Protein AF-0000000067870053 (afdb_homodimer)

Organism: Synechococcus elongatus (strain ATCC 33912 / PCC 7942 / FACHB-805) (NCBI:txid1140)

Solvent-accessible surface area (backbone atoms only — not comparable to full-atom values): 46482 Å² total; per-residue (Å²): 122,84,79,76,76,78,66,57,71,58,46,51,50,34,51,51,50,33,51,46,45,42,68,73,63,30,51,39,69,51,89,97,38,39,56,44,36,28,41,29,52,77,59,75,92,83,72,60,61,79,68,35,64,22,30,30,48,62,57,32,48,51,47,39,52,36,33,42,76,70,66,42,47,67,52,41,49,32,24,53,52,54,50,55,73,54,38,34,79,48,69,44,30,37,34,40,33,35,37,26,31,39,76,54,97,86,51,69,51,72,31,57,17,69,34,36,52,26,46,31,29,46,56,46,31,48,26,44,48,42,38,51,50,47,24,48,35,69,70,60,65,44,54,71,62,54,65,28,67,68,47,44,50,50,51,50,38,31,49,53,50,74,60,48,54,43,79,47,79,66,70,72,62,72,46,60,49,12,24,42,98,49,56,50,50,64,74,46,42,43,40,26,33,46,58,44,42,37,43,37,41,19,24,39,24,41,30,69,59,42,79,55,61,67,61,15,49,50,26,43,52,48,28,52,51,32,38,54,47,44,62,65,70,32,51,42,35,55,68,54,52,54,46,49,57,65,43,67,63,83,44,67,39,79,80,39,90,33,52,33,32,47,38,50,87,49,56,63,79,64,54,60,72,62,33,44,91,70,19,30,47,52,32,31,25,70,45,48,19,48,56,35,79,38,43,36,43,64,30,51,31,45,25,43,44,57,55,58,51,56,69,72,55,40,50,20,33,55,49,31,47,61,74,39,31,68,78,42,31,41,73,38,39,25,27,42,27,38,75,44,46,52,71,67,55,25,39,69,46,22,14,56,39,77,64,46,37,62,17,16,55,68,24,21,4,13,25,55,42,44,42,32,49,52,50,42,23,48,47,40,40,46,75,72,66,42,63,64,67,61,42,51,54,48,53,53,50,49,53,49,51,50,52,50,46,33,64,43,34,65,79,61,41,22,41,49,30,18,19,44,82,54,19,73,41,75,33,92,82,43,52,47,40,18,38,44,30,40,33,19,51,49,32,33,50,50,37,74,75,35,55,74,56,50,58,42,63,50,69,63,81,80,134,124,82,78,75,76,78,66,58,70,57,46,50,50,33,52,52,48,33,50,46,46,43,70,73,63,30,51,39,70,50,87,96,36,38,57,43,36,29,41,28,53,79,58,74,89,82,71,61,60,77,68,36,64,24,30,31,48,62,57,32,47,50,47,40,53,36,33,42,77,71,65,41,47,68,52,40,52,32,25,53,52,53,51,55,73,52,37,35,80,47,70,44,30,38,33,39,34,34,37,27,33,40,77,55,96,86,51,69,49,72,32,57,17,68,34,38,53,26,46,29,31,45,56,46,30,48,25,45,49,42,39,50,50,47,23,46,35,68,70,60,65,46,55,69,62,53,66,28,67,69,47,43,50,50,51,50,38,30,49,53,52,74,60,48,54,43,79,48,81,65,71,71,63,73,46,61,48,13,24,42,97,49,56,49,50,64,73,47,43,42,41,25,33,47,60,45,41,36,44,38,40,20,24,39,25,41,30,71,60,42,81,55,61,68,60,14,48,52,26,44,52,48,28,53,50,32,38,53,47,44,62,66,71,32,51,41,33,55,67,54,52,55,47,48,58,66,43,66,62,83,45,66,38,78,79,39,88,33,51,33,31,46,38,50,87,48,58,64,79,66,53,60,71,62,31,45,90,68,19,30,47,52,32,30,26,68,45,48,19,47,54,37,79,37,43,35,44,64,28,49,32,48,25,42,44,57,55,59,50,58,68,71,56,40,49,19,34,55,49,28,48,60,75,38,32,67,76,41,31,41,72,38,39,26,26,41,27,37,75,45,46,51,74,68,54,26,41,68,46,21,14,55,38,78,65,46,36,62,16,16,55,68,24,21,3,13,26,54,42,46,44,32,47,51,50,40,23,50,47,40,40,44,73,73,66,43,64,64,67,61,42,51,55,47,54,53,50,49,52,50,52,49,52,49,46,33,65,43,33,64,80,60,42,22,41,48,31,19,17,44,81,53,19,73,42,74,34,93,84,41,52,47,40,19,38,44,30,39,34,18,52,49,31,33,51,49,37,74,74,35,57,75,55,48,57,43,63,51,67,61,83,80,133

Structure (mmCIF, N/CA/C/O backbone):
data_AF-0000000067870053-model_v1
#
loop_
_entity.id
_entity.type
_entity.pdbx_description
1 polymer beta-fructofuranosidase
#
loop_
_atom_site.group_PDB
_atom_site.id
_atom_site.type_symbol
_atom_site.label_atom_id
_atom_site.label_alt_id
_atom_site.label_comp_id
_atom_site.label_asym_id
_atom_site.label_entity_id
_atom_site.label_seq_id
_atom_site.pdbx_PDB_ins_code
_atom_site.Cartn_x
_atom_site.Cartn_y
_atom_site.Cartn_z
_atom_site.occupancy
_atom_site.B_iso_or_equiv
_atom_site.auth_seq_id
_atom_site.auth_comp_id
_atom_site.auth_asym_id
_atom_site.auth_atom_id
_atom_site.pdbx_PDB_model_num
ATOM 1 N N . MET A 1 1 ? -2.002 -51.594 -27.984 1 29.19 1 MET A N 1
ATOM 2 C CA . MET A 1 1 ? -1.61 -51.25 -26.609 1 29.19 1 MET A CA 1
ATOM 3 C C . MET A 1 1 ? -0.659 -50.062 -26.609 1 29.19 1 MET A C 1
ATOM 5 O O . MET A 1 1 ? 0.393 -50.094 -27.25 1 29.19 1 MET A O 1
ATOM 9 N N . PRO A 1 2 ? -1.137 -48.812 -26.656 1 34.31 2 PRO A N 1
ATOM 10 C CA . PRO A 1 2 ? -0.222 -47.719 -27.016 1 34.31 2 PRO A CA 1
ATOM 11 C C . PRO A 1 2 ? 1.127 -47.844 -26.312 1 34.31 2 PRO A C 1
ATOM 13 O O . PRO A 1 2 ? 1.222 -48.438 -25.25 1 34.31 2 PRO A O 1
ATOM 16 N N . ASP A 1 3 ? 2.227 -47.906 -27.031 1 34.56 3 ASP A N 1
ATOM 17 C CA . ASP A 1 3 ? 3.615 -48.125 -26.641 1 34.56 3 ASP A CA 1
ATOM 18 C C . ASP A 1 3 ? 3.986 -47.312 -25.422 1 34.56 3 ASP A C 1
ATOM 20 O O . ASP A 1 3 ? 3.811 -46.094 -25.422 1 34.56 3 ASP A O 1
ATOM 24 N N . SER A 1 4 ? 3.855 -47.812 -24.219 1 38.84 4 SER A N 1
ATOM 25 C CA . SER A 1 4 ? 4.367 -47.312 -22.953 1 38.84 4 SER A CA 1
ATOM 26 C C . SER A 1 4 ? 5.727 -46.656 -23.125 1 38.84 4 SER A C 1
ATOM 28 O O . SER A 1 4 ? 6.723 -47.344 -23.406 1 38.84 4 SER A O 1
ATOM 30 N N . VAL A 1 5 ? 5.844 -45.5 -23.625 1 45.47 5 VAL A N 1
ATOM 31 C CA . VAL A 1 5 ? 7.109 -44.781 -23.734 1 45.47 5 VAL A CA 1
ATOM 32 C C . VAL A 1 5 ? 7.922 -44.969 -22.453 1 45.47 5 VAL A C 1
ATOM 34 O O . VAL A 1 5 ? 7.5 -44.562 -21.375 1 45.47 5 VAL A O 1
ATOM 37 N N . VAL A 1 6 ? 8.805 -45.906 -22.328 1 49.25 6 VAL A N 1
ATOM 38 C CA . VAL A 1 6 ? 9.797 -46.188 -21.297 1 49.25 6 VAL A CA 1
ATOM 39 C C . VAL A 1 6 ? 10.625 -44.938 -21.016 1 49.25 6 VAL A C 1
ATOM 41 O O . VAL A 1 6 ? 11.375 -44.469 -21.875 1 49.25 6 VAL A O 1
ATOM 44 N N . LEU A 1 7 ? 10.141 -44.094 -19.953 1 61.22 7 LEU A N 1
ATOM 45 C CA . LEU A 1 7 ? 10.945 -42.969 -19.531 1 61.22 7 LEU A CA 1
ATOM 46 C C . LEU A 1 7 ? 12.383 -43.406 -19.25 1 61.22 7 LEU A C 1
ATOM 48 O O . LEU A 1 7 ? 12.625 -44.531 -18.797 1 61.22 7 LEU A O 1
ATOM 52 N N . PRO A 1 8 ? 13.422 -42.625 -19.719 1 70.12 8 PRO A N 1
ATOM 53 C CA . PRO A 1 8 ? 14.805 -42.906 -19.328 1 70.12 8 PRO A CA 1
ATOM 54 C C . PRO A 1 8 ? 14.938 -43.156 -17.828 1 70.12 8 PRO A C 1
ATOM 56 O O . PRO A 1 8 ? 14.188 -42.594 -17.031 1 70.12 8 PRO A O 1
ATOM 59 N N . ALA A 1 9 ? 15.672 -44.188 -17.438 1 74.62 9 ALA A N 1
ATOM 60 C CA . ALA A 1 9 ? 15.859 -44.719 -16.078 1 74.62 9 ALA A CA 1
ATOM 61 C C . ALA A 1 9 ? 16.078 -43.562 -15.094 1 74.62 9 ALA A C 1
ATOM 63 O O . ALA A 1 9 ? 15.547 -43.594 -13.984 1 74.62 9 ALA A O 1
ATOM 64 N N . THR A 1 10 ? 16.688 -42.562 -15.469 1 81 10 THR A N 1
ATOM 65 C CA . THR A 1 10 ? 16.984 -41.438 -14.586 1 81 10 THR A CA 1
ATOM 66 C C . THR A 1 10 ? 15.719 -40.625 -14.281 1 81 10 THR A C 1
ATOM 68 O O . THR A 1 10 ? 15.531 -40.156 -13.156 1 81 10 THR A O 1
ATOM 71 N N . LEU A 1 11 ? 14.977 -40.5 -15.258 1 86 11 LEU A N 1
ATOM 72 C CA . LEU A 1 11 ? 13.719 -39.781 -15.102 1 86 11 LEU A CA 1
ATOM 73 C C . LEU A 1 11 ? 12.789 -40.5 -14.141 1 86 11 LEU A C 1
ATOM 75 O O . LEU A 1 11 ? 12.203 -39.906 -13.242 1 86 11 LEU A O 1
ATOM 79 N N . GLN A 1 12 ? 12.68 -41.781 -14.344 1 89.44 12 GLN A N 1
ATOM 80 C CA . GLN A 1 12 ? 11.805 -42.562 -13.5 1 89.44 12 GLN A CA 1
ATOM 81 C C . GLN A 1 12 ? 12.273 -42.562 -12.047 1 89.44 12 GLN A C 1
ATOM 83 O O . GLN A 1 12 ? 11.461 -42.5 -11.125 1 89.44 12 GLN A O 1
ATOM 88 N N . THR A 1 13 ? 13.516 -42.562 -11.906 1 92.94 13 THR A N 1
ATOM 89 C CA . THR A 1 13 ? 14.078 -42.562 -10.562 1 92.94 13 THR A CA 1
ATOM 90 C C . THR A 1 13 ? 13.797 -41.25 -9.867 1 92.94 13 THR A C 1
ATOM 92 O O . THR A 1 13 ? 13.461 -41.219 -8.68 1 92.94 13 THR A O 1
ATOM 95 N N . ALA A 1 14 ? 13.953 -40.156 -10.602 1 95.81 14 ALA A N 1
ATOM 96 C CA . ALA A 1 14 ? 13.695 -38.844 -10.039 1 95.81 14 ALA A CA 1
ATOM 97 C C . ALA A 1 14 ? 12.242 -38.719 -9.609 1 95.81 14 ALA A C 1
ATOM 99 O O . ALA A 1 14 ? 11.953 -38.188 -8.531 1 95.81 14 ALA A O 1
ATOM 100 N N . LEU A 1 15 ? 11.328 -39.125 -10.453 1 97.31 15 LEU A N 1
ATOM 101 C CA . LEU A 1 15 ? 9.898 -39.062 -10.164 1 97.31 15 LEU A CA 1
ATOM 102 C C . LEU A 1 15 ? 9.523 -39.938 -8.977 1 97.31 15 LEU A C 1
ATOM 104 O O . LEU A 1 15 ? 8.75 -39.531 -8.117 1 97.31 15 LEU A O 1
ATOM 108 N N . GLN A 1 16 ? 10.078 -41.125 -8.945 1 97.19 16 GLN A N 1
ATOM 109 C CA . GLN A 1 16 ? 9.812 -42.031 -7.836 1 97.19 16 GLN A CA 1
ATOM 110 C C . GLN A 1 16 ? 10.32 -41.438 -6.516 1 97.19 16 GLN A C 1
ATOM 112 O O . GLN A 1 16 ? 9.641 -41.531 -5.488 1 97.19 16 GLN A O 1
ATOM 117 N N . THR A 1 17 ? 11.477 -40.906 -6.586 1 97.44 17 THR A N 1
ATOM 118 C CA . THR A 1 17 ? 12.047 -40.281 -5.391 1 97.44 17 THR A CA 1
ATOM 119 C C . THR A 1 17 ? 11.18 -39.125 -4.914 1 97.44 17 THR A C 1
ATOM 121 O O . THR A 1 17 ? 10.914 -39 -3.715 1 97.44 17 THR A O 1
ATOM 124 N N . ALA A 1 18 ? 10.82 -38.312 -5.824 1 98.12 18 ALA A N 1
ATOM 125 C CA . ALA A 1 18 ? 9.969 -37.188 -5.496 1 98.12 18 ALA A CA 1
ATOM 126 C C . ALA A 1 18 ? 8.648 -37.625 -4.879 1 98.12 18 ALA A C 1
ATOM 128 O O . ALA A 1 18 ? 8.172 -37.031 -3.908 1 98.12 18 ALA A O 1
ATOM 129 N N . GLU A 1 19 ? 8.055 -38.656 -5.426 1 98.12 19 GLU A N 1
ATOM 130 C CA . GLU A 1 19 ? 6.797 -39.188 -4.906 1 98.12 19 GLU A CA 1
ATOM 131 C C . GLU A 1 19 ? 6.973 -39.75 -3.496 1 98.12 19 GLU A C 1
ATOM 133 O O . GLU A 1 19 ? 6.109 -39.531 -2.637 1 98.12 19 GLU A O 1
ATOM 138 N N . GLN A 1 20 ? 8.031 -40.406 -3.328 1 97.75 20 GLN A N 1
ATOM 139 C CA . GLN A 1 20 ? 8.32 -40.938 -2.008 1 97.75 20 GLN A CA 1
ATOM 140 C C . GLN A 1 20 ? 8.508 -39.844 -0.979 1 97.75 20 GLN A C 1
ATOM 142 O O . GLN A 1 20 ? 8.016 -39.938 0.147 1 97.75 20 GLN A O 1
ATOM 147 N N . LEU A 1 21 ? 9.266 -38.875 -1.375 1 97.56 21 LEU A N 1
ATOM 148 C CA . LEU A 1 21 ? 9.461 -37.719 -0.478 1 97.56 21 LEU A CA 1
ATOM 149 C C . LEU A 1 21 ? 8.133 -37.094 -0.099 1 97.56 21 LEU A C 1
ATOM 151 O O . LEU A 1 21 ? 7.922 -36.719 1.061 1 97.56 21 LEU A O 1
ATOM 155 N N . LEU A 1 22 ? 7.223 -36.906 -1.06 1 98.06 22 LEU A N 1
ATOM 156 C CA . LEU A 1 22 ? 5.93 -36.281 -0.83 1 98.06 22 LEU A CA 1
ATOM 157 C C . LEU A 1 22 ? 5.09 -37.094 0.141 1 98.06 22 LEU A C 1
ATOM 159 O O . LEU A 1 22 ? 4.668 -36.594 1.186 1 98.06 22 LEU A O 1
ATOM 163 N N . TRP A 1 23 ? 4.93 -38.438 -0.1 1 97.5 23 TRP A N 1
ATOM 164 C CA . TRP A 1 23 ? 3.998 -39.281 0.64 1 97.5 23 TRP A CA 1
ATOM 165 C C . TRP A 1 23 ? 4.59 -39.688 1.981 1 97.5 23 TRP A C 1
ATOM 167 O O . TRP A 1 23 ? 3.881 -39.75 2.986 1 97.5 23 TRP A O 1
ATOM 177 N N . ASP A 1 24 ? 5.844 -39.875 1.976 1 96.56 24 ASP A N 1
ATOM 178 C CA . ASP A 1 24 ? 6.438 -40.469 3.16 1 96.56 24 ASP A CA 1
ATOM 179 C C . ASP A 1 24 ? 6.938 -39.406 4.137 1 96.56 24 ASP A C 1
ATOM 181 O O . ASP A 1 24 ? 7.051 -39.688 5.336 1 96.56 24 ASP A O 1
ATOM 185 N N . ARG A 1 25 ? 7.176 -38.219 3.605 1 95.62 25 ARG A N 1
ATOM 186 C CA . ARG A 1 25 ? 7.914 -37.312 4.488 1 95.62 25 ARG A CA 1
ATOM 187 C C . ARG A 1 25 ? 7.258 -35.938 4.547 1 95.62 25 ARG A C 1
ATOM 189 O O . ARG A 1 25 ? 7.344 -35.25 5.562 1 95.62 25 ARG A O 1
ATOM 196 N N . ALA A 1 26 ? 6.668 -35.5 3.49 1 97.06 26 ALA A N 1
ATOM 197 C CA . ALA A 1 26 ? 6.23 -34.125 3.428 1 97.06 26 ALA A CA 1
ATOM 198 C C . ALA A 1 26 ? 4.785 -33.969 3.896 1 97.06 26 ALA A C 1
ATOM 200 O O . ALA A 1 26 ? 4.441 -33.031 4.59 1 97.06 26 ALA A O 1
ATOM 201 N N . LEU A 1 27 ? 3.9 -34.875 3.51 1 97.31 27 LEU A N 1
ATOM 202 C CA . LEU A 1 27 ? 2.488 -34.812 3.873 1 97.31 27 LEU A CA 1
ATOM 203 C C . LEU A 1 27 ? 2.297 -35.062 5.363 1 97.31 27 LEU A C 1
ATOM 205 O O . LEU A 1 27 ? 2.93 -35.969 5.926 1 97.31 27 LEU A O 1
ATOM 209 N N . VAL A 1 28 ? 1.464 -34.281 5.922 1 95.44 28 VAL A N 1
ATOM 210 C CA . VAL A 1 28 ? 1.21 -34.344 7.359 1 95.44 28 VAL A CA 1
ATOM 211 C C . VAL A 1 28 ? -0.256 -34.688 7.609 1 95.44 28 VAL A C 1
ATOM 213 O O . VAL A 1 28 ? -1.144 -34.219 6.895 1 95.44 28 VAL A O 1
ATOM 216 N N . ARG A 1 29 ? -0.438 -35.375 8.648 1 94.44 29 ARG A N 1
ATOM 217 C CA . ARG A 1 29 ? -1.785 -35.719 9.102 1 94.44 29 ARG A CA 1
ATOM 218 C C . ARG A 1 29 ? -2.154 -34.938 10.344 1 94.44 29 ARG A C 1
ATOM 220 O O . ARG A 1 29 ? -1.284 -34.562 11.148 1 94.44 29 ARG A O 1
ATOM 227 N N . TYR A 1 30 ? -3.279 -34.594 10.406 1 95.62 30 TYR A N 1
ATOM 228 C CA . TYR A 1 30 ? -3.895 -34 11.586 1 95.62 30 TYR A CA 1
ATOM 229 C C . TYR A 1 30 ? -5.164 -34.719 11.969 1 95.62 30 TYR A C 1
ATOM 231 O O . TYR A 1 30 ? -6.199 -34.594 11.312 1 95.62 30 TYR A O 1
ATOM 239 N N . HIS A 1 31 ? -5.016 -35.531 13.109 1 91.56 31 HIS A N 1
ATOM 240 C CA . HIS A 1 31 ? -6.051 -36.469 13.477 1 91.56 31 HIS A CA 1
ATOM 241 C C . HIS A 1 31 ? -6.312 -37.469 12.352 1 91.56 31 HIS A C 1
ATOM 243 O O . HIS A 1 31 ? -5.383 -38.125 11.859 1 91.56 31 HIS A O 1
ATOM 249 N N . ASP A 1 32 ? -7.555 -37.562 11.836 1 90.62 32 ASP A N 1
ATOM 250 C CA . ASP A 1 32 ? -7.879 -38.562 10.812 1 90.62 32 ASP A CA 1
ATOM 251 C C . ASP A 1 32 ? -7.949 -37.906 9.43 1 90.62 32 ASP A C 1
ATOM 253 O O . ASP A 1 32 ? -8.492 -38.5 8.492 1 90.62 32 ASP A O 1
ATOM 257 N N . GLN A 1 33 ? -7.32 -36.781 9.32 1 94.62 33 GLN A N 1
ATOM 258 C CA . GLN A 1 33 ? -7.383 -36.062 8.055 1 94.62 33 GLN A CA 1
ATOM 259 C C . GLN A 1 33 ? -5.996 -35.594 7.625 1 94.62 33 GLN A C 1
ATOM 261 O O . GLN A 1 33 ? -5.059 -35.594 8.422 1 94.62 33 GLN A O 1
ATOM 266 N N . TRP A 1 34 ? -5.898 -35.312 6.352 1 96.75 34 TRP A N 1
ATOM 267 C CA . TRP A 1 34 ? -4.668 -34.719 5.828 1 96.75 34 TRP A CA 1
ATOM 268 C C . TRP A 1 34 ? -4.641 -33.219 6.055 1 96.75 34 TRP A C 1
ATOM 270 O O . TRP A 1 34 ? -5.613 -32.5 5.754 1 96.75 34 TRP A O 1
ATOM 280 N N . ALA A 1 35 ? -3.578 -32.719 6.586 1 97.5 35 ALA A N 1
ATOM 281 C CA . ALA A 1 35 ? -3.438 -31.266 6.824 1 97.5 35 ALA A CA 1
ATOM 282 C C . ALA A 1 35 ? -2.828 -30.562 5.617 1 97.5 35 ALA A C 1
ATOM 284 O O . ALA A 1 35 ? -3.23 -29.453 5.266 1 97.5 35 ALA A O 1
ATOM 285 N N . GLY A 1 36 ? -1.931 -31.156 4.98 1 98.06 36 GLY A N 1
ATOM 286 C CA . GLY A 1 36 ? -1.128 -30.625 3.891 1 98.06 36 GLY A CA 1
ATOM 287 C C . GLY A 1 36 ? 0.329 -31.047 3.965 1 98.06 36 GLY A C 1
ATOM 288 O O . GLY A 1 36 ? 0.678 -31.969 4.691 1 98.06 36 GLY A O 1
ATOM 289 N N . ALA A 1 37 ? 1.113 -30.469 3.145 1 98.12 37 ALA A N 1
ATOM 290 C CA . ALA A 1 37 ? 2.543 -30.766 3.125 1 98.12 37 ALA A CA 1
ATOM 291 C C . ALA A 1 37 ? 3.354 -29.625 3.734 1 98.12 37 ALA A C 1
ATOM 293 O O . ALA A 1 37 ? 3.053 -28.453 3.51 1 98.12 37 ALA A O 1
ATOM 294 N N . ILE A 1 38 ? 4.355 -29.984 4.48 1 96.44 38 ILE A N 1
ATOM 295 C CA . ILE A 1 38 ? 5.25 -28.969 5.039 1 96.44 38 ILE A CA 1
ATOM 296 C C . ILE A 1 38 ? 6.086 -28.344 3.924 1 96.44 38 ILE A C 1
ATOM 298 O O . ILE A 1 38 ? 6.199 -28.906 2.834 1 96.44 38 ILE A O 1
ATOM 302 N N . ALA A 1 39 ? 6.602 -27.219 4.156 1 95.69 39 ALA A N 1
ATOM 303 C CA . ALA A 1 39 ? 7.266 -26.438 3.123 1 95.69 39 ALA A CA 1
ATOM 304 C C . ALA A 1 39 ? 8.586 -27.078 2.711 1 95.69 39 ALA A C 1
ATOM 306 O O . ALA A 1 39 ? 8.953 -27.047 1.533 1 95.69 39 ALA A O 1
ATOM 307 N N . ALA A 1 40 ? 9.32 -27.578 3.666 1 95.56 40 ALA A N 1
ATOM 308 C CA . ALA A 1 40 ? 10.594 -28.234 3.408 1 95.56 40 ALA A CA 1
ATOM 309 C C . ALA A 1 40 ? 10.836 -29.375 4.398 1 95.56 40 ALA A C 1
ATOM 311 O O . ALA A 1 40 ? 10.438 -29.281 5.562 1 95.56 40 ALA A O 1
ATOM 312 N N . LEU A 1 41 ? 11.523 -30.422 3.928 1 94.25 41 LEU A N 1
ATOM 313 C CA . LEU A 1 41 ? 11.867 -31.547 4.797 1 94.25 41 LEU A CA 1
ATOM 314 C C . LEU A 1 41 ? 13.031 -31.188 5.715 1 94.25 41 LEU A C 1
ATOM 316 O O . LEU A 1 41 ? 13.984 -30.531 5.289 1 94.25 41 LEU A O 1
ATOM 320 N N . PRO A 1 42 ? 12.758 -31.5 7.012 1 85.12 42 PRO A N 1
ATOM 321 C CA . PRO A 1 42 ? 13.836 -31.188 7.949 1 85.12 42 PRO A CA 1
ATOM 322 C C . PRO A 1 42 ? 15.133 -31.938 7.641 1 85.12 42 PRO A C 1
ATOM 324 O O . PRO A 1 42 ? 15.094 -33.125 7.277 1 85.12 42 PRO A O 1
ATOM 327 N N . GLU A 1 43 ? 16.094 -31.219 7.293 1 73.38 43 GLU A N 1
ATOM 328 C CA . GLU A 1 43 ? 17.391 -31.875 7.258 1 73.38 43 GLU A CA 1
ATOM 329 C C . GLU A 1 43 ? 17.859 -32.25 8.664 1 73.38 43 GLU A C 1
ATOM 331 O O . GLU A 1 43 ? 17.109 -32.094 9.633 1 73.38 43 GLU A O 1
ATOM 336 N N . ASP A 1 44 ? 19.141 -32.281 8.945 1 56.34 44 ASP A N 1
ATOM 337 C CA . ASP A 1 44 ? 19.609 -32.531 10.305 1 56.34 44 ASP A CA 1
ATOM 338 C C . ASP A 1 44 ? 19.016 -31.516 11.289 1 56.34 44 ASP A C 1
ATOM 340 O O . ASP A 1 44 ? 18.625 -30.422 10.898 1 56.34 44 ASP A O 1
ATOM 344 N N . GLN A 1 45 ? 18.5 -31.922 12.555 1 48.91 45 GLN A N 1
ATOM 345 C CA . GLN A 1 45 ? 17.719 -31.359 13.656 1 48.91 45 GLN A CA 1
ATOM 346 C C . GLN A 1 45 ? 17.938 -29.844 13.766 1 48.91 45 GLN A C 1
ATOM 348 O O . GLN A 1 45 ? 17.047 -29.109 14.18 1 48.91 45 GLN A O 1
ATOM 353 N N . GLU A 1 46 ? 19.031 -29.328 13.688 1 46.91 46 GLU A N 1
ATOM 354 C CA . GLU A 1 46 ? 19.344 -28.031 14.289 1 46.91 46 GLU A CA 1
ATOM 355 C C . GLU A 1 46 ? 18.953 -26.891 13.367 1 46.91 46 GLU A C 1
ATOM 357 O O . GLU A 1 46 ? 18.781 -25.75 13.82 1 46.91 46 GLU A O 1
ATOM 362 N N . LEU A 1 47 ? 19.141 -26.906 11.984 1 47.97 47 LEU A N 1
ATOM 363 C CA . LEU A 1 47 ? 19.297 -25.656 11.25 1 47.97 47 LEU A CA 1
ATOM 364 C C . LEU A 1 47 ? 18 -25.328 10.5 1 47.97 47 LEU A C 1
ATOM 366 O O . LEU A 1 47 ? 17.938 -24.328 9.789 1 47.97 47 LEU A O 1
ATOM 370 N N . ALA A 1 48 ? 17.062 -26.109 10.414 1 52 48 ALA A N 1
ATOM 371 C CA . ALA A 1 48 ? 15.961 -25.719 9.547 1 52 48 ALA A CA 1
ATOM 372 C C . ALA A 1 48 ? 15.219 -24.516 10.109 1 52 48 ALA A C 1
ATOM 374 O O . ALA A 1 48 ? 14.891 -24.484 11.297 1 52 48 ALA A O 1
ATOM 375 N N . ALA A 1 49 ? 15.156 -23.5 9.438 1 62.09 49 ALA A N 1
ATOM 376 C CA . ALA A 1 49 ? 14.352 -22.328 9.797 1 62.09 49 ALA A CA 1
ATOM 377 C C . ALA A 1 49 ? 12.938 -22.75 10.203 1 62.09 49 ALA A C 1
ATOM 379 O O . ALA A 1 49 ? 12.273 -23.5 9.492 1 62.09 49 ALA A O 1
ATOM 380 N N . ALA A 1 50 ? 12.633 -22.391 11.375 1 65 50 ALA A N 1
ATOM 381 C CA . ALA A 1 50 ? 11.43 -22.797 12.102 1 65 50 ALA A CA 1
ATOM 382 C C . ALA A 1 50 ? 10.188 -22.688 11.219 1 65 50 ALA A C 1
ATOM 384 O O . ALA A 1 50 ? 9.289 -23.531 11.289 1 65 50 ALA A O 1
ATOM 385 N N . ASN A 1 51 ? 10.312 -21.875 10.203 1 75.06 51 ASN A N 1
ATOM 386 C CA . ASN A 1 51 ? 9.086 -21.625 9.453 1 75.06 51 ASN A CA 1
ATOM 387 C C . ASN A 1 51 ? 8.898 -22.625 8.32 1 75.06 51 ASN A C 1
ATOM 389 O O . ASN A 1 51 ? 7.789 -22.797 7.82 1 75.06 51 ASN A O 1
ATOM 393 N N . TYR A 1 52 ? 9.875 -23.344 8.039 1 77.88 52 TYR A N 1
ATOM 394 C CA . TYR A 1 52 ? 9.758 -24.25 6.898 1 77.88 52 TYR A CA 1
ATOM 395 C C . TYR A 1 52 ? 9.07 -25.547 7.301 1 77.88 52 TYR A C 1
ATOM 397 O O . TYR A 1 52 ? 8.695 -26.359 6.441 1 77.88 52 TYR A O 1
ATOM 405 N N . ARG A 1 53 ? 8.781 -25.609 8.516 1 85.31 53 ARG A N 1
ATOM 406 C CA . ARG A 1 53 ? 8.047 -26.781 8.992 1 85.31 53 ARG A CA 1
ATOM 407 C C . ARG A 1 53 ? 6.547 -26.531 8.961 1 85.31 53 ARG A C 1
ATOM 409 O O . ARG A 1 53 ? 5.754 -27.453 9.195 1 85.31 53 ARG A O 1
ATOM 416 N N . GLU A 1 54 ? 6.273 -25.391 8.602 1 93.12 54 GLU A N 1
ATOM 417 C CA . GLU A 1 54 ? 4.855 -25.031 8.539 1 93.12 54 GLU A CA 1
ATOM 418 C C . GLU A 1 54 ? 4.246 -25.438 7.199 1 93.12 54 GLU A C 1
ATOM 420 O O . GLU A 1 54 ? 4.965 -25.766 6.258 1 93.12 54 GLU A O 1
ATOM 425 N N . ILE A 1 55 ? 2.959 -25.547 7.227 1 97.19 55 ILE A N 1
ATOM 426 C CA . ILE A 1 55 ? 2.17 -25.781 6.023 1 97.19 55 ILE A CA 1
ATOM 427 C C . ILE A 1 55 ? 1.71 -24.453 5.43 1 97.19 55 ILE A C 1
ATOM 429 O O . ILE A 1 55 ? 0.822 -23.797 5.977 1 97.19 55 ILE A O 1
ATOM 433 N N . PHE A 1 56 ? 2.355 -24.109 4.355 1 97.12 56 PHE A N 1
ATOM 434 C CA . PHE A 1 56 ? 1.994 -22.875 3.66 1 97.12 56 PHE A CA 1
ATOM 435 C C . PHE A 1 56 ? 0.916 -23.141 2.615 1 97.12 56 PHE A C 1
ATOM 437 O O . PHE A 1 56 ? 1.059 -24.031 1.782 1 97.12 56 PHE A O 1
ATOM 444 N N . ILE A 1 57 ? -0.114 -22.344 2.607 1 97.88 57 ILE A N 1
ATOM 445 C CA . ILE A 1 57 ? -1.237 -22.578 1.707 1 97.88 57 ILE A CA 1
ATOM 446 C C . ILE A 1 57 ? -0.78 -22.406 0.259 1 97.88 57 ILE A C 1
ATOM 448 O O . ILE A 1 57 ? -1.067 -23.266 -0.587 1 97.88 57 ILE A O 1
ATOM 452 N N . ARG A 1 58 ? -0.028 -21.391 -0.054 1 96.94 58 ARG A N 1
ATOM 453 C CA . ARG A 1 58 ? 0.465 -21.172 -1.411 1 96.94 58 ARG A CA 1
ATOM 454 C C . ARG A 1 58 ? 1.323 -22.344 -1.871 1 96.94 58 ARG A C 1
ATOM 456 O O . ARG A 1 58 ? 1.206 -22.797 -3.012 1 96.94 58 ARG A O 1
ATOM 463 N N . ASP A 1 59 ? 2.17 -22.844 -0.955 1 96.5 59 ASP A N 1
ATOM 464 C CA . ASP A 1 59 ? 3.092 -23.922 -1.301 1 96.5 59 ASP A CA 1
ATOM 465 C C . ASP A 1 59 ? 2.338 -25.219 -1.573 1 96.5 59 ASP A C 1
ATOM 467 O O . ASP A 1 59 ? 2.869 -26.125 -2.219 1 96.5 59 ASP A O 1
ATOM 471 N N . ASN A 1 60 ? 1.185 -25.312 -1.071 1 98.5 60 ASN A N 1
ATOM 472 C CA . ASN A 1 60 ? 0.425 -26.547 -1.203 1 98.5 60 ASN A CA 1
ATOM 473 C C . ASN A 1 60 ? -0.451 -26.547 -2.453 1 98.5 60 ASN A C 1
ATOM 475 O O . ASN A 1 60 ? -1.057 -27.562 -2.799 1 98.5 60 ASN A O 1
ATOM 479 N N . VAL A 1 61 ? -0.497 -25.469 -3.193 1 98.31 61 VAL A N 1
ATOM 480 C CA . VAL A 1 61 ? -1.28 -25.406 -4.422 1 98.31 61 VAL A CA 1
ATOM 481 C C . VAL A 1 61 ? -0.746 -26.422 -5.426 1 98.31 61 VAL A C 1
ATOM 483 O O . VAL A 1 61 ? -1.494 -27.266 -5.914 1 98.31 61 VAL A O 1
ATOM 486 N N . PRO A 1 62 ? 0.569 -26.406 -5.68 1 98.25 62 PRO A N 1
ATOM 487 C CA . PRO A 1 62 ? 1.056 -27.438 -6.613 1 98.25 62 PRO A CA 1
ATOM 488 C C . PRO A 1 62 ? 0.921 -28.844 -6.066 1 98.25 62 PRO A C 1
ATOM 490 O O . PRO A 1 62 ? 0.698 -29.797 -6.828 1 98.25 62 PRO A O 1
ATOM 493 N N . VAL A 1 63 ? 1.035 -28.984 -4.75 1 98.75 63 VAL A N 1
ATOM 494 C CA . VAL A 1 63 ? 0.844 -30.297 -4.125 1 98.75 63 VAL A CA 1
ATOM 495 C C . VAL A 1 63 ? -0.569 -30.797 -4.406 1 98.75 63 VAL A C 1
ATOM 497 O O . VAL A 1 63 ? -0.75 -31.922 -4.883 1 98.75 63 VAL A O 1
ATOM 500 N N . MET A 1 64 ? -1.506 -30 -4.145 1 98.88 64 MET A N 1
ATOM 501 C CA . MET A 1 64 ? -2.908 -30.375 -4.258 1 98.88 64 MET A CA 1
ATOM 502 C C . MET A 1 64 ? -3.301 -30.594 -5.719 1 98.88 64 MET A C 1
ATOM 504 O O . MET A 1 64 ? -4.078 -31.484 -6.035 1 98.88 64 MET A O 1
ATOM 508 N N . LEU A 1 65 ? -2.824 -29.75 -6.621 1 98.69 65 LEU A N 1
ATOM 509 C CA . LEU A 1 65 ? -3.104 -29.938 -8.039 1 98.69 65 LEU A CA 1
ATOM 510 C C . LEU A 1 65 ? -2.562 -31.266 -8.539 1 98.69 65 LEU A C 1
ATOM 512 O O . LEU A 1 65 ? -3.232 -31.969 -9.297 1 98.69 65 LEU A O 1
ATOM 516 N N . TYR A 1 66 ? -1.318 -31.578 -8.133 1 98.69 66 TYR A N 1
ATOM 517 C CA . TYR A 1 66 ? -0.746 -32.875 -8.492 1 98.69 66 TYR A CA 1
ATOM 518 C C . TYR A 1 66 ? -1.617 -34.031 -7.984 1 98.69 66 TYR A C 1
ATOM 520 O O . TYR A 1 66 ? -1.919 -34.969 -8.727 1 98.69 66 TYR A O 1
ATOM 528 N N . LEU A 1 67 ? -2.012 -33.906 -6.746 1 98.75 67 LEU A N 1
ATOM 529 C CA . LEU A 1 67 ? -2.811 -34.969 -6.133 1 98.75 67 LEU A CA 1
ATOM 530 C C . LEU A 1 67 ? -4.168 -35.062 -6.816 1 98.75 67 LEU A C 1
ATOM 532 O O . LEU A 1 67 ? -4.711 -36.188 -6.934 1 98.75 67 LEU A O 1
ATOM 536 N N . LEU A 1 68 ? -4.723 -34 -7.242 1 98.69 68 LEU A N 1
ATOM 537 C CA . LEU A 1 68 ? -5.961 -34.062 -8.008 1 98.69 68 LEU A CA 1
ATOM 538 C C . LEU A 1 68 ? -5.762 -34.812 -9.312 1 98.69 68 LEU A C 1
ATOM 540 O O . LEU A 1 68 ? -6.609 -35.625 -9.688 1 98.69 68 LEU A O 1
ATOM 544 N N . LEU A 1 69 ? -4.668 -34.562 -10.008 1 97.94 69 LEU A N 1
ATOM 545 C CA . LEU A 1 69 ? -4.379 -35.25 -11.258 1 97.94 69 LEU A CA 1
ATOM 546 C C . LEU A 1 69 ? -4.16 -36.75 -11.023 1 97.94 69 LEU A C 1
ATOM 548 O O . LEU A 1 69 ? -4.379 -37.562 -11.922 1 97.94 69 LEU A O 1
ATOM 552 N N . GLN A 1 70 ? -3.756 -37.094 -9.789 1 97.56 70 GLN A N 1
ATOM 553 C CA . GLN A 1 70 ? -3.545 -38.5 -9.422 1 97.56 70 GLN A CA 1
ATOM 554 C C . GLN A 1 70 ? -4.828 -39.125 -8.883 1 97.56 70 GLN A C 1
ATOM 556 O O . GLN A 1 70 ? -4.824 -40.281 -8.453 1 97.56 70 GLN A O 1
ATOM 561 N N . GLY A 1 71 ? -5.883 -38.344 -8.812 1 97.62 71 GLY A N 1
ATOM 562 C CA . GLY A 1 71 ? -7.164 -38.844 -8.359 1 97.62 71 GLY A CA 1
ATOM 563 C C . GLY A 1 71 ? -7.293 -38.906 -6.848 1 97.62 71 GLY A C 1
ATOM 564 O O . GLY A 1 71 ? -8.227 -39.5 -6.312 1 97.62 71 GLY A O 1
ATOM 565 N N . LYS A 1 72 ? -6.383 -38.281 -6.172 1 98.38 72 LYS A N 1
ATOM 566 C CA . LYS A 1 72 ? -6.414 -38.281 -4.715 1 98.38 72 LYS A CA 1
ATOM 567 C C . LYS A 1 72 ? -7.23 -37.094 -4.188 1 98.38 72 LYS A C 1
ATOM 569 O O . LYS A 1 72 ? -6.727 -36.281 -3.406 1 98.38 72 LYS A O 1
ATOM 574 N N . THR A 1 73 ? -8.492 -37.062 -4.484 1 98.5 73 THR A N 1
ATOM 575 C CA . THR A 1 73 ? -9.359 -35.938 -4.191 1 98.5 73 THR A CA 1
ATOM 576 C C . THR A 1 73 ? -9.641 -35.844 -2.693 1 98.5 73 THR A C 1
ATOM 578 O O . THR A 1 73 ? -9.906 -34.75 -2.172 1 98.5 73 THR A O 1
ATOM 581 N N . ASP A 1 74 ? -9.547 -36.938 -1.961 1 98 74 ASP A N 1
ATOM 582 C CA . ASP A 1 74 ? -9.82 -36.938 -0.525 1 98 74 ASP A CA 1
ATOM 583 C C . ASP A 1 74 ? -8.781 -36.094 0.225 1 98 74 ASP A C 1
ATOM 585 O O . ASP A 1 74 ? -9.125 -35.375 1.152 1 98 74 ASP A O 1
ATOM 589 N N . VAL A 1 75 ? -7.52 -36.219 -0.184 1 98.44 75 VAL A N 1
ATOM 590 C CA . VAL A 1 75 ? -6.441 -35.438 0.433 1 98.44 75 VAL A CA 1
ATOM 591 C C . VAL A 1 75 ? -6.684 -33.938 0.221 1 98.44 75 VAL A C 1
ATOM 593 O O . VAL A 1 75 ? -6.52 -33.156 1.145 1 98.44 75 VAL A O 1
ATOM 596 N N . VAL A 1 76 ? -7.113 -33.625 -0.97 1 98.75 76 VAL A N 1
ATOM 597 C CA . VAL A 1 76 ? -7.316 -32.219 -1.332 1 98.75 76 VAL A CA 1
ATOM 598 C C . VAL A 1 76 ? -8.516 -31.656 -0.565 1 98.75 76 VAL A C 1
ATOM 600 O O . VAL A 1 76 ? -8.469 -30.531 -0.08 1 98.75 76 VAL A O 1
ATOM 603 N N . ARG A 1 77 ? -9.555 -32.438 -0.441 1 98.69 77 ARG A N 1
ATOM 604 C CA . ARG A 1 77 ? -10.719 -32.031 0.323 1 98.69 77 ARG A CA 1
ATOM 605 C C . ARG A 1 77 ? -10.352 -31.703 1.768 1 98.69 77 ARG A C 1
ATOM 607 O O . ARG A 1 77 ? -10.773 -30.688 2.316 1 98.69 77 ARG A O 1
ATOM 614 N N . ASP A 1 78 ? -9.578 -32.594 2.348 1 98.56 78 ASP A N 1
ATOM 615 C CA . ASP A 1 78 ? -9.141 -32.406 3.727 1 98.56 78 ASP A CA 1
ATOM 616 C C . ASP A 1 78 ? -8.375 -31.109 3.883 1 98.56 78 ASP A C 1
ATOM 618 O O . ASP A 1 78 ? -8.609 -30.344 4.82 1 98.56 78 ASP A O 1
ATOM 622 N N . PHE A 1 79 ? -7.48 -30.844 3.031 1 98.69 79 PHE A N 1
ATOM 623 C CA . PHE A 1 79 ? -6.664 -29.625 3.066 1 98.69 79 PHE A CA 1
ATOM 624 C C . PHE A 1 79 ? -7.535 -28.391 2.938 1 98.69 79 PHE A C 1
ATOM 626 O O . PHE A 1 79 ? -7.359 -27.422 3.686 1 98.69 79 PHE A O 1
ATOM 633 N N . LEU A 1 80 ? -8.453 -28.406 1.969 1 98.81 80 LEU A N 1
ATOM 634 C CA . LEU A 1 80 ? -9.344 -27.266 1.74 1 98.81 80 LEU A CA 1
ATOM 635 C C . LEU A 1 80 ? -10.195 -26.984 2.975 1 98.81 80 LEU A C 1
ATOM 637 O O . LEU A 1 80 ? -10.359 -25.828 3.373 1 98.81 80 LEU A O 1
ATOM 641 N N . GLN A 1 81 ? -10.688 -28.062 3.51 1 98.31 81 GLN A N 1
ATOM 642 C CA . GLN A 1 81 ? -11.539 -27.938 4.691 1 98.31 81 GLN A CA 1
ATOM 643 C C . GLN A 1 81 ? -10.75 -27.375 5.875 1 98.31 81 GLN A C 1
ATOM 645 O O . GLN A 1 81 ? -11.234 -26.484 6.586 1 98.31 81 GLN A O 1
ATOM 650 N N . LEU A 1 82 ? -9.602 -27.891 6.07 1 98 82 LEU A N 1
ATOM 651 C CA . LEU A 1 82 ? -8.773 -27.438 7.184 1 98 82 LEU A CA 1
ATOM 652 C C . LEU A 1 82 ? -8.352 -25.984 6.988 1 98 82 LEU A C 1
ATOM 654 O O . LEU A 1 82 ? -8.406 -25.172 7.926 1 98 82 LEU A O 1
ATOM 658 N N . SER A 1 83 ? -7.906 -25.625 5.797 1 98.38 83 SER A N 1
ATOM 659 C CA . SER A 1 83 ? -7.547 -24.25 5.496 1 98.38 83 SER A CA 1
ATOM 660 C C . SER A 1 83 ? -8.703 -23.297 5.777 1 98.38 83 SER A C 1
ATOM 662 O O . SER A 1 83 ? -8.508 -22.219 6.355 1 98.38 83 SER A O 1
ATOM 664 N N . LEU A 1 84 ? -9.875 -23.703 5.371 1 98.62 84 LEU A N 1
ATOM 665 C CA . LEU A 1 84 ? -11.062 -22.875 5.57 1 98.62 84 LEU A CA 1
ATOM 666 C C . LEU A 1 84 ? -11.367 -22.703 7.055 1 98.62 84 LEU A C 1
ATOM 668 O O . LEU A 1 84 ? -11.805 -21.641 7.492 1 98.62 84 LEU A O 1
ATOM 672 N N . SER A 1 85 ? -11.211 -23.797 7.785 1 97.75 85 SER A N 1
ATOM 673 C CA . SER A 1 85 ? -11.492 -23.734 9.219 1 97.75 85 SER A CA 1
ATOM 674 C C . SER A 1 85 ? -10.602 -22.719 9.922 1 97.75 85 SER A C 1
ATOM 676 O O . SER A 1 85 ? -10.922 -22.266 11.023 1 97.75 85 SER A O 1
ATOM 678 N N . LEU A 1 86 ? -9.5 -22.328 9.297 1 98 86 LEU A N 1
ATOM 679 C CA . LEU A 1 86 ? -8.562 -21.375 9.875 1 98 86 LEU A CA 1
ATOM 680 C C . LEU A 1 86 ? -8.812 -19.969 9.336 1 98 86 LEU A C 1
ATOM 682 O O . LEU A 1 86 ? -8.039 -19.062 9.609 1 98 86 LEU A O 1
ATOM 686 N N . GLN A 1 87 ? -9.812 -19.781 8.547 1 98.38 87 GLN A N 1
ATOM 687 C CA . GLN A 1 87 ? -10.188 -18.453 8.094 1 98.38 87 GLN A CA 1
ATOM 688 C C . GLN A 1 87 ? -10.391 -17.5 9.273 1 98.38 87 GLN A C 1
ATOM 690 O O . GLN A 1 87 ? -11.078 -17.844 10.234 1 98.38 87 GLN A O 1
ATOM 695 N N . SER A 1 88 ? -9.812 -16.297 9.203 1 97.88 88 SER A N 1
ATOM 696 C CA . SER A 1 88 ? -9.812 -15.359 10.312 1 97.88 88 SER A CA 1
ATOM 697 C C . SER A 1 88 ? -11.227 -14.914 10.664 1 97.88 88 SER A C 1
ATOM 699 O O . SER A 1 88 ? -12.008 -14.57 9.773 1 97.88 88 SER A O 1
ATOM 701 N N . GLN A 1 89 ? -11.508 -14.914 11.914 1 95.25 89 GLN A N 1
ATOM 702 C CA . GLN A 1 89 ? -12.766 -14.383 12.438 1 95.25 89 GLN A CA 1
ATOM 703 C C . GLN A 1 89 ? -12.531 -13.109 13.234 1 95.25 89 GLN A C 1
ATOM 705 O O . GLN A 1 89 ? -13.484 -12.516 13.758 1 95.25 89 GLN A O 1
ATOM 710 N N . ALA A 1 90 ? -11.289 -12.75 13.312 1 94.12 90 ALA A N 1
ATOM 711 C CA . ALA A 1 90 ? -10.969 -11.492 13.984 1 94.12 90 ALA A CA 1
ATOM 712 C C . ALA A 1 90 ? -11.477 -10.297 13.18 1 94.12 90 ALA A C 1
ATOM 714 O O . ALA A 1 90 ? -11.414 -10.297 11.945 1 94.12 90 ALA A O 1
ATOM 715 N N . LEU A 1 91 ? -11.906 -9.289 13.852 1 92.12 91 LEU A N 1
ATOM 716 C CA . LEU A 1 91 ? -12.523 -8.133 13.211 1 92.12 91 LEU A CA 1
ATOM 717 C C . LEU A 1 91 ? -11.562 -7.48 12.227 1 92.12 91 LEU A C 1
ATOM 719 O O . LEU A 1 91 ? -11.961 -7.078 11.133 1 92.12 91 LEU A O 1
ATOM 723 N N . GLN A 1 92 ? -10.336 -7.34 12.523 1 93.88 92 GLN A N 1
ATOM 724 C CA . GLN A 1 92 ? -9.359 -6.586 11.75 1 93.88 92 GLN A CA 1
ATOM 725 C C . GLN A 1 92 ? -8.969 -7.336 10.477 1 93.88 92 GLN A C 1
ATOM 727 O O . GLN A 1 92 ? -8.492 -6.73 9.516 1 93.88 92 GLN A O 1
ATOM 732 N N . THR A 1 93 ? -9.078 -8.641 10.516 1 97 93 THR A N 1
ATOM 733 C CA . THR A 1 93 ? -8.641 -9.445 9.383 1 97 93 THR A CA 1
ATOM 734 C C . THR A 1 93 ? -9.742 -10.406 8.945 1 97 93 THR A C 1
ATOM 736 O O . THR A 1 93 ? -9.461 -11.477 8.406 1 97 93 THR A O 1
ATOM 739 N N . TYR A 1 94 ? -10.961 -10.078 9.18 1 97.38 94 TYR A N 1
ATOM 740 C CA . TYR A 1 94 ? -12.109 -10.945 8.938 1 97.38 94 TYR A CA 1
ATOM 741 C C . TYR A 1 94 ? -12.164 -11.391 7.48 1 97.38 94 TYR A C 1
ATOM 743 O O . TYR A 1 94 ? -12.156 -10.555 6.574 1 97.38 94 TYR A O 1
ATOM 751 N N . GLY A 1 95 ? -12.109 -12.758 7.266 1 97.94 95 GLY A N 1
ATOM 752 C CA . GLY A 1 95 ? -12.375 -13.297 5.941 1 97.94 95 GLY A CA 1
ATOM 753 C C . GLY A 1 95 ? -11.125 -13.773 5.227 1 97.94 95 GLY A C 1
ATOM 754 O O . GLY A 1 95 ? -11.203 -14.484 4.227 1 97.94 95 GLY A O 1
ATOM 755 N N . ILE A 1 96 ? -9.93 -13.43 5.727 1 98.38 96 ILE A N 1
ATOM 756 C CA . ILE A 1 96 ? -8.719 -13.836 5.027 1 98.38 96 ILE A CA 1
ATOM 757 C C . ILE A 1 96 ? -8.273 -15.211 5.512 1 98.38 96 ILE A C 1
ATOM 759 O O . ILE A 1 96 ? -8.648 -15.641 6.605 1 98.38 96 ILE A O 1
ATOM 763 N N . LEU A 1 97 ? -7.586 -15.906 4.738 1 98.56 97 LEU A N 1
ATOM 764 C CA . LEU A 1 97 ? -6.949 -17.156 5.121 1 98.56 97 LEU A CA 1
ATOM 765 C C . LEU A 1 97 ? -5.508 -16.938 5.562 1 98.56 97 LEU A C 1
ATOM 767 O O . LEU A 1 97 ? -4.871 -15.969 5.133 1 98.56 97 LEU A O 1
ATOM 771 N N . PRO A 1 98 ? -4.984 -17.797 6.426 1 97.06 98 PRO A N 1
ATOM 772 C CA . PRO A 1 98 ? -3.625 -17.594 6.922 1 97.06 98 PRO A CA 1
ATOM 773 C C . PRO A 1 98 ? -2.561 -17.875 5.863 1 97.06 98 PRO A C 1
ATOM 775 O O . PRO A 1 98 ? -2.828 -18.578 4.887 1 97.06 98 PRO A O 1
ATOM 778 N N . THR A 1 99 ? -1.438 -17.297 6.078 1 96.62 99 THR A N 1
ATOM 779 C CA . THR A 1 99 ? -0.281 -17.594 5.242 1 96.62 99 THR A CA 1
ATOM 780 C C . THR A 1 99 ? 0.132 -19.062 5.383 1 96.62 99 THR A C 1
ATOM 782 O O . THR A 1 99 ? 0.368 -19.734 4.383 1 96.62 99 THR A O 1
ATOM 785 N N . SER A 1 100 ? 0.224 -19.484 6.617 1 96.38 100 SER A N 1
ATOM 786 C CA . SER A 1 100 ? 0.636 -20.844 6.965 1 96.38 100 SER A CA 1
ATOM 787 C C . SER A 1 100 ? 0.05 -21.266 8.305 1 96.38 100 SER A C 1
ATOM 789 O O . SER A 1 100 ? -0.587 -20.469 8.992 1 96.38 100 SER A O 1
ATOM 791 N N . PHE A 1 101 ? 0.185 -22.531 8.594 1 96.69 101 PHE A N 1
ATOM 792 C CA . PHE A 1 101 ? -0.239 -23.047 9.891 1 96.69 101 PHE A CA 1
ATOM 793 C C . PHE A 1 101 ? 0.546 -24.297 10.258 1 96.69 101 PHE A C 1
ATOM 795 O O . PHE A 1 101 ? 1.202 -24.906 9.406 1 96.69 101 PHE A O 1
ATOM 802 N N . VAL A 1 102 ? 0.576 -24.531 11.508 1 94.31 102 VAL A N 1
ATOM 803 C CA . VAL A 1 102 ? 1.139 -25.781 12.039 1 94.31 102 VAL A CA 1
ATOM 804 C C . VAL A 1 102 ? 0.094 -26.5 12.891 1 94.31 102 VAL A C 1
ATOM 806 O O . VAL A 1 102 ? -0.64 -25.859 13.648 1 94.31 102 VAL A O 1
ATOM 809 N N . CYS A 1 103 ? 0.05 -27.781 12.594 1 92 103 CYS A N 1
ATOM 810 C CA . CYS A 1 103 ? -0.89 -28.578 13.383 1 92 103 CYS A CA 1
ATOM 811 C C . CYS A 1 103 ? -0.195 -29.219 14.578 1 92 103 CYS A C 1
ATOM 813 O O . CYS A 1 103 ? 0.769 -29.969 14.406 1 92 103 CYS A O 1
ATOM 815 N N . GLU A 1 104 ? -0.659 -28.906 15.703 1 86.75 104 GLU A N 1
ATOM 816 C CA . GLU A 1 104 ? -0.24 -29.531 16.953 1 86.75 104 GLU A CA 1
ATOM 817 C C . GLU A 1 104 ? -1.22 -30.625 17.375 1 86.75 104 GLU A C 1
ATOM 819 O O . GLU A 1 104 ? -2.148 -30.953 16.641 1 86.75 104 GLU A O 1
ATOM 824 N N . GLU A 1 105 ? -1.006 -31.188 18.531 1 83.94 105 GLU A N 1
ATOM 825 C CA . GLU A 1 105 ? -1.806 -32.312 19.016 1 83.94 105 GLU A CA 1
ATOM 826 C C . GLU A 1 105 ? -3.266 -31.906 19.203 1 83.94 105 GLU A C 1
ATOM 828 O O . GLU A 1 105 ? -4.172 -32.656 18.859 1 83.94 105 GLU A O 1
ATOM 833 N N . THR A 1 106 ? -3.453 -30.719 19.594 1 86.5 106 THR A N 1
ATOM 834 C CA . THR A 1 106 ? -4.809 -30.359 20 1 86.5 106 THR A CA 1
ATOM 835 C C . THR A 1 106 ? -5.418 -29.359 19.031 1 86.5 106 THR A C 1
ATOM 837 O O . THR A 1 106 ? -6.641 -29.25 18.906 1 86.5 106 THR A O 1
ATOM 840 N N . HIS A 1 107 ? -4.59 -28.547 18.453 1 90.31 107 HIS A N 1
ATOM 841 C CA . HIS A 1 107 ? -5.129 -27.516 17.562 1 90.31 107 HIS A CA 1
ATOM 842 C C . HIS A 1 107 ? -4.102 -27.094 16.516 1 90.31 107 HIS A C 1
ATOM 844 O O . HIS A 1 107 ? -2.916 -27.406 16.641 1 90.31 107 HIS A O 1
ATOM 850 N N . CYS A 1 108 ? -4.633 -26.438 15.469 1 93.88 108 CYS A N 1
ATOM 851 C CA . CYS A 1 108 ? -3.746 -25.844 14.477 1 93.88 108 CYS A CA 1
ATOM 852 C C . CYS A 1 108 ? -3.488 -24.375 14.781 1 93.88 108 CYS A C 1
ATOM 854 O O . CYS A 1 108 ? -4.406 -23.656 15.156 1 93.88 108 CYS A O 1
ATOM 856 N N . VAL A 1 109 ? -2.312 -24 14.734 1 93.81 109 VAL A N 1
ATOM 857 C CA . VAL A 1 109 ? -1.919 -22.609 14.961 1 93.81 109 VAL A CA 1
ATOM 858 C C . VAL A 1 109 ? -1.659 -21.922 13.617 1 93.81 109 VAL A C 1
ATOM 860 O O . VAL A 1 109 ? -0.734 -22.297 12.891 1 93.81 109 VAL A O 1
ATOM 863 N N . ALA A 1 110 ? -2.443 -20.891 13.359 1 95.31 110 ALA A N 1
ATOM 864 C CA . ALA A 1 110 ? -2.359 -20.172 12.086 1 95.31 110 ALA A CA 1
ATOM 865 C C . ALA A 1 110 ? -1.407 -18.984 12.188 1 95.31 110 ALA A C 1
ATOM 867 O O . ALA A 1 110 ? -1.283 -18.375 13.25 1 95.31 110 ALA A O 1
ATOM 868 N N . ASP A 1 111 ? -0.725 -18.719 11.125 1 94.88 111 ASP A N 1
ATOM 869 C CA . ASP A 1 111 ? 0.113 -17.531 10.977 1 94.88 111 ASP A CA 1
ATOM 870 C C . ASP A 1 111 ? -0.45 -16.594 9.914 1 94.88 111 ASP A C 1
ATOM 872 O O . ASP A 1 111 ? -0.491 -16.938 8.734 1 94.88 111 ASP A O 1
ATOM 876 N N . TYR A 1 112 ? -0.895 -15.422 10.352 1 94.19 112 TYR A N 1
ATOM 877 C CA . TYR A 1 112 ? -1.422 -14.414 9.445 1 94.19 112 TYR A CA 1
ATOM 878 C C . TYR A 1 112 ? -0.39 -13.32 9.188 1 94.19 112 TYR A C 1
ATOM 880 O O . TYR A 1 112 ? -0.741 -12.203 8.789 1 94.19 112 TYR A O 1
ATOM 888 N N . GLY A 1 113 ? 0.834 -13.641 9.43 1 92.12 113 GLY A N 1
ATOM 889 C CA . GLY A 1 113 ? 1.91 -12.672 9.266 1 92.12 113 GLY A CA 1
ATOM 890 C C . GLY A 1 113 ? 2.557 -12.273 10.578 1 92.12 113 GLY A C 1
ATOM 891 O O . GLY A 1 113 ? 3.643 -11.688 10.594 1 92.12 113 GLY A O 1
ATOM 892 N N . GLN A 1 114 ? 2.023 -12.656 11.711 1 90.38 114 GLN A N 1
ATOM 893 C CA . GLN A 1 114 ? 2.473 -12.188 13.023 1 90.38 114 GLN A CA 1
ATOM 894 C C . GLN A 1 114 ? 3.793 -12.844 13.414 1 90.38 114 GLN A C 1
ATOM 896 O O . GLN A 1 114 ? 4.5 -12.352 14.297 1 90.38 114 GLN A O 1
ATOM 901 N N . ARG A 1 115 ? 4.164 -13.898 12.75 1 91.62 115 ARG A N 1
ATOM 902 C CA . ARG A 1 115 ? 5.406 -14.586 13.094 1 91.62 115 ARG A CA 1
ATOM 903 C C . ARG A 1 115 ? 6.41 -14.508 11.945 1 91.62 115 ARG A C 1
ATOM 905 O O . ARG A 1 115 ? 7.566 -14.914 12.102 1 91.62 115 ARG A O 1
ATOM 912 N N . ALA A 1 116 ? 5.98 -13.945 10.906 1 92 116 ALA A N 1
ATOM 913 C CA . ALA A 1 116 ? 6.816 -13.922 9.711 1 92 116 ALA A CA 1
ATOM 914 C C . ALA A 1 116 ? 8 -12.977 9.891 1 92 116 ALA A C 1
ATOM 916 O O . ALA A 1 116 ? 7.902 -11.977 10.602 1 92 116 ALA A O 1
ATOM 917 N N . ILE A 1 117 ? 9.125 -13.281 9.273 1 91.69 117 ILE A N 1
ATOM 918 C CA . ILE A 1 117 ? 10.258 -12.367 9.211 1 91.69 117 ILE A CA 1
ATOM 919 C C . ILE A 1 117 ? 9.812 -11.047 8.586 1 91.69 117 ILE A C 1
ATOM 921 O O . ILE A 1 117 ? 9.211 -11.023 7.512 1 91.69 117 ILE A O 1
ATOM 925 N N . GLY A 1 118 ? 10 -9.953 9.297 1 92.75 118 GLY A N 1
ATOM 926 C CA . GLY A 1 118 ? 9.602 -8.633 8.828 1 92.75 118 GLY A CA 1
ATOM 927 C C . GLY A 1 118 ? 8.109 -8.375 8.984 1 92.75 118 GLY A C 1
ATOM 928 O O . GLY A 1 118 ? 7.582 -7.418 8.414 1 92.75 118 GLY A O 1
ATOM 929 N N . ARG A 1 119 ? 7.387 -9.344 9.539 1 93 119 ARG A N 1
ATOM 930 C CA . ARG A 1 119 ? 5.945 -9.258 9.742 1 93 119 ARG A CA 1
ATOM 931 C C . ARG A 1 119 ? 5.207 -9.133 8.414 1 93 119 ARG A C 1
ATOM 933 O O . ARG A 1 119 ? 4.16 -8.484 8.336 1 93 119 ARG A O 1
ATOM 940 N N . VAL A 1 120 ? 5.754 -9.633 7.398 1 93.38 120 VAL A N 1
ATOM 941 C CA . VAL A 1 120 ? 5.09 -9.594 6.102 1 93.38 120 VAL A CA 1
ATOM 942 C C . VAL A 1 120 ? 3.834 -10.461 6.141 1 93.38 120 VAL A C 1
ATOM 944 O O . VAL A 1 120 ? 3.768 -11.438 6.895 1 93.38 120 VAL A O 1
ATOM 947 N N . VAL A 1 121 ? 2.863 -10.023 5.348 1 93.06 121 VAL A N 1
ATOM 948 C CA . VAL A 1 121 ? 1.605 -10.75 5.246 1 93.06 121 VAL A CA 1
ATOM 949 C C . VAL A 1 121 ? 1.431 -11.289 3.83 1 93.06 121 VAL A C 1
ATOM 951 O O . VAL A 1 121 ? 1.979 -10.734 2.875 1 93.06 121 VAL A O 1
ATOM 954 N N . SER A 1 122 ? 0.761 -12.375 3.721 1 94 122 SER A N 1
ATOM 955 C CA . SER A 1 122 ? 0.476 -12.914 2.393 1 94 122 SER A CA 1
ATOM 956 C C . SER A 1 122 ? -1.003 -12.773 2.045 1 94 122 SER A C 1
ATOM 958 O O . SER A 1 122 ? -1.87 -13.125 2.846 1 94 122 SER A O 1
ATOM 960 N N . ALA A 1 123 ? -1.209 -12.234 0.917 1 97.81 123 ALA A N 1
ATOM 961 C CA . ALA A 1 123 ? -2.574 -12.078 0.424 1 97.81 123 ALA A CA 1
ATOM 962 C C . ALA A 1 123 ? -2.967 -13.242 -0.486 1 97.81 123 ALA A C 1
ATOM 964 O O . ALA A 1 123 ? -4.148 -13.578 -0.596 1 97.81 123 ALA A O 1
ATOM 965 N N . ASP A 1 124 ? -1.995 -13.898 -1.119 1 98.19 124 ASP A N 1
ATOM 966 C CA . ASP A 1 124 ? -2.238 -14.836 -2.215 1 98.19 124 ASP A CA 1
ATOM 967 C C . ASP A 1 124 ? -2.926 -16.109 -1.713 1 98.19 124 ASP A C 1
ATOM 969 O O . ASP A 1 124 ? -3.713 -16.719 -2.438 1 98.19 124 ASP A O 1
ATOM 973 N N . PRO A 1 125 ? -2.68 -16.562 -0.408 1 98.25 125 PRO A N 1
ATOM 974 C CA . PRO A 1 125 ? -3.408 -17.75 0.049 1 98.25 125 PRO A CA 1
ATOM 975 C C . PRO A 1 125 ? -4.922 -17.594 -0.053 1 98.25 125 PRO A C 1
ATOM 977 O O . PRO A 1 125 ? -5.613 -18.5 -0.511 1 98.25 125 PRO A O 1
ATOM 980 N N . SER A 1 126 ? -5.395 -16.438 0.364 1 98.75 126 SER A N 1
ATOM 981 C CA . SER A 1 126 ? -6.824 -16.156 0.298 1 98.75 126 SER A CA 1
ATOM 982 C C . SER A 1 126 ? -7.324 -16.156 -1.145 1 98.75 126 SER A C 1
ATOM 984 O O . SER A 1 126 ? -8.484 -16.484 -1.406 1 98.75 126 SER A O 1
ATOM 986 N N . LEU A 1 127 ? -6.477 -15.852 -2.055 1 98.88 127 LEU A N 1
ATOM 987 C CA . LEU A 1 127 ? -6.859 -15.781 -3.461 1 98.88 127 LEU A CA 1
ATOM 988 C C . LEU A 1 127 ? -6.754 -17.156 -4.125 1 98.88 127 LEU A C 1
ATOM 990 O O . LEU A 1 127 ? -7.566 -17.484 -4.988 1 98.88 127 LEU A O 1
ATOM 994 N N . TRP A 1 128 ? -5.824 -17.969 -3.727 1 98.81 128 TRP A N 1
ATOM 995 C CA . TRP A 1 128 ? -5.609 -19.297 -4.285 1 98.81 128 TRP A CA 1
ATOM 996 C C . TRP A 1 128 ? -6.699 -20.266 -3.828 1 98.81 128 TRP A C 1
ATOM 998 O O . TRP A 1 128 ? -7.066 -21.188 -4.559 1 98.81 128 TRP A O 1
ATOM 1008 N N . TRP A 1 129 ? -7.23 -20.062 -2.629 1 98.88 129 TRP A N 1
ATOM 1009 C CA . TRP A 1 129 ? -8.109 -21.047 -2.006 1 98.88 129 TRP A CA 1
ATOM 1010 C C . TRP A 1 129 ? -9.336 -21.297 -2.869 1 98.88 129 TRP A C 1
ATOM 1012 O O . TRP A 1 129 ? -9.656 -22.453 -3.186 1 98.88 129 TRP A O 1
ATOM 1022 N N . PRO A 1 130 ? -10.07 -20.219 -3.318 1 98.81 130 PRO A N 1
ATOM 1023 C CA . PRO A 1 130 ? -11.227 -20.5 -4.172 1 98.81 130 PRO A CA 1
ATOM 1024 C C . PRO A 1 130 ? -10.828 -21.109 -5.52 1 98.81 130 PRO A C 1
ATOM 1026 O O . PRO A 1 130 ? -11.594 -21.891 -6.094 1 98.81 130 PRO A O 1
ATOM 1029 N N . VAL A 1 131 ? -9.672 -20.797 -6.062 1 98.75 131 VAL A N 1
ATOM 1030 C CA . VAL A 1 131 ? -9.188 -21.375 -7.312 1 98.75 131 VAL A CA 1
ATOM 1031 C C . VAL A 1 131 ? -8.969 -22.875 -7.145 1 98.75 131 VAL A C 1
ATOM 1033 O O . VAL A 1 131 ? -9.367 -23.672 -7.996 1 98.75 131 VAL A O 1
ATOM 1036 N N . LEU A 1 132 ? -8.352 -23.203 -6.016 1 98.75 132 LEU A N 1
ATOM 1037 C CA . LEU A 1 132 ? -8.109 -24.609 -5.723 1 98.75 132 LEU A CA 1
ATOM 1038 C C . LEU A 1 132 ? -9.414 -25.344 -5.488 1 98.75 132 LEU A C 1
ATOM 1040 O O . LEU A 1 132 ? -9.555 -26.516 -5.871 1 98.75 132 LEU A O 1
ATOM 1044 N N . LEU A 1 133 ? -10.352 -24.688 -4.805 1 98.81 133 LEU A N 1
ATOM 1045 C CA . LEU A 1 133 ? -11.664 -25.281 -4.594 1 98.81 133 LEU A CA 1
ATOM 1046 C C . LEU A 1 133 ? -12.344 -25.578 -5.926 1 98.81 133 LEU A C 1
ATOM 1048 O O . LEU A 1 133 ? -12.977 -26.625 -6.078 1 98.81 133 LEU A O 1
ATOM 1052 N N . GLN A 1 134 ? -12.258 -24.688 -6.852 1 98.25 134 GLN A N 1
ATOM 1053 C CA . GLN A 1 134 ? -12.828 -24.922 -8.172 1 98.25 134 GLN A CA 1
ATOM 1054 C C . GLN A 1 134 ? -12.156 -26.094 -8.867 1 98.25 134 GLN A C 1
ATOM 1056 O O . GLN A 1 134 ? -12.82 -26.906 -9.508 1 98.25 134 GLN A O 1
ATOM 1061 N N . ALA A 1 135 ? -10.852 -26.172 -8.805 1 98.38 135 ALA A N 1
ATOM 1062 C CA . ALA A 1 135 ? -10.125 -27.312 -9.367 1 98.38 135 ALA A CA 1
ATOM 1063 C C . ALA A 1 135 ? -10.586 -28.625 -8.734 1 98.38 135 ALA A C 1
ATOM 1065 O O . ALA A 1 135 ? -10.75 -29.625 -9.43 1 98.38 135 ALA A O 1
ATOM 1066 N N . TYR A 1 136 ? -10.75 -28.594 -7.406 1 98.56 136 TYR A N 1
ATOM 1067 C CA . TYR A 1 136 ? -11.242 -29.75 -6.691 1 98.56 136 TYR A CA 1
ATOM 1068 C C . TYR A 1 136 ? -12.609 -30.188 -7.223 1 98.56 136 TYR A C 1
ATOM 1070 O O . TYR A 1 136 ? -12.852 -31.375 -7.461 1 98.56 136 TYR A O 1
ATOM 1078 N N . ARG A 1 137 ? -13.445 -29.219 -7.355 1 98.06 137 ARG A N 1
ATOM 1079 C CA . ARG A 1 137 ? -14.781 -29.516 -7.855 1 98.06 137 ARG A CA 1
ATOM 1080 C C . ARG A 1 137 ? -14.719 -30.156 -9.242 1 98.06 137 ARG A C 1
ATOM 1082 O O . ARG A 1 137 ? -15.453 -31.094 -9.531 1 98.06 137 ARG A O 1
ATOM 1089 N N . ARG A 1 138 ? -13.914 -29.672 -10.078 1 96.5 138 ARG A N 1
ATOM 1090 C CA . ARG A 1 138 ? -13.773 -30.188 -11.438 1 96.5 138 ARG A CA 1
ATOM 1091 C C . ARG A 1 138 ? -13.273 -31.625 -11.438 1 96.5 138 ARG A C 1
ATOM 1093 O O . ARG A 1 138 ? -13.688 -32.438 -12.273 1 96.5 138 ARG A O 1
ATOM 1100 N N . ALA A 1 139 ? -12.406 -31.875 -10.547 1 97.06 139 ALA A N 1
ATOM 1101 C CA . ALA A 1 139 ? -11.789 -33.219 -10.508 1 97.06 139 ALA A CA 1
ATOM 1102 C C . ALA A 1 139 ? -12.703 -34.219 -9.82 1 97.06 139 ALA A C 1
ATOM 1104 O O . ALA A 1 139 ? -12.766 -35.375 -10.219 1 97.06 139 ALA A O 1
ATOM 1105 N N . SER A 1 140 ? -13.43 -33.75 -8.781 1 97.56 140 SER A N 1
ATOM 1106 C CA . SER A 1 140 ? -14.133 -34.688 -7.91 1 97.56 140 SER A CA 1
ATOM 1107 C C . SER A 1 140 ? -15.633 -34.688 -8.203 1 97.56 140 SER A C 1
ATOM 1109 O O . SER A 1 140 ? -16.344 -35.625 -7.809 1 97.56 140 SER A O 1
ATOM 1111 N N . HIS A 1 141 ? -16.141 -33.594 -8.758 1 96.5 141 HIS A N 1
ATOM 1112 C CA . HIS A 1 141 ? -17.562 -33.375 -8.945 1 96.5 141 HIS A CA 1
ATOM 1113 C C . HIS A 1 141 ? -18.312 -33.438 -7.617 1 96.5 141 HIS A C 1
ATOM 1115 O O . HIS A 1 141 ? -19.484 -33.812 -7.57 1 96.5 141 HIS A O 1
ATOM 1121 N N . ASP A 1 142 ? -17.594 -33.125 -6.605 1 97.56 142 ASP A N 1
ATOM 1122 C CA . ASP A 1 142 ? -18.156 -33.156 -5.258 1 97.56 142 ASP A CA 1
ATOM 1123 C C . ASP A 1 142 ? -18.953 -31.906 -4.957 1 97.56 142 ASP A C 1
ATOM 1125 O O . ASP A 1 142 ? -18.594 -31.125 -4.074 1 97.56 142 ASP A O 1
ATOM 1129 N N . ASP A 1 143 ? -20.094 -31.766 -5.445 1 97.19 143 ASP A N 1
ATOM 1130 C CA . ASP A 1 143 ? -20.938 -30.594 -5.254 1 97.19 143 ASP A CA 1
ATOM 1131 C C . ASP A 1 143 ? -21.469 -30.531 -3.82 1 97.19 143 ASP A C 1
ATOM 1133 O O . ASP A 1 143 ? -21.719 -29.453 -3.295 1 97.19 143 ASP A O 1
ATOM 1137 N N . ALA A 1 144 ? -21.625 -31.672 -3.219 1 98.19 144 ALA A N 1
ATOM 1138 C CA . ALA A 1 144 ? -22.109 -31.703 -1.841 1 98.19 144 ALA A CA 1
ATOM 1139 C C . ALA A 1 144 ? -21.172 -30.922 -0.917 1 98.19 144 ALA A C 1
ATOM 1141 O O . ALA A 1 144 ? -21.625 -30.156 -0.07 1 98.19 144 ALA A O 1
ATOM 1142 N N . PHE A 1 145 ? -19.906 -31.109 -1.067 1 98.31 145 PHE A N 1
ATOM 1143 C CA . PHE A 1 145 ? -18.922 -30.391 -0.269 1 98.31 145 PHE A CA 1
ATOM 1144 C C . PHE A 1 145 ? -18.906 -28.922 -0.629 1 98.31 145 PHE A C 1
ATOM 1146 O O . PHE A 1 145 ? -18.969 -28.062 0.253 1 98.31 145 PHE A O 1
ATOM 1153 N N . VAL A 1 146 ? -18.891 -28.594 -1.914 1 98.25 146 VAL A N 1
ATOM 1154 C CA . VAL A 1 146 ? -18.766 -27.234 -2.416 1 98.25 146 VAL A CA 1
ATOM 1155 C C . VAL A 1 146 ? -19.969 -26.406 -1.99 1 98.25 146 VAL A C 1
ATOM 1157 O O . VAL A 1 146 ? -19.828 -25.219 -1.663 1 98.25 146 VAL A O 1
ATOM 1160 N N . HIS A 1 147 ? -21.125 -27.094 -1.933 1 98.12 147 HIS A N 1
ATOM 1161 C CA . HIS A 1 147 ? -22.359 -26.375 -1.627 1 98.12 147 HIS A CA 1
ATOM 1162 C C . HIS A 1 147 ? -22.688 -26.453 -0.137 1 98.12 147 HIS A C 1
ATOM 1164 O O . HIS A 1 147 ? -23.719 -25.938 0.305 1 98.12 147 HIS A O 1
ATOM 1170 N N . SER A 1 148 ? -21.812 -27.078 0.627 1 98.56 148 SER A N 1
ATOM 1171 C CA . SER A 1 148 ? -22.047 -27.141 2.066 1 98.56 148 SER A CA 1
ATOM 1172 C C . SER A 1 148 ? -22.094 -25.734 2.668 1 98.56 148 SER A C 1
ATOM 1174 O O . SER A 1 148 ? -21.469 -24.812 2.158 1 98.56 148 SER A O 1
ATOM 1176 N N . PRO A 1 149 ? -22.844 -25.531 3.748 1 98.12 149 PRO A N 1
ATOM 1177 C CA . PRO A 1 149 ? -22.969 -24.219 4.379 1 98.12 149 PRO A CA 1
ATOM 1178 C C . PRO A 1 149 ? -21.609 -23.641 4.809 1 98.12 149 PRO A C 1
ATOM 1180 O O . PRO A 1 149 ? -21.375 -22.438 4.664 1 98.12 149 PRO A O 1
ATOM 1183 N N . THR A 1 150 ? -20.781 -24.438 5.293 1 98.31 150 THR A N 1
ATOM 1184 C CA . THR A 1 150 ? -19.469 -24 5.766 1 98.31 150 THR A CA 1
ATOM 1185 C C . THR A 1 150 ? -18.656 -23.406 4.617 1 98.31 150 THR A C 1
ATOM 1187 O O . THR A 1 150 ? -18.062 -22.328 4.754 1 98.31 150 THR A O 1
ATOM 1190 N N . VAL A 1 151 ? -18.609 -24.109 3.514 1 98.81 151 VAL A N 1
ATOM 1191 C CA . VAL A 1 151 ? -17.844 -23.656 2.359 1 98.81 151 VAL A CA 1
ATOM 1192 C C . VAL A 1 151 ? -18.484 -22.391 1.78 1 98.81 151 VAL A C 1
ATOM 1194 O O . VAL A 1 151 ? -17.781 -21.422 1.479 1 98.81 151 VAL A O 1
ATOM 1197 N N . GLN A 1 152 ? -19.812 -22.422 1.669 1 98.75 152 GLN A N 1
ATOM 1198 C CA . GLN A 1 152 ? -20.531 -21.281 1.11 1 98.75 152 GLN A CA 1
ATOM 1199 C C . GLN A 1 152 ? -20.344 -20.031 1.973 1 98.75 152 GLN A C 1
ATOM 1201 O O . GLN A 1 152 ? -20.109 -18.938 1.452 1 98.75 152 GLN A O 1
ATOM 1206 N N . GLN A 1 153 ? -20.406 -20.188 3.258 1 98.44 153 GLN A N 1
ATOM 1207 C CA . GLN A 1 153 ? -20.188 -19.062 4.16 1 98.44 153 GLN A CA 1
ATOM 1208 C C . GLN A 1 153 ? -18.766 -18.547 4.074 1 98.44 153 GLN A C 1
ATOM 1210 O O . GLN A 1 153 ? -18.531 -17.344 4.121 1 98.44 153 GLN A O 1
ATOM 1215 N N . GLY A 1 154 ? -17.812 -19.469 3.986 1 98.62 154 GLY A N 1
ATOM 1216 C CA . GLY A 1 154 ? -16.422 -19.078 3.828 1 98.62 154 GLY A CA 1
ATOM 1217 C C . GLY A 1 154 ? -16.156 -18.266 2.564 1 98.62 154 GLY A C 1
ATOM 1218 O O . GLY A 1 154 ? -15.445 -17.266 2.594 1 98.62 154 GLY A O 1
ATOM 1219 N N . LEU A 1 155 ? -16.766 -18.703 1.471 1 98.81 155 LEU A N 1
ATOM 1220 C CA . LEU A 1 155 ? -16.641 -18 0.199 1 98.81 155 LEU A CA 1
ATOM 1221 C C . LEU A 1 155 ? -17.234 -16.609 0.296 1 98.81 155 LEU A C 1
ATOM 1223 O O . LEU A 1 155 ? -16.672 -15.641 -0.228 1 98.81 155 LEU A O 1
ATOM 1227 N N . GLN A 1 156 ? -18.375 -16.516 0.947 1 98.5 156 GLN A N 1
ATOM 1228 C CA . GLN A 1 156 ? -19.047 -15.219 1.084 1 98.5 156 GLN A CA 1
ATOM 1229 C C . GLN A 1 156 ? -18.203 -14.258 1.925 1 98.5 156 GLN A C 1
ATOM 1231 O O . GLN A 1 156 ? -18.125 -13.07 1.61 1 98.5 156 GLN A O 1
ATOM 1236 N N . ARG A 1 157 ? -17.641 -14.75 2.99 1 98.38 157 ARG A N 1
ATOM 1237 C CA . ARG A 1 157 ? -16.766 -13.93 3.828 1 98.38 157 ARG A CA 1
ATOM 1238 C C . ARG A 1 157 ? -15.57 -13.422 3.041 1 98.38 157 ARG A C 1
ATOM 1240 O O . ARG A 1 157 ? -15.203 -12.25 3.133 1 98.38 157 ARG A O 1
ATOM 1247 N N . LEU A 1 158 ? -14.992 -14.297 2.314 1 98.75 158 LEU A N 1
ATOM 1248 C CA . LEU A 1 158 ? -13.836 -13.922 1.506 1 98.75 158 LEU A CA 1
ATOM 1249 C C . LEU A 1 158 ? -14.219 -12.891 0.452 1 98.75 158 LEU A C 1
ATOM 1251 O O . LEU A 1 158 ? -13.5 -11.906 0.26 1 98.75 158 LEU A O 1
ATOM 1255 N N . LEU A 1 159 ? -15.32 -13.164 -0.233 1 98.62 159 LEU A N 1
ATOM 1256 C CA . LEU A 1 159 ? -15.75 -12.234 -1.274 1 98.62 159 LEU A CA 1
ATOM 1257 C C . LEU A 1 159 ? -16.047 -10.859 -0.691 1 98.62 159 LEU A C 1
ATOM 1259 O O . LEU A 1 159 ? -15.695 -9.836 -1.293 1 98.62 159 LEU A O 1
ATOM 1263 N N . ALA A 1 160 ? -16.703 -10.844 0.438 1 97.81 160 ALA A N 1
ATOM 1264 C CA . ALA A 1 160 ? -16.984 -9.578 1.107 1 97.81 160 ALA A CA 1
ATOM 1265 C C . ALA A 1 160 ? -15.695 -8.828 1.417 1 97.81 160 ALA A C 1
ATOM 1267 O O . ALA A 1 160 ? -15.641 -7.602 1.303 1 97.81 160 ALA A O 1
ATOM 1268 N N . PHE A 1 161 ? -14.688 -9.523 1.842 1 98.31 161 PHE A N 1
ATOM 1269 C CA . PHE A 1 161 ? -13.375 -8.922 2.084 1 98.31 161 PHE A CA 1
ATOM 1270 C C . PHE A 1 161 ? -12.797 -8.344 0.796 1 98.31 161 PHE A C 1
ATOM 1272 O O . PHE A 1 161 ? -12.297 -7.219 0.786 1 98.31 161 PHE A O 1
ATOM 1279 N N . LEU A 1 162 ? -12.867 -9.109 -0.27 1 98.25 162 LEU A N 1
ATOM 1280 C CA . LEU A 1 162 ? -12.242 -8.734 -1.535 1 98.25 162 LEU A CA 1
ATOM 1281 C C . LEU A 1 162 ? -12.961 -7.547 -2.164 1 98.25 162 LEU A C 1
ATOM 1283 O O . LEU A 1 162 ? -12.359 -6.793 -2.934 1 98.25 162 LEU A O 1
ATOM 1287 N N . LEU A 1 163 ? -14.219 -7.363 -1.882 1 97.44 163 LEU A N 1
ATOM 1288 C CA . LEU A 1 163 ? -15.016 -6.312 -2.498 1 97.44 163 LEU A CA 1
ATOM 1289 C C . LEU A 1 163 ? -15.203 -5.141 -1.542 1 97.44 163 LEU A C 1
ATOM 1291 O O . LEU A 1 163 ? -16.016 -4.246 -1.798 1 97.44 163 LEU A O 1
ATOM 1295 N N . ARG A 1 164 ? -14.461 -5.113 -0.445 1 97.19 164 ARG A N 1
ATOM 1296 C CA . ARG A 1 164 ? -14.602 -4.047 0.54 1 97.19 164 ARG A CA 1
ATOM 1297 C C . ARG A 1 164 ? -14.25 -2.693 -0.063 1 97.19 164 ARG A C 1
ATOM 1299 O O . ARG A 1 164 ? -13.43 -2.613 -0.981 1 97.19 164 ARG A O 1
ATOM 1306 N N . PRO A 1 165 ? -14.789 -1.611 0.503 1 96.62 165 PRO A N 1
ATOM 1307 C CA . PRO A 1 165 ? -14.453 -0.281 -0.011 1 96.62 165 PRO A CA 1
ATOM 1308 C C . PRO A 1 165 ? -12.992 0.095 0.237 1 96.62 165 PRO A C 1
ATOM 1310 O O . PRO A 1 165 ? -12.414 -0.297 1.254 1 96.62 165 PRO A O 1
ATOM 1313 N N . VAL A 1 166 ? -12.461 0.799 -0.668 1 96.19 166 VAL A N 1
ATOM 1314 C CA . VAL A 1 166 ? -11.102 1.311 -0.586 1 96.19 166 VAL A CA 1
ATOM 1315 C C . VAL A 1 166 ? -11.07 2.771 -1.028 1 96.19 166 VAL A C 1
ATOM 1317 O O . VAL A 1 166 ? -12.109 3.367 -1.303 1 96.19 166 VAL A O 1
ATOM 1320 N N . PHE A 1 167 ? -9.922 3.412 -1.069 1 95.25 167 PHE A N 1
ATOM 1321 C CA . PHE A 1 167 ? -9.812 4.832 -1.381 1 95.25 167 PHE A CA 1
ATOM 1322 C C . PHE A 1 167 ? -9.836 5.059 -2.887 1 95.25 167 PHE A C 1
ATOM 1324 O O . PHE A 1 167 ? -9.977 6.195 -3.348 1 95.25 167 PHE A O 1
ATOM 1331 N N . ASN A 1 168 ? -9.742 3.986 -3.6 1 90.06 168 ASN A N 1
ATOM 1332 C CA . ASN A 1 168 ? -9.609 4.07 -5.051 1 90.06 168 ASN A CA 1
ATOM 1333 C C . ASN A 1 168 ? -10.789 3.424 -5.762 1 90.06 168 ASN A C 1
ATOM 1335 O O . ASN A 1 168 ? -11.305 2.396 -5.312 1 90.06 168 ASN A O 1
ATOM 1339 N N . GLN A 1 169 ? -11.148 4.023 -6.902 1 90.62 169 GLN A N 1
ATOM 1340 C CA . GLN A 1 169 ? -12.289 3.486 -7.633 1 90.62 169 GLN A CA 1
ATOM 1341 C C . GLN A 1 169 ? -11.867 2.367 -8.578 1 90.62 169 GLN A C 1
ATOM 1343 O O . GLN A 1 169 ? -12.711 1.632 -9.094 1 90.62 169 GLN A O 1
ATOM 1348 N N . ASN A 1 170 ? -10.578 2.258 -8.82 1 92.69 170 ASN A N 1
ATOM 1349 C CA . ASN A 1 170 ? -10.141 1.195 -9.719 1 92.69 170 ASN A CA 1
ATOM 1350 C C . ASN A 1 170 ? -10.422 -0.185 -9.133 1 92.69 170 ASN A C 1
ATOM 1352 O O . ASN A 1 170 ? -10.719 -0.31 -7.941 1 92.69 170 ASN A O 1
ATOM 1356 N N . PRO A 1 171 ? -10.445 -1.19 -9.922 1 96.38 171 PRO A N 1
ATOM 1357 C CA . PRO A 1 171 ? -10.844 -2.523 -9.469 1 96.38 171 PRO A CA 1
ATOM 1358 C C . PRO A 1 171 ? -9.688 -3.318 -8.867 1 96.38 171 PRO A C 1
ATOM 1360 O O . PRO A 1 171 ? -9.797 -4.531 -8.68 1 96.38 171 PRO A O 1
ATOM 1363 N N . LEU A 1 172 ? -8.578 -2.719 -8.586 1 97.12 172 LEU A N 1
ATOM 1364 C CA . LEU A 1 172 ? -7.367 -3.412 -8.172 1 97.12 172 LEU A CA 1
ATOM 1365 C C . LEU A 1 172 ? -7.414 -3.75 -6.684 1 97.12 172 LEU A C 1
ATOM 1367 O O . LEU A 1 172 ? -8.18 -3.145 -5.93 1 97.12 172 LEU A O 1
ATOM 1371 N N . LEU A 1 173 ? -6.719 -4.758 -6.277 1 97.75 173 LEU A N 1
ATOM 1372 C CA . LEU A 1 173 ? -6.484 -5.109 -4.879 1 97.75 173 LEU A CA 1
ATOM 1373 C C . LEU A 1 173 ? -5.109 -4.633 -4.422 1 97.75 173 LEU A C 1
ATOM 1375 O O . LEU A 1 173 ? -4.086 -5.098 -4.926 1 97.75 173 LEU A O 1
ATOM 1379 N N . GLU A 1 174 ? -5.07 -3.711 -3.521 1 96.62 174 GLU A N 1
ATOM 1380 C CA . GLU A 1 174 ? -3.807 -3.186 -3.01 1 96.62 174 GLU A CA 1
ATOM 1381 C C . GLU A 1 174 ? -3.303 -4.012 -1.83 1 96.62 174 GLU A C 1
ATOM 1383 O O . GLU A 1 174 ? -4.09 -4.445 -0.987 1 96.62 174 GLU A O 1
ATOM 1388 N N . VAL A 1 175 ? -1.972 -4.234 -1.82 1 97.25 175 VAL A N 1
ATOM 1389 C CA . VAL A 1 175 ? -1.365 -5.047 -0.771 1 97.25 175 VAL A CA 1
ATOM 1390 C C . VAL A 1 175 ? -0.042 -4.422 -0.334 1 97.25 175 VAL A C 1
ATOM 1392 O O . VAL A 1 175 ? 0.547 -3.623 -1.065 1 97.25 175 VAL A O 1
ATOM 1395 N N . PRO A 1 176 ? 0.453 -4.742 0.885 1 95.88 176 PRO A N 1
ATOM 1396 C CA . PRO A 1 176 ? 1.785 -4.285 1.29 1 95.88 176 PRO A CA 1
ATOM 1397 C C . PRO A 1 176 ? 2.906 -4.984 0.525 1 95.88 176 PRO A C 1
ATOM 1399 O O . PRO A 1 176 ? 2.646 -5.91 -0.249 1 95.88 176 PRO A O 1
ATOM 1402 N N . ASP A 1 177 ? 4.125 -4.473 0.716 1 96.62 177 ASP A N 1
ATOM 1403 C CA . ASP A 1 177 ? 5.289 -5.105 0.102 1 96.62 177 ASP A CA 1
ATOM 1404 C C . ASP A 1 177 ? 5.523 -6.5 0.681 1 96.62 177 ASP A C 1
ATOM 1406 O O . ASP A 1 177 ? 5.32 -6.723 1.876 1 96.62 177 ASP A O 1
ATOM 1410 N N . GLY A 1 178 ? 5.824 -7.457 -0.171 1 96.12 178 GLY A N 1
ATOM 1411 C CA . GLY A 1 178 ? 6.125 -8.805 0.289 1 96.12 178 GLY A CA 1
ATOM 1412 C C . GLY A 1 178 ? 4.887 -9.625 0.582 1 96.12 178 GLY A C 1
ATOM 1413 O O . GLY A 1 178 ? 4.887 -10.469 1.485 1 96.12 178 GLY A O 1
ATOM 1414 N N . ALA A 1 179 ? 3.824 -9.477 -0.227 1 97.06 179 ALA A N 1
ATOM 1415 C CA . ALA A 1 179 ? 2.531 -10.008 0.199 1 97.06 179 ALA A CA 1
ATOM 1416 C C . ALA A 1 179 ? 2.16 -11.258 -0.597 1 97.06 179 ALA A C 1
ATOM 1418 O O . ALA A 1 179 ? 1.008 -11.695 -0.577 1 97.06 179 ALA A O 1
ATOM 1419 N N . PHE A 1 180 ? 3 -11.836 -1.381 1 97.5 180 PHE A N 1
ATOM 1420 C CA . PHE A 1 180 ? 2.725 -13.016 -2.197 1 97.5 180 PHE A CA 1
ATOM 1421 C C . PHE A 1 180 ? 3.996 -13.828 -2.426 1 97.5 180 PHE A C 1
ATOM 1423 O O . PHE A 1 180 ? 4.844 -13.922 -1.535 1 97.5 180 PHE A O 1
ATOM 1430 N N . MET A 1 181 ? 4.141 -14.539 -3.537 1 97 181 MET A N 1
ATOM 1431 C CA . MET A 1 181 ? 5.344 -15.32 -3.82 1 97 181 MET A CA 1
ATOM 1432 C C . MET A 1 181 ? 6.598 -14.531 -3.453 1 97 181 MET A C 1
ATOM 1434 O O . MET A 1 181 ? 7.562 -15.102 -2.941 1 97 181 MET A O 1
ATOM 1438 N N . VAL A 1 182 ? 6.547 -13.281 -3.762 1 97.69 182 VAL A N 1
ATOM 1439 C CA . VAL A 1 182 ? 7.59 -12.383 -3.285 1 97.69 182 VAL A CA 1
ATOM 1440 C C . VAL A 1 182 ? 7.289 -11.953 -1.851 1 97.69 182 VAL A C 1
ATOM 1442 O O . VAL A 1 182 ? 6.535 -11 -1.626 1 97.69 182 VAL A O 1
ATOM 1445 N N . ASP A 1 183 ? 7.922 -12.57 -0.874 1 95.75 183 ASP A N 1
ATOM 1446 C CA . ASP A 1 183 ? 7.559 -12.375 0.526 1 95.75 183 ASP A CA 1
ATOM 1447 C C . ASP A 1 183 ? 8.641 -11.602 1.275 1 95.75 183 ASP A C 1
ATOM 1449 O O . ASP A 1 183 ? 8.883 -11.852 2.459 1 95.75 183 ASP A O 1
ATOM 1453 N N . ARG A 1 184 ? 9.43 -10.875 0.598 1 96.62 184 ARG A N 1
ATOM 1454 C CA . ARG A 1 184 ? 10.414 -9.922 1.107 1 96.62 184 ARG A CA 1
ATOM 1455 C C . ARG A 1 184 ? 10.344 -8.609 0.341 1 96.62 184 ARG A C 1
ATOM 1457 O O . ARG A 1 184 ? 9.82 -8.555 -0.774 1 96.62 184 ARG A O 1
ATOM 1464 N N . PRO A 1 185 ? 10.883 -7.559 0.925 1 96.62 185 PRO A N 1
ATOM 1465 C CA . PRO A 1 185 ? 10.828 -6.285 0.2 1 96.62 185 PRO A CA 1
ATOM 1466 C C . PRO A 1 185 ? 11.484 -6.363 -1.176 1 96.62 185 PRO A C 1
ATOM 1468 O O . PRO A 1 185 ? 12.633 -6.797 -1.29 1 96.62 185 PRO A O 1
ATOM 1471 N N . LEU A 1 186 ? 10.781 -5.969 -2.162 1 98.12 186 LEU A N 1
ATOM 1472 C CA . LEU A 1 186 ? 11.273 -5.949 -3.537 1 98.12 186 LEU A CA 1
ATOM 1473 C C . LEU A 1 186 ? 10.508 -4.926 -4.367 1 98.12 186 LEU A C 1
ATOM 1475 O O . LEU A 1 186 ? 10.344 -5.098 -5.578 1 98.12 186 LEU A O 1
ATOM 1479 N N . ASP A 1 187 ? 9.875 -3.945 -3.668 1 96.62 187 ASP A N 1
ATOM 1480 C CA . ASP A 1 187 ? 9.102 -2.867 -4.27 1 96.62 187 ASP A CA 1
ATOM 1481 C C . ASP A 1 187 ? 7.93 -3.42 -5.078 1 96.62 187 ASP A C 1
ATOM 1483 O O . ASP A 1 187 ? 7.707 -3.01 -6.219 1 96.62 187 ASP A O 1
ATOM 1487 N N . VAL A 1 188 ? 7.195 -4.27 -4.48 1 97.31 188 VAL A N 1
ATOM 1488 C CA . VAL A 1 188 ? 6.031 -4.863 -5.129 1 97.31 188 VAL A CA 1
ATOM 1489 C C . VAL A 1 188 ? 4.766 -4.492 -4.359 1 97.31 188 VAL A C 1
ATOM 1491 O O . VAL A 1 188 ? 3.756 -5.195 -4.438 1 97.31 188 VAL A O 1
ATOM 1494 N N . ALA A 1 189 ? 4.785 -3.438 -3.539 1 96.31 189 ALA A N 1
ATOM 1495 C CA . ALA A 1 189 ? 3.598 -2.959 -2.832 1 96.31 189 ALA A CA 1
ATOM 1496 C C . ALA A 1 189 ? 2.592 -2.348 -3.803 1 96.31 189 ALA A C 1
ATOM 1498 O O . ALA A 1 189 ? 2.926 -2.059 -4.953 1 96.31 189 ALA A O 1
ATOM 1499 N N . GLY A 1 190 ? 1.4 -2.113 -3.344 1 95.75 190 GLY A N 1
ATOM 1500 C CA . GLY A 1 190 ? 0.343 -1.526 -4.152 1 95.75 190 GLY A CA 1
ATOM 1501 C C . GLY A 1 190 ? -0.482 -2.559 -4.895 1 95.75 190 GLY A C 1
ATOM 1502 O O . GLY A 1 190 ? -1.271 -3.287 -4.289 1 95.75 190 GLY A O 1
ATOM 1503 N N . ALA A 1 191 ? -0.21 -2.602 -6.227 1 97.12 191 ALA A N 1
ATOM 1504 C CA . ALA A 1 191 ? -1.034 -3.479 -7.055 1 97.12 191 ALA A CA 1
ATOM 1505 C C . ALA A 1 191 ? -0.168 -4.352 -7.961 1 97.12 191 ALA A C 1
ATOM 1507 O O . ALA A 1 191 ? -0.292 -4.297 -9.188 1 97.12 191 ALA A O 1
ATOM 1508 N N . PRO A 1 192 ? 0.599 -5.207 -7.375 1 98.44 192 PRO A N 1
ATOM 1509 C CA . PRO A 1 192 ? 1.441 -6.07 -8.211 1 98.44 192 PRO A CA 1
ATOM 1510 C C . PRO A 1 192 ? 0.628 -7.016 -9.086 1 98.44 192 PRO A C 1
ATOM 1512 O O . PRO A 1 192 ? -0.438 -7.48 -8.68 1 98.44 192 PRO A O 1
ATOM 1515 N N . LEU A 1 193 ? 1.173 -7.332 -10.219 1 98.81 193 LEU A N 1
ATOM 1516 C CA . LEU A 1 193 ? 0.473 -8.102 -11.234 1 98.81 193 LEU A CA 1
ATOM 1517 C C . LEU A 1 193 ? -0.005 -9.438 -10.672 1 98.81 193 LEU A C 1
ATOM 1519 O O . LEU A 1 193 ? -1.148 -9.844 -10.906 1 98.81 193 LEU A O 1
ATOM 1523 N N . GLU A 1 194 ? 0.873 -10.148 -9.984 1 98.75 194 GLU A N 1
ATOM 1524 C CA . GLU A 1 194 ? 0.538 -11.492 -9.508 1 98.75 194 GLU A CA 1
ATOM 1525 C C . GLU A 1 194 ? -0.725 -11.469 -8.656 1 98.75 194 GLU A C 1
ATOM 1527 O O . GLU A 1 194 ? -1.59 -12.336 -8.797 1 98.75 194 GLU A O 1
ATOM 1532 N N . ILE A 1 195 ? -0.815 -10.453 -7.812 1 98.81 195 ILE A N 1
ATOM 1533 C CA . ILE A 1 195 ? -1.98 -10.328 -6.945 1 98.81 195 ILE A CA 1
ATOM 1534 C C . ILE A 1 195 ? -3.225 -10.047 -7.785 1 98.81 195 ILE A C 1
ATOM 1536 O O . ILE A 1 195 ? -4.297 -10.586 -7.512 1 98.81 195 ILE A O 1
ATOM 1540 N N . GLN A 1 196 ? -3.127 -9.258 -8.789 1 98.81 196 GLN A N 1
ATOM 1541 C CA . GLN A 1 196 ? -4.293 -8.891 -9.586 1 98.81 196 GLN A CA 1
ATOM 1542 C C . GLN A 1 196 ? -4.793 -10.07 -10.414 1 98.81 196 GLN A C 1
ATOM 1544 O O . GLN A 1 196 ? -6 -10.273 -10.539 1 98.81 196 GLN A O 1
ATOM 1549 N N . VAL A 1 197 ? -3.869 -10.82 -10.977 1 98.75 197 VAL A N 1
ATOM 1550 C CA . VAL A 1 197 ? -4.285 -11.961 -11.789 1 98.75 197 VAL A CA 1
ATOM 1551 C C . VAL A 1 197 ? -4.863 -13.055 -10.883 1 98.75 197 VAL A C 1
ATOM 1553 O O . VAL A 1 197 ? -5.812 -13.742 -11.266 1 98.75 197 VAL A O 1
ATOM 1556 N N . LEU A 1 198 ? -4.262 -13.211 -9.734 1 98.81 198 LEU A N 1
ATOM 1557 C CA . LEU A 1 198 ? -4.832 -14.133 -8.766 1 98.81 198 LEU A CA 1
ATOM 1558 C C . LEU A 1 198 ? -6.219 -13.68 -8.328 1 98.81 198 LEU A C 1
ATOM 1560 O O . LEU A 1 198 ? -7.121 -14.5 -8.141 1 98.81 198 LEU A O 1
ATOM 1564 N N . LEU A 1 199 ? -6.332 -12.383 -8.109 1 98.88 199 LEU A N 1
ATOM 1565 C CA . LEU A 1 199 ? -7.645 -11.844 -7.777 1 98.88 199 LEU A CA 1
ATOM 1566 C C . LEU A 1 199 ? -8.664 -12.172 -8.867 1 98.88 199 LEU A C 1
ATOM 1568 O O . LEU A 1 199 ? -9.789 -12.57 -8.57 1 98.88 199 LEU A O 1
ATOM 1572 N N . TYR A 1 200 ? -8.289 -11.992 -10.102 1 98.75 200 TYR A N 1
ATOM 1573 C CA . TYR A 1 200 ? -9.18 -12.328 -11.211 1 98.75 200 TYR A CA 1
ATOM 1574 C C . TYR A 1 200 ? -9.617 -13.789 -11.133 1 98.75 200 TYR A C 1
ATOM 1576 O O . TYR A 1 200 ? -10.812 -14.086 -11.234 1 98.75 200 TYR A O 1
ATOM 1584 N N . GLY A 1 201 ? -8.633 -14.641 -10.977 1 98.75 201 GLY A N 1
ATOM 1585 C CA . GLY A 1 201 ? -8.945 -16.062 -10.836 1 98.75 201 GLY A CA 1
ATOM 1586 C C . GLY A 1 201 ? -9.875 -16.344 -9.672 1 98.75 201 GLY A C 1
ATOM 1587 O O . GLY A 1 201 ? -10.828 -17.109 -9.805 1 98.75 201 GLY A O 1
ATOM 1588 N N . ALA A 1 202 ? -9.586 -15.742 -8.547 1 98.81 202 ALA A N 1
ATOM 1589 C CA . ALA A 1 202 ? -10.391 -15.945 -7.352 1 98.81 202 ALA A CA 1
ATOM 1590 C C . ALA A 1 202 ? -11.828 -15.477 -7.566 1 98.81 202 ALA A C 1
ATOM 1592 O O . ALA A 1 202 ? -12.773 -16.141 -7.145 1 98.81 202 ALA A O 1
ATOM 1593 N N . LEU A 1 203 ? -11.953 -14.297 -8.164 1 98.75 203 LEU A N 1
ATOM 1594 C CA . LEU A 1 203 ? -13.281 -13.75 -8.43 1 98.75 203 LEU A CA 1
ATOM 1595 C C . LEU A 1 203 ? -14.062 -14.648 -9.391 1 98.75 203 LEU A C 1
ATOM 1597 O O . LEU A 1 203 ? -15.25 -14.906 -9.18 1 98.75 203 LEU A O 1
ATOM 1601 N N . ARG A 1 204 ? -13.406 -15.133 -10.445 1 98.44 204 ARG A N 1
ATOM 1602 C CA . ARG A 1 204 ? -14.055 -16.062 -11.375 1 98.44 204 ARG A CA 1
ATOM 1603 C C . ARG A 1 204 ? -14.477 -17.344 -10.664 1 98.44 204 ARG A C 1
ATOM 1605 O O . ARG A 1 204 ? -15.586 -17.828 -10.891 1 98.44 204 ARG A O 1
ATOM 1612 N N . ALA A 1 205 ? -13.609 -17.875 -9.859 1 98.5 205 ALA A N 1
ATOM 1613 C CA . ALA A 1 205 ? -13.93 -19.078 -9.102 1 98.5 205 ALA A CA 1
ATOM 1614 C C . ALA A 1 205 ? -15.125 -18.828 -8.172 1 98.5 205 ALA A C 1
ATOM 1616 O O . ALA A 1 205 ? -16.062 -19.625 -8.141 1 98.5 205 ALA A O 1
ATOM 1617 N N . CYS A 1 206 ? -15.086 -17.734 -7.438 1 98.31 206 CYS A N 1
ATOM 1618 C CA . CYS A 1 206 ? -16.203 -17.391 -6.559 1 98.31 206 CYS A CA 1
ATOM 1619 C C . CYS A 1 206 ? -17.5 -17.312 -7.336 1 98.31 206 CYS A C 1
ATOM 1621 O O . CYS A 1 206 ? -18.531 -17.812 -6.891 1 98.31 206 CYS A O 1
ATOM 1623 N N . GLY A 1 207 ? -17.438 -16.656 -8.484 1 97.5 207 GLY A N 1
ATOM 1624 C CA . GLY A 1 207 ? -18.625 -16.531 -9.305 1 97.5 207 GLY A CA 1
ATOM 1625 C C . GLY A 1 207 ? -19.234 -17.859 -9.688 1 97.5 207 GLY A C 1
ATOM 1626 O O . GLY A 1 207 ? -20.453 -17.969 -9.836 1 97.5 207 GLY A O 1
ATOM 1627 N N . GLN A 1 208 ? -18.469 -18.859 -9.82 1 96.69 208 GLN A N 1
ATOM 1628 C CA . GLN A 1 208 ? -18.938 -20.188 -10.234 1 96.69 208 GLN A CA 1
ATOM 1629 C C . GLN A 1 208 ? -19.359 -21.031 -9.031 1 96.69 208 GLN A C 1
ATOM 1631 O O . GLN A 1 208 ? -20.25 -21.875 -9.133 1 96.69 208 GLN A O 1
ATOM 1636 N N . LEU A 1 209 ? -18.734 -20.781 -7.898 1 98.06 209 LEU A N 1
ATOM 1637 C CA . LEU A 1 209 ? -18.859 -21.672 -6.75 1 98.06 209 LEU A CA 1
ATOM 1638 C C . LEU A 1 209 ? -20 -21.219 -5.836 1 98.06 209 LEU A C 1
ATOM 1640 O O . LEU A 1 209 ? -20.594 -22.047 -5.137 1 98.06 209 LEU A O 1
ATOM 1644 N N . LEU A 1 210 ? -20.234 -19.922 -5.824 1 97.94 210 LEU A N 1
ATOM 1645 C CA . LEU A 1 210 ? -21.25 -19.391 -4.918 1 97.94 210 LEU A CA 1
ATOM 1646 C C . LEU A 1 210 ? -22.656 -19.719 -5.402 1 97.94 210 LEU A C 1
ATOM 1648 O O . LEU A 1 210 ? -22.938 -19.609 -6.594 1 97.94 210 LEU A O 1
ATOM 1652 N N . GLN A 1 211 ? -23.5 -20.078 -4.496 1 96.81 211 GLN A N 1
ATOM 1653 C CA . GLN A 1 211 ? -24.891 -20.391 -4.812 1 96.81 211 GLN A CA 1
ATOM 1654 C C . GLN A 1 211 ? -25.766 -19.141 -4.738 1 96.81 211 GLN A C 1
ATOM 1656 O O . GLN A 1 211 ? -26.766 -19.031 -5.453 1 96.81 211 GLN A O 1
ATOM 1661 N N . TYR A 1 212 ? -25.406 -18.25 -3.863 1 94.88 212 TYR A N 1
ATOM 1662 C CA . TYR A 1 212 ? -26.141 -16.984 -3.766 1 94.88 212 TYR A CA 1
ATOM 1663 C C . TYR A 1 212 ? -25.922 -16.141 -5.004 1 94.88 212 TYR A C 1
ATOM 1665 O O . TYR A 1 212 ? -24.828 -15.602 -5.215 1 94.88 212 TYR A O 1
ATOM 1673 N N . THR A 1 213 ? -26.906 -15.852 -5.695 1 95.06 213 THR A N 1
ATOM 1674 C CA . THR A 1 213 ? -26.844 -15.289 -7.043 1 95.06 213 THR A CA 1
ATOM 1675 C C . THR A 1 213 ? -26.266 -13.875 -7.012 1 95.06 213 THR A C 1
ATOM 1677 O O . THR A 1 213 ? -25.453 -13.508 -7.863 1 95.06 213 THR A O 1
ATOM 1680 N N . GLU A 1 214 ? -26.641 -13.109 -6.07 1 96.44 214 GLU A N 1
ATOM 1681 C CA . GLU A 1 214 ? -26.188 -11.727 -6.008 1 96.44 214 GLU A CA 1
ATOM 1682 C C . GLU A 1 214 ? -24.688 -11.648 -5.754 1 96.44 214 GLU A C 1
ATOM 1684 O O . GLU A 1 214 ? -23.984 -10.828 -6.348 1 96.44 214 GLU A O 1
ATOM 1689 N N . ALA A 1 215 ? -24.281 -12.445 -4.883 1 97 215 ALA A N 1
ATOM 1690 C CA . ALA A 1 215 ? -22.859 -12.508 -4.594 1 97 215 ALA A CA 1
ATOM 1691 C C . ALA A 1 215 ? -22.062 -13 -5.805 1 97 215 ALA A C 1
ATOM 1693 O O . ALA A 1 215 ? -21.016 -12.453 -6.129 1 97 215 ALA A O 1
ATOM 1694 N N . ALA A 1 216 ? -22.547 -14.016 -6.395 1 97.5 216 ALA A N 1
ATOM 1695 C CA . ALA A 1 216 ? -21.906 -14.555 -7.594 1 97.5 216 ALA A CA 1
ATOM 1696 C C . ALA A 1 216 ? -21.812 -13.5 -8.688 1 97.5 216 ALA A C 1
ATOM 1698 O O . ALA A 1 216 ? -20.781 -13.359 -9.344 1 97.5 216 ALA A O 1
ATOM 1699 N N . ASN A 1 217 ? -22.906 -12.789 -8.867 1 97.81 217 ASN A N 1
ATOM 1700 C CA . ASN A 1 217 ? -22.938 -11.742 -9.883 1 97.81 217 ASN A CA 1
ATOM 1701 C C . ASN A 1 217 ? -21.953 -10.625 -9.578 1 97.81 217 ASN A C 1
ATOM 1703 O O . ASN A 1 217 ? -21.297 -10.094 -10.477 1 97.81 217 ASN A O 1
ATOM 1707 N N . ALA A 1 218 ? -21.906 -10.281 -8.336 1 97.75 218 ALA A N 1
ATOM 1708 C CA . ALA A 1 218 ? -20.938 -9.25 -7.934 1 97.75 218 ALA A CA 1
ATOM 1709 C C . ALA A 1 218 ? -19.516 -9.672 -8.266 1 97.75 218 ALA A C 1
ATOM 1711 O O . ALA A 1 218 ? -18.703 -8.852 -8.703 1 97.75 218 ALA A O 1
ATOM 1712 N N . ALA A 1 219 ? -19.203 -10.891 -8.016 1 98.25 219 ALA A N 1
ATOM 1713 C CA . ALA A 1 219 ? -17.891 -11.422 -8.336 1 98.25 219 ALA A CA 1
ATOM 1714 C C . ALA A 1 219 ? -17.609 -11.344 -9.836 1 98.25 219 ALA A C 1
ATOM 1716 O O . ALA A 1 219 ? -16.516 -10.93 -10.25 1 98.25 219 ALA A O 1
ATOM 1717 N N . HIS A 1 220 ? -18.578 -11.727 -10.648 1 97.56 220 HIS A N 1
ATOM 1718 C CA . HIS A 1 220 ? -18.422 -11.695 -12.094 1 97.56 220 HIS A CA 1
ATOM 1719 C C . HIS A 1 220 ? -18.219 -10.273 -12.602 1 97.56 220 HIS A C 1
ATOM 1721 O O . HIS A 1 220 ? -17.391 -10.031 -13.477 1 97.56 220 HIS A O 1
ATOM 1727 N N . VAL A 1 221 ? -18.984 -9.383 -12.07 1 97.81 221 VAL A N 1
ATOM 1728 C CA . VAL A 1 221 ? -18.891 -7.984 -12.484 1 97.81 221 VAL A CA 1
ATOM 1729 C C . VAL A 1 221 ? -17.5 -7.438 -12.156 1 97.81 221 VAL A C 1
ATOM 1731 O O . VAL A 1 221 ? -16.859 -6.797 -12.992 1 97.81 221 VAL A O 1
ATOM 1734 N N . GLN A 1 222 ? -17.062 -7.703 -10.945 1 98.06 222 GLN A N 1
ATOM 1735 C CA . GLN A 1 222 ? -15.75 -7.223 -10.539 1 98.06 222 GLN A CA 1
ATOM 1736 C C . GLN A 1 222 ? -14.648 -7.859 -11.375 1 98.06 222 GLN A C 1
ATOM 1738 O O . GLN A 1 222 ? -13.664 -7.195 -11.719 1 98.06 222 GLN A O 1
ATOM 1743 N N . ALA A 1 223 ? -14.75 -9.117 -11.672 1 98.44 223 ALA A N 1
ATOM 1744 C CA . ALA A 1 223 ? -13.766 -9.805 -12.5 1 98.44 223 ALA A CA 1
ATOM 1745 C C . ALA A 1 223 ? -13.672 -9.172 -13.883 1 98.44 223 ALA A C 1
ATOM 1747 O O . ALA A 1 223 ? -12.57 -8.977 -14.414 1 98.44 223 ALA A O 1
ATOM 1748 N N . ARG A 1 224 ? -14.812 -8.859 -14.469 1 98 224 ARG A N 1
ATOM 1749 C CA . ARG A 1 224 ? -14.844 -8.242 -15.789 1 98 224 ARG A CA 1
ATOM 1750 C C . ARG A 1 224 ? -14.164 -6.875 -15.766 1 98 224 ARG A C 1
ATOM 1752 O O . ARG A 1 224 ? -13.375 -6.555 -16.656 1 98 224 ARG A O 1
ATOM 1759 N N . ARG A 1 225 ? -14.469 -6.133 -14.758 1 97.88 225 ARG A N 1
ATOM 1760 C CA . ARG A 1 225 ? -13.859 -4.82 -14.602 1 97.88 225 ARG A CA 1
ATOM 1761 C C . ARG A 1 225 ? -12.344 -4.934 -14.445 1 97.88 225 ARG A C 1
ATOM 1763 O O . ARG A 1 225 ? -11.594 -4.16 -15.039 1 97.88 225 ARG A O 1
ATOM 1770 N N . LEU A 1 226 ? -11.953 -5.832 -13.641 1 98.56 226 LEU A N 1
ATOM 1771 C CA . LEU A 1 226 ? -10.531 -6.051 -13.383 1 98.56 226 LEU A CA 1
ATOM 1772 C C . LEU A 1 226 ? -9.805 -6.453 -14.664 1 98.56 226 LEU A C 1
ATOM 1774 O O . LEU A 1 226 ? -8.734 -5.922 -14.969 1 98.56 226 LEU A O 1
ATOM 1778 N N . ARG A 1 227 ? -10.359 -7.395 -15.383 1 98.5 227 ARG A N 1
ATOM 1779 C CA . ARG A 1 227 ? -9.758 -7.848 -16.641 1 98.5 227 ARG A CA 1
ATOM 1780 C C . ARG A 1 227 ? -9.57 -6.684 -17.609 1 98.5 227 ARG A C 1
ATOM 1782 O O . ARG A 1 227 ? -8.492 -6.52 -18.188 1 98.5 227 ARG A O 1
ATOM 1789 N N . GLN A 1 228 ? -10.594 -5.918 -17.766 1 98.25 228 GLN A N 1
ATOM 1790 C CA . GLN A 1 228 ? -10.523 -4.762 -18.656 1 98.25 228 GLN A CA 1
ATOM 1791 C C . GLN A 1 228 ? -9.438 -3.789 -18.203 1 98.25 228 GLN A C 1
ATOM 1793 O O . GLN A 1 228 ? -8.68 -3.277 -19.031 1 98.25 228 GLN A O 1
ATOM 1798 N N . TYR A 1 229 ? -9.414 -3.561 -16.953 1 97.38 229 TYR A N 1
ATOM 1799 C CA . TYR A 1 229 ? -8.422 -2.645 -16.406 1 97.38 229 TYR A CA 1
ATOM 1800 C C . TYR A 1 229 ? -7.012 -3.146 -16.672 1 97.38 229 TYR A C 1
ATOM 1802 O O . TYR A 1 229 ? -6.145 -2.379 -17.094 1 97.38 229 TYR A O 1
ATOM 1810 N N . LEU A 1 230 ? -6.719 -4.41 -16.391 1 98.5 230 LEU A N 1
ATOM 1811 C CA . LEU A 1 230 ? -5.398 -4.996 -16.609 1 98.5 230 LEU A CA 1
ATOM 1812 C C . LEU A 1 230 ? -4.984 -4.902 -18.062 1 98.5 230 LEU A C 1
ATOM 1814 O O . LEU A 1 230 ? -3.869 -4.484 -18.375 1 98.5 230 LEU A O 1
ATOM 1818 N N . CYS A 1 231 ? -5.879 -5.246 -18.938 1 97.88 231 CYS A N 1
ATOM 1819 C CA . CYS A 1 231 ? -5.57 -5.266 -20.359 1 97.88 231 CYS A CA 1
ATOM 1820 C C . CYS A 1 231 ? -5.293 -3.857 -20.875 1 97.88 231 CYS A C 1
ATOM 1822 O O . CYS A 1 231 ? -4.477 -3.676 -21.781 1 97.88 231 CYS A O 1
ATOM 1824 N N . TRP A 1 232 ? -5.891 -2.922 -20.219 1 95.44 232 TRP A N 1
ATOM 1825 C CA . TRP A 1 232 ? -5.727 -1.551 -20.703 1 95.44 232 TRP A CA 1
ATOM 1826 C C . TRP A 1 232 ? -4.508 -0.898 -20.047 1 95.44 232 TRP A C 1
ATOM 1828 O O . TRP A 1 232 ? -3.744 -0.199 -20.719 1 95.44 232 TRP A O 1
ATOM 1838 N N . HIS A 1 233 ? -4.316 -1.151 -18.797 1 95.88 233 HIS A N 1
ATOM 1839 C CA . HIS A 1 233 ? -3.369 -0.326 -18.062 1 95.88 233 HIS A CA 1
ATOM 1840 C C . HIS A 1 233 ? -2.047 -1.06 -17.859 1 95.88 233 HIS A C 1
ATOM 1842 O O . HIS A 1 233 ? -1.002 -0.428 -17.688 1 95.88 233 HIS A O 1
ATOM 1848 N N . TYR A 1 234 ? -2.006 -2.367 -17.859 1 98.25 234 TYR A N 1
ATOM 1849 C CA . TYR A 1 234 ? -0.791 -3.105 -17.547 1 98.25 234 TYR A CA 1
ATOM 1850 C C . TYR A 1 234 ? -0.092 -3.59 -18.812 1 98.25 234 TYR A C 1
ATOM 1852 O O . TYR A 1 234 ? 1.101 -3.902 -18.781 1 98.25 234 TYR A O 1
ATOM 1860 N N . TRP A 1 235 ? -0.846 -3.756 -19.922 1 98.19 235 TRP A N 1
ATOM 1861 C CA . TRP A 1 235 ? -0.312 -4.359 -21.141 1 98.19 235 TRP A CA 1
ATOM 1862 C C . TRP A 1 235 ? 0.673 -3.418 -21.828 1 98.19 235 TRP A C 1
ATOM 1864 O O . TRP A 1 235 ? 0.344 -2.264 -22.109 1 98.19 235 TRP A O 1
ATOM 1874 N N . VAL A 1 236 ? 1.859 -3.922 -22.109 1 97.25 236 VAL A N 1
ATOM 1875 C CA . VAL A 1 236 ? 2.875 -3.086 -22.734 1 97.25 236 VAL A CA 1
ATOM 1876 C C . VAL A 1 236 ? 3.338 -3.732 -24.047 1 97.25 236 VAL A C 1
ATOM 1878 O O . VAL A 1 236 ? 3.562 -4.941 -24.094 1 97.25 236 VAL A O 1
ATOM 1881 N N . THR A 1 237 ? 3.424 -3.016 -25.031 1 96.5 237 THR A N 1
ATOM 1882 C CA . THR A 1 237 ? 3.947 -3.34 -26.359 1 96.5 237 THR A CA 1
ATOM 1883 C C . THR A 1 237 ? 4.918 -2.264 -26.828 1 96.5 237 THR A C 1
ATOM 1885 O O . THR A 1 237 ? 5 -1.188 -26.234 1 96.5 237 THR A O 1
ATOM 1888 N N . PRO A 1 238 ? 5.68 -2.572 -27.906 1 95.06 238 PRO A N 1
ATOM 1889 C CA . PRO A 1 238 ? 6.551 -1.528 -28.453 1 95.06 238 PRO A CA 1
ATOM 1890 C C . PRO A 1 238 ? 5.785 -0.261 -28.828 1 95.06 238 PRO A C 1
ATOM 1892 O O . PRO A 1 238 ? 6.266 0.85 -28.594 1 95.06 238 PRO A O 1
ATOM 1895 N N . ASP A 1 239 ? 4.66 -0.407 -29.344 1 94.5 239 ASP A N 1
ATOM 1896 C CA . ASP A 1 239 ? 3.854 0.741 -29.75 1 94.5 239 ASP A CA 1
ATOM 1897 C C . ASP A 1 239 ? 3.414 1.555 -28.531 1 94.5 239 ASP A C 1
ATOM 1899 O O . ASP A 1 239 ? 3.473 2.785 -28.547 1 94.5 239 ASP A O 1
ATOM 1903 N N . ARG A 1 240 ? 2.961 0.875 -27.547 1 93.31 240 ARG A N 1
ATOM 1904 C CA . ARG A 1 240 ? 2.527 1.561 -26.344 1 93.31 240 ARG A CA 1
ATOM 1905 C C . ARG A 1 240 ? 3.695 2.271 -25.656 1 93.31 240 ARG A C 1
ATOM 1907 O O . ARG A 1 240 ? 3.531 3.365 -25.125 1 93.31 240 ARG A O 1
ATOM 1914 N N . LEU A 1 241 ? 4.77 1.648 -25.641 1 94.69 241 LEU A N 1
ATOM 1915 C CA . LEU A 1 241 ? 5.977 2.242 -25.062 1 94.69 241 LEU A CA 1
ATOM 1916 C C . LEU A 1 241 ? 6.332 3.543 -25.766 1 94.69 241 LEU A C 1
ATOM 1918 O O . LEU A 1 241 ? 6.68 4.535 -25.125 1 94.69 241 LEU A O 1
ATOM 1922 N N . ARG A 1 242 ? 6.262 3.564 -27.062 1 93.25 242 ARG A N 1
ATOM 1923 C CA . ARG A 1 242 ? 6.543 4.758 -27.844 1 93.25 242 ARG A CA 1
ATOM 1924 C C . ARG A 1 242 ? 5.555 5.875 -27.531 1 93.25 242 ARG A C 1
ATOM 1926 O O . ARG A 1 242 ? 5.941 7.039 -27.422 1 93.25 242 ARG A O 1
ATOM 1933 N N . ARG A 1 243 ? 4.352 5.508 -27.359 1 92.81 243 ARG A N 1
ATOM 1934 C CA . ARG A 1 243 ? 3.334 6.488 -27.016 1 92.81 243 ARG A CA 1
ATOM 1935 C C . ARG A 1 243 ? 3.617 7.109 -25.656 1 92.81 243 ARG A C 1
ATOM 1937 O O . ARG A 1 243 ? 3.482 8.32 -25.469 1 92.81 243 ARG A O 1
ATOM 1944 N N . TRP A 1 244 ? 3.961 6.27 -24.688 1 92.19 244 TRP A N 1
ATOM 1945 C CA . TRP A 1 244 ? 4.273 6.762 -23.344 1 92.19 244 TRP A CA 1
ATOM 1946 C C . TRP A 1 244 ? 5.402 7.785 -23.391 1 92.19 244 TRP A C 1
ATOM 1948 O O . TRP A 1 244 ? 5.422 8.734 -22.609 1 92.19 244 TRP A O 1
ATOM 1958 N N . GLN A 1 245 ? 6.27 7.621 -24.312 1 93.25 245 GLN A N 1
ATOM 1959 C CA . GLN A 1 245 ? 7.414 8.516 -24.438 1 93.25 245 GLN A CA 1
ATOM 1960 C C . GLN A 1 245 ? 7 9.867 -25.016 1 93.25 245 GLN A C 1
ATOM 1962 O O . GLN A 1 245 ? 7.703 10.867 -24.828 1 93.25 245 GLN A O 1
ATOM 1967 N N . GLN A 1 246 ? 5.816 9.883 -25.625 1 94.25 246 GLN A N 1
ATOM 1968 C CA . GLN A 1 246 ? 5.422 11.086 -26.344 1 94.25 246 GLN A CA 1
ATOM 1969 C C . GLN A 1 246 ? 4.289 11.805 -25.625 1 94.25 246 GLN A C 1
ATOM 1971 O O . GLN A 1 246 ? 4.008 12.977 -25.906 1 94.25 246 GLN A O 1
ATOM 1976 N N . TRP A 1 247 ? 3.689 11.094 -24.75 1 93.44 247 TRP A N 1
ATOM 1977 C CA . TRP A 1 247 ? 2.531 11.664 -24.062 1 93.44 247 TRP A CA 1
ATOM 1978 C C . TRP A 1 247 ? 2.941 12.836 -23.172 1 93.44 247 TRP A C 1
ATOM 1980 O O . TRP A 1 247 ? 4.008 12.805 -22.562 1 93.44 247 TRP A O 1
ATOM 1990 N N . PRO A 1 248 ? 2.076 13.859 -23.172 1 94.12 248 PRO A N 1
ATOM 1991 C CA . PRO A 1 248 ? 2.367 14.961 -22.25 1 94.12 248 PRO A CA 1
ATOM 1992 C C . PRO A 1 248 ? 2.244 14.555 -20.781 1 94.12 248 PRO A C 1
ATOM 1994 O O . PRO A 1 248 ? 1.514 13.617 -20.453 1 94.12 248 PRO A O 1
ATOM 1997 N N . THR A 1 249 ? 2.969 15.258 -19.906 1 93.12 249 THR A N 1
ATOM 1998 C CA . THR A 1 249 ? 2.887 15.055 -18.453 1 93.12 249 THR A CA 1
ATOM 1999 C C . THR A 1 249 ? 2.119 16.188 -17.797 1 93.12 249 THR A C 1
ATOM 2001 O O . THR A 1 249 ? 1.792 17.188 -18.438 1 93.12 249 THR A O 1
ATOM 2004 N N . GLU A 1 250 ? 1.708 16.031 -16.547 1 92.06 250 GLU A N 1
ATOM 2005 C CA . GLU A 1 250 ? 1.029 17.047 -15.734 1 92.06 250 GLU A CA 1
ATOM 2006 C C . GLU A 1 250 ? -0.368 17.328 -16.281 1 92.06 250 GLU A C 1
ATOM 2008 O O . GLU A 1 250 ? -0.825 18.484 -16.25 1 92.06 250 GLU A O 1
ATOM 2013 N N . GLU A 1 251 ? -0.966 16.297 -16.828 1 91.31 251 GLU A N 1
ATOM 2014 C CA . GLU A 1 251 ? -2.33 16.438 -17.328 1 91.31 251 GLU A CA 1
ATOM 2015 C C . GLU A 1 251 ? -3.352 16.219 -16.219 1 91.31 251 GLU A C 1
ATOM 2017 O O . GLU A 1 251 ? -3.297 15.219 -15.5 1 91.31 251 GLU A O 1
ATOM 2022 N N . PHE A 1 252 ? -4.195 17.172 -16.109 1 88.75 252 PHE A N 1
ATOM 2023 C CA . PHE A 1 252 ? -5.336 17.062 -15.219 1 88.75 252 PHE A CA 1
ATOM 2024 C C . PHE A 1 252 ? -6.602 16.719 -15.992 1 88.75 252 PHE A C 1
ATOM 2026 O O . PHE A 1 252 ? -6.781 17.156 -17.125 1 88.75 252 PHE A O 1
ATOM 2033 N N . GLY A 1 253 ? -7.496 15.836 -15.336 1 87.75 253 GLY A N 1
ATOM 2034 C CA . GLY A 1 253 ? -8.781 15.555 -15.969 1 87.75 253 GLY A CA 1
ATOM 2035 C C . GLY A 1 253 ? -9 14.078 -16.234 1 87.75 253 GLY A C 1
ATOM 2036 O O . GLY A 1 253 ? -8.07 13.281 -16.125 1 87.75 253 GLY A O 1
ATOM 2037 N N . ASP A 1 254 ? -10.203 13.734 -16.625 1 83.5 254 ASP A N 1
ATOM 2038 C CA . ASP A 1 254 ? -10.609 12.344 -16.781 1 83.5 254 ASP A CA 1
ATOM 2039 C C . ASP A 1 254 ? -10.141 11.781 -18.109 1 83.5 254 ASP A C 1
ATOM 2041 O O . ASP A 1 254 ? -10.102 10.562 -18.312 1 83.5 254 ASP A O 1
ATOM 2045 N N . ARG A 1 255 ? -9.727 12.672 -19.078 1 86.12 255 ARG A N 1
ATOM 2046 C CA . ARG A 1 255 ? -9.352 12.211 -20.406 1 86.12 255 ARG A CA 1
ATOM 2047 C C . ARG A 1 255 ? -7.844 12.344 -20.625 1 86.12 255 ARG A C 1
ATOM 2049 O O . ARG A 1 255 ? -7.383 12.445 -21.766 1 86.12 255 ARG A O 1
ATOM 2056 N N . SER A 1 256 ? -7.188 12.234 -19.562 1 89.69 256 SER A N 1
ATOM 2057 C CA . SER A 1 256 ? -5.734 12.352 -19.672 1 89.69 256 SER A CA 1
ATOM 2058 C C . SER A 1 256 ? -5.156 11.219 -20.516 1 89.69 256 SER A C 1
ATOM 2060 O O . SER A 1 256 ? -5.559 10.062 -20.391 1 89.69 256 SER A O 1
ATOM 2062 N N . HIS A 1 257 ? -4.223 11.508 -21.453 1 90.12 257 HIS A N 1
ATOM 2063 C CA . HIS A 1 257 ? -3.502 10.531 -22.25 1 90.12 257 HIS A CA 1
ATOM 2064 C C . HIS A 1 257 ? -2.498 9.75 -21.406 1 90.12 257 HIS A C 1
ATOM 2066 O O . HIS A 1 257 ? -2.143 8.617 -21.75 1 90.12 257 HIS A O 1
ATOM 2072 N N . ASN A 1 258 ? -2.025 10.398 -20.391 1 93.5 258 ASN A N 1
ATOM 2073 C CA . ASN A 1 258 ? -1.008 9.875 -19.5 1 93.5 258 ASN A CA 1
ATOM 2074 C C . ASN A 1 258 ? -1.52 9.797 -18.062 1 93.5 258 ASN A C 1
ATOM 2076 O O . ASN A 1 258 ? -1.037 10.523 -17.188 1 93.5 258 ASN A O 1
ATOM 2080 N N . PRO A 1 259 ? -2.441 8.914 -17.875 1 92 259 PRO A N 1
ATOM 2081 C CA . PRO A 1 259 ? -3.168 8.906 -16.609 1 92 259 PRO A CA 1
ATOM 2082 C C . PRO A 1 259 ? -2.25 8.695 -15.406 1 92 259 PRO A C 1
ATOM 2084 O O . PRO A 1 259 ? -2.568 9.133 -14.297 1 92 259 PRO A O 1
ATOM 2087 N N . TYR A 1 260 ? -1.104 8.125 -15.609 1 94.12 260 TYR A N 1
ATOM 2088 C CA . TYR A 1 260 ? -0.229 7.852 -14.477 1 94.12 260 TYR A CA 1
ATOM 2089 C C . TYR A 1 260 ? 0.942 8.828 -14.445 1 94.12 260 TYR A C 1
ATOM 2091 O O . TYR A 1 260 ? 1.871 8.664 -13.648 1 94.12 260 TYR A O 1
ATOM 2099 N N . ASN A 1 261 ? 0.91 9.797 -15.32 1 95.94 261 ASN A N 1
ATOM 2100 C CA . ASN A 1 261 ? 1.896 10.867 -15.375 1 95.94 261 ASN A CA 1
ATOM 2101 C C . ASN A 1 261 ? 3.32 10.32 -15.43 1 95.94 261 ASN A C 1
ATOM 2103 O O . ASN A 1 261 ? 4.172 10.719 -14.633 1 95.94 261 ASN A O 1
ATOM 2107 N N . ILE A 1 262 ? 3.535 9.438 -16.328 1 96 262 ILE A N 1
ATOM 2108 C CA . ILE A 1 262 ? 4.832 8.789 -16.516 1 96 262 ILE A CA 1
ATOM 2109 C C . ILE A 1 262 ? 5.781 9.727 -17.25 1 96 262 ILE A C 1
ATOM 2111 O O . ILE A 1 262 ? 5.496 10.148 -18.375 1 96 262 ILE A O 1
ATOM 2115 N N . GLN A 1 263 ? 6.875 10.055 -16.594 1 96.19 263 GLN A N 1
ATOM 2116 C CA . GLN A 1 263 ? 7.926 10.805 -17.281 1 96.19 263 GLN A CA 1
ATOM 2117 C C . GLN A 1 263 ? 8.695 9.914 -18.25 1 96.19 263 GLN A C 1
ATOM 2119 O O . GLN A 1 263 ? 9.055 8.781 -17.906 1 96.19 263 GLN A O 1
ATOM 2124 N N . PRO A 1 264 ? 8.969 10.438 -19.453 1 95 264 PRO A N 1
ATOM 2125 C CA . PRO A 1 264 ? 9.711 9.609 -20.406 1 95 264 PRO A CA 1
ATOM 2126 C C . PRO A 1 264 ? 11.039 9.102 -19.844 1 95 264 PRO A C 1
ATOM 2128 O O . PRO A 1 264 ? 11.414 7.953 -20.094 1 95 264 PRO A O 1
ATOM 2131 N N . ILE A 1 265 ? 11.672 9.898 -19.094 1 94.31 265 ILE A N 1
ATOM 2132 C CA . ILE A 1 265 ? 12.992 9.578 -18.578 1 94.31 265 ILE A CA 1
ATOM 2133 C C . ILE A 1 265 ? 12.883 8.469 -17.531 1 94.31 265 ILE A C 1
ATOM 2135 O O . ILE A 1 265 ? 13.883 7.844 -17.172 1 94.31 265 ILE A O 1
ATOM 2139 N N . ALA A 1 266 ? 11.672 8.234 -17.062 1 93.44 266 ALA A N 1
ATOM 2140 C CA . ALA A 1 266 ? 11.453 7.199 -16.047 1 93.44 266 ALA A CA 1
ATOM 2141 C C . ALA A 1 266 ? 11.359 5.816 -16.688 1 93.44 266 ALA A C 1
ATOM 2143 O O . ALA A 1 266 ? 11.445 4.801 -16 1 93.44 266 ALA A O 1
ATOM 2144 N N . ILE A 1 267 ? 11.172 5.684 -17.953 1 95.62 267 ILE A N 1
ATOM 2145 C CA . ILE A 1 267 ? 11.094 4.414 -18.672 1 95.62 267 ILE A CA 1
ATOM 2146 C C . ILE A 1 267 ? 12.5 3.834 -18.844 1 95.62 267 ILE A C 1
ATOM 2148 O O . ILE A 1 267 ? 13.352 4.445 -19.484 1 95.62 267 ILE A O 1
ATOM 2152 N N . PRO A 1 268 ? 12.742 2.672 -18.281 1 95.88 268 PRO A N 1
ATOM 2153 C CA . PRO A 1 268 ? 14.102 2.125 -18.359 1 95.88 268 PRO A CA 1
ATOM 2154 C C . PRO A 1 268 ? 14.516 1.784 -19.797 1 95.88 268 PRO A C 1
ATOM 2156 O O . PRO A 1 268 ? 13.695 1.304 -20.578 1 95.88 268 PRO A O 1
ATOM 2159 N N . ASP A 1 269 ? 15.797 1.815 -20.062 1 94.88 269 ASP A N 1
ATOM 2160 C CA . ASP A 1 269 ? 16.344 1.636 -21.406 1 94.88 269 ASP A CA 1
ATOM 2161 C C . ASP A 1 269 ? 16.219 0.183 -21.859 1 94.88 269 ASP A C 1
ATOM 2163 O O . ASP A 1 269 ? 16.125 -0.091 -23.062 1 94.88 269 ASP A O 1
ATOM 2167 N N . TRP A 1 270 ? 16.172 -0.681 -20.906 1 96.25 270 TRP A N 1
ATOM 2168 C CA . TRP A 1 270 ? 16.219 -2.098 -21.25 1 96.25 270 TRP A CA 1
ATOM 2169 C C . TRP A 1 270 ? 14.875 -2.574 -21.781 1 96.25 270 TRP A C 1
ATOM 2171 O O . TRP A 1 270 ? 14.781 -3.65 -22.375 1 96.25 270 TRP A O 1
ATOM 2181 N N . VAL A 1 271 ? 13.805 -1.887 -21.609 1 97 271 VAL A N 1
ATOM 2182 C CA . VAL A 1 271 ? 12.453 -2.363 -21.906 1 97 271 VAL A CA 1
ATOM 2183 C C . VAL A 1 271 ? 12.281 -2.561 -23.406 1 97 271 VAL A C 1
ATOM 2185 O O . VAL A 1 271 ? 11.719 -3.564 -23.844 1 97 271 VAL A O 1
ATOM 2188 N N . GLU A 1 272 ? 12.711 -1.603 -24.188 1 94.88 272 GLU A N 1
ATOM 2189 C CA . GLU A 1 272 ? 12.5 -1.632 -25.625 1 94.88 272 GLU A CA 1
ATOM 2190 C C . GLU A 1 272 ? 13.164 -2.85 -26.266 1 94.88 272 GLU A C 1
ATOM 2192 O O . GLU A 1 272 ? 12.516 -3.619 -26.969 1 94.88 272 GLU A O 1
ATOM 2197 N N . PRO A 1 273 ? 14.438 -3.037 -26 1 95 273 PRO A N 1
ATOM 2198 C CA . PRO A 1 273 ? 15.047 -4.234 -26.578 1 95 273 PRO A CA 1
ATOM 2199 C C . PRO A 1 273 ? 14.461 -5.527 -26.016 1 95 273 PRO A C 1
ATOM 2201 O O . PRO A 1 273 ? 14.406 -6.539 -26.719 1 95 273 PRO A O 1
ATOM 2204 N N . TRP A 1 274 ? 14.031 -5.508 -24.828 1 94.88 274 TRP A N 1
ATOM 2205 C CA . TRP A 1 274 ? 13.414 -6.684 -24.219 1 94.88 274 TRP A CA 1
ATOM 2206 C C . TRP A 1 274 ? 12.117 -7.043 -24.938 1 94.88 274 TRP A C 1
ATOM 2208 O O . TRP A 1 274 ? 11.82 -8.219 -25.156 1 94.88 274 TRP A O 1
ATOM 2218 N N . LEU A 1 275 ? 11.359 -6.098 -25.297 1 95.94 275 LEU A N 1
ATOM 2219 C CA . LEU A 1 275 ? 10.086 -6.281 -25.984 1 95.94 275 LEU A CA 1
ATOM 2220 C C . LEU A 1 275 ? 10.305 -6.797 -27.406 1 95.94 275 LEU A C 1
ATOM 2222 O O . LEU A 1 275 ? 9.531 -7.617 -27.891 1 95.94 275 LEU A O 1
ATOM 2226 N N . GLY A 1 276 ? 11.383 -6.332 -27.969 1 91.81 276 GLY A N 1
ATOM 2227 C CA . GLY A 1 276 ? 11.562 -6.652 -29.375 1 91.81 276 GLY A CA 1
ATOM 2228 C C . GLY A 1 276 ? 10.477 -6.066 -30.266 1 91.81 276 GLY A C 1
ATOM 2229 O O . GLY A 1 276 ? 9.859 -5.062 -29.922 1 91.81 276 GLY A O 1
ATOM 2230 N N . GLU A 1 277 ? 10.273 -6.695 -31.469 1 86.06 277 GLU A N 1
ATOM 2231 C CA . GLU A 1 277 ? 9.383 -6.117 -32.469 1 86.06 277 GLU A CA 1
ATOM 2232 C C . GLU A 1 277 ? 7.93 -6.5 -32.188 1 86.06 277 GLU A C 1
ATOM 2234 O O . GLU A 1 277 ? 7.012 -5.727 -32.5 1 86.06 277 GLU A O 1
ATOM 2239 N N . SER A 1 278 ? 7.773 -7.645 -31.641 1 85 278 SER A N 1
ATOM 2240 C CA . SER A 1 278 ? 6.402 -8.125 -31.547 1 85 278 SER A CA 1
ATOM 2241 C C . SER A 1 278 ? 6.098 -8.656 -30.141 1 85 278 SER A C 1
ATOM 2243 O O . SER A 1 278 ? 5.16 -9.43 -29.953 1 85 278 SER A O 1
ATOM 2245 N N . GLY A 1 279 ? 6.863 -8.258 -29.25 1 89.19 279 GLY A N 1
ATOM 2246 C CA . GLY A 1 279 ? 6.648 -8.734 -27.891 1 89.19 279 GLY A CA 1
ATOM 2247 C C . GLY A 1 279 ? 5.562 -7.965 -27.156 1 89.19 279 GLY A C 1
ATOM 2248 O O . GLY A 1 279 ? 5.047 -6.969 -27.672 1 89.19 279 GLY A O 1
ATOM 2249 N N . GLY A 1 280 ? 5.129 -8.461 -26.078 1 97.44 280 GLY A N 1
ATOM 2250 C CA . GLY A 1 280 ? 4.18 -7.863 -25.156 1 97.44 280 GLY A CA 1
ATOM 2251 C C . GLY A 1 280 ? 4.078 -8.609 -23.844 1 97.44 280 GLY A C 1
ATOM 2252 O O . GLY A 1 280 ? 4.27 -9.828 -23.797 1 97.44 280 GLY A O 1
ATOM 2253 N N . TYR A 1 281 ? 3.889 -7.91 -22.844 1 98.62 281 TYR A N 1
ATOM 2254 C CA . TYR A 1 281 ? 3.703 -8.516 -21.531 1 98.62 281 TYR A CA 1
ATOM 2255 C C . TYR A 1 281 ? 2.963 -7.574 -20.594 1 98.62 281 TYR A C 1
ATOM 2257 O O . TYR A 1 281 ? 2.695 -6.422 -20.938 1 98.62 281 TYR A O 1
ATOM 2265 N N . PHE A 1 282 ? 2.477 -8.039 -19.453 1 98.75 282 PHE A N 1
ATOM 2266 C CA . PHE A 1 282 ? 1.924 -7.215 -18.391 1 98.75 282 PHE A CA 1
ATOM 2267 C C . PHE A 1 282 ? 3.033 -6.656 -17.5 1 98.75 282 PHE A C 1
ATOM 2269 O O . PHE A 1 282 ? 3.924 -7.395 -17.078 1 98.75 282 PHE A O 1
ATOM 2276 N N . LEU A 1 283 ? 2.908 -5.371 -17.156 1 98.44 283 LEU A N 1
ATOM 2277 C CA . LEU A 1 283 ? 3.791 -4.711 -16.203 1 98.44 283 LEU A CA 1
ATOM 2278 C C . LEU A 1 283 ? 3.68 -5.355 -14.828 1 98.44 283 LEU A C 1
ATOM 2280 O O . LEU A 1 283 ? 2.641 -5.926 -14.484 1 98.44 283 LEU A O 1
ATOM 2284 N N . GLY A 1 284 ? 4.816 -5.254 -14.141 1 98.44 284 GLY A N 1
ATOM 2285 C CA . GLY A 1 284 ? 4.82 -5.82 -12.805 1 98.44 284 GLY A CA 1
ATOM 2286 C C . GLY A 1 284 ? 3.879 -5.109 -11.852 1 98.44 284 GLY A C 1
ATOM 2287 O O . GLY A 1 284 ? 3.422 -5.695 -10.867 1 98.44 284 GLY A O 1
ATOM 2288 N N . ASN A 1 285 ? 3.67 -3.834 -12.039 1 97.56 285 ASN A N 1
ATOM 2289 C CA . ASN A 1 285 ? 2.854 -2.951 -11.211 1 97.56 285 ASN A CA 1
ATOM 2290 C C . ASN A 1 285 ? 2.512 -1.656 -11.945 1 97.56 285 ASN A C 1
ATOM 2292 O O . ASN A 1 285 ? 3.262 -1.218 -12.82 1 97.56 285 ASN A O 1
ATOM 2296 N N . ILE A 1 286 ? 1.336 -1.145 -11.617 1 95.62 286 ILE A N 1
ATOM 2297 C CA . ILE A 1 286 ? 1.014 0.18 -12.141 1 95.62 286 ILE A CA 1
ATOM 2298 C C . ILE A 1 286 ? 0.9 1.174 -10.984 1 95.62 286 ILE A C 1
ATOM 2300 O O . ILE A 1 286 ? 0.262 0.887 -9.969 1 95.62 286 ILE A O 1
ATOM 2304 N N . ARG A 1 287 ? 1.586 2.246 -11.039 1 93.81 287 ARG A N 1
ATOM 2305 C CA . ARG A 1 287 ? 1.614 3.289 -10.016 1 93.81 287 ARG A CA 1
ATOM 2306 C C . ARG A 1 287 ? 1.808 4.664 -10.648 1 93.81 287 ARG A C 1
ATOM 2308 O O . ARG A 1 287 ? 2.342 4.777 -11.758 1 93.81 287 ARG A O 1
ATOM 2315 N N . ALA A 1 288 ? 1.466 5.66 -9.938 1 94.94 288 ALA A N 1
ATOM 2316 C CA . ALA A 1 288 ? 1.671 7.035 -10.383 1 94.94 288 ALA A CA 1
ATOM 2317 C C . ALA A 1 288 ? 3.156 7.332 -10.578 1 94.94 288 ALA A C 1
ATOM 2319 O O . ALA A 1 288 ? 3.959 7.129 -9.664 1 94.94 288 ALA A O 1
ATOM 2320 N N . GLY A 1 289 ? 3.465 7.727 -11.766 1 95 289 GLY A N 1
ATOM 2321 C CA . GLY A 1 289 ? 4.785 8.242 -12.102 1 95 289 GLY A CA 1
ATOM 2322 C C . GLY A 1 289 ? 5.828 7.148 -12.234 1 95 289 GLY A C 1
ATOM 2323 O O . GLY A 1 289 ? 6.891 7.367 -12.828 1 95 289 GLY A O 1
ATOM 2324 N N . ARG A 1 290 ? 5.574 5.969 -11.734 1 93.56 290 ARG A N 1
ATOM 2325 C CA . ARG A 1 290 ? 6.652 4.984 -11.727 1 93.56 290 ARG A CA 1
ATOM 2326 C C . ARG A 1 290 ? 6.102 3.57 -11.859 1 93.56 290 ARG A C 1
ATOM 2328 O O . ARG A 1 290 ? 6.258 2.746 -10.961 1 93.56 290 ARG A O 1
ATOM 2335 N N . PRO A 1 291 ? 5.508 3.23 -13.008 1 95.81 291 PRO A N 1
ATOM 2336 C CA . PRO A 1 291 ? 5.16 1.827 -13.242 1 95.81 291 PRO A CA 1
ATOM 2337 C C . PRO A 1 291 ? 6.348 0.887 -13.062 1 95.81 291 PRO A C 1
ATOM 2339 O O . PRO A 1 291 ? 7.496 1.294 -13.258 1 95.81 291 PRO A O 1
ATOM 2342 N N . ASP A 1 292 ? 6.137 -0.281 -12.602 1 97.88 292 ASP A N 1
ATOM 2343 C CA . ASP A 1 292 ? 7.176 -1.305 -12.539 1 97.88 292 ASP A CA 1
ATOM 2344 C C . ASP A 1 292 ? 7.305 -2.043 -13.867 1 97.88 292 ASP A C 1
ATOM 2346 O O . ASP A 1 292 ? 6.516 -2.947 -14.156 1 97.88 292 ASP A O 1
ATOM 2350 N N . PHE A 1 293 ? 8.305 -1.758 -14.602 1 97.81 293 PHE A N 1
ATOM 2351 C CA . PHE A 1 293 ? 8.461 -2.277 -15.953 1 97.81 293 PHE A CA 1
ATOM 2352 C C . PHE A 1 293 ? 9.031 -3.689 -15.93 1 97.81 293 PHE A C 1
ATOM 2354 O O . PHE A 1 293 ? 9.125 -4.344 -16.969 1 97.81 293 PHE A O 1
ATOM 2361 N N . ARG A 1 294 ? 9.391 -4.188 -14.844 1 98.25 294 ARG A N 1
ATOM 2362 C CA . ARG A 1 294 ? 9.961 -5.531 -14.773 1 98.25 294 ARG A CA 1
ATOM 2363 C C . ARG A 1 294 ? 8.953 -6.582 -15.219 1 98.25 294 ARG A C 1
ATOM 2365 O O . ARG A 1 294 ? 7.75 -6.43 -14.992 1 98.25 294 ARG A O 1
ATOM 2372 N N . PHE A 1 295 ? 9.445 -7.625 -15.789 1 98.5 295 PHE A N 1
ATOM 2373 C CA . PHE A 1 295 ? 8.68 -8.828 -16.109 1 98.5 295 PHE A CA 1
ATOM 2374 C C . PHE A 1 295 ? 8.664 -9.789 -14.93 1 98.5 295 PHE A C 1
ATOM 2376 O O . PHE A 1 295 ? 9.719 -10.203 -14.445 1 98.5 295 PHE A O 1
ATOM 2383 N N . PHE A 1 296 ? 7.504 -10.102 -14.5 1 98.69 296 PHE A N 1
ATOM 2384 C CA . PHE A 1 296 ? 7.348 -11.133 -13.477 1 98.69 296 PHE A CA 1
ATOM 2385 C C . PHE A 1 296 ? 6.746 -12.398 -14.07 1 98.69 296 PHE A C 1
ATOM 2387 O O . PHE A 1 296 ? 5.625 -12.375 -14.586 1 98.69 296 PHE A O 1
ATOM 2394 N N . SER A 1 297 ? 7.418 -13.492 -13.938 1 98.56 297 SER A N 1
ATOM 2395 C CA . SER A 1 297 ? 7.062 -14.734 -14.625 1 98.56 297 SER A CA 1
ATOM 2396 C C . SER A 1 297 ? 5.719 -15.266 -14.141 1 98.56 297 SER A C 1
ATOM 2398 O O . SER A 1 297 ? 4.836 -15.57 -14.953 1 98.56 297 SER A O 1
ATOM 2400 N N . LEU A 1 298 ? 5.594 -15.312 -12.859 1 98.38 298 LEU A N 1
ATOM 2401 C CA . LEU A 1 298 ? 4.402 -15.953 -12.312 1 98.38 298 LEU A CA 1
ATOM 2402 C C . LEU A 1 298 ? 3.145 -15.172 -12.688 1 98.38 298 LEU A C 1
ATOM 2404 O O . LEU A 1 298 ? 2.148 -15.758 -13.117 1 98.38 298 LEU A O 1
ATOM 2408 N N . GLY A 1 299 ? 3.211 -13.828 -12.539 1 98.62 299 GLY A N 1
ATOM 2409 C CA . GLY A 1 299 ? 2.062 -13.008 -12.891 1 98.62 299 GLY A CA 1
ATOM 2410 C C . GLY A 1 299 ? 1.661 -13.141 -14.352 1 98.62 299 GLY A C 1
ATOM 2411 O O . GLY A 1 299 ? 0.479 -13.297 -14.656 1 98.62 299 GLY A O 1
ATOM 2412 N N . ASN A 1 300 ? 2.564 -13.133 -15.234 1 98.88 300 ASN A N 1
ATOM 2413 C CA . ASN A 1 300 ? 2.281 -13.211 -16.672 1 98.88 300 ASN A CA 1
ATOM 2414 C C . ASN A 1 300 ? 1.786 -14.602 -17.062 1 98.88 300 ASN A C 1
ATOM 2416 O O . ASN A 1 300 ? 0.873 -14.727 -17.875 1 98.88 300 ASN A O 1
ATOM 2420 N N . LEU A 1 301 ? 2.377 -15.625 -16.5 1 98.81 301 LEU A N 1
ATOM 2421 C CA . LEU A 1 301 ? 1.969 -16.984 -16.828 1 98.81 301 LEU A CA 1
ATOM 2422 C C . LEU A 1 301 ? 0.571 -17.281 -16.297 1 98.81 301 LEU A C 1
ATOM 2424 O O . LEU A 1 301 ? -0.243 -17.891 -16.984 1 98.81 301 LEU A O 1
ATOM 2428 N N . LEU A 1 302 ? 0.301 -16.797 -15.102 1 98.69 302 LEU A N 1
ATOM 2429 C CA . LEU A 1 302 ? -1.031 -17 -14.539 1 98.69 302 LEU A CA 1
ATOM 2430 C C . LEU A 1 302 ? -2.074 -16.219 -15.328 1 98.69 302 LEU A C 1
ATOM 2432 O O . LEU A 1 302 ? -3.223 -16.641 -15.445 1 98.69 302 LEU A O 1
ATOM 2436 N N . ALA A 1 303 ? -1.663 -15.078 -15.867 1 98.75 303 ALA A N 1
ATOM 2437 C CA . ALA A 1 303 ? -2.574 -14.312 -16.719 1 98.75 303 ALA A CA 1
ATOM 2438 C C . ALA A 1 303 ? -3.025 -15.141 -17.922 1 98.75 303 ALA A C 1
ATOM 2440 O O . ALA A 1 303 ? -4.168 -15.016 -18.375 1 98.75 303 ALA A O 1
ATOM 2441 N N . ILE A 1 304 ? -2.117 -15.914 -18.453 1 98.62 304 ILE A N 1
ATOM 2442 C CA . ILE A 1 304 ? -2.455 -16.812 -19.562 1 98.62 304 ILE A CA 1
ATOM 2443 C C . ILE A 1 304 ? -3.379 -17.922 -19.062 1 98.62 304 ILE A C 1
ATOM 2445 O O . ILE A 1 304 ? -4.461 -18.125 -19.609 1 98.62 304 ILE A O 1
ATOM 2449 N N . VAL A 1 305 ? -3.006 -18.547 -17.969 1 98.44 305 VAL A N 1
ATOM 2450 C CA . VAL A 1 305 ? -3.707 -19.719 -17.453 1 98.44 305 VAL A CA 1
ATOM 2451 C C . VAL A 1 305 ? -5.145 -19.344 -17.094 1 98.44 305 VAL A C 1
ATOM 2453 O O . VAL A 1 305 ? -6.07 -20.141 -17.328 1 98.44 305 VAL A O 1
ATOM 2456 N N . PHE A 1 306 ? -5.336 -18.125 -16.578 1 98.06 306 PHE A N 1
ATOM 2457 C CA . PHE A 1 306 ? -6.652 -17.703 -16.109 1 98.06 306 PHE A CA 1
ATOM 2458 C C . PHE A 1 306 ? -7.414 -16.984 -17.219 1 98.06 306 PHE A C 1
ATOM 2460 O O . PHE A 1 306 ? -8.508 -16.469 -16.984 1 98.06 306 PHE A O 1
ATOM 2467 N N . ASP A 1 307 ? -6.812 -16.875 -18.375 1 96.38 307 ASP A N 1
ATOM 2468 C CA . ASP A 1 307 ? -7.461 -16.281 -19.547 1 96.38 307 ASP A CA 1
ATOM 2469 C C . ASP A 1 307 ? -7.77 -14.805 -19.297 1 96.38 307 ASP A C 1
ATOM 2471 O O . ASP A 1 307 ? -8.859 -14.328 -19.641 1 96.38 307 ASP A O 1
ATOM 2475 N N . VAL A 1 308 ? -6.887 -14.172 -18.703 1 97.81 308 VAL A N 1
ATOM 2476 C CA . VAL A 1 308 ? -7.039 -12.734 -18.516 1 97.81 308 VAL A CA 1
ATOM 2477 C C . VAL A 1 308 ? -6.863 -12.023 -19.859 1 97.81 308 VAL A C 1
ATOM 2479 O O . VAL A 1 308 ? -7.52 -11.008 -20.125 1 97.81 308 VAL A O 1
ATOM 2482 N N . LEU A 1 309 ? -6.031 -12.625 -20.703 1 96.62 309 LEU A N 1
ATOM 2483 C CA . LEU A 1 309 ? -5.633 -12.023 -21.969 1 96.62 309 LEU A CA 1
ATOM 2484 C C . LEU A 1 309 ? -6.285 -12.742 -23.141 1 96.62 309 LEU A C 1
ATOM 2486 O O . LEU A 1 309 ? -6.523 -13.945 -23.078 1 96.62 309 LEU A O 1
ATOM 2490 N N . PRO A 1 310 ? -6.531 -11.953 -24.188 1 95.81 310 PRO A N 1
ATOM 2491 C CA . PRO A 1 310 ? -6.918 -12.656 -25.422 1 95.81 310 PRO A CA 1
ATOM 2492 C C . PRO A 1 310 ? -5.793 -13.523 -25.984 1 95.81 310 PRO A C 1
ATOM 2494 O O . PRO A 1 310 ? -4.629 -13.344 -25.609 1 95.81 310 PRO A O 1
ATOM 2497 N N . LEU A 1 311 ? -6.141 -14.391 -26.922 1 96.62 311 LEU A N 1
ATOM 2498 C CA . LEU A 1 311 ? -5.238 -15.438 -27.391 1 96.62 311 LEU A CA 1
ATOM 2499 C C . LEU A 1 311 ? -4 -14.828 -28.047 1 96.62 311 LEU A C 1
ATOM 2501 O O . LEU A 1 311 ? -2.891 -15.344 -27.875 1 96.62 311 LEU A O 1
ATOM 2505 N N . ASN A 1 312 ? -4.191 -13.773 -28.828 1 96.62 312 ASN A N 1
ATOM 2506 C CA . ASN A 1 312 ? -3.057 -13.148 -29.5 1 96.62 312 ASN A CA 1
ATOM 2507 C C . ASN A 1 312 ? -2.053 -12.586 -28.5 1 96.62 312 ASN A C 1
ATOM 2509 O O . ASN A 1 312 ? -0.842 -12.688 -28.703 1 96.62 312 ASN A O 1
ATOM 2513 N N . GLN A 1 313 ? -2.514 -12.039 -27.453 1 97.81 313 GLN A N 1
ATOM 2514 C CA . GLN A 1 313 ? -1.647 -11.484 -26.406 1 97.81 313 GLN A CA 1
ATOM 2515 C C . GLN A 1 313 ? -0.989 -12.594 -25.594 1 97.81 313 GLN A C 1
ATOM 2517 O O . GLN A 1 313 ? 0.153 -12.453 -25.156 1 97.81 313 GLN A O 1
ATOM 2522 N N . GLN A 1 314 ? -1.712 -13.688 -25.359 1 98.12 314 GLN A N 1
ATOM 2523 C CA . GLN A 1 314 ? -1.095 -14.852 -24.719 1 98.12 314 GLN A CA 1
ATOM 2524 C C . GLN A 1 314 ? 0.115 -15.336 -25.516 1 98.12 314 GLN A C 1
ATOM 2526 O O . GLN A 1 314 ? 1.183 -15.57 -24.953 1 98.12 314 GLN A O 1
ATOM 2531 N N . GLY A 1 315 ? -0.121 -15.422 -26.828 1 97.75 315 GLY A N 1
ATOM 2532 C CA . GLY A 1 315 ? 0.972 -15.812 -27.703 1 97.75 315 GLY A CA 1
ATOM 2533 C C . GLY A 1 315 ? 2.145 -14.852 -27.656 1 97.75 315 GLY A C 1
ATOM 2534 O O . GLY A 1 315 ? 3.301 -15.273 -27.734 1 97.75 315 GLY A O 1
ATOM 2535 N N . ALA A 1 316 ? 1.831 -13.578 -27.531 1 97.94 316 ALA A N 1
ATOM 2536 C CA . ALA A 1 316 ? 2.877 -12.555 -27.469 1 97.94 316 ALA A CA 1
ATOM 2537 C C . ALA A 1 316 ? 3.773 -12.75 -26.25 1 97.94 316 ALA A C 1
ATOM 2539 O O . ALA A 1 316 ? 4.992 -12.586 -26.344 1 97.94 316 ALA A O 1
ATOM 2540 N N . ILE A 1 317 ? 3.217 -13.086 -25.125 1 98.5 317 ILE A N 1
ATOM 2541 C CA . ILE A 1 317 ? 3.99 -13.328 -23.922 1 98.5 317 ILE A CA 1
ATOM 2542 C C . ILE A 1 317 ? 4.891 -14.547 -24.109 1 98.5 317 ILE A C 1
ATOM 2544 O O . ILE A 1 317 ? 6.074 -14.508 -23.766 1 98.5 317 ILE A O 1
ATOM 2548 N N . LEU A 1 318 ? 4.324 -15.617 -24.656 1 98.12 318 LEU A N 1
ATOM 2549 C CA . LEU A 1 318 ? 5.086 -16.844 -24.859 1 98.12 318 LEU A CA 1
ATOM 2550 C C . LEU A 1 318 ? 6.223 -16.609 -25.859 1 98.12 318 LEU A C 1
ATOM 2552 O O . LEU A 1 318 ? 7.312 -17.172 -25.688 1 98.12 318 LEU A O 1
ATOM 2556 N N . ARG A 1 319 ? 6 -15.797 -26.906 1 97.62 319 ARG A N 1
ATOM 2557 C CA . ARG A 1 319 ? 7.055 -15.445 -27.844 1 97.62 319 ARG A CA 1
ATOM 2558 C C . ARG A 1 319 ? 8.141 -14.609 -27.172 1 97.62 319 ARG A C 1
ATOM 2560 O O . ARG A 1 319 ? 9.328 -14.789 -27.438 1 97.62 319 ARG A O 1
ATOM 2567 N N . LEU A 1 320 ? 7.684 -13.719 -26.344 1 97.69 320 LEU A N 1
ATOM 2568 C CA . LEU A 1 320 ? 8.617 -12.859 -25.625 1 97.69 320 LEU A CA 1
ATOM 2569 C C . LEU A 1 320 ? 9.57 -13.695 -24.766 1 97.69 320 LEU A C 1
ATOM 2571 O O . LEU A 1 320 ? 10.773 -13.438 -24.75 1 97.69 320 LEU A O 1
ATOM 2575 N N . ILE A 1 321 ? 9.016 -14.641 -24.031 1 97.69 321 ILE A N 1
ATOM 2576 C CA . ILE A 1 321 ? 9.828 -15.508 -23.172 1 97.69 321 ILE A CA 1
ATOM 2577 C C . ILE A 1 321 ? 10.805 -16.297 -24.047 1 97.69 321 ILE A C 1
ATOM 2579 O O . ILE A 1 321 ? 11.984 -16.438 -23.688 1 97.69 321 ILE A O 1
ATOM 2583 N N . LEU A 1 322 ? 10.305 -16.797 -25.141 1 95.62 322 LEU A N 1
ATOM 2584 C CA . LEU A 1 322 ? 11.133 -17.578 -26.047 1 95.62 322 LEU A CA 1
ATOM 2585 C C . LEU A 1 322 ? 12.281 -16.734 -26.594 1 95.62 322 LEU A C 1
ATOM 2587 O O . LEU A 1 322 ? 13.422 -17.203 -26.672 1 95.62 322 LEU A O 1
ATOM 2591 N N . GLN A 1 323 ? 11.938 -15.531 -26.969 1 94.69 323 GLN A N 1
ATOM 2592 C CA . GLN A 1 323 ? 12.922 -14.625 -27.547 1 94.69 323 GLN A CA 1
ATOM 2593 C C . GLN A 1 323 ? 14 -14.266 -26.516 1 94.69 323 GLN A C 1
ATOM 2595 O O . GLN A 1 323 ? 15.148 -14.008 -26.891 1 94.69 323 GLN A O 1
ATOM 2600 N N . ASN A 1 324 ? 13.609 -14.234 -25.281 1 95.81 324 ASN A N 1
ATOM 2601 C CA . ASN A 1 324 ? 14.531 -13.867 -24.219 1 95.81 324 ASN A CA 1
ATOM 2602 C C . ASN A 1 324 ? 14.883 -15.07 -23.344 1 95.81 324 ASN A C 1
ATOM 2604 O O . ASN A 1 324 ? 15.039 -14.93 -22.125 1 95.81 324 ASN A O 1
ATOM 2608 N N . GLU A 1 325 ? 14.961 -16.203 -23.891 1 95.12 325 GLU A N 1
ATOM 2609 C CA . GLU A 1 325 ? 15.141 -17.469 -23.203 1 95.12 325 GLU A CA 1
ATOM 2610 C C . GLU A 1 325 ? 16.375 -17.438 -22.297 1 95.12 325 GLU A C 1
ATOM 2612 O O . GLU A 1 325 ? 16.328 -17.891 -21.141 1 95.12 325 GLU A O 1
ATOM 2617 N N . ALA A 1 326 ? 17.5 -16.891 -22.719 1 92.94 326 ALA A N 1
ATOM 2618 C CA . ALA A 1 326 ? 18.734 -16.859 -21.969 1 92.94 326 ALA A CA 1
ATOM 2619 C C . ALA A 1 326 ? 18.578 -16.047 -20.688 1 92.94 326 ALA A C 1
ATOM 2621 O O . ALA A 1 326 ? 19.172 -16.375 -19.656 1 92.94 326 ALA A O 1
ATOM 2622 N N . GLN A 1 327 ? 17.75 -15.062 -20.719 1 93.38 327 GLN A N 1
ATOM 2623 C CA . GLN A 1 327 ? 17.594 -14.141 -19.594 1 93.38 327 GLN A CA 1
ATOM 2624 C C . GLN A 1 327 ? 16.531 -14.641 -18.625 1 93.38 327 GLN A C 1
ATOM 2626 O O . GLN A 1 327 ? 16.609 -14.398 -17.406 1 93.38 327 GLN A O 1
ATOM 2631 N N . ILE A 1 328 ? 15.547 -15.367 -19.156 1 95.75 328 ILE A N 1
ATOM 2632 C CA . ILE A 1 328 ? 14.383 -15.664 -18.328 1 95.75 328 ILE A CA 1
ATOM 2633 C C . ILE A 1 328 ? 14.391 -17.141 -17.938 1 95.75 328 ILE A C 1
ATOM 2635 O O . ILE A 1 328 ? 14.023 -17.5 -16.812 1 95.75 328 ILE A O 1
ATOM 2639 N N . LEU A 1 329 ? 14.734 -18.062 -18.75 1 94.94 329 LEU A N 1
ATOM 2640 C CA . LEU A 1 329 ? 14.75 -19.484 -18.438 1 94.94 329 LEU A CA 1
ATOM 2641 C C . LEU A 1 329 ? 16.078 -19.891 -17.797 1 94.94 329 LEU A C 1
ATOM 2643 O O . LEU A 1 329 ? 16.094 -20.625 -16.812 1 94.94 329 LEU A O 1
ATOM 2647 N N . GLY A 1 330 ? 17.141 -19.312 -18.344 1 88.44 330 GLY A N 1
ATOM 2648 C CA . GLY A 1 330 ? 18.453 -19.688 -17.844 1 88.44 330 GLY A CA 1
ATOM 2649 C C . GLY A 1 330 ? 18.734 -21.172 -17.984 1 88.44 330 GLY A C 1
ATOM 2650 O O . GLY A 1 330 ? 18.188 -21.828 -18.859 1 88.44 330 GLY A O 1
ATOM 2651 N N . GLN A 1 331 ? 19.703 -21.656 -17.109 1 88.75 331 GLN A N 1
ATOM 2652 C CA . GLN A 1 331 ? 20.047 -23.078 -17.141 1 88.75 331 GLN A CA 1
ATOM 2653 C C . GLN A 1 331 ? 19.016 -23.906 -16.391 1 88.75 331 GLN A C 1
ATOM 2655 O O . GLN A 1 331 ? 18.719 -25.047 -16.766 1 88.75 331 GLN A O 1
ATOM 2660 N N . VAL A 1 332 ? 18.594 -23.312 -15.328 1 91.56 332 VAL A N 1
ATOM 2661 C CA . VAL A 1 332 ? 17.516 -23.922 -14.57 1 91.56 332 VAL A CA 1
ATOM 2662 C C . VAL A 1 332 ? 16.297 -23 -14.594 1 91.56 332 VAL A C 1
ATOM 2664 O O . VAL A 1 332 ? 16.219 -22.047 -13.82 1 91.56 332 VAL A O 1
ATOM 2667 N N . PRO A 1 333 ? 15.414 -23.359 -15.422 1 94.12 333 PRO A N 1
ATOM 2668 C CA . PRO A 1 333 ? 14.242 -22.484 -15.461 1 94.12 333 PRO A CA 1
ATOM 2669 C C . PRO A 1 333 ? 13.367 -22.625 -14.219 1 94.12 333 PRO A C 1
ATOM 2671 O O . PRO A 1 333 ? 13.367 -23.672 -13.562 1 94.12 333 PRO A O 1
ATOM 2674 N N . LEU A 1 334 ? 12.75 -21.453 -13.883 1 95.88 334 LEU A N 1
ATOM 2675 C CA . LEU A 1 334 ? 12.445 -20.156 -14.461 1 95.88 334 LEU A CA 1
ATOM 2676 C C . LEU A 1 334 ? 12.797 -19.031 -13.492 1 95.88 334 LEU A C 1
ATOM 2678 O O . LEU A 1 334 ? 12.594 -19.172 -12.281 1 95.88 334 LEU A O 1
ATOM 2682 N N . ARG A 1 335 ? 13.312 -17.922 -14 1 97.12 335 ARG A N 1
ATOM 2683 C CA . ARG A 1 335 ? 13.531 -16.75 -13.148 1 97.12 335 ARG A CA 1
ATOM 2684 C C . ARG A 1 335 ? 12.211 -16.141 -12.703 1 97.12 335 ARG A C 1
ATOM 2686 O O . ARG A 1 335 ? 11.266 -16.062 -13.484 1 97.12 335 ARG A O 1
ATOM 2693 N N . LEU A 1 336 ? 12.258 -15.68 -11.516 1 97.38 336 LEU A N 1
ATOM 2694 C CA . LEU A 1 336 ? 11.031 -15.109 -10.961 1 97.38 336 LEU A CA 1
ATOM 2695 C C . LEU A 1 336 ? 10.719 -13.758 -11.594 1 97.38 336 LEU A C 1
ATOM 2697 O O . LEU A 1 336 ? 9.555 -13.438 -11.852 1 97.38 336 LEU A O 1
ATOM 2701 N N . CYS A 1 337 ? 11.758 -12.945 -11.758 1 97.56 337 CYS A N 1
ATOM 2702 C CA . CYS A 1 337 ? 11.547 -11.648 -12.406 1 97.56 337 CYS A CA 1
ATOM 2703 C C . CYS A 1 337 ? 12.773 -11.227 -13.203 1 97.56 337 CYS A C 1
ATOM 2705 O O . CYS A 1 337 ? 13.852 -11.805 -13.031 1 97.56 337 CYS A O 1
ATOM 2707 N N . TYR A 1 338 ? 12.578 -10.375 -14.047 1 97 338 TYR A N 1
ATOM 2708 C CA . TYR A 1 338 ? 13.648 -9.797 -14.852 1 97 338 TYR A CA 1
ATOM 2709 C C . TYR A 1 338 ? 13.406 -8.305 -15.086 1 97 338 TYR A C 1
ATOM 2711 O O . TYR A 1 338 ? 12.281 -7.887 -15.367 1 97 338 TYR A O 1
ATOM 2719 N N . PRO A 1 339 ? 14.383 -7.383 -15.141 1 97.5 339 PRO A N 1
ATOM 2720 C CA . PRO A 1 339 ? 15.719 -7.719 -14.648 1 97.5 339 PRO A CA 1
ATOM 2721 C C . PRO A 1 339 ? 15.812 -7.695 -13.125 1 97.5 339 PRO A C 1
ATOM 2723 O O . PRO A 1 339 ? 14.859 -7.293 -12.453 1 97.5 339 PRO A O 1
ATOM 2726 N N . ALA A 1 340 ? 16.859 -8.227 -12.578 1 97.81 340 ALA A N 1
ATOM 2727 C CA . ALA A 1 340 ? 17.141 -8.062 -11.156 1 97.81 340 ALA A CA 1
ATOM 2728 C C . ALA A 1 340 ? 17.469 -6.605 -10.836 1 97.81 340 ALA A C 1
ATOM 2730 O O . ALA A 1 340 ? 18.078 -5.902 -11.641 1 97.81 340 ALA A O 1
ATOM 2731 N N . LEU A 1 341 ? 16.969 -6.172 -9.641 1 97.88 341 LEU A N 1
ATOM 2732 C CA . LEU A 1 341 ? 17.438 -4.895 -9.117 1 97.88 341 LEU A CA 1
ATOM 2733 C C . LEU A 1 341 ? 18.922 -4.953 -8.797 1 97.88 341 LEU A C 1
ATOM 2735 O O . LEU A 1 341 ? 19.406 -5.93 -8.211 1 97.88 341 LEU A O 1
ATOM 2739 N N . THR A 1 342 ? 19.672 -3.939 -9.188 1 97.38 342 THR A N 1
ATOM 2740 C CA . THR A 1 342 ? 21.109 -3.895 -8.938 1 97.38 342 THR A CA 1
ATOM 2741 C C . THR A 1 342 ? 21.516 -2.531 -8.383 1 97.38 342 THR A C 1
ATOM 2743 O O . THR A 1 342 ? 20.719 -1.594 -8.375 1 97.38 342 THR A O 1
ATOM 2746 N N . GLY A 1 343 ? 22.672 -2.441 -7.789 1 96.31 343 GLY A N 1
ATOM 2747 C CA . GLY A 1 343 ? 23.234 -1.174 -7.352 1 96.31 343 GLY A CA 1
ATOM 2748 C C . GLY A 1 343 ? 22.359 -0.439 -6.359 1 96.31 343 GLY A C 1
ATOM 2749 O O . GLY A 1 343 ? 21.922 -1.017 -5.359 1 96.31 343 GLY A O 1
ATOM 2750 N N . SER A 1 344 ? 22.109 0.858 -6.672 1 96.19 344 SER A N 1
ATOM 2751 C CA . SER A 1 344 ? 21.344 1.718 -5.773 1 96.19 344 SER A CA 1
ATOM 2752 C C . SER A 1 344 ? 19.891 1.276 -5.695 1 96.19 344 SER A C 1
ATOM 2754 O O . SER A 1 344 ? 19.266 1.385 -4.641 1 96.19 344 SER A O 1
ATOM 2756 N N . ALA A 1 345 ? 19.438 0.814 -6.824 1 96.94 345 ALA A N 1
ATOM 2757 C CA . ALA A 1 345 ? 18.047 0.367 -6.836 1 96.94 345 ALA A CA 1
ATOM 2758 C C . ALA A 1 345 ? 17.828 -0.785 -5.859 1 96.94 345 ALA A C 1
ATOM 2760 O O . ALA A 1 345 ? 16.828 -0.813 -5.137 1 96.94 345 ALA A O 1
ATOM 2761 N N . TRP A 1 346 ? 18.781 -1.742 -5.875 1 97.69 346 TRP A N 1
ATOM 2762 C CA . TRP A 1 346 ? 18.688 -2.861 -4.941 1 97.69 346 TRP A CA 1
ATOM 2763 C C . TRP A 1 346 ? 18.734 -2.371 -3.498 1 97.69 346 TRP A C 1
ATOM 2765 O O . TRP A 1 346 ? 17.891 -2.746 -2.684 1 97.69 346 TRP A O 1
ATOM 2775 N N . LYS A 1 347 ? 19.703 -1.517 -3.172 1 96.5 347 LYS A N 1
ATOM 2776 C CA . LYS A 1 347 ? 19.859 -1.014 -1.811 1 96.5 347 LYS A CA 1
ATOM 2777 C C . LYS A 1 347 ? 18.609 -0.276 -1.344 1 96.5 347 LYS A C 1
ATOM 2779 O O . LYS A 1 347 ? 18.109 -0.539 -0.253 1 96.5 347 LYS A O 1
ATOM 2784 N N . ILE A 1 348 ? 18.094 0.576 -2.209 1 96.5 348 ILE A N 1
ATOM 2785 C CA . ILE A 1 348 ? 17.016 1.485 -1.855 1 96.5 348 ILE A CA 1
ATOM 2786 C C . ILE A 1 348 ? 15.695 0.713 -1.769 1 96.5 348 ILE A C 1
ATOM 2788 O O . ILE A 1 348 ? 14.906 0.922 -0.845 1 96.5 348 ILE A O 1
ATOM 2792 N N . LEU A 1 349 ? 15.492 -0.205 -2.693 1 97.38 349 LEU A N 1
ATOM 2793 C CA . LEU A 1 349 ? 14.164 -0.785 -2.842 1 97.38 349 LEU A CA 1
ATOM 2794 C C . LEU A 1 349 ? 14.023 -2.047 -1.997 1 97.38 349 LEU A C 1
ATOM 2796 O O . LEU A 1 349 ? 12.906 -2.488 -1.714 1 97.38 349 LEU A O 1
ATOM 2800 N N . THR A 1 350 ? 15.094 -2.648 -1.499 1 97.44 350 THR A N 1
ATOM 2801 C CA . THR A 1 350 ? 14.992 -3.865 -0.701 1 97.44 350 THR A CA 1
ATOM 2802 C C . THR A 1 350 ? 15.469 -3.619 0.725 1 97.44 350 THR A C 1
ATOM 2804 O O . THR A 1 350 ? 15.352 -4.492 1.587 1 97.44 350 THR A O 1
ATOM 2807 N N . GLY A 1 351 ? 16.031 -2.459 1.027 1 96.06 351 GLY A N 1
ATOM 2808 C CA . GLY A 1 351 ? 16.703 -2.232 2.301 1 96.06 351 GLY A CA 1
ATOM 2809 C C . GLY A 1 351 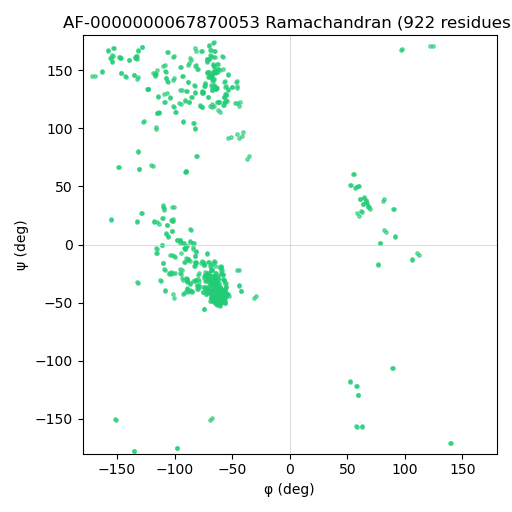? 17.922 -3.109 2.502 1 96.06 351 GLY A C 1
ATOM 2810 O O . GLY A 1 351 ? 18.156 -3.621 3.598 1 96.06 351 GLY A O 1
ATOM 2811 N N . CYS A 1 352 ? 18.578 -3.348 1.396 1 96.38 352 CYS A N 1
ATOM 2812 C CA . CYS A 1 352 ? 19.797 -4.148 1.404 1 96.38 352 CYS A CA 1
ATOM 2813 C C . CYS A 1 352 ? 19.531 -5.555 1.916 1 96.38 352 CYS A C 1
ATOM 2815 O O . CYS A 1 352 ? 20.312 -6.109 2.68 1 96.38 352 CYS A O 1
ATOM 2817 N N . ASP A 1 353 ? 18.422 -6.074 1.524 1 95.88 353 ASP A N 1
ATOM 2818 C CA . ASP A 1 353 ? 18.109 -7.441 1.916 1 95.88 353 ASP A CA 1
ATOM 2819 C C . ASP A 1 353 ? 19.141 -8.43 1.37 1 95.88 353 ASP A C 1
ATOM 2821 O O . ASP A 1 353 ? 19.297 -8.562 0.154 1 95.88 353 ASP A O 1
ATOM 2825 N N . PRO A 1 354 ? 19.766 -9.164 2.23 1 94.38 354 PRO A N 1
ATOM 2826 C CA . PRO A 1 354 ? 20.844 -10.039 1.755 1 94.38 354 PRO A CA 1
ATOM 2827 C C . PRO A 1 354 ? 20.328 -11.203 0.916 1 94.38 354 PRO A C 1
ATOM 2829 O O . PRO A 1 354 ? 21.062 -11.727 0.072 1 94.38 354 PRO A O 1
ATOM 2832 N N . LYS A 1 355 ? 19.172 -11.594 1.074 1 94.88 355 LYS A N 1
ATOM 2833 C CA . LYS A 1 355 ? 18.641 -12.703 0.292 1 94.88 355 LYS A CA 1
ATOM 2834 C C . LYS A 1 355 ? 18.234 -12.25 -1.108 1 94.88 355 LYS A C 1
ATOM 2836 O O . LYS A 1 355 ? 18.219 -13.047 -2.045 1 94.88 355 LYS A O 1
ATOM 2841 N N . ASN A 1 356 ? 17.938 -10.992 -1.237 1 97.06 356 ASN A N 1
ATOM 2842 C CA . ASN A 1 356 ? 17.516 -10.43 -2.518 1 97.06 356 ASN A CA 1
ATOM 2843 C C . ASN A 1 356 ? 18.656 -9.672 -3.193 1 97.06 356 ASN A C 1
ATOM 2845 O O . ASN A 1 356 ? 18.422 -8.641 -3.83 1 97.06 356 ASN A O 1
ATOM 2849 N N . GLN A 1 357 ? 19.844 -10.156 -2.953 1 96.56 357 GLN A N 1
ATOM 2850 C CA . GLN A 1 357 ? 20.922 -9.633 -3.785 1 96.56 357 GLN A CA 1
ATOM 2851 C C . GLN A 1 357 ? 20.641 -9.883 -5.266 1 96.56 357 GLN A C 1
ATOM 2853 O O . GLN A 1 357 ? 19.797 -10.711 -5.613 1 96.56 357 GLN A O 1
ATOM 2858 N N . PRO A 1 358 ? 21.328 -9.141 -6.145 1 96.75 358 PRO A N 1
ATOM 2859 C CA . PRO A 1 358 ? 21.016 -9.289 -7.57 1 96.75 358 PRO A CA 1
ATOM 2860 C C . PRO A 1 358 ? 21.141 -10.734 -8.047 1 96.75 358 PRO A C 1
ATOM 2862 O O . PRO A 1 358 ? 22.172 -11.383 -7.816 1 96.75 358 PRO A O 1
ATOM 2865 N N . TRP A 1 359 ? 20.047 -11.195 -8.742 1 96.88 359 TRP A N 1
ATOM 2866 C CA . TRP A 1 359 ? 19.969 -12.516 -9.367 1 96.88 359 TRP A CA 1
ATOM 2867 C C . TRP A 1 359 ? 19.906 -13.609 -8.305 1 96.88 359 TRP A C 1
ATOM 2869 O O . TRP A 1 359 ? 20.422 -14.703 -8.5 1 96.88 359 TRP A O 1
ATOM 2879 N N . SER A 1 360 ? 19.297 -13.211 -7.238 1 96.81 360 SER A N 1
ATOM 2880 C CA . SER A 1 360 ? 19.125 -14.164 -6.148 1 96.81 360 SER A CA 1
ATOM 2881 C C . SER A 1 360 ? 17.703 -14.109 -5.578 1 96.81 360 SER A C 1
ATOM 2883 O O . SER A 1 360 ? 17.094 -13.039 -5.516 1 96.81 360 SER A O 1
ATOM 2885 N N . TYR A 1 361 ? 17.219 -15.281 -5.148 1 97.19 361 TYR A N 1
ATOM 2886 C CA . TYR A 1 361 ? 15.93 -15.422 -4.473 1 97.19 361 TYR A CA 1
ATOM 2887 C C . TYR A 1 361 ? 14.812 -14.773 -5.285 1 97.19 361 TYR A C 1
ATOM 2889 O O . TYR A 1 361 ? 14.57 -15.156 -6.434 1 97.19 361 TYR A O 1
ATOM 2897 N N . HIS A 1 362 ? 14.141 -13.719 -4.703 1 98.06 362 HIS A N 1
ATOM 2898 C CA . HIS A 1 362 ? 13.023 -13.117 -5.434 1 98.06 362 HIS A CA 1
ATOM 2899 C C . HIS A 1 362 ? 13.523 -12.109 -6.461 1 98.06 362 HIS A C 1
ATOM 2901 O O . HIS A 1 362 ? 12.789 -11.734 -7.379 1 98.06 362 HIS A O 1
ATOM 2907 N N . ASN A 1 363 ? 14.789 -11.617 -6.305 1 98.19 363 ASN A N 1
ATOM 2908 C CA . ASN A 1 363 ? 15.367 -10.586 -7.16 1 98.19 363 ASN A CA 1
ATOM 2909 C C . ASN A 1 363 ? 16.094 -11.203 -8.352 1 98.19 363 ASN A C 1
ATOM 2911 O O . ASN A 1 363 ? 17.312 -11.023 -8.5 1 98.19 363 ASN A O 1
ATOM 2915 N N . GLY A 1 364 ? 15.32 -11.906 -9.172 1 97.19 364 GLY A N 1
ATOM 2916 C CA . GLY A 1 364 ? 15.875 -12.461 -10.391 1 97.19 364 GLY A CA 1
ATOM 2917 C C . GLY A 1 364 ? 16.406 -13.875 -10.219 1 97.19 364 GLY A C 1
ATOM 2918 O O . GLY A 1 364 ? 17.047 -14.414 -11.117 1 97.19 364 GLY A O 1
ATOM 2919 N N . GLY A 1 365 ? 16.203 -14.469 -9.109 1 97.19 365 GLY A N 1
ATOM 2920 C CA . GLY A 1 365 ? 16.578 -15.859 -8.938 1 97.19 365 GLY A CA 1
ATOM 2921 C C . GLY A 1 365 ? 15.742 -16.812 -9.766 1 97.19 365 GLY A C 1
ATOM 2922 O O . GLY A 1 365 ? 14.695 -16.438 -10.281 1 97.19 365 GLY A O 1
ATOM 2923 N N . SER A 1 366 ? 16.281 -18.062 -9.93 1 97.19 366 SER A N 1
ATOM 2924 C CA . SER A 1 366 ? 15.578 -19.109 -10.672 1 97.19 366 SER A CA 1
ATOM 2925 C C . SER A 1 366 ? 14.953 -20.141 -9.734 1 97.19 366 SER A C 1
ATOM 2927 O O . SER A 1 366 ? 15.633 -20.688 -8.875 1 97.19 366 SER A O 1
ATOM 2929 N N . TRP A 1 367 ? 13.781 -20.344 -9.906 1 97.25 367 TRP A N 1
ATOM 2930 C CA . TRP A 1 367 ? 13.031 -21.266 -9.047 1 97.25 367 TRP A CA 1
ATOM 2931 C C . TRP A 1 367 ? 12.531 -22.469 -9.844 1 97.25 367 TRP A C 1
ATOM 2933 O O . TRP A 1 367 ? 11.609 -22.344 -10.648 1 97.25 367 TRP A O 1
ATOM 2943 N N . PRO A 1 368 ? 13.047 -23.625 -9.555 1 96.56 368 PRO A N 1
ATOM 2944 C CA . PRO A 1 368 ? 12.633 -24.812 -10.312 1 96.56 368 PRO A CA 1
ATOM 2945 C C . PRO A 1 368 ? 11.125 -25.062 -10.25 1 96.56 368 PRO A C 1
ATOM 2947 O O . PRO A 1 368 ? 10.547 -25.562 -11.211 1 96.56 368 PRO A O 1
ATOM 2950 N N . SER A 1 369 ? 10.523 -24.594 -9.211 1 96.81 369 SER A N 1
ATOM 2951 C CA . SER A 1 369 ? 9.102 -24.844 -8.992 1 96.81 369 SER A CA 1
ATOM 2952 C C . SER A 1 369 ? 8.25 -24.031 -9.969 1 96.81 369 SER A C 1
ATOM 2954 O O . SER A 1 369 ? 7.043 -24.25 -10.078 1 96.81 369 SER A O 1
ATOM 2956 N N . LEU A 1 370 ? 8.789 -23.156 -10.727 1 97.69 370 LEU A N 1
ATOM 2957 C CA . LEU A 1 370 ? 8.016 -22.281 -11.602 1 97.69 370 LEU A CA 1
ATOM 2958 C C . LEU A 1 370 ? 7.785 -22.938 -12.961 1 97.69 370 LEU A C 1
ATOM 2960 O O . LEU A 1 370 ? 6.941 -22.469 -13.734 1 97.69 370 LEU A O 1
ATOM 2964 N N . LEU A 1 371 ? 8.492 -24.016 -13.25 1 98.25 371 LEU A N 1
ATOM 2965 C CA . LEU A 1 371 ? 8.43 -24.594 -14.586 1 98.25 371 LEU A CA 1
ATOM 2966 C C . LEU A 1 371 ? 7.023 -25.078 -14.906 1 98.25 371 LEU A C 1
ATOM 2968 O O . LEU A 1 371 ? 6.559 -24.953 -16.031 1 98.25 371 LEU A O 1
ATOM 2972 N N . TRP A 1 372 ? 6.367 -25.641 -13.898 1 98.38 372 TRP A N 1
ATOM 2973 C CA . TRP A 1 372 ? 5.043 -26.188 -14.18 1 98.38 372 TRP A CA 1
ATOM 2974 C C . TRP A 1 372 ? 4.066 -25.078 -14.555 1 98.38 372 TRP A C 1
ATOM 2976 O O . TRP A 1 372 ? 3.117 -25.297 -15.305 1 98.38 372 TRP A O 1
ATOM 2986 N N . TYR A 1 373 ? 4.25 -23.828 -14.086 1 98.56 373 TYR A N 1
ATOM 2987 C CA . TYR A 1 373 ? 3.412 -22.703 -14.508 1 98.56 373 TYR A CA 1
ATOM 2988 C C . TYR A 1 373 ? 3.578 -22.422 -15.992 1 98.56 373 TYR A C 1
ATOM 2990 O O . TYR A 1 373 ? 2.607 -22.094 -16.688 1 98.56 373 TYR A O 1
ATOM 2998 N N . LEU A 1 374 ? 4.832 -22.484 -16.422 1 98.75 374 LEU A N 1
ATOM 2999 C CA . LEU A 1 374 ? 5.09 -22.266 -17.844 1 98.75 374 LEU A CA 1
ATOM 3000 C C . LEU A 1 374 ? 4.441 -23.359 -18.688 1 98.75 374 LEU A C 1
ATOM 3002 O O . LEU A 1 374 ? 3.816 -23.078 -19.703 1 98.75 374 LEU A O 1
ATOM 3006 N N . SER A 1 375 ? 4.602 -24.609 -18.25 1 98.69 375 SER A N 1
ATOM 3007 C CA . SER A 1 375 ? 3.939 -25.719 -18.938 1 98.69 375 SER A CA 1
ATOM 3008 C C . SER A 1 375 ? 2.428 -25.516 -18.953 1 98.69 375 SER A C 1
ATOM 3010 O O . SER A 1 375 ? 1.785 -25.734 -19.984 1 98.69 375 SER A O 1
ATOM 3012 N N . ALA A 1 376 ? 1.925 -25.125 -17.812 1 98.75 376 ALA A N 1
ATOM 3013 C CA . ALA A 1 376 ? 0.487 -24.875 -17.719 1 98.75 376 ALA A CA 1
ATOM 3014 C C . ALA A 1 376 ? 0.049 -23.812 -18.719 1 98.75 376 ALA A C 1
ATOM 3016 O O . ALA A 1 376 ? -0.978 -23.953 -19.375 1 98.75 376 ALA A O 1
ATOM 3017 N N . ALA A 1 377 ? 0.784 -22.766 -18.797 1 98.75 377 ALA A N 1
ATOM 3018 C CA . ALA A 1 377 ? 0.457 -21.672 -19.703 1 98.75 377 ALA A CA 1
ATOM 3019 C C . ALA A 1 377 ? 0.48 -22.125 -21.156 1 98.75 377 ALA A C 1
ATOM 3021 O O . ALA A 1 377 ? -0.424 -21.797 -21.938 1 98.75 377 ALA A O 1
ATOM 3022 N N . VAL A 1 378 ? 1.488 -22.875 -21.516 1 98.75 378 VAL A N 1
ATOM 3023 C CA . VAL A 1 378 ? 1.636 -23.359 -22.891 1 98.75 378 VAL A CA 1
ATOM 3024 C C . VAL A 1 378 ? 0.5 -24.328 -23.219 1 98.75 378 VAL A C 1
ATOM 3026 O O . VAL A 1 378 ? -0.11 -24.234 -24.297 1 98.75 378 VAL A O 1
ATOM 3029 N N . LEU A 1 379 ? 0.255 -25.25 -22.312 1 98.62 379 LEU A N 1
ATOM 3030 C CA . LEU A 1 379 ? -0.797 -26.234 -22.531 1 98.62 379 LEU A CA 1
ATOM 3031 C C . LEU A 1 379 ? -2.162 -25.547 -22.625 1 98.62 379 LEU A C 1
ATOM 3033 O O . LEU A 1 379 ? -2.992 -25.938 -23.453 1 98.62 379 LEU A O 1
ATOM 3037 N N . HIS A 1 380 ? -2.375 -24.594 -21.766 1 98.12 380 HIS A N 1
ATOM 3038 C CA . HIS A 1 380 ? -3.619 -23.844 -21.828 1 98.12 380 HIS A CA 1
ATOM 3039 C C . HIS A 1 380 ? -3.76 -23.141 -23.172 1 98.12 380 HIS A C 1
ATOM 3041 O O . HIS A 1 380 ? -4.816 -23.188 -23.797 1 98.12 380 HIS A O 1
ATOM 3047 N N . TYR A 1 381 ? -2.752 -22.438 -23.562 1 98.19 381 TYR A N 1
ATOM 3048 C CA . TYR A 1 381 ? -2.725 -21.734 -24.844 1 98.19 381 TYR A CA 1
ATOM 3049 C C . TYR A 1 381 ? -3.023 -22.688 -26 1 98.19 381 TYR A C 1
ATOM 3051 O O . TYR A 1 381 ? -3.789 -22.344 -26.906 1 98.19 381 TYR A O 1
ATOM 3059 N N . GLN A 1 382 ? -2.418 -23.812 -25.922 1 98 382 GLN A N 1
ATOM 3060 C CA . GLN A 1 382 ? -2.643 -24.828 -26.953 1 98 382 GLN A CA 1
ATOM 3061 C C . GLN A 1 382 ? -4.102 -25.281 -26.969 1 98 382 GLN A C 1
ATOM 3063 O O . GLN A 1 382 ? -4.715 -25.359 -28.031 1 98 382 GLN A O 1
ATOM 3068 N N . GLN A 1 383 ? -4.605 -25.547 -25.859 1 95.88 383 GLN A N 1
ATOM 3069 C CA . GLN A 1 383 ? -5.98 -26.031 -25.734 1 95.88 383 GLN A CA 1
ATOM 3070 C C . GLN A 1 383 ? -6.973 -24.984 -26.25 1 95.88 383 GLN A C 1
ATOM 3072 O O . GLN A 1 383 ? -8.047 -25.328 -26.734 1 95.88 383 GLN A O 1
ATOM 3077 N N . ARG A 1 384 ? -6.605 -23.766 -26.156 1 95.69 384 ARG A N 1
ATOM 3078 C CA . ARG A 1 384 ? -7.484 -22.688 -26.562 1 95.69 384 ARG A CA 1
ATOM 3079 C C . ARG A 1 384 ? -7.34 -22.391 -28.062 1 95.69 384 ARG A C 1
ATOM 3081 O O . ARG A 1 384 ? -7.977 -21.484 -28.578 1 95.69 384 ARG A O 1
ATOM 3088 N N . GLY A 1 385 ? -6.527 -23.141 -28.719 1 96.94 385 GLY A N 1
ATOM 3089 C CA . GLY A 1 385 ? -6.355 -22.969 -30.156 1 96.94 385 GLY A CA 1
ATOM 3090 C C . GLY A 1 385 ? -5.246 -22 -30.516 1 96.94 385 GLY A C 1
ATOM 3091 O O . GLY A 1 385 ? -5.309 -21.344 -31.562 1 96.94 385 GLY A O 1
ATOM 3092 N N . GLY A 1 386 ? -4.238 -21.922 -29.672 1 97.31 386 GLY A N 1
ATOM 3093 C CA . GLY A 1 386 ? -3.104 -21.047 -29.938 1 97.31 386 GLY A CA 1
ATOM 3094 C C . GLY A 1 386 ? -2.293 -21.5 -31.141 1 97.31 386 GLY A C 1
ATOM 3095 O O . GLY A 1 386 ? -2.594 -22.531 -31.75 1 97.31 386 GLY A O 1
ATOM 3096 N N . ASP A 1 387 ? -1.329 -20.703 -31.531 1 97.56 387 ASP A N 1
ATOM 3097 C CA . ASP A 1 387 ? -0.469 -20.969 -32.688 1 97.56 387 ASP A CA 1
ATOM 3098 C C . ASP A 1 387 ? 0.197 -22.344 -32.562 1 97.56 387 ASP A C 1
ATOM 3100 O O . ASP A 1 387 ? 0.988 -22.578 -31.641 1 97.56 387 ASP A O 1
ATOM 3104 N N . ARG A 1 388 ? 0.025 -23.172 -33.5 1 97.69 388 ARG A N 1
ATOM 3105 C CA . ARG A 1 388 ? 0.469 -24.562 -33.438 1 97.69 388 ARG A CA 1
ATOM 3106 C C . ARG A 1 388 ? 1.991 -24.656 -33.438 1 97.69 388 ARG A C 1
ATOM 3108 O O . ARG A 1 388 ? 2.574 -25.484 -32.75 1 97.69 388 ARG A O 1
ATOM 3115 N N . ASN A 1 389 ? 2.58 -23.844 -34.25 1 98.06 389 ASN A N 1
ATOM 3116 C CA . ASN A 1 389 ? 4.035 -23.875 -34.344 1 98.06 389 ASN A CA 1
ATOM 3117 C C . ASN A 1 389 ? 4.684 -23.438 -33.031 1 98.06 389 ASN A C 1
ATOM 3119 O O . ASN A 1 389 ? 5.645 -24.047 -32.562 1 98.06 389 ASN A O 1
ATOM 3123 N N . LEU A 1 390 ? 4.164 -22.391 -32.5 1 97.81 390 LEU A N 1
ATOM 3124 C CA . LEU A 1 390 ? 4.676 -21.906 -31.234 1 97.81 390 LEU A CA 1
ATOM 3125 C C . LEU A 1 390 ? 4.504 -22.953 -30.141 1 97.81 390 LEU A C 1
ATOM 3127 O O . LEU A 1 390 ? 5.414 -23.188 -29.344 1 97.81 390 LEU A O 1
ATOM 3131 N N . CYS A 1 391 ? 3.367 -23.594 -30.094 1 98.38 391 CYS A N 1
ATOM 3132 C CA . CYS A 1 391 ? 3.09 -24.641 -29.109 1 98.38 391 CYS A CA 1
ATOM 3133 C C . CYS A 1 391 ? 4.07 -25.797 -29.25 1 98.38 391 CYS A C 1
ATOM 3135 O O . CYS A 1 391 ? 4.582 -26.312 -28.25 1 98.38 391 CYS A O 1
ATOM 3137 N N . GLN A 1 392 ? 4.309 -26.156 -30.484 1 98.25 392 GLN A N 1
ATOM 3138 C CA . GLN A 1 392 ? 5.211 -27.266 -30.734 1 98.25 392 GLN A CA 1
ATOM 3139 C C . GLN A 1 392 ? 6.625 -26.953 -30.25 1 98.25 392 GLN A C 1
ATOM 3141 O O . GLN A 1 392 ? 7.281 -27.781 -29.625 1 98.25 392 GLN A O 1
ATOM 3146 N N . VAL A 1 393 ? 7.043 -25.766 -30.578 1 98.38 393 VAL A N 1
ATOM 3147 C CA . VAL A 1 393 ? 8.367 -25.344 -30.125 1 98.38 393 VAL A CA 1
ATOM 3148 C C . VAL A 1 393 ? 8.438 -25.375 -28.609 1 98.38 393 VAL A C 1
ATOM 3150 O O . VAL A 1 393 ? 9.398 -25.906 -28.031 1 98.38 393 VAL A O 1
ATOM 3153 N N . TRP A 1 394 ? 7.453 -24.891 -27.969 1 98.38 394 TRP A N 1
ATOM 3154 C CA . TRP A 1 394 ? 7.438 -24.812 -26.5 1 98.38 394 TRP A CA 1
ATOM 3155 C C . TRP A 1 394 ? 7.355 -26.219 -25.891 1 98.38 394 TRP A C 1
ATOM 3157 O O . TRP A 1 394 ? 8.023 -26.5 -24.906 1 98.38 394 TRP A O 1
ATOM 3167 N N . LEU A 1 395 ? 6.52 -27.062 -26.438 1 98.12 395 LEU A N 1
ATOM 3168 C CA . LEU A 1 395 ? 6.387 -28.406 -25.891 1 98.12 395 LEU A CA 1
ATOM 3169 C C . LEU A 1 395 ? 7.711 -29.156 -25.953 1 98.12 395 LEU A C 1
ATOM 3171 O O . LEU A 1 395 ? 8.07 -29.875 -25.031 1 98.12 395 LEU A O 1
ATOM 3175 N N . ASN A 1 396 ? 8.445 -28.953 -27.062 1 98.06 396 ASN A N 1
ATOM 3176 C CA . ASN A 1 396 ? 9.773 -29.547 -27.172 1 98.06 396 ASN A CA 1
ATOM 3177 C C . ASN A 1 396 ? 10.727 -29 -26.125 1 98.06 396 ASN A C 1
ATOM 3179 O O . ASN A 1 396 ? 11.453 -29.766 -25.484 1 98.06 396 ASN A O 1
ATOM 3183 N N . LYS A 1 397 ? 10.703 -27.75 -25.969 1 97.75 397 LYS A N 1
ATOM 3184 C CA . LYS A 1 397 ? 11.586 -27.125 -25 1 97.75 397 LYS A CA 1
ATOM 3185 C C . LYS A 1 397 ? 11.219 -27.531 -23.578 1 97.75 397 LYS A C 1
ATOM 3187 O O . LYS A 1 397 ? 12.102 -27.703 -22.734 1 97.75 397 LYS A O 1
ATOM 3192 N N . LEU A 1 398 ? 9.953 -27.594 -23.312 1 98.12 398 LEU A N 1
ATOM 3193 C CA . LEU A 1 398 ? 9.5 -27.953 -21.969 1 98.12 398 LEU A CA 1
ATOM 3194 C C . LEU A 1 398 ? 9.891 -29.391 -21.641 1 98.12 398 LEU A C 1
ATOM 3196 O O . LEU A 1 398 ? 10.242 -29.688 -20.5 1 98.12 398 LEU A O 1
ATOM 3200 N N . GLN A 1 399 ? 9.805 -30.25 -22.641 1 96.88 399 GLN A N 1
ATOM 3201 C CA . GLN A 1 399 ? 10.258 -31.625 -22.422 1 96.88 399 GLN A CA 1
ATOM 3202 C C . GLN A 1 399 ? 11.75 -31.672 -22.109 1 96.88 399 GLN A C 1
ATOM 3204 O O . GLN A 1 399 ? 12.18 -32.438 -21.234 1 96.88 399 GLN A O 1
ATOM 3209 N N . HIS A 1 400 ? 12.422 -30.844 -22.812 1 96.44 400 HIS A N 1
ATOM 3210 C CA . HIS A 1 400 ? 13.867 -30.766 -22.594 1 96.44 400 HIS A CA 1
ATOM 3211 C C . HIS A 1 400 ? 14.172 -30.266 -21.188 1 96.44 400 HIS A C 1
ATOM 3213 O O . HIS A 1 400 ? 14.961 -30.891 -20.453 1 96.44 400 HIS A O 1
ATOM 3219 N N . TYR A 1 401 ? 13.586 -29.188 -20.797 1 96.44 401 TYR A N 1
ATOM 3220 C CA . TYR A 1 401 ? 13.836 -28.594 -19.469 1 96.44 401 TYR A CA 1
ATOM 3221 C C . TYR A 1 401 ? 13.375 -29.547 -18.375 1 96.44 401 TYR A C 1
ATOM 3223 O O . TYR A 1 401 ? 14.008 -29.625 -17.312 1 96.44 401 TYR A O 1
ATOM 3231 N N . HIS A 1 402 ? 12.258 -30.219 -18.578 1 97.06 402 HIS A N 1
ATOM 3232 C CA . HIS A 1 402 ? 11.773 -31.188 -17.594 1 97.06 402 HIS A CA 1
ATOM 3233 C C . HIS A 1 402 ? 12.781 -32.312 -17.391 1 97.06 402 HIS A C 1
ATOM 3235 O O . HIS A 1 402 ? 13.07 -32.688 -16.266 1 97.06 402 HIS A O 1
ATOM 3241 N N . THR A 1 403 ? 13.297 -32.844 -18.484 1 96.12 403 THR A N 1
ATOM 3242 C CA . THR A 1 403 ? 14.297 -33.906 -18.406 1 96.12 403 THR A CA 1
ATOM 3243 C C . THR A 1 403 ? 15.547 -33.406 -17.672 1 96.12 403 THR A C 1
ATOM 3245 O O . THR A 1 403 ? 16.094 -34.125 -16.828 1 96.12 403 THR A O 1
ATOM 3248 N N . GLN A 1 404 ? 15.914 -32.25 -17.984 1 94.75 404 GLN A N 1
ATOM 3249 C CA . GLN A 1 404 ? 17.062 -31.656 -17.328 1 94.75 404 GLN A CA 1
ATOM 3250 C C . GLN A 1 404 ? 16.844 -31.547 -15.82 1 94.75 404 GLN A C 1
ATOM 3252 O O . GLN A 1 404 ? 17.734 -31.844 -15.023 1 94.75 404 GLN A O 1
ATOM 3257 N N . GLN A 1 405 ? 15.688 -31.094 -15.43 1 95.88 405 GLN A N 1
ATOM 3258 C CA . GLN A 1 405 ? 15.367 -30.969 -14.008 1 95.88 405 GLN A CA 1
ATOM 3259 C C . GLN A 1 405 ? 15.359 -32.312 -13.328 1 95.88 405 GLN A C 1
ATOM 3261 O O . GLN A 1 405 ? 15.797 -32.469 -12.18 1 95.88 405 GLN A O 1
ATOM 3266 N N . CYS A 1 406 ? 14.852 -33.344 -14.008 1 96.25 406 CYS A N 1
ATOM 3267 C CA . CYS A 1 406 ? 14.836 -34.688 -13.461 1 96.25 406 CYS A CA 1
ATOM 3268 C C . CYS A 1 406 ? 16.25 -35.188 -13.195 1 96.25 406 CYS A C 1
ATOM 3270 O O . CYS A 1 406 ? 16.5 -35.906 -12.227 1 96.25 406 CYS A O 1
ATOM 3272 N N . GLU A 1 407 ? 17.125 -34.781 -14 1 94.19 407 GLU A N 1
ATOM 3273 C CA . GLU A 1 407 ? 18.516 -35.219 -13.883 1 94.19 407 GLU A CA 1
ATOM 3274 C C . GLU A 1 407 ? 19.25 -34.438 -12.797 1 94.19 407 GLU A C 1
ATOM 3276 O O . GLU A 1 407 ? 20.109 -34.969 -12.117 1 94.19 407 GLU A O 1
ATOM 3281 N N . GLN A 1 408 ? 18.844 -33.281 -12.617 1 94.31 408 GLN A N 1
ATOM 3282 C CA . GLN A 1 408 ? 19.672 -32.344 -11.836 1 94.31 408 GLN A CA 1
ATOM 3283 C C . GLN A 1 408 ? 19.141 -32.219 -10.414 1 94.31 408 GLN A C 1
ATOM 3285 O O . GLN A 1 408 ? 19.906 -32.188 -9.453 1 94.31 408 GLN A O 1
ATOM 3290 N N . LEU A 1 409 ? 17.859 -32.062 -10.18 1 96.38 409 LEU A N 1
ATOM 3291 C CA . LEU A 1 409 ? 17.25 -31.625 -8.93 1 96.38 409 LEU A CA 1
ATOM 3292 C C . LEU A 1 409 ? 17.5 -32.625 -7.812 1 96.38 409 LEU A C 1
ATOM 3294 O O . LEU A 1 409 ? 17.797 -32.25 -6.676 1 96.38 409 LEU A O 1
ATOM 3298 N N . PRO A 1 410 ? 17.375 -33.969 -8.141 1 96.12 410 PRO A N 1
ATOM 3299 C CA . PRO A 1 410 ? 17.656 -34.906 -7.055 1 96.12 410 PRO A CA 1
ATOM 3300 C C . PRO A 1 410 ? 19.094 -34.781 -6.531 1 96.12 410 PRO A C 1
ATOM 3302 O O . PRO A 1 410 ? 19.312 -34.781 -5.32 1 96.12 410 PRO A O 1
ATOM 3305 N N . GLY A 1 411 ? 20.016 -34.656 -7.402 1 94.5 411 GLY A N 1
ATOM 3306 C CA . GLY A 1 411 ? 21.406 -34.531 -7.008 1 94.5 411 GLY A CA 1
ATOM 3307 C C . GLY A 1 411 ? 21.688 -33.25 -6.254 1 94.5 411 GLY A C 1
ATOM 3308 O O . GLY A 1 411 ? 22.594 -33.188 -5.406 1 94.5 411 GLY A O 1
ATOM 3309 N N . ASP A 1 412 ? 20.938 -32.219 -6.594 1 95.5 412 ASP A N 1
ATOM 3310 C CA . ASP A 1 412 ? 21.078 -30.922 -5.934 1 95.5 412 ASP A CA 1
ATOM 3311 C C . ASP A 1 412 ? 20.281 -30.875 -4.637 1 95.5 412 ASP A C 1
ATOM 3313 O O . ASP A 1 412 ? 20.203 -29.828 -3.982 1 95.5 412 ASP A O 1
ATOM 3317 N N . GLU A 1 413 ? 19.656 -31.906 -4.297 1 95.56 413 GLU A N 1
ATOM 3318 C CA . GLU A 1 413 ? 18.875 -32.031 -3.074 1 95.56 413 GLU A CA 1
ATOM 3319 C C . GLU A 1 413 ? 17.656 -31.125 -3.09 1 95.56 413 GLU A C 1
ATOM 3321 O O . GLU A 1 413 ? 17.359 -30.469 -2.092 1 95.56 413 GLU A O 1
ATOM 3326 N N . TRP A 1 414 ? 17.062 -30.953 -4.227 1 96.5 414 TRP A N 1
ATOM 3327 C CA . TRP A 1 414 ? 15.773 -30.281 -4.418 1 96.5 414 TRP A CA 1
ATOM 3328 C C . TRP A 1 414 ? 15.797 -28.875 -3.816 1 96.5 414 TRP A C 1
ATOM 3330 O O . TRP A 1 414 ? 14.945 -28.531 -2.986 1 96.5 414 TRP A O 1
ATOM 3340 N N . PRO A 1 415 ? 16.656 -28.031 -4.289 1 96.06 415 PRO A N 1
ATOM 3341 C CA . PRO A 1 415 ? 16.797 -26.703 -3.674 1 96.06 415 PRO A CA 1
ATOM 3342 C C . PRO A 1 415 ? 15.617 -25.781 -3.967 1 96.06 415 PRO A C 1
ATOM 3344 O O . PRO A 1 415 ? 14.945 -25.953 -4.984 1 96.06 415 PRO A O 1
ATOM 3347 N N . GLU A 1 416 ? 15.484 -24.812 -3.164 1 95.62 416 GLU A N 1
ATOM 3348 C CA . GLU A 1 416 ? 14.453 -23.781 -3.279 1 95.62 416 GLU A CA 1
ATOM 3349 C C . GLU A 1 416 ? 14.656 -22.938 -4.527 1 95.62 416 GLU A C 1
ATOM 3351 O O . GLU A 1 416 ? 13.703 -22.672 -5.27 1 95.62 416 GLU A O 1
ATOM 3356 N N . TYR A 1 417 ? 15.836 -22.469 -4.711 1 96.56 417 TYR A N 1
ATOM 3357 C CA . TYR A 1 417 ? 16.125 -21.609 -5.855 1 96.56 417 TYR A CA 1
ATOM 3358 C C . TYR A 1 417 ? 17.609 -21.672 -6.219 1 96.56 417 TYR A C 1
ATOM 3360 O O . TYR A 1 417 ? 18.422 -22.219 -5.465 1 96.56 417 TYR A O 1
ATOM 3368 N N . TYR A 1 418 ? 17.875 -21.281 -7.383 1 97 418 TYR A N 1
ATOM 3369 C CA . TYR A 1 418 ? 19.234 -21.094 -7.902 1 97 418 TYR A CA 1
ATOM 3370 C C . TYR A 1 418 ? 19.531 -19.609 -8.094 1 97 418 TYR A C 1
ATOM 3372 O O . TYR A 1 418 ? 18.625 -18.797 -8.219 1 97 418 TYR A O 1
ATOM 3380 N N . GLU A 1 419 ? 20.797 -19.266 -8.031 1 96.12 419 GLU A N 1
ATOM 3381 C CA . GLU A 1 419 ? 21.156 -17.859 -8.117 1 96.12 419 GLU A CA 1
ATOM 3382 C C . GLU A 1 419 ? 22.219 -17.625 -9.188 1 96.12 419 GLU A C 1
ATOM 3384 O O . GLU A 1 419 ? 22.672 -18.578 -9.836 1 96.12 419 GLU A O 1
ATOM 3389 N N . GLY A 1 420 ? 22.469 -16.359 -9.5 1 93.88 420 GLY A N 1
ATOM 3390 C CA . GLY A 1 420 ? 23.422 -15.953 -10.523 1 93.88 420 GLY A CA 1
ATOM 3391 C C . GLY A 1 420 ? 22.75 -15.641 -11.859 1 93.88 420 GLY A C 1
ATOM 3392 O O . GLY A 1 420 ? 21.625 -16.062 -12.109 1 93.88 420 GLY A O 1
ATOM 3393 N N . GLN A 1 421 ? 23.469 -15.055 -12.734 1 90.69 421 GLN A N 1
ATOM 3394 C CA . GLN A 1 421 ? 22.922 -14.617 -14.016 1 90.69 421 GLN A CA 1
ATOM 3395 C C . GLN A 1 421 ? 22.609 -15.812 -14.914 1 90.69 421 GLN A C 1
ATOM 3397 O O . GLN A 1 421 ? 21.656 -15.766 -15.703 1 90.69 421 GLN A O 1
ATOM 3402 N N . ASP A 1 422 ? 23.328 -16.859 -14.648 1 88.88 422 ASP A N 1
ATOM 3403 C CA . ASP A 1 422 ? 23.109 -18.031 -15.5 1 88.88 422 ASP A CA 1
ATOM 3404 C C . ASP A 1 422 ? 22.219 -19.062 -14.82 1 88.88 422 ASP A C 1
ATOM 3406 O O . ASP A 1 422 ? 21.797 -20.031 -15.438 1 88.88 422 ASP A O 1
ATOM 3410 N N . SER A 1 423 ? 21.953 -18.875 -13.539 1 86.69 423 SER A N 1
ATOM 3411 C CA . SER A 1 423 ? 21.031 -19.703 -12.773 1 86.69 423 SER A CA 1
ATOM 3412 C C . SER A 1 423 ? 21.562 -21.125 -12.625 1 86.69 423 SER A C 1
ATOM 3414 O O . SER A 1 423 ? 20.812 -22.094 -12.789 1 86.69 423 SER A O 1
ATOM 3416 N N . VAL A 1 424 ? 22.828 -21.25 -12.453 1 83.69 424 VAL A N 1
ATOM 3417 C CA . VAL A 1 424 ? 23.391 -22.594 -12.398 1 83.69 424 VAL A CA 1
ATOM 3418 C C . VAL A 1 424 ? 23.812 -22.922 -10.969 1 83.69 424 VAL A C 1
ATOM 3420 O O . VAL A 1 424 ? 23.875 -24.094 -10.578 1 83.69 424 VAL A O 1
ATOM 3423 N N . GLN A 1 425 ? 24.016 -21.953 -10.211 1 88.94 425 GLN A N 1
ATOM 3424 C CA . GLN A 1 425 ? 24.547 -22.156 -8.867 1 88.94 425 GLN A CA 1
ATOM 3425 C C . GLN A 1 425 ? 23.422 -22.328 -7.852 1 88.94 425 GLN A C 1
ATOM 3427 O O . GLN A 1 425 ? 22.531 -21.484 -7.754 1 88.94 425 GLN A O 1
ATOM 3432 N N . ILE A 1 426 ? 23.484 -23.484 -7.117 1 92.06 426 ILE A N 1
ATOM 3433 C CA . ILE A 1 426 ? 22.594 -23.578 -5.973 1 92.06 426 ILE A CA 1
ATOM 3434 C C . ILE A 1 426 ? 22.797 -22.391 -5.035 1 92.06 426 ILE A C 1
ATOM 3436 O O . ILE A 1 426 ? 23.938 -22.078 -4.676 1 92.06 426 ILE A O 1
ATOM 3440 N N . ALA A 1 427 ? 21.734 -21.781 -4.703 1 92.12 427 ALA A N 1
ATOM 3441 C CA . ALA A 1 427 ? 21.875 -20.547 -3.926 1 92.12 427 ALA A CA 1
ATOM 3442 C C . ALA A 1 427 ? 22.453 -20.844 -2.543 1 92.12 427 ALA A C 1
ATOM 3444 O O . ALA A 1 427 ? 22.125 -21.844 -1.921 1 92.12 427 ALA A O 1
ATOM 3445 N N . THR A 1 428 ? 23.219 -19.875 -2.002 1 86.44 428 THR A N 1
ATOM 3446 C CA . THR A 1 428 ? 23.906 -20 -0.724 1 86.44 428 THR A CA 1
ATOM 3447 C C . THR A 1 428 ? 22.906 -20.125 0.421 1 86.44 428 THR A C 1
ATOM 3449 O O . THR A 1 428 ? 23.156 -20.859 1.387 1 86.44 428 THR A O 1
ATOM 3452 N N . ARG A 1 429 ? 21.75 -19.516 0.229 1 88.75 429 ARG A N 1
ATOM 3453 C CA . ARG A 1 429 ? 20.797 -19.484 1.326 1 88.75 429 ARG A CA 1
ATOM 3454 C C . ARG A 1 429 ? 19.531 -20.266 0.977 1 88.75 429 ARG A C 1
ATOM 3456 O O . ARG A 1 429 ? 18.484 -20.078 1.595 1 88.75 429 ARG A O 1
ATOM 3463 N N . ALA A 1 430 ? 19.688 -21.094 0.008 1 91.56 430 ALA A N 1
ATOM 3464 C CA . ALA A 1 430 ? 18.531 -21.875 -0.406 1 91.56 430 ALA A CA 1
ATOM 3465 C C . ALA A 1 430 ? 18.25 -23 0.59 1 91.56 430 ALA A C 1
ATOM 3467 O O . ALA A 1 430 ? 19.172 -23.688 1.052 1 91.56 430 ALA A O 1
ATOM 3468 N N . CYS A 1 431 ? 17.047 -23.047 0.94 1 91.44 431 CYS A N 1
ATOM 3469 C CA . CYS A 1 431 ? 16.625 -24.234 1.671 1 91.44 431 CYS A CA 1
ATOM 3470 C C . CYS A 1 431 ? 16.578 -25.453 0.758 1 91.44 431 CYS A C 1
ATOM 3472 O O . CYS A 1 431 ? 16.234 -25.344 -0.421 1 91.44 431 CYS A O 1
ATOM 3474 N N . ARG A 1 432 ? 16.938 -26.609 1.312 1 93.31 432 ARG A N 1
ATOM 3475 C CA . ARG A 1 432 ? 16.938 -27.859 0.54 1 93.31 432 ARG A CA 1
ATOM 3476 C C . ARG A 1 432 ? 15.695 -28.688 0.845 1 93.31 432 ARG A C 1
ATOM 3478 O O . ARG A 1 432 ? 14.969 -28.406 1.795 1 93.31 432 ARG A O 1
ATOM 3485 N N . TYR A 1 433 ? 15.453 -29.625 -0.095 1 95.12 433 TYR A N 1
ATOM 3486 C CA . TYR A 1 433 ? 14.336 -30.547 0.03 1 95.12 433 TYR A CA 1
ATOM 3487 C C . TYR A 1 433 ? 13.016 -29.781 0.167 1 95.12 433 TYR A C 1
ATOM 3489 O O . TYR A 1 433 ? 12.25 -30.031 1.099 1 95.12 433 TYR A O 1
ATOM 3497 N N . GLN A 1 434 ? 12.922 -28.875 -0.725 1 96.12 434 GLN A N 1
ATOM 3498 C CA . GLN A 1 434 ? 11.711 -28.062 -0.796 1 96.12 434 GLN A CA 1
ATOM 3499 C C . GLN A 1 434 ? 10.555 -28.844 -1.402 1 96.12 434 GLN A C 1
ATOM 3501 O O . GLN A 1 434 ? 10.664 -29.375 -2.512 1 96.12 434 GLN A O 1
ATOM 3506 N N . THR A 1 435 ? 9.461 -28.781 -0.723 1 97.62 435 THR A N 1
ATOM 3507 C CA . THR A 1 435 ? 8.281 -29.531 -1.146 1 97.62 435 THR A CA 1
ATOM 3508 C C . THR A 1 435 ? 7.785 -29.031 -2.502 1 97.62 435 THR A C 1
ATOM 3510 O O . THR A 1 435 ? 7.488 -29.844 -3.389 1 97.62 435 THR A O 1
ATOM 3513 N N . TRP A 1 436 ? 7.695 -27.75 -2.676 1 97.19 436 TRP A N 1
ATOM 3514 C CA . TRP A 1 436 ? 7.156 -27.25 -3.936 1 97.19 436 TRP A CA 1
ATOM 3515 C C . TRP A 1 436 ? 8.117 -27.531 -5.09 1 97.19 436 TRP A C 1
ATOM 3517 O O . TRP A 1 436 ? 7.719 -27.516 -6.254 1 97.19 436 TRP A O 1
ATOM 3527 N N . THR A 1 437 ? 9.398 -27.812 -4.809 1 97.56 437 THR A N 1
ATOM 3528 C CA . THR A 1 437 ? 10.344 -28.156 -5.863 1 97.56 437 THR A CA 1
ATOM 3529 C C . THR A 1 437 ? 10.094 -29.578 -6.371 1 97.56 437 THR A C 1
ATOM 3531 O O . THR A 1 437 ? 9.875 -29.781 -7.566 1 97.56 437 THR A O 1
ATOM 3534 N N . PHE A 1 438 ? 10.102 -30.547 -5.461 1 97.81 438 PHE A N 1
ATOM 3535 C CA . PHE A 1 438 ? 9.938 -31.922 -5.961 1 97.81 438 PHE A CA 1
ATOM 3536 C C . PHE A 1 438 ? 8.492 -32.188 -6.363 1 97.81 438 PHE A C 1
ATOM 3538 O O . PHE A 1 438 ? 8.234 -32.938 -7.289 1 97.81 438 PHE A O 1
ATOM 3545 N N . THR A 1 439 ? 7.52 -31.5 -5.762 1 98.44 439 THR A N 1
ATOM 3546 C CA . THR A 1 439 ? 6.145 -31.656 -6.219 1 98.44 439 THR A CA 1
ATOM 3547 C C . THR A 1 439 ? 5.926 -30.906 -7.535 1 98.44 439 THR A C 1
ATOM 3549 O O . THR A 1 439 ? 5.148 -31.359 -8.383 1 98.44 439 THR A O 1
ATOM 3552 N N . GLY A 1 440 ? 6.602 -29.734 -7.645 1 98.06 440 GLY A N 1
ATOM 3553 C CA . GLY A 1 440 ? 6.547 -29.047 -8.922 1 98.06 440 GLY A CA 1
ATOM 3554 C C . GLY A 1 440 ? 7.02 -29.906 -10.086 1 98.06 440 GLY A C 1
ATOM 3555 O O . GLY A 1 440 ? 6.445 -29.844 -11.172 1 98.06 440 GLY A O 1
ATOM 3556 N N . LEU A 1 441 ? 8.047 -30.641 -9.836 1 98 441 LEU A N 1
ATOM 3557 C CA . LEU A 1 441 ? 8.555 -31.578 -10.836 1 98 441 LEU A CA 1
ATOM 3558 C C . LEU A 1 441 ? 7.512 -32.625 -11.172 1 98 441 LEU A C 1
ATOM 3560 O O . LEU A 1 441 ? 7.301 -32.938 -12.352 1 98 441 LEU A O 1
ATOM 3564 N N . LEU A 1 442 ? 6.871 -33.188 -10.164 1 98.56 442 LEU A N 1
ATOM 3565 C CA . LEU A 1 442 ? 5.824 -34.188 -10.344 1 98.56 442 LEU A CA 1
ATOM 3566 C C . LEU A 1 442 ? 4.656 -33.625 -11.141 1 98.56 442 LEU A C 1
ATOM 3568 O O . LEU A 1 442 ? 4.16 -34.25 -12.07 1 98.56 442 LEU A O 1
ATOM 3572 N N . LEU A 1 443 ? 4.262 -32.438 -10.727 1 98.69 443 LEU A N 1
ATOM 3573 C CA . LEU A 1 443 ? 3.131 -31.797 -11.375 1 98.69 443 LEU A CA 1
ATOM 3574 C C . LEU A 1 443 ? 3.445 -31.5 -12.836 1 98.69 443 LEU A C 1
ATOM 3576 O O . LEU A 1 443 ? 2.6 -31.688 -13.711 1 98.69 443 LEU A O 1
ATOM 3580 N N . ASN A 1 444 ? 4.637 -30.969 -13.07 1 98.38 444 ASN A N 1
ATOM 3581 C CA . ASN A 1 444 ? 5.051 -30.688 -14.445 1 98.38 444 ASN A CA 1
ATOM 3582 C C . ASN A 1 444 ? 5.012 -31.953 -15.305 1 98.38 444 ASN A C 1
ATOM 3584 O O . ASN A 1 444 ? 4.535 -31.906 -16.438 1 98.38 444 ASN A O 1
ATOM 3588 N N . HIS A 1 445 ? 5.516 -33.031 -14.773 1 98.19 445 HIS A N 1
ATOM 3589 C CA . HIS A 1 445 ? 5.484 -34.312 -15.469 1 98.19 445 HIS A CA 1
ATOM 3590 C C . HIS A 1 445 ? 4.051 -34.719 -15.781 1 98.19 445 HIS A C 1
ATOM 3592 O O . HIS A 1 445 ? 3.752 -35.156 -16.891 1 98.19 445 HIS A O 1
ATOM 3598 N N . ALA A 1 446 ? 3.242 -34.625 -14.789 1 98.19 446 ALA A N 1
ATOM 3599 C CA . ALA A 1 446 ? 1.848 -35.031 -14.938 1 98.19 446 ALA A CA 1
ATOM 3600 C C . ALA A 1 446 ? 1.159 -34.219 -16.031 1 98.19 446 ALA A C 1
ATOM 3602 O O . ALA A 1 446 ? 0.416 -34.781 -16.844 1 98.19 446 ALA A O 1
ATOM 3603 N N . LEU A 1 447 ? 1.396 -32.938 -16.094 1 98.12 447 LEU A N 1
ATOM 3604 C CA . LEU A 1 447 ? 0.771 -32.062 -17.062 1 98.12 447 LEU A CA 1
ATOM 3605 C C . LEU A 1 447 ? 1.273 -32.344 -18.469 1 98.12 447 LEU A C 1
ATOM 3607 O O . LEU A 1 447 ? 0.491 -32.375 -19.422 1 98.12 447 LEU A O 1
ATOM 3611 N N . LEU A 1 448 ? 2.588 -32.594 -18.594 1 97.69 448 LEU A N 1
ATOM 3612 C CA . LEU A 1 448 ? 3.164 -32.844 -19.906 1 97.69 448 LEU A CA 1
ATOM 3613 C C . LEU A 1 448 ? 2.742 -34.219 -20.422 1 97.69 448 LEU A C 1
ATOM 3615 O O . LEU A 1 448 ? 2.586 -34.406 -21.625 1 97.69 448 LEU A O 1
ATOM 3619 N N . SER A 1 449 ? 2.516 -35.125 -19.484 1 96.81 449 SER A N 1
ATOM 3620 C CA . SER A 1 449 ? 2.127 -36.5 -19.844 1 96.81 449 SER A CA 1
ATOM 3621 C C . SER A 1 449 ? 0.634 -36.562 -20.141 1 96.81 449 SER A C 1
ATOM 3623 O O . SER A 1 449 ? 0.2 -37.438 -20.922 1 96.81 449 SER A O 1
ATOM 3625 N N . GLN A 1 450 ? -0.112 -35.719 -19.484 1 96.12 450 GLN A N 1
ATOM 3626 C CA . GLN A 1 450 ? -1.557 -35.656 -19.672 1 96.12 450 GLN A CA 1
ATOM 3627 C C . GLN A 1 450 ? -2.018 -34.219 -19.875 1 96.12 450 GLN A C 1
ATOM 3629 O O . GLN A 1 450 ? -2.684 -33.656 -19 1 96.12 450 GLN A O 1
ATOM 3634 N N . PRO A 1 451 ? -1.829 -33.781 -21.062 1 95.56 451 PRO A N 1
ATOM 3635 C CA . PRO A 1 451 ? -2.062 -32.344 -21.312 1 95.56 451 PRO A CA 1
ATOM 3636 C C . PRO A 1 451 ? -3.492 -31.922 -21 1 95.56 451 PRO A C 1
ATOM 3638 O O . PRO A 1 451 ? -3.73 -30.75 -20.672 1 95.56 451 PRO A O 1
ATOM 3641 N N . GLN A 1 452 ? -4.434 -32.812 -21.047 1 95.5 452 GLN A N 1
ATOM 3642 C CA . GLN A 1 452 ? -5.82 -32.469 -20.734 1 95.5 452 GLN A CA 1
ATOM 3643 C C . GLN A 1 452 ? -5.98 -32.094 -19.266 1 95.5 452 GLN A C 1
ATOM 3645 O O . GLN A 1 452 ? -6.977 -31.453 -18.891 1 95.5 452 GLN A O 1
ATOM 3650 N N . GLY A 1 453 ? -4.992 -32.438 -18.438 1 95.75 453 GLY A N 1
ATOM 3651 C CA . GLY A 1 453 ? -5.012 -32.125 -17.016 1 95.75 453 GLY A CA 1
ATOM 3652 C C . GLY A 1 453 ? -5.051 -30.625 -16.766 1 95.75 453 GLY A C 1
ATOM 3653 O O . GLY A 1 453 ? -5.473 -30.188 -15.688 1 95.75 453 GLY A O 1
ATOM 3654 N N . ILE A 1 454 ? -4.656 -29.828 -17.781 1 96.81 454 ILE A N 1
ATOM 3655 C CA . ILE A 1 454 ? -4.613 -28.391 -17.609 1 96.81 454 ILE A CA 1
ATOM 3656 C C . ILE A 1 454 ? -6.027 -27.844 -17.406 1 96.81 454 ILE A C 1
ATOM 3658 O O . ILE A 1 454 ? -6.207 -26.75 -16.875 1 96.81 454 ILE A O 1
ATOM 3662 N N . GLN A 1 455 ? -7.043 -28.609 -17.688 1 95.44 455 GLN A N 1
ATOM 3663 C CA . GLN A 1 455 ? -8.438 -28.203 -17.531 1 95.44 455 GLN A CA 1
ATOM 3664 C C . GLN A 1 455 ? -8.797 -28.031 -16.062 1 95.44 455 GLN A C 1
ATOM 3666 O O . GLN A 1 455 ? -9.781 -27.375 -15.727 1 95.44 455 GLN A O 1
ATOM 3671 N N . LEU A 1 456 ? -8.047 -28.656 -15.227 1 95.38 456 LEU A N 1
ATOM 3672 C CA . LEU A 1 456 ? -8.242 -28.5 -13.789 1 95.38 456 LEU A CA 1
ATOM 3673 C C . LEU A 1 456 ? -8.18 -27.047 -13.375 1 95.38 456 LEU A C 1
ATOM 3675 O O . LEU A 1 456 ? -8.852 -26.625 -12.422 1 95.38 456 LEU A O 1
ATOM 3679 N N . LEU A 1 457 ? -7.34 -26.234 -14.07 1 94.88 457 LEU A N 1
ATOM 3680 C CA . LEU A 1 457 ? -7.121 -24.844 -13.703 1 94.88 457 LEU A CA 1
ATOM 3681 C C . LEU A 1 457 ? -8.023 -23.922 -14.516 1 94.88 457 LEU A C 1
ATOM 3683 O O . LEU A 1 457 ? -7.922 -22.688 -14.406 1 94.88 457 LEU A O 1
ATOM 3687 N N . SER A 1 458 ? -8.891 -24.5 -15.328 1 92.69 458 SER A N 1
ATOM 3688 C CA . SER A 1 458 ? -9.805 -23.703 -16.141 1 92.69 458 SER A CA 1
ATOM 3689 C C . SER A 1 458 ? -10.82 -22.969 -15.258 1 92.69 458 SER A C 1
ATOM 3691 O O . SER A 1 458 ? -11.375 -23.562 -14.328 1 92.69 458 SER A O 1
ATOM 3693 N N . LEU A 1 459 ? -11.016 -21.734 -15.5 1 91.75 459 LEU A N 1
ATOM 3694 C CA . LEU A 1 459 ? -12 -20.953 -14.766 1 91.75 459 LEU A CA 1
ATOM 3695 C C . LEU A 1 459 ? -13.219 -20.656 -15.633 1 91.75 459 LEU A C 1
ATOM 3697 O O . LEU A 1 459 ? -13.984 -19.734 -15.336 1 91.75 459 LEU A O 1
ATOM 3701 N N . ARG A 1 460 ? -13.32 -21.391 -16.656 1 87.38 460 ARG A N 1
ATOM 3702 C CA . ARG A 1 460 ? -14.523 -21.344 -17.484 1 87.38 460 ARG A CA 1
ATOM 3703 C C . ARG A 1 460 ? -15.648 -22.172 -16.859 1 87.38 460 ARG A C 1
ATOM 3705 O O . ARG A 1 460 ? -15.406 -22.984 -15.969 1 87.38 460 ARG A O 1
ATOM 3712 N N . GLY A 1 461 ? -16.891 -21.703 -17.172 1 75 461 GLY A N 1
ATOM 3713 C CA . GLY A 1 461 ? -18.031 -22.438 -16.656 1 75 461 GLY A CA 1
ATOM 3714 C C . GLY A 1 461 ? -17.922 -23.938 -16.859 1 75 461 GLY A C 1
ATOM 3715 O O . GLY A 1 461 ? -17.203 -24.391 -17.766 1 75 461 GLY A O 1
ATOM 3716 N N . LEU A 1 462 ? -18.359 -24.719 -15.82 1 59.38 462 LEU A N 1
ATOM 3717 C CA . LEU A 1 462 ? -18.391 -26.172 -15.93 1 59.38 462 LEU A CA 1
ATOM 3718 C C . LEU A 1 462 ? -19.234 -26.609 -17.109 1 59.38 462 LEU A C 1
ATOM 3720 O O . LEU A 1 462 ? -20.234 -25.953 -17.453 1 59.38 462 LEU A O 1
ATOM 3724 N N . PRO A 1 463 ? -18.75 -27.734 -17.922 1 44.44 463 PRO A N 1
ATOM 3725 C CA . PRO A 1 463 ? -19.609 -28.234 -19 1 44.44 463 PRO A CA 1
ATOM 3726 C C . PRO A 1 463 ? -21 -28.625 -18.516 1 44.44 463 PRO A C 1
ATOM 3728 O O . PRO A 1 463 ? -21.172 -28.984 -17.359 1 44.44 463 PRO A O 1
ATOM 3731 N N . MET B 1 1 ? -7.234 48.906 30.547 1 29.7 1 MET B N 1
ATOM 3732 C CA . MET B 1 1 ? -7.57 48.688 29.141 1 29.7 1 MET B CA 1
ATOM 3733 C C . MET B 1 1 ? -6.402 48.062 28.391 1 29.7 1 MET B C 1
ATOM 3735 O O . MET B 1 1 ? -5.309 48.625 28.344 1 29.7 1 MET B O 1
ATOM 3739 N N . PRO B 1 2 ? -6.203 46.75 28.484 1 35.09 2 PRO B N 1
ATOM 3740 C CA . PRO B 1 2 ? -4.895 46.219 28.125 1 35.09 2 PRO B CA 1
ATOM 3741 C C . PRO B 1 2 ? -4.348 46.781 26.812 1 35.09 2 PRO B C 1
ATOM 3743 O O . PRO B 1 2 ? -5.121 47.25 25.969 1 35.09 2 PRO B O 1
ATOM 3746 N N . ASP B 1 3 ? -3.188 47.406 26.844 1 34.72 3 ASP B N 1
ATOM 3747 C CA . ASP B 1 3 ? -2.49 48.188 25.812 1 34.72 3 ASP B CA 1
ATOM 3748 C C . ASP B 1 3 ? -2.535 47.438 24.469 1 34.72 3 ASP B C 1
ATOM 3750 O O . ASP B 1 3 ? -2.174 46.281 24.391 1 34.72 3 ASP B O 1
ATOM 3754 N N . SER B 1 4 ? -3.488 47.75 23.641 1 39.31 4 SER B N 1
ATOM 3755 C CA . SER B 1 4 ? -3.596 47.375 22.234 1 39.31 4 SER B CA 1
ATOM 3756 C C . SER B 1 4 ? -2.23 47.375 21.547 1 39.31 4 SER B C 1
ATOM 3758 O O . SER B 1 4 ? -1.637 48.438 21.344 1 39.31 4 SER B O 1
ATOM 3760 N N . VAL B 1 5 ? -1.404 46.469 21.766 1 45.78 5 VAL B N 1
ATOM 3761 C CA . VAL B 1 5 ? -0.118 46.375 21.078 1 45.78 5 VAL B CA 1
ATOM 3762 C C . VAL B 1 5 ? -0.289 46.719 19.609 1 45.78 5 VAL B C 1
ATOM 3764 O O . VAL B 1 5 ? -1.002 46.031 18.875 1 45.78 5 VAL B O 1
ATOM 3767 N N . VAL B 1 6 ? -0.048 47.906 19.156 1 49.34 6 VAL B N 1
ATOM 3768 C CA . VAL B 1 6 ? 0.006 48.438 17.812 1 49.34 6 VAL B CA 1
ATOM 3769 C C . VAL B 1 6 ? 0.971 47.625 16.953 1 49.34 6 VAL B C 1
ATOM 3771 O O . VAL B 1 6 ? 2.178 47.625 17.203 1 49.34 6 VAL B O 1
ATOM 3774 N N . LEU B 1 7 ? 0.404 46.531 16.219 1 60.88 7 LEU B N 1
ATOM 3775 C CA . LEU B 1 7 ? 1.233 45.781 15.289 1 60.88 7 LEU B CA 1
ATOM 3776 C C . LEU B 1 7 ? 1.966 46.719 14.336 1 60.88 7 LEU B C 1
ATOM 3778 O O . LEU B 1 7 ? 1.439 47.781 13.969 1 60.88 7 LEU B O 1
ATOM 3782 N N . PRO B 1 8 ? 3.314 46.5 14.062 1 70.25 8 PRO B N 1
ATOM 3783 C CA . PRO B 1 8 ? 3.988 47.281 13.016 1 70.25 8 PRO B CA 1
ATOM 3784 C C . PRO B 1 8 ? 3.164 47.375 11.734 1 70.25 8 PRO B C 1
ATOM 3786 O O . PRO B 1 8 ? 2.396 46.469 11.414 1 70.25 8 PRO B O 1
ATOM 3789 N N . ALA B 1 9 ? 3.088 48.531 11.141 1 74.06 9 ALA B N 1
ATOM 3790 C CA . ALA B 1 9 ? 2.275 48.906 9.984 1 74.06 9 ALA B CA 1
ATOM 3791 C C . ALA B 1 9 ? 2.354 47.812 8.906 1 74.06 9 ALA B C 1
ATOM 3793 O O . ALA B 1 9 ? 1.343 47.5 8.281 1 74.06 9 ALA B O 1
ATOM 3794 N N . THR B 1 10 ? 3.408 47.219 8.758 1 80.56 10 THR B N 1
ATOM 3795 C CA . THR B 1 10 ? 3.594 46.219 7.723 1 80.56 10 THR B CA 1
ATOM 3796 C C . THR B 1 10 ? 2.824 44.938 8.062 1 80.56 10 THR B C 1
ATOM 3798 O O . THR B 1 10 ? 2.264 44.281 7.176 1 80.56 10 THR B O 1
ATOM 3801 N N . LEU B 1 11 ? 2.871 44.625 9.266 1 85.94 11 LEU B N 1
ATOM 3802 C CA . LEU B 1 11 ? 2.154 43.469 9.719 1 85.94 11 LEU B CA 1
ATOM 3803 C C . LEU B 1 11 ? 0.65 43.625 9.531 1 85.94 11 LEU B C 1
ATOM 3805 O O . LEU B 1 11 ? -0.021 42.719 9.031 1 85.94 11 LEU B O 1
ATOM 3809 N N . GLN B 1 12 ? 0.172 44.75 9.922 1 89.25 12 GLN B N 1
ATOM 3810 C CA . GLN B 1 12 ? -1.258 45 9.797 1 89.25 12 GLN B CA 1
ATOM 3811 C C . GLN B 1 12 ? -1.699 45 8.336 1 89.25 12 GLN B C 1
ATOM 3813 O O . GLN B 1 12 ? -2.779 44.5 8.016 1 89.25 12 GLN B O 1
ATOM 3818 N N . THR B 1 13 ? -0.866 45.5 7.543 1 92.94 13 THR B N 1
ATOM 3819 C CA . THR B 1 13 ? -1.186 45.531 6.121 1 92.94 13 THR B CA 1
ATOM 3820 C C . THR B 1 13 ? -1.243 44.156 5.531 1 92.94 13 THR B C 1
ATOM 3822 O O . THR B 1 13 ? -2.129 43.844 4.727 1 92.94 13 THR B O 1
ATOM 3825 N N . ALA B 1 14 ? -0.287 43.312 5.922 1 95.88 14 ALA B N 1
ATOM 3826 C CA . ALA B 1 14 ? -0.253 41.938 5.43 1 95.88 14 ALA B CA 1
ATOM 3827 C C . ALA B 1 14 ? -1.504 41.188 5.852 1 95.88 14 ALA B C 1
ATOM 3829 O O . ALA B 1 14 ? -2.096 40.469 5.051 1 95.88 14 ALA B O 1
ATOM 3830 N N . LEU B 1 15 ? -1.892 41.312 7.102 1 97.38 15 LEU B N 1
ATOM 3831 C CA . LEU B 1 15 ? -3.059 40.625 7.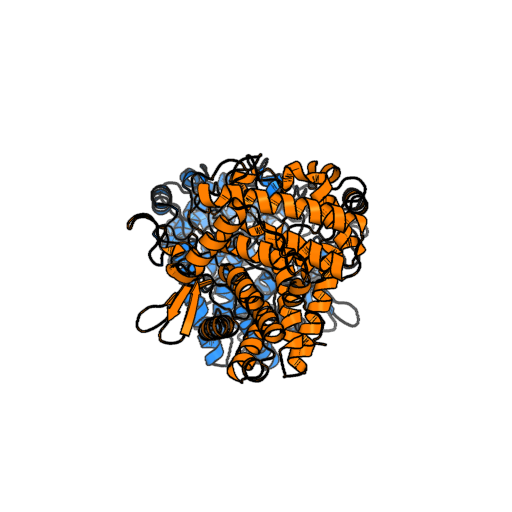637 1 97.38 15 LEU B CA 1
ATOM 3832 C C . LEU B 1 15 ? -4.34 41.125 6.969 1 97.38 15 LEU B C 1
ATOM 3834 O O . LEU B 1 15 ? -5.215 40.312 6.625 1 97.38 15 LEU B O 1
ATOM 3838 N N . GLN B 1 16 ? -4.43 42.406 6.793 1 97.19 16 GLN B N 1
ATOM 3839 C CA . GLN B 1 16 ? -5.602 43 6.141 1 97.19 16 GLN B CA 1
ATOM 3840 C C . GLN B 1 16 ? -5.715 42.5 4.695 1 97.19 16 GLN B C 1
ATOM 3842 O O . GLN B 1 16 ? -6.812 42.188 4.23 1 97.19 16 GLN B O 1
ATOM 3847 N N . THR B 1 17 ? -4.613 42.5 4.055 1 97.44 17 THR B N 1
ATOM 3848 C CA . THR B 1 17 ? -4.602 42.031 2.674 1 97.44 17 THR B CA 1
ATOM 3849 C C . THR B 1 17 ? -5.027 40.562 2.602 1 97.44 17 THR B C 1
ATOM 3851 O O . THR B 1 17 ? -5.824 40.188 1.738 1 97.44 17 THR B O 1
ATOM 3854 N N . ALA B 1 18 ? -4.457 39.781 3.443 1 98.12 18 ALA B N 1
ATOM 3855 C CA . ALA B 1 18 ? -4.805 38.375 3.492 1 98.12 18 ALA B CA 1
ATOM 3856 C C . ALA B 1 18 ? -6.293 38.188 3.756 1 98.12 18 ALA B C 1
ATOM 3858 O O . ALA B 1 18 ? -6.934 37.312 3.139 1 98.12 18 ALA B O 1
ATOM 3859 N N . GLU B 1 19 ? -6.844 38.906 4.668 1 98.12 19 GLU B N 1
ATOM 3860 C CA . GLU B 1 19 ? -8.266 38.812 4.992 1 98.12 19 GLU B CA 1
ATOM 3861 C C . GLU B 1 19 ? -9.125 39.219 3.797 1 98.12 19 GLU B C 1
ATOM 3863 O O . GLU B 1 19 ? -10.148 38.594 3.529 1 98.12 19 GLU B O 1
ATOM 3868 N N . GLN B 1 20 ? -8.719 40.25 3.17 1 97.75 20 GLN B N 1
ATOM 3869 C CA . GLN B 1 20 ? -9.453 40.688 1.99 1 97.75 20 GLN B CA 1
ATOM 3870 C C . GLN B 1 20 ? -9.422 39.625 0.891 1 97.75 20 GLN B C 1
ATOM 3872 O O . GLN B 1 20 ? -10.445 39.375 0.242 1 97.75 20 GLN B O 1
ATOM 3877 N N . LEU B 1 21 ? -8.258 39.094 0.685 1 97.56 21 LEU B N 1
ATOM 3878 C CA . LEU B 1 21 ? -8.148 38.031 -0.315 1 97.56 21 LEU B CA 1
ATOM 3879 C C . LEU B 1 21 ? -9.07 36.875 0.017 1 97.56 21 LEU B C 1
ATOM 3881 O O . LEU B 1 21 ? -9.711 36.312 -0.875 1 97.56 21 LEU B O 1
ATOM 3885 N N . LEU B 1 22 ? -9.148 36.469 1.284 1 98.06 22 LEU B N 1
ATOM 3886 C CA . LEU B 1 22 ? -9.969 35.344 1.721 1 98.06 22 LEU B CA 1
ATOM 3887 C C . LEU B 1 22 ? -11.445 35.625 1.479 1 98.06 22 LEU B C 1
ATOM 3889 O O . LEU B 1 22 ? -12.125 34.875 0.778 1 98.06 22 LEU B O 1
ATOM 3893 N N . TRP B 1 23 ? -11.969 36.781 1.942 1 97.5 23 TRP B N 1
ATOM 3894 C CA . TRP B 1 23 ? -13.398 37.094 1.944 1 97.5 23 TRP B CA 1
ATOM 3895 C C . TRP B 1 23 ? -13.859 37.531 0.562 1 97.5 23 TRP B C 1
ATOM 3897 O O . TRP B 1 23 ? -14.961 37.188 0.126 1 97.5 23 TRP B O 1
ATOM 3907 N N . ASP B 1 24 ? -13.008 38.188 -0.098 1 96.56 24 ASP B N 1
ATOM 3908 C CA . ASP B 1 24 ? -13.469 38.844 -1.323 1 96.56 24 ASP B CA 1
ATOM 3909 C C . ASP B 1 24 ? -13.203 37.969 -2.541 1 96.56 24 ASP B C 1
ATOM 3911 O O . ASP B 1 24 ? -13.883 38.094 -3.564 1 96.56 24 ASP B O 1
ATOM 3915 N N . ARG B 1 25 ? -12.25 37.031 -2.387 1 95.62 25 ARG B N 1
ATOM 3916 C CA . ARG B 1 25 ? -11.836 36.406 -3.637 1 95.62 25 ARG B CA 1
ATOM 3917 C C . ARG B 1 25 ? -11.797 34.906 -3.5 1 95.62 25 ARG B C 1
ATOM 3919 O O . ARG B 1 25 ? -12.016 34.188 -4.477 1 95.62 25 ARG B O 1
ATOM 3926 N N . ALA B 1 26 ? -11.477 34.406 -2.355 1 97.06 26 ALA B N 1
ATOM 3927 C CA . ALA B 1 26 ? -11.203 32.969 -2.244 1 97.06 26 ALA B CA 1
ATOM 3928 C C . ALA B 1 26 ? -12.461 32.188 -1.861 1 97.06 26 ALA B C 1
ATOM 3930 O O . ALA B 1 26 ? -12.703 31.094 -2.373 1 97.06 26 ALA B O 1
ATOM 3931 N N . LEU B 1 27 ? -13.25 32.688 -0.94 1 97.31 27 LEU B N 1
ATOM 3932 C CA . LEU B 1 27 ? -14.461 32.031 -0.481 1 97.31 27 LEU B CA 1
ATOM 3933 C C . LEU B 1 27 ? -15.523 32 -1.576 1 97.31 27 LEU B C 1
ATOM 3935 O O . LEU B 1 27 ? -15.719 33 -2.273 1 97.31 27 LEU B O 1
ATOM 3939 N N . VAL B 1 28 ? -16.109 30.859 -1.688 1 95.44 28 VAL B N 1
ATOM 3940 C CA . VAL B 1 28 ? -17.109 30.625 -2.73 1 95.44 28 VAL B CA 1
ATOM 3941 C C . VAL B 1 28 ? -18.469 30.328 -2.096 1 95.44 28 VAL B C 1
ATOM 3943 O O . VAL B 1 28 ? -18.531 29.625 -1.083 1 95.44 28 VAL B O 1
ATOM 3946 N N . ARG B 1 29 ? -19.453 30.766 -2.766 1 94.44 29 ARG B N 1
ATOM 3947 C CA . ARG B 1 29 ? -20.812 30.469 -2.363 1 94.44 29 ARG B CA 1
ATOM 3948 C C . ARG B 1 29 ? -21.453 29.453 -3.295 1 94.44 29 ARG B C 1
ATOM 3950 O O . ARG B 1 29 ? -21.109 29.375 -4.477 1 94.44 29 ARG B O 1
ATOM 3957 N N . TYR B 1 30 ? -22.172 28.672 -2.771 1 95.69 30 TYR B N 1
ATOM 3958 C CA . TYR B 1 30 ? -23.031 27.734 -3.488 1 95.69 30 TYR B CA 1
ATOM 3959 C C . TYR B 1 30 ? -24.484 27.859 -3.021 1 95.69 30 TYR B C 1
ATOM 3961 O O . TYR B 1 30 ? -24.828 27.391 -1.933 1 95.69 30 TYR B O 1
ATOM 3969 N N . HIS B 1 31 ? -25.312 28.5 -3.945 1 91.69 31 HIS B N 1
ATOM 3970 C CA . HIS B 1 31 ? -26.656 28.906 -3.564 1 91.69 31 HIS B CA 1
ATOM 3971 C C . HIS B 1 31 ? -26.625 29.844 -2.354 1 91.69 31 HIS B C 1
ATOM 3973 O O . HIS B 1 31 ? -25.938 30.859 -2.365 1 91.69 31 HIS B O 1
ATOM 3979 N N . ASP B 1 32 ? -27.297 29.5 -1.239 1 90.69 32 ASP B N 1
ATOM 3980 C CA . ASP B 1 32 ? -27.375 30.391 -0.082 1 90.69 32 ASP B CA 1
ATOM 3981 C C . ASP B 1 32 ? -26.406 29.938 1.018 1 90.69 32 ASP B C 1
ATOM 3983 O O . ASP B 1 32 ? -26.531 30.359 2.168 1 90.69 32 ASP B O 1
ATOM 3987 N N . GLN B 1 33 ? -25.438 29.172 0.614 1 94.62 33 GLN B N 1
ATOM 3988 C CA . GLN B 1 33 ? -24.5 28.641 1.598 1 94.62 33 GLN B CA 1
ATOM 3989 C C . GLN B 1 33 ? -23.047 28.828 1.136 1 94.62 33 GLN B C 1
ATOM 3991 O O . GLN B 1 33 ? -22.797 29.109 -0.037 1 94.62 33 GLN B O 1
ATOM 3996 N N . TRP B 1 34 ? -22.172 28.766 2.107 1 96.75 34 TRP B N 1
ATOM 3997 C CA . TRP B 1 34 ? -20.75 28.797 1.792 1 96.75 34 TRP B CA 1
ATOM 3998 C C . TRP B 1 34 ? -20.25 27.422 1.396 1 96.75 34 TRP B C 1
ATOM 4000 O O . TRP B 1 34 ? -20.516 26.422 2.086 1 96.75 34 TRP B O 1
ATOM 4010 N N . ALA B 1 35 ? -19.547 27.328 0.308 1 97.5 35 ALA B N 1
ATOM 4011 C CA . ALA B 1 35 ? -19 26.062 -0.151 1 97.5 35 ALA B CA 1
ATOM 4012 C C . ALA B 1 35 ? -17.609 25.812 0.43 1 97.5 35 ALA B C 1
ATOM 4014 O O . ALA B 1 35 ? -17.266 24.688 0.797 1 97.5 35 ALA B O 1
ATOM 4015 N N . GLY B 1 36 ? -16.844 26.781 0.542 1 98.06 36 GLY B N 1
ATOM 4016 C CA . GLY B 1 36 ? -15.438 26.766 0.941 1 98.06 36 GLY B CA 1
ATOM 4017 C C . GLY B 1 36 ? -14.578 27.719 0.137 1 98.06 36 GLY B C 1
ATOM 4018 O O . GLY B 1 36 ? -15.094 28.609 -0.539 1 98.06 36 GLY B O 1
ATOM 4019 N N . ALA B 1 37 ? -13.32 27.625 0.314 1 98.12 37 ALA B N 1
ATOM 4020 C CA . ALA B 1 37 ? -12.391 28.484 -0.412 1 98.12 37 ALA B CA 1
ATOM 4021 C C . ALA B 1 37 ? -11.664 27.703 -1.505 1 98.12 37 ALA B C 1
ATOM 4023 O O . ALA B 1 37 ? -11.289 26.547 -1.304 1 98.12 37 ALA B O 1
ATOM 4024 N N . ILE B 1 38 ? -11.477 28.328 -2.619 1 96.44 38 ILE B N 1
ATOM 4025 C CA . ILE B 1 38 ? -10.719 27.703 -3.701 1 96.44 38 ILE B CA 1
ATOM 4026 C C . ILE B 1 38 ? -9.242 27.609 -3.316 1 96.44 38 ILE B C 1
ATOM 4028 O O . ILE B 1 38 ? -8.789 28.312 -2.41 1 96.44 38 ILE B O 1
ATOM 4032 N N . ALA B 1 39 ? -8.539 26.766 -3.932 1 95.62 39 ALA B N 1
ATOM 4033 C CA . ALA B 1 39 ? -7.168 26.453 -3.545 1 95.62 39 ALA B CA 1
ATOM 4034 C C . ALA B 1 39 ? -6.234 27.625 -3.848 1 95.62 39 ALA B C 1
ATOM 4036 O O . ALA B 1 39 ? -5.312 27.906 -3.078 1 95.62 39 ALA B O 1
ATOM 4037 N N . ALA B 1 40 ? -6.422 28.25 -4.977 1 95.5 40 ALA B N 1
ATOM 4038 C CA . ALA B 1 40 ? -5.609 29.406 -5.383 1 95.5 40 ALA B CA 1
ATOM 4039 C C . ALA B 1 40 ? -6.434 30.391 -6.191 1 95.5 40 ALA B C 1
ATOM 4041 O O . ALA B 1 40 ? -7.332 30 -6.941 1 95.5 40 ALA B O 1
ATOM 4042 N N . LEU B 1 41 ? -6.09 31.688 -6.035 1 94.12 41 LEU B N 1
ATOM 4043 C CA . LEU B 1 41 ? -6.766 32.719 -6.801 1 94.12 41 LEU B CA 1
ATOM 4044 C C . LEU B 1 41 ? -6.273 32.75 -8.242 1 94.12 41 LEU B C 1
ATOM 4046 O O . LEU B 1 41 ? -5.078 32.594 -8.5 1 94.12 41 LEU B O 1
ATOM 4050 N N . PRO B 1 42 ? -7.312 32.781 -9.133 1 84.75 42 PRO B N 1
ATOM 4051 C CA . PRO B 1 42 ? -6.906 32.781 -10.547 1 84.75 42 PRO B CA 1
ATOM 4052 C C . PRO B 1 42 ? -6.086 34.031 -10.898 1 84.75 42 PRO B C 1
ATOM 4054 O O . PRO B 1 42 ? -6.387 35.125 -10.438 1 84.75 42 PRO B O 1
ATOM 4057 N N . GLU B 1 43 ? -4.91 33.812 -11.227 1 72.94 43 GLU B N 1
ATOM 4058 C CA . GLU B 1 43 ? -4.199 34.938 -11.836 1 72.94 43 GLU B CA 1
ATOM 4059 C C . GLU B 1 43 ? -4.762 35.25 -13.211 1 72.94 43 GLU B C 1
ATOM 4061 O O . GLU B 1 43 ? -5.773 34.688 -13.625 1 72.94 43 GLU B O 1
ATOM 4066 N N . ASP B 1 44 ? -4.004 35.781 -14.141 1 56.06 44 ASP B N 1
ATOM 4067 C CA . ASP B 1 44 ? -4.488 36.031 -15.492 1 56.06 44 ASP B CA 1
ATOM 4068 C C . ASP B 1 44 ? -5.047 34.75 -16.109 1 56.06 44 ASP B C 1
ATOM 4070 O O . ASP B 1 44 ? -4.688 33.656 -15.695 1 56.06 44 ASP B O 1
ATOM 4074 N N . GLN B 1 45 ? -6.27 34.719 -16.859 1 48.62 45 GLN B N 1
ATOM 4075 C CA . GLN B 1 45 ? -7.227 33.781 -17.422 1 48.62 45 GLN B CA 1
ATOM 4076 C C . GLN B 1 45 ? -6.543 32.469 -17.828 1 48.62 45 GLN B C 1
ATOM 4078 O O . GLN B 1 45 ? -7.152 31.406 -17.766 1 48.62 45 GLN B O 1
ATOM 4083 N N . GLU B 1 46 ? -5.512 32.438 -18.438 1 46.5 46 GLU B N 1
ATOM 4084 C CA . GLU B 1 46 ? -5.133 31.312 -19.266 1 46.5 46 GLU B CA 1
ATOM 4085 C C . GLU B 1 46 ? -4.465 30.219 -18.453 1 46.5 46 GLU B C 1
ATOM 4087 O O . GLU B 1 46 ? -4.391 29.062 -18.875 1 46.5 46 GLU B O 1
ATOM 4092 N N . LEU B 1 47 ? -3.549 30.484 -17.438 1 47.91 47 LEU B N 1
ATOM 4093 C CA . LEU B 1 47 ? -2.559 29.469 -17.062 1 47.91 47 LEU B CA 1
ATOM 4094 C C . LEU B 1 47 ? -2.957 28.766 -15.773 1 47.91 47 LEU B C 1
ATOM 4096 O O . LEU B 1 47 ? -2.207 27.938 -15.258 1 47.91 47 LEU B O 1
ATOM 4100 N N . ALA B 1 48 ? -3.871 29.141 -15.094 1 51.44 48 ALA B N 1
ATOM 4101 C CA . ALA B 1 48 ? -4.031 28.484 -13.805 1 51.44 48 ALA B CA 1
ATOM 4102 C C . ALA B 1 48 ? -4.391 27.016 -13.984 1 51.44 48 ALA B C 1
ATOM 4104 O O . ALA B 1 48 ? -5.262 26.672 -14.789 1 51.44 48 ALA B O 1
ATOM 4105 N N . ALA B 1 49 ? -3.646 26.188 -13.539 1 61.62 49 ALA B N 1
ATOM 4106 C CA . ALA B 1 49 ? -3.939 24.75 -13.5 1 61.62 49 ALA B CA 1
ATOM 4107 C C . ALA B 1 49 ? -5.367 24.5 -13.023 1 61.62 49 ALA B C 1
ATOM 4109 O O . ALA B 1 49 ? -5.781 25 -11.977 1 61.62 49 ALA B O 1
ATOM 4110 N N . ALA B 1 50 ? -6.086 23.906 -13.844 1 63.09 50 ALA B N 1
ATOM 4111 C CA . ALA B 1 50 ? -7.527 23.672 -13.773 1 63.09 50 ALA B CA 1
ATOM 4112 C C . ALA B 1 50 ? -7.941 23.219 -12.375 1 63.09 50 ALA B C 1
ATOM 4114 O O . ALA B 1 50 ? -8.992 23.625 -11.875 1 63.09 50 ALA B O 1
ATOM 4115 N N . ASN B 1 51 ? -6.953 22.688 -11.664 1 74.5 51 ASN B N 1
ATOM 4116 C CA . ASN B 1 51 ? -7.402 22.078 -10.422 1 74.5 51 ASN B CA 1
ATOM 4117 C C . ASN B 1 51 ? -7.297 23.031 -9.242 1 74.5 51 ASN B C 1
ATOM 4119 O O . ASN B 1 51 ? -7.914 22.812 -8.195 1 74.5 51 ASN B O 1
ATOM 4123 N N . TYR B 1 52 ? -6.719 24.125 -9.445 1 77.06 52 TYR B N 1
ATOM 4124 C CA . TYR B 1 52 ? -6.535 25.031 -8.328 1 77.06 52 TYR B CA 1
ATOM 4125 C C . TYR B 1 52 ? -7.781 25.875 -8.102 1 77.06 52 TYR B C 1
ATOM 4127 O O . TYR B 1 52 ? -7.906 26.562 -7.082 1 77.06 52 TYR B O 1
ATOM 4135 N N . ARG B 1 53 ? -8.68 25.688 -8.945 1 85.19 53 ARG B N 1
ATOM 4136 C CA . ARG B 1 53 ? -9.953 26.391 -8.781 1 85.19 53 ARG B CA 1
ATOM 4137 C C . ARG B 1 53 ? -10.938 25.547 -7.965 1 85.19 53 ARG B C 1
ATOM 4139 O O . ARG B 1 53 ? -12.008 26.031 -7.602 1 85.19 53 ARG B O 1
ATOM 4146 N N . GLU B 1 54 ? -10.469 24.438 -7.672 1 93 54 GLU B N 1
ATOM 4147 C CA . GLU B 1 54 ? -11.336 23.562 -6.898 1 93 54 GLU B CA 1
ATOM 4148 C C . GLU B 1 54 ? -11.211 23.828 -5.402 1 93 54 GLU B C 1
ATOM 4150 O O . GLU B 1 54 ? -10.297 24.547 -4.973 1 93 54 GLU B O 1
ATOM 4155 N N . ILE B 1 55 ? -12.211 23.391 -4.703 1 97.19 55 ILE B N 1
ATOM 4156 C CA . ILE B 1 55 ? -12.227 23.438 -3.246 1 97.19 55 ILE B CA 1
ATOM 4157 C C . ILE B 1 55 ? -11.703 22.125 -2.678 1 97.19 55 ILE B C 1
ATOM 4159 O O . ILE B 1 55 ? -12.391 21.109 -2.738 1 97.19 55 ILE B O 1
ATOM 4163 N N . PHE B 1 56 ? -10.508 22.219 -2.182 1 97.12 56 PHE B N 1
ATOM 4164 C CA . PHE B 1 56 ? -9.898 21.047 -1.566 1 97.12 56 PHE B CA 1
ATOM 4165 C C . PHE B 1 56 ? -10.227 20.984 -0.079 1 97.12 56 PHE B C 1
ATOM 4167 O O . PHE B 1 56 ? -10.023 21.953 0.648 1 97.12 56 PHE B O 1
ATOM 4174 N N . ILE B 1 57 ? -10.648 19.828 0.381 1 97.81 57 ILE B N 1
ATOM 4175 C CA . ILE B 1 57 ? -11.078 19.703 1.77 1 97.81 57 ILE B CA 1
ATOM 4176 C C . ILE B 1 57 ? -9.891 19.922 2.699 1 97.81 57 ILE B C 1
ATOM 4178 O O . ILE B 1 57 ? -9.977 20.688 3.668 1 97.81 57 ILE B O 1
ATOM 4182 N N . ARG B 1 58 ? -8.758 19.344 2.412 1 96.94 58 ARG B N 1
ATOM 4183 C CA . ARG B 1 58 ? -7.566 19.516 3.24 1 96.94 58 ARG B CA 1
ATOM 4184 C C . ARG B 1 58 ? -7.16 20.984 3.305 1 96.94 58 ARG B C 1
ATOM 4186 O O . ARG B 1 58 ? -6.801 21.484 4.371 1 96.94 58 ARG B O 1
ATOM 4193 N N . ASP B 1 59 ? -7.23 21.656 2.156 1 96.5 59 ASP B N 1
ATOM 4194 C CA . ASP B 1 59 ? -6.797 23.047 2.076 1 96.5 59 ASP B CA 1
ATOM 4195 C C . ASP B 1 59 ? -7.723 23.953 2.877 1 96.5 59 ASP B C 1
ATOM 4197 O O . ASP B 1 59 ? -7.344 25.078 3.236 1 96.5 59 ASP B O 1
ATOM 4201 N N . ASN B 1 60 ? -8.883 23.516 3.104 1 98.5 60 ASN B N 1
ATOM 4202 C CA . ASN B 1 60 ? -9.867 24.359 3.785 1 98.5 60 ASN B CA 1
ATOM 4203 C C . ASN B 1 60 ? -9.828 24.156 5.297 1 98.5 60 ASN B C 1
ATOM 4205 O O . ASN B 1 60 ? -10.484 24.875 6.043 1 98.5 60 ASN B O 1
ATOM 4209 N N . VAL B 1 61 ? -9.023 23.234 5.797 1 98.31 61 VAL B N 1
ATOM 4210 C CA . VAL B 1 61 ? -8.906 23.031 7.234 1 98.31 61 VAL B CA 1
ATOM 4211 C C . VAL B 1 61 ? -8.375 24.297 7.906 1 98.31 61 VAL B C 1
ATOM 4213 O O . VAL B 1 61 ? -9 24.812 8.828 1 98.31 61 VAL B O 1
ATOM 4216 N N . PRO B 1 62 ? -7.273 24.844 7.395 1 98.25 62 PRO B N 1
ATOM 4217 C CA . PRO B 1 62 ? -6.816 26.078 8.039 1 98.25 62 PRO B CA 1
ATOM 4218 C C . PRO B 1 62 ? -7.785 27.25 7.836 1 98.25 62 PRO B C 1
ATOM 4220 O O . PRO B 1 62 ? -7.91 28.109 8.711 1 98.25 62 PRO B O 1
ATOM 4223 N N . VAL B 1 63 ? -8.477 27.25 6.699 1 98.75 63 VAL B N 1
ATOM 4224 C CA . VAL B 1 63 ? -9.484 28.266 6.453 1 98.75 63 VAL B CA 1
ATOM 4225 C C . VAL B 1 63 ? -10.57 28.188 7.523 1 98.75 63 VAL B C 1
ATOM 4227 O O . VAL B 1 63 ? -10.898 29.203 8.164 1 98.75 63 VAL B O 1
ATOM 4230 N N . MET B 1 64 ? -11.078 27.047 7.715 1 98.88 64 MET B N 1
ATOM 4231 C CA . MET B 1 64 ? -12.203 26.859 8.625 1 98.88 64 MET B CA 1
ATOM 4232 C C . MET B 1 64 ? -11.773 27.062 10.07 1 98.88 64 MET B C 1
ATOM 4234 O O . MET B 1 64 ? -12.539 27.609 10.875 1 98.88 64 MET B O 1
ATOM 4238 N N . LEU B 1 65 ? -10.602 26.625 10.453 1 98.75 65 LEU B N 1
ATOM 4239 C CA . LEU B 1 65 ? -10.102 26.844 11.805 1 98.75 65 LEU B CA 1
ATOM 4240 C C . LEU B 1 65 ? -9.969 28.344 12.094 1 98.75 65 LEU B C 1
ATOM 4242 O O . LEU B 1 65 ? -10.328 28.797 13.18 1 98.75 65 LEU B O 1
ATOM 4246 N N . TYR B 1 66 ? -9.398 29.078 11.125 1 98.69 66 TYR B N 1
ATOM 4247 C CA . TYR B 1 66 ? -9.305 30.516 11.273 1 98.69 66 TYR B CA 1
ATOM 4248 C C . TYR B 1 66 ? -10.688 31.141 11.477 1 98.69 66 TYR B C 1
ATOM 4250 O O . TYR B 1 66 ? -10.875 31.953 12.375 1 98.69 66 TYR B O 1
ATOM 4258 N N . LEU B 1 67 ? -11.594 30.719 10.656 1 98.81 67 LEU B N 1
ATOM 4259 C CA . LEU B 1 67 ? -12.945 31.266 10.719 1 98.81 67 LEU B CA 1
ATOM 4260 C C . LEU B 1 67 ? -13.617 30.922 12.039 1 98.81 67 LEU B C 1
ATOM 4262 O O . LEU B 1 67 ? -14.391 31.719 12.578 1 98.81 67 LEU B O 1
ATOM 4266 N N . LEU B 1 68 ? -13.352 29.766 12.547 1 98.69 68 LEU B N 1
ATOM 4267 C CA . LEU B 1 68 ? -13.867 29.406 13.867 1 98.69 68 LEU B CA 1
ATOM 4268 C C . LEU B 1 68 ? -13.32 30.359 14.938 1 98.69 68 LEU B C 1
ATOM 4270 O O . LEU B 1 68 ? -14.062 30.797 15.82 1 98.69 68 LEU B O 1
ATOM 4274 N N . LEU B 1 69 ? -12.031 30.656 14.891 1 98 69 LEU B N 1
ATOM 4275 C CA . LEU B 1 69 ? -11.414 31.562 15.859 1 98 69 LEU B CA 1
ATOM 4276 C C . LEU B 1 69 ? -11.984 32.969 15.734 1 98 69 LEU B C 1
ATOM 4278 O O . LEU B 1 69 ? -11.977 33.719 16.703 1 98 69 LEU B O 1
ATOM 4282 N N . GLN B 1 70 ? -12.508 33.281 14.547 1 97.62 70 GLN B N 1
ATOM 4283 C CA . GLN B 1 70 ? -13.117 34.594 14.305 1 97.62 70 GLN B CA 1
ATOM 4284 C C . GLN B 1 70 ? -14.602 34.594 14.633 1 97.62 70 GLN B C 1
ATOM 4286 O O . GLN B 1 70 ? -15.305 35.562 14.43 1 97.62 70 GLN B O 1
ATOM 4291 N N . GLY B 1 71 ? -15.102 33.438 15.055 1 97.69 71 GLY B N 1
ATOM 4292 C CA . GLY B 1 71 ? -16.5 33.344 15.445 1 97.69 71 GLY B CA 1
ATOM 4293 C C . GLY B 1 71 ? -17.438 33.125 14.266 1 97.69 71 GLY B C 1
ATOM 4294 O O . GLY B 1 71 ? -18.656 33.219 14.414 1 97.69 71 GLY B O 1
ATOM 4295 N N . LYS B 1 72 ? -16.891 32.844 13.133 1 98.38 72 LYS B N 1
ATOM 4296 C CA . LYS B 1 72 ? -17.703 32.656 11.938 1 98.38 72 LYS B CA 1
ATOM 4297 C C . LYS B 1 72 ? -18.109 31.188 11.797 1 98.38 72 LYS B C 1
ATOM 4299 O O . LYS B 1 72 ? -17.844 30.547 10.766 1 98.38 72 LYS B O 1
ATOM 4304 N N . THR B 1 73 ? -18.875 30.688 12.734 1 98.5 73 THR B N 1
ATOM 4305 C CA . THR B 1 73 ? -19.203 29.266 12.812 1 98.5 73 THR B CA 1
ATOM 4306 C C . THR B 1 73 ? -20.203 28.875 11.711 1 98.5 73 THR B C 1
ATOM 4308 O O . THR B 1 73 ? -20.234 27.734 11.281 1 98.5 73 THR B O 1
ATOM 4311 N N . ASP B 1 74 ? -20.984 29.828 11.195 1 98.06 74 ASP B N 1
ATOM 4312 C CA . ASP B 1 74 ? -21.969 29.531 10.156 1 98.06 74 ASP B CA 1
ATOM 4313 C C . ASP B 1 74 ? -21.281 29.109 8.859 1 98.06 74 ASP B C 1
ATOM 4315 O O . ASP B 1 74 ? -21.734 28.188 8.18 1 98.06 74 ASP B O 1
ATOM 4319 N N . VAL B 1 75 ? -20.172 29.766 8.523 1 98.44 75 VAL B N 1
ATOM 4320 C CA . VAL B 1 75 ? -19.406 29.422 7.324 1 98.44 75 VAL B CA 1
ATOM 4321 C C . VAL B 1 75 ? -18.859 28 7.438 1 98.44 75 VAL B C 1
ATOM 4323 O O . VAL B 1 75 ? -18.922 27.234 6.48 1 98.44 75 VAL B O 1
ATOM 4326 N N . VAL B 1 76 ? -18.391 27.672 8.617 1 98.81 76 VAL B N 1
ATOM 4327 C CA . VAL B 1 76 ? -17.781 26.375 8.852 1 98.81 76 VAL B CA 1
ATOM 4328 C C . VAL B 1 76 ? -18.844 25.281 8.797 1 98.81 76 VAL B C 1
ATOM 4330 O O . VAL B 1 76 ? -18.625 24.203 8.227 1 98.81 76 VAL B O 1
ATOM 4333 N N . ARG B 1 77 ? -20 25.562 9.367 1 98.69 77 ARG B N 1
ATOM 4334 C CA . ARG B 1 77 ? -21.109 24.609 9.32 1 98.69 77 ARG B CA 1
ATOM 4335 C C . ARG B 1 77 ? -21.484 24.297 7.879 1 98.69 77 ARG B C 1
ATOM 4337 O O . ARG B 1 77 ? -21.688 23.125 7.527 1 98.69 77 ARG B O 1
ATOM 4344 N N . ASP B 1 78 ? -21.609 25.344 7.086 1 98.56 78 ASP B N 1
ATOM 4345 C CA . ASP B 1 78 ? -21.953 25.172 5.68 1 98.56 78 ASP B CA 1
ATOM 4346 C C . ASP B 1 78 ? -20.953 24.281 4.965 1 98.56 78 ASP B C 1
ATOM 4348 O O . ASP B 1 78 ? -21.328 23.375 4.223 1 98.56 78 ASP B O 1
ATOM 4352 N N . PHE B 1 79 ? -19.719 24.5 5.148 1 98.69 79 PHE B N 1
ATOM 4353 C CA . PHE B 1 79 ? -18.656 23.734 4.52 1 98.69 79 PHE B CA 1
ATOM 4354 C C . PHE B 1 79 ? -18.719 22.266 4.941 1 98.69 79 PHE B C 1
ATOM 4356 O O . PHE B 1 79 ? -18.625 21.375 4.105 1 98.69 79 PHE B O 1
ATOM 4363 N N . LEU B 1 80 ? -18.875 22.031 6.25 1 98.81 80 LEU B N 1
ATOM 4364 C CA . LEU B 1 80 ? -18.953 20.672 6.781 1 98.81 80 LEU B CA 1
ATOM 4365 C C . LEU B 1 80 ? -20.125 19.922 6.188 1 98.81 80 LEU B C 1
ATOM 4367 O O . LEU B 1 80 ? -20 18.766 5.797 1 98.81 80 LEU B O 1
ATOM 4371 N N . GLN B 1 81 ? -21.219 20.625 6.156 1 98.31 81 GLN B N 1
ATOM 4372 C CA . GLN B 1 81 ? -22.438 20.016 5.625 1 98.31 81 GLN B CA 1
ATOM 4373 C C . GLN B 1 81 ? -22.281 19.688 4.145 1 98.31 81 GLN B C 1
ATOM 4375 O O . GLN B 1 81 ? -22.672 18.594 3.703 1 98.31 81 GLN B O 1
ATOM 4380 N N . LEU B 1 82 ? -21.75 20.594 3.414 1 98.06 82 LEU B N 1
ATOM 4381 C CA . LEU B 1 82 ? -21.562 20.375 1.982 1 98.06 82 LEU B CA 1
ATOM 4382 C C . LEU B 1 82 ? -20.562 19.25 1.727 1 98.06 82 LEU B C 1
ATOM 4384 O O . LEU B 1 82 ? -20.797 18.391 0.877 1 98.06 82 LEU B O 1
ATOM 4388 N N . SER B 1 83 ? -19.453 19.266 2.42 1 98.38 83 SER B N 1
ATOM 4389 C CA . SER B 1 83 ? -18.453 18.188 2.295 1 98.38 83 SER B CA 1
ATOM 4390 C C . SER B 1 83 ? -19.078 16.828 2.57 1 98.38 83 SER B C 1
ATOM 4392 O O . SER B 1 83 ? -18.812 15.867 1.845 1 98.38 83 SER B O 1
ATOM 4394 N N . LEU B 1 84 ? -19.875 16.766 3.598 1 98.62 84 LEU B N 1
ATOM 4395 C CA . LEU B 1 84 ? -20.516 15.516 3.969 1 98.62 84 LEU B CA 1
ATOM 4396 C C . LEU B 1 84 ? -21.5 15.062 2.889 1 98.62 84 LEU B C 1
ATOM 4398 O O . LEU B 1 84 ? -21.625 13.867 2.623 1 98.62 84 LEU B O 1
ATOM 4402 N N . SER B 1 85 ? -22.219 16 2.346 1 97.81 85 SER B N 1
ATOM 4403 C CA . SER B 1 85 ? -23.188 15.672 1.311 1 97.81 85 SER B CA 1
ATOM 4404 C C . SER B 1 85 ? -22.516 15.016 0.109 1 97.81 85 SER B C 1
ATOM 4406 O O . SER B 1 85 ? -23.156 14.344 -0.688 1 97.81 85 SER B O 1
ATOM 4408 N N . LEU B 1 86 ? -21.188 15.195 -0.026 1 98 86 LEU B N 1
ATOM 4409 C CA . LEU B 1 86 ? -20.438 14.641 -1.143 1 98 86 LEU B CA 1
ATOM 4410 C C . LEU B 1 86 ? -19.766 13.336 -0.745 1 98 86 LEU B C 1
ATOM 4412 O O . LEU B 1 86 ? -18.969 12.781 -1.511 1 98 86 LEU B O 1
ATOM 4416 N N . GLN B 1 87 ? -19.984 12.852 0.43 1 98.38 87 GLN B N 1
ATOM 4417 C CA . GLN B 1 87 ? -19.469 11.547 0.834 1 98.38 87 GLN B CA 1
ATOM 4418 C C . GLN B 1 87 ? -19.875 10.461 -0.156 1 98.38 87 GLN B C 1
ATOM 4420 O O . GLN B 1 87 ? -21.047 10.375 -0.545 1 98.38 87 GLN B O 1
ATOM 4425 N N . SER B 1 88 ? -18.938 9.609 -0.562 1 97.81 88 SER B N 1
ATOM 4426 C CA . SER B 1 88 ? -19.156 8.625 -1.611 1 97.81 88 SER B CA 1
ATOM 4427 C C . SER B 1 88 ? -20.203 7.598 -1.189 1 97.81 88 SER B C 1
ATOM 4429 O O . SER B 1 88 ? -20.156 7.078 -0.071 1 97.81 88 SER B O 1
ATOM 4431 N N . GLN B 1 89 ? -21.094 7.332 -2.074 1 95.19 89 GLN B N 1
ATOM 4432 C CA . GLN B 1 89 ? -22.094 6.281 -1.891 1 95.19 89 GLN B CA 1
ATOM 4433 C C . GLN B 1 89 ? -21.844 5.117 -2.846 1 95.19 89 GLN B C 1
ATOM 4435 O O . GLN B 1 89 ? -22.594 4.137 -2.838 1 95.19 89 GLN B O 1
ATOM 4440 N N . ALA B 1 90 ? -20.812 5.285 -3.631 1 94.06 90 ALA B N 1
ATOM 4441 C CA . ALA B 1 90 ? -20.453 4.191 -4.523 1 94.06 90 ALA B CA 1
ATOM 4442 C C . ALA B 1 90 ? -19.906 3.002 -3.74 1 94.06 90 ALA B C 1
ATOM 4444 O O . ALA B 1 90 ? -19.188 3.18 -2.756 1 94.06 90 ALA B O 1
ATOM 4445 N N . LEU B 1 91 ? -20.172 1.836 -4.195 1 92.06 91 LEU B N 1
ATOM 4446 C CA . LEU B 1 91 ? -19.812 0.616 -3.482 1 92.06 91 LEU B CA 1
ATOM 4447 C C . LEU B 1 91 ? -18.297 0.531 -3.279 1 92.06 91 LEU B C 1
ATOM 4449 O O . LEU B 1 91 ? -17.844 0.135 -2.209 1 92.06 91 LEU B O 1
ATOM 4453 N N . GLN B 1 92 ? -17.5 0.866 -4.215 1 93.81 92 GLN B N 1
ATOM 4454 C CA . GLN B 1 92 ? -16.062 0.676 -4.207 1 93.81 92 GLN B CA 1
ATOM 4455 C C . GLN B 1 92 ? -15.383 1.668 -3.268 1 93.81 92 GLN B C 1
ATOM 4457 O O . GLN B 1 92 ? -14.258 1.432 -2.812 1 93.81 92 GLN B O 1
ATOM 4462 N N . THR B 1 93 ? -16.016 2.803 -3.062 1 96.88 93 THR B N 1
ATOM 4463 C CA . THR B 1 93 ? -15.391 3.85 -2.256 1 96.88 93 THR B CA 1
ATOM 4464 C C . THR B 1 93 ? -16.344 4.332 -1.17 1 96.88 93 THR B C 1
ATOM 4466 O O . THR B 1 93 ? -16.266 5.48 -0.729 1 96.88 93 THR B O 1
ATOM 4469 N N . TYR B 1 94 ? -17.234 3.52 -0.732 1 97.31 94 TYR B N 1
ATOM 4470 C CA . TYR B 1 94 ? -18.312 3.871 0.2 1 97.31 94 TYR B CA 1
ATOM 4471 C C . TYR B 1 94 ? -17.734 4.426 1.498 1 97.31 94 TYR B C 1
ATOM 4473 O O . TYR B 1 94 ? -16.891 3.787 2.139 1 97.31 94 TYR B O 1
ATOM 4481 N N . GLY B 1 95 ? -18.125 5.723 1.821 1 97.94 95 GLY B N 1
ATOM 4482 C CA . GLY B 1 95 ? -17.812 6.266 3.135 1 97.94 95 GLY B CA 1
ATOM 4483 C C . GLY B 1 95 ? -16.703 7.293 3.105 1 97.94 95 GLY B C 1
ATOM 4484 O O . GLY B 1 95 ? -16.5 8.031 4.074 1 97.94 95 GLY B O 1
ATOM 4485 N N . ILE B 1 96 ? -15.953 7.402 2.006 1 98.38 96 ILE B N 1
ATOM 4486 C CA . ILE B 1 96 ? -14.844 8.352 1.976 1 98.38 96 ILE B CA 1
ATOM 4487 C C . ILE B 1 96 ? -15.352 9.719 1.518 1 98.38 96 ILE B C 1
ATOM 4489 O O . ILE B 1 96 ? -16.406 9.82 0.879 1 98.38 96 ILE B O 1
ATOM 4493 N N . LEU B 1 97 ? -14.695 10.727 1.861 1 98.5 97 LEU B N 1
ATOM 4494 C CA . LEU B 1 97 ? -14.953 12.07 1.357 1 98.5 97 LEU B CA 1
ATOM 4495 C C . LEU B 1 97 ? -14.039 12.391 0.177 1 98.5 97 LEU B C 1
ATOM 4497 O O . LEU B 1 97 ? -12.953 11.828 0.058 1 98.5 97 LEU B O 1
ATOM 4501 N N . PRO B 1 98 ? -14.477 13.273 -0.708 1 97 98 PRO B N 1
ATOM 4502 C CA . PRO B 1 98 ? -13.672 13.578 -1.894 1 97 98 PRO B CA 1
ATOM 4503 C C . PRO B 1 98 ? -12.422 14.391 -1.567 1 97 98 PRO B C 1
ATOM 4505 O O . PRO B 1 98 ? -12.367 15.047 -0.525 1 97 98 PRO B O 1
ATOM 4508 N N . THR B 1 99 ? -11.492 14.297 -2.436 1 96.56 99 THR B N 1
ATOM 4509 C CA . THR B 1 99 ? -10.297 15.133 -2.344 1 96.56 99 THR B CA 1
ATOM 4510 C C . THR B 1 99 ? -10.656 16.609 -2.496 1 96.56 99 THR B C 1
ATOM 4512 O O . THR B 1 99 ? -10.203 17.453 -1.715 1 96.56 99 THR B O 1
ATOM 4515 N N . SER B 1 100 ? -11.453 16.891 -3.502 1 96.25 100 SER B N 1
ATOM 4516 C CA . SER B 1 100 ? -11.883 18.234 -3.838 1 96.25 100 SER B CA 1
ATOM 4517 C C . SER B 1 100 ? -13.227 18.219 -4.566 1 96.25 100 SER B C 1
ATOM 4519 O O . SER B 1 100 ? -13.75 17.156 -4.891 1 96.25 100 SER B O 1
ATOM 4521 N N . PHE B 1 101 ? -13.781 19.391 -4.707 1 96.69 101 PHE B N 1
ATOM 4522 C CA . PHE B 1 101 ? -15.016 19.516 -5.48 1 96.69 101 PHE B CA 1
ATOM 4523 C C . PHE B 1 101 ? -15.141 20.922 -6.051 1 96.69 101 PHE B C 1
ATOM 4525 O O . PHE B 1 101 ? -14.438 21.844 -5.625 1 96.69 101 PHE B O 1
ATOM 4532 N N . VAL B 1 102 ? -15.906 21 -7.066 1 94.31 102 VAL B N 1
ATOM 4533 C CA . VAL B 1 102 ? -16.281 22.281 -7.652 1 94.31 102 VAL B CA 1
ATOM 4534 C C . VAL B 1 102 ? -17.797 22.406 -7.703 1 94.31 102 VAL B C 1
ATOM 4536 O O . VAL B 1 102 ? -18.5 21.438 -8.023 1 94.31 102 VAL B O 1
ATOM 4539 N N . CYS B 1 103 ? -18.203 23.594 -7.27 1 92.06 103 CYS B N 1
ATOM 4540 C CA . CYS B 1 103 ? -19.641 23.812 -7.309 1 92.06 103 CYS B CA 1
ATOM 4541 C C . CYS B 1 103 ? -20.047 24.547 -8.586 1 92.06 103 CYS B C 1
ATOM 4543 O O . CYS B 1 103 ? -19.547 25.641 -8.859 1 92.06 103 CYS B O 1
ATOM 4545 N N . GLU B 1 104 ? -20.875 23.938 -9.312 1 86.69 104 GLU B N 1
ATOM 4546 C CA . GLU B 1 104 ? -21.5 24.531 -10.492 1 86.69 104 GLU B CA 1
ATOM 4547 C C . GLU B 1 104 ? -22.891 25.062 -10.164 1 86.69 104 GLU B C 1
ATOM 4549 O O . GLU B 1 104 ? -23.297 25.078 -9 1 86.69 104 GLU B O 1
ATOM 4554 N N . GLU B 1 105 ? -23.594 25.531 -11.164 1 84 105 GLU B N 1
ATOM 4555 C CA . GLU B 1 105 ? -24.906 26.156 -10.977 1 84 105 GLU B CA 1
ATOM 4556 C C . GLU B 1 105 ? -25.906 25.172 -10.391 1 84 105 GLU B C 1
ATOM 4558 O O . GLU B 1 105 ? -26.703 25.531 -9.516 1 84 105 GLU B O 1
ATOM 4563 N N . THR B 1 106 ? -25.781 23.969 -10.781 1 86.56 106 THR B N 1
ATOM 4564 C CA . THR B 1 106 ? -26.844 23.047 -10.422 1 86.56 106 THR B CA 1
ATOM 4565 C C . THR B 1 106 ? -26.359 22.016 -9.414 1 86.56 106 THR B C 1
ATOM 4567 O O . THR B 1 106 ? -27.156 21.438 -8.664 1 86.56 106 THR B O 1
ATOM 4570 N N . HIS B 1 107 ? -25.109 21.672 -9.492 1 90.44 107 HIS B N 1
ATOM 4571 C CA . HIS B 1 107 ? -24.609 20.641 -8.594 1 90.44 107 HIS B CA 1
ATOM 4572 C C . HIS B 1 107 ? -23.109 20.797 -8.344 1 90.44 107 HIS B C 1
ATOM 4574 O O . HIS B 1 107 ? -22.438 21.547 -9.062 1 90.44 107 HIS B O 1
ATOM 4580 N N . CYS B 1 108 ? -22.672 20.141 -7.27 1 94 108 CYS B N 1
ATOM 4581 C CA . CYS B 1 108 ? -21.234 20.078 -7.012 1 94 108 CYS B CA 1
ATOM 4582 C C . CYS B 1 108 ? -20.625 18.812 -7.602 1 94 108 CYS B C 1
ATOM 4584 O O . CYS B 1 108 ? -21.219 17.734 -7.512 1 94 108 CYS B O 1
ATOM 4586 N N . VAL B 1 109 ? -19.578 18.953 -8.25 1 93.81 109 VAL B N 1
ATOM 4587 C CA . VAL B 1 109 ? -18.859 17.828 -8.828 1 93.81 109 VAL B CA 1
ATOM 4588 C C . VAL B 1 109 ? -17.656 17.484 -7.949 1 93.81 109 VAL B C 1
ATOM 4590 O O . VAL B 1 109 ? -16.734 18.281 -7.797 1 93.81 109 VAL B O 1
ATOM 4593 N N . ALA B 1 110 ? -17.672 16.25 -7.438 1 95.31 110 ALA B N 1
ATOM 4594 C CA . ALA B 1 110 ? -16.625 15.797 -6.527 1 95.31 110 ALA B CA 1
ATOM 4595 C C . ALA B 1 110 ? -15.508 15.086 -7.285 1 95.31 110 ALA B C 1
ATOM 4597 O O . ALA B 1 110 ? -15.75 14.445 -8.305 1 95.31 110 ALA B O 1
ATOM 4598 N N . ASP B 1 111 ? -14.312 15.258 -6.816 1 94.69 111 ASP B N 1
ATOM 4599 C CA . ASP B 1 111 ? -13.141 14.531 -7.309 1 94.69 111 ASP B CA 1
ATOM 4600 C C . ASP B 1 111 ? -12.594 13.594 -6.242 1 94.69 111 ASP B C 1
ATOM 4602 O O . ASP B 1 111 ? -12.117 14.039 -5.195 1 94.69 111 ASP B O 1
ATOM 4606 N N . TYR B 1 112 ? -12.695 12.281 -6.516 1 94 112 TYR B N 1
ATOM 4607 C CA . TYR B 1 112 ? -12.172 11.273 -5.602 1 94 112 TYR B CA 1
ATOM 4608 C C . TYR B 1 112 ? -10.836 10.734 -6.086 1 94 112 TYR B C 1
ATOM 4610 O O . TYR B 1 112 ? -10.438 9.625 -5.727 1 94 112 TYR B O 1
ATOM 4618 N N . GLY B 1 113 ? -10.188 11.5 -6.902 1 91.81 113 GLY B N 1
ATOM 4619 C CA . GLY B 1 113 ? -8.914 11.086 -7.469 1 91.81 113 GLY B CA 1
ATOM 4620 C C . GLY B 1 113 ? -8.984 10.797 -8.961 1 91.81 113 GLY B C 1
ATOM 4621 O O . GLY B 1 113 ? -7.957 10.695 -9.625 1 91.81 113 GLY B O 1
ATOM 4622 N N . GLN B 1 114 ? -10.133 10.789 -9.562 1 90 114 GLN B N 1
ATOM 4623 C CA . GLN B 1 114 ? -10.328 10.367 -10.945 1 90 114 GLN B CA 1
ATOM 4624 C C . GLN B 1 114 ? -9.836 11.445 -11.914 1 90 114 GLN B C 1
ATOM 4626 O O . GLN B 1 114 ? -9.594 11.164 -13.094 1 90 114 GLN B O 1
ATOM 4631 N N . ARG B 1 115 ? -9.625 12.633 -11.445 1 91.25 115 ARG B N 1
ATOM 4632 C CA . ARG B 1 115 ? -9.18 13.711 -12.336 1 91.25 115 ARG B CA 1
ATOM 4633 C C . ARG B 1 115 ? -7.789 14.195 -11.953 1 91.25 115 ARG B C 1
ATOM 4635 O O . ARG B 1 115 ? -7.195 15.016 -12.656 1 91.25 115 ARG B O 1
ATOM 4642 N N . ALA B 1 116 ? -7.305 13.633 -10.93 1 91.81 116 ALA B N 1
ATOM 4643 C CA . ALA B 1 116 ? -6.023 14.102 -10.406 1 91.81 116 ALA B CA 1
ATOM 4644 C C . ALA B 1 116 ? -4.871 13.695 -11.32 1 91.81 116 ALA B C 1
ATOM 4646 O O . ALA B 1 116 ? -4.934 12.648 -11.977 1 91.81 116 ALA B O 1
ATOM 4647 N N . ILE B 1 117 ? -3.834 14.492 -11.383 1 91.56 117 ILE B N 1
ATOM 4648 C CA . ILE B 1 117 ? -2.596 14.117 -12.062 1 91.56 117 ILE B CA 1
ATOM 4649 C C . ILE B 1 117 ? -2.057 12.812 -11.469 1 91.56 117 ILE B C 1
ATOM 4651 O O . ILE B 1 117 ? -1.902 12.695 -10.25 1 91.56 117 ILE B O 1
ATOM 4655 N N . GLY B 1 118 ? -1.866 11.805 -12.289 1 92.56 118 GLY B N 1
ATOM 4656 C CA . GLY B 1 118 ? -1.38 10.508 -11.844 1 92.56 118 GLY B CA 1
ATOM 4657 C C . GLY B 1 118 ? -2.455 9.664 -11.188 1 92.56 118 GLY B C 1
ATOM 4658 O O . GLY B 1 118 ? -2.154 8.641 -10.562 1 92.56 118 GLY B O 1
ATOM 4659 N N . ARG B 1 119 ? -3.674 10.18 -11.133 1 92.81 119 ARG B N 1
ATOM 4660 C CA . ARG B 1 119 ? -4.816 9.5 -10.523 1 92.81 119 ARG B CA 1
ATOM 4661 C C . ARG B 1 119 ? -4.582 9.258 -9.039 1 92.81 119 ARG B C 1
ATOM 4663 O O . ARG B 1 119 ? -5.035 8.25 -8.492 1 92.81 119 ARG B O 1
ATOM 4670 N N . VAL B 1 120 ? -3.84 10.062 -8.438 1 93.19 120 VAL B N 1
ATOM 4671 C CA . VAL B 1 120 ? -3.607 9.93 -7 1 93.19 120 VAL B CA 1
ATOM 4672 C C . VAL B 1 120 ? -4.898 10.211 -6.238 1 93.19 120 VAL B C 1
ATOM 4674 O O . VAL B 1 120 ? -5.746 10.977 -6.703 1 93.19 120 VAL B O 1
ATOM 4677 N N . VAL B 1 121 ? -4.996 9.531 -5.117 1 92.88 121 VAL B N 1
ATOM 4678 C CA . VAL B 1 121 ? -6.16 9.703 -4.254 1 92.88 121 VAL B CA 1
ATOM 4679 C C . VAL B 1 121 ? -5.73 10.273 -2.906 1 92.88 121 VAL B C 1
ATOM 4681 O O . VAL B 1 121 ? -4.602 10.055 -2.463 1 92.88 121 VAL B O 1
ATOM 4684 N N . SER B 1 122 ? -6.57 11.055 -2.326 1 94.06 122 SER B N 1
ATOM 4685 C CA . SER B 1 122 ? -6.266 11.57 -0.996 1 94.06 122 SER B CA 1
ATOM 4686 C C . SER B 1 122 ? -7.113 10.891 0.071 1 94.06 122 SER B C 1
ATOM 4688 O O . SER B 1 122 ? -8.328 10.758 -0.082 1 94.06 122 SER B O 1
ATOM 4690 N N . ALA B 1 123 ? -6.441 10.461 1.057 1 97.81 123 ALA B N 1
ATOM 4691 C CA . ALA B 1 123 ? -7.121 9.828 2.186 1 97.81 123 ALA B CA 1
ATOM 4692 C C . ALA B 1 123 ? -7.383 10.836 3.303 1 97.81 123 ALA B C 1
ATOM 4694 O O . ALA B 1 123 ? -8.328 10.68 4.078 1 97.81 123 ALA B O 1
ATOM 4695 N N . ASP B 1 124 ? -6.594 11.906 3.385 1 98.19 124 ASP B N 1
ATOM 4696 C CA . ASP B 1 124 ? -6.551 12.789 4.547 1 98.19 124 ASP B CA 1
ATOM 4697 C C . ASP B 1 124 ? -7.84 13.594 4.672 1 98.19 124 ASP B C 1
ATOM 4699 O O . ASP B 1 124 ? -8.266 13.93 5.781 1 98.19 124 ASP B O 1
ATOM 4703 N N . PRO B 1 125 ? -8.562 13.953 3.521 1 98.25 125 PRO B N 1
ATOM 4704 C CA . PRO B 1 125 ? -9.82 14.68 3.693 1 98.25 125 PRO B CA 1
ATOM 4705 C C . PRO B 1 125 ? -10.812 13.938 4.582 1 98.25 125 PRO B C 1
ATOM 4707 O O . PRO B 1 125 ? -11.438 14.539 5.457 1 98.25 125 PRO B O 1
ATOM 4710 N N . SER B 1 126 ? -10.922 12.648 4.352 1 98.75 126 SER B N 1
ATOM 4711 C CA . SER B 1 126 ? -11.82 11.828 5.148 1 98.75 126 SER B CA 1
ATOM 4712 C C . SER B 1 126 ? -11.406 11.805 6.613 1 98.75 126 SER B C 1
ATOM 4714 O O . SER B 1 126 ? -12.242 11.664 7.504 1 98.75 126 SER B O 1
ATOM 4716 N N . LEU B 1 127 ? -10.156 11.984 6.871 1 98.88 127 LEU B N 1
ATOM 4717 C CA . LEU B 1 127 ? -9.641 11.938 8.234 1 98.88 127 LEU B CA 1
ATOM 4718 C C . LEU B 1 127 ? -9.758 13.305 8.898 1 98.88 127 LEU B C 1
ATOM 4720 O O . LEU B 1 127 ? -10.023 13.391 10.102 1 98.88 127 LEU B O 1
ATOM 4724 N N . TRP B 1 128 ? -9.617 14.375 8.172 1 98.81 128 TRP B N 1
ATOM 4725 C CA . TRP B 1 128 ? -9.688 15.734 8.695 1 98.81 128 TRP B CA 1
ATOM 4726 C C . TRP B 1 128 ? -11.125 16.109 9.039 1 98.81 128 TRP B C 1
ATOM 4728 O O . TRP B 1 128 ? -11.367 16.891 9.961 1 98.81 128 TRP B O 1
ATOM 4738 N N . TRP B 1 129 ? -12.086 15.555 8.305 1 98.88 129 TRP B N 1
ATOM 4739 C CA . TRP B 1 129 ? -13.469 16.016 8.391 1 98.88 129 TRP B CA 1
ATOM 4740 C C . TRP B 1 129 ? -14 15.852 9.812 1 98.88 129 TRP B C 1
ATOM 4742 O O . TRP B 1 129 ? -14.531 16.812 10.398 1 98.88 129 TRP B O 1
ATOM 4752 N N . PRO B 1 130 ? -13.859 14.648 10.445 1 98.81 130 PRO B N 1
ATOM 4753 C CA . PRO B 1 130 ? -14.359 14.539 11.82 1 98.81 130 PRO B CA 1
ATOM 4754 C C . PRO B 1 130 ? -13.578 15.414 12.797 1 98.81 130 PRO B C 1
ATOM 4756 O O . PRO B 1 130 ? -14.141 15.883 13.789 1 98.81 130 PRO B O 1
ATOM 4759 N N . VAL B 1 131 ? -12.305 15.672 12.57 1 98.75 131 VAL B N 1
ATOM 4760 C CA . VAL B 1 131 ? -11.5 16.547 13.422 1 98.75 131 VAL B CA 1
ATOM 4761 C C . VAL B 1 131 ? -12.039 17.969 13.352 1 98.75 131 VAL B C 1
ATOM 4763 O O . VAL B 1 131 ? -12.188 18.641 14.375 1 98.75 131 VAL B O 1
ATOM 4766 N N . LEU B 1 132 ? -12.328 18.375 12.125 1 98.75 132 LEU B N 1
ATOM 4767 C CA . LEU B 1 132 ? -12.883 19.703 11.93 1 98.75 132 LEU B CA 1
ATOM 4768 C C . LEU B 1 132 ? -14.273 19.828 12.547 1 98.75 132 LEU B C 1
ATOM 4770 O O . LEU B 1 132 ? -14.633 20.875 13.086 1 98.75 132 LEU B O 1
ATOM 4774 N N . LEU B 1 133 ? -15.055 18.75 12.406 1 98.81 133 LEU B N 1
ATOM 4775 C CA . LEU B 1 133 ? -16.375 18.734 13.023 1 98.81 133 LEU B CA 1
ATOM 4776 C C . LEU B 1 133 ? -16.266 18.906 14.539 1 98.81 133 LEU B C 1
ATOM 4778 O O . LEU B 1 133 ? -17.078 19.609 15.148 1 98.81 133 LEU B O 1
ATOM 4782 N N . GLN B 1 134 ? -15.344 18.234 15.141 1 98.25 134 GLN B N 1
ATOM 4783 C CA . GLN B 1 134 ? -15.125 18.391 16.578 1 98.25 134 GLN B CA 1
ATOM 4784 C C . GLN B 1 134 ? -14.734 19.812 16.938 1 98.25 134 GLN B C 1
ATOM 4786 O O . GLN B 1 134 ? -15.195 20.359 17.938 1 98.25 134 GLN B O 1
ATOM 4791 N N . ALA B 1 135 ? -13.852 20.406 16.172 1 98.38 135 ALA B N 1
ATOM 4792 C CA . ALA B 1 135 ? -13.469 21.797 16.391 1 98.38 135 ALA B CA 1
ATOM 4793 C C . ALA B 1 135 ? -14.672 22.719 16.297 1 98.38 135 ALA B C 1
ATOM 4795 O O . ALA B 1 135 ? -14.828 23.656 17.078 1 98.38 135 ALA B O 1
ATOM 4796 N N . TYR B 1 136 ? -15.5 22.469 15.281 1 98.56 136 TYR B N 1
ATOM 4797 C CA . TYR B 1 136 ? -16.734 23.234 15.109 1 98.56 136 TYR B CA 1
ATOM 4798 C C . TYR B 1 136 ? -17.609 23.125 16.344 1 98.56 136 TYR B C 1
ATOM 4800 O O . TYR B 1 136 ? -18.141 24.141 16.828 1 98.56 136 TYR B O 1
ATOM 4808 N N . ARG B 1 137 ? -17.766 21.938 16.781 1 98.06 137 ARG B N 1
ATOM 4809 C CA . ARG B 1 137 ? -18.594 21.734 17.969 1 98.06 137 ARG B CA 1
ATOM 4810 C C . ARG B 1 137 ? -18.047 22.5 19.156 1 98.06 137 ARG B C 1
ATOM 4812 O O . ARG B 1 137 ? -18.812 23.094 19.922 1 98.06 137 ARG B O 1
ATOM 4819 N N . ARG B 1 138 ? -16.812 22.484 19.359 1 96.5 138 ARG B N 1
ATOM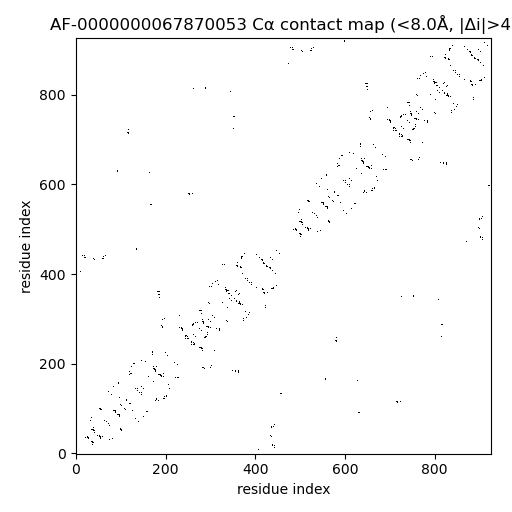 4820 C CA . ARG B 1 138 ? -16.172 23.172 20.469 1 96.5 138 ARG B CA 1
ATOM 4821 C C . ARG B 1 138 ? -16.391 24.672 20.391 1 96.5 138 ARG B C 1
ATOM 4823 O O . ARG B 1 138 ? -16.562 25.344 21.406 1 96.5 138 ARG B O 1
ATOM 4830 N N . ALA B 1 139 ? -16.328 25.156 19.219 1 97.06 139 ALA B N 1
ATOM 4831 C CA . ALA B 1 139 ? -16.438 26.594 19.016 1 97.06 139 ALA B CA 1
ATOM 4832 C C . ALA B 1 139 ? -17.891 27.062 19.078 1 97.06 139 ALA B C 1
ATOM 4834 O O . ALA B 1 139 ? -18.188 28.141 19.578 1 97.06 139 ALA B O 1
ATOM 4835 N N . SER B 1 140 ? -18.797 26.219 18.562 1 97.56 140 SER B N 1
ATOM 4836 C CA . SER B 1 140 ? -20.172 26.672 18.328 1 97.56 140 SER B CA 1
ATOM 4837 C C . SER B 1 140 ? -21.109 26.109 19.391 1 97.56 140 SER B C 1
ATOM 4839 O O . SER B 1 140 ? -22.219 26.609 19.578 1 97.56 140 SER B O 1
ATOM 4841 N N . HIS B 1 141 ? -20.734 24.969 19.984 1 96.56 141 HIS B N 1
ATOM 4842 C CA . HIS B 1 141 ? -21.594 24.234 20.891 1 96.56 141 HIS B CA 1
ATOM 4843 C C . HIS B 1 141 ? -22.891 23.797 20.203 1 96.56 141 HIS B C 1
ATOM 4845 O O . HIS B 1 141 ? -23.922 23.672 20.844 1 96.56 141 HIS B O 1
ATOM 4851 N N . ASP B 1 142 ? -22.797 23.688 18.938 1 97.62 142 ASP B N 1
ATOM 4852 C CA . ASP B 1 142 ? -23.969 23.328 18.125 1 97.62 142 ASP B CA 1
ATOM 4853 C C . ASP B 1 142 ? -24.203 21.812 18.156 1 97.62 142 ASP B C 1
ATOM 4855 O O . ASP B 1 142 ? -24.094 21.141 17.125 1 97.62 142 ASP B O 1
ATOM 4859 N N . ASP B 1 143 ? -24.703 21.297 19.156 1 97.25 143 ASP B N 1
ATOM 4860 C CA . ASP B 1 143 ? -24.969 19.875 19.328 1 97.25 143 ASP B CA 1
ATOM 4861 C C . ASP B 1 143 ? -26.109 19.422 18.406 1 97.25 143 ASP B C 1
ATOM 4863 O O . ASP B 1 143 ? -26.141 18.266 17.969 1 97.25 143 ASP B O 1
ATOM 4867 N N . ALA B 1 144 ? -27.016 20.312 18.141 1 98.19 144 ALA B N 1
ATOM 4868 C CA . ALA B 1 144 ? -28.125 19.969 17.281 1 98.19 144 ALA B CA 1
ATOM 4869 C C . ALA B 1 144 ? -27.641 19.516 15.898 1 98.19 144 ALA B C 1
ATOM 4871 O O . ALA B 1 144 ? -28.125 18.531 15.352 1 98.19 144 ALA B O 1
ATOM 4872 N N . PHE B 1 145 ? -26.703 20.219 15.359 1 98.31 145 PHE B N 1
ATOM 4873 C CA . PHE B 1 145 ? -26.125 19.875 14.07 1 98.31 145 PHE B CA 1
ATOM 4874 C C . PHE B 1 145 ? -25.312 18.578 14.164 1 98.31 145 PHE B C 1
ATOM 4876 O O . PHE B 1 145 ? -25.5 17.672 13.359 1 98.31 145 PHE B O 1
ATOM 4883 N N . VAL B 1 146 ? -24.484 18.453 15.18 1 98.25 146 VAL B N 1
ATOM 4884 C CA . VAL B 1 146 ? -23.562 17.344 15.344 1 98.25 146 VAL B CA 1
ATOM 4885 C C . VAL B 1 146 ? -24.344 16.047 15.547 1 98.25 146 VAL B C 1
ATOM 4887 O O . VAL B 1 146 ? -23.938 14.992 15.047 1 98.25 146 VAL B O 1
ATOM 4890 N N . HIS B 1 147 ? -25.5 16.203 16.219 1 98.12 147 HIS B N 1
ATOM 4891 C CA . HIS B 1 147 ? -26.281 15.016 16.547 1 98.12 147 HIS B CA 1
ATOM 4892 C C . HIS B 1 147 ? -27.359 14.758 15.5 1 98.12 147 HIS B C 1
ATOM 4894 O O . HIS B 1 147 ? -28.156 13.82 15.633 1 98.12 147 HIS B O 1
ATOM 4900 N N . SER B 1 148 ? -27.406 15.586 14.484 1 98.56 148 SER B N 1
ATOM 4901 C CA . SER B 1 148 ? -28.375 15.359 13.422 1 98.56 148 SER B CA 1
ATOM 4902 C C . SER B 1 148 ? -28.188 13.992 12.781 1 98.56 148 SER B C 1
ATOM 4904 O O . SER B 1 148 ? -27.062 13.477 12.734 1 98.56 148 SER B O 1
ATOM 4906 N N . PRO B 1 149 ? -29.234 13.375 12.25 1 98.19 149 PRO B N 1
ATOM 4907 C CA . PRO B 1 149 ? -29.141 12.055 11.625 1 98.19 149 PRO B CA 1
ATOM 4908 C C . PRO B 1 149 ? -28.141 12.031 10.461 1 98.19 149 PRO B C 1
ATOM 4910 O O . PRO B 1 149 ? -27.406 11.055 10.297 1 98.19 149 PRO B O 1
ATOM 4913 N N . THR B 1 150 ? -28.125 13.039 9.711 1 98.31 150 THR B N 1
ATOM 4914 C CA . THR B 1 150 ? -27.25 13.109 8.555 1 98.31 150 THR B CA 1
ATOM 4915 C C . THR B 1 150 ? -25.781 13.047 8.984 1 98.31 150 THR B C 1
ATOM 4917 O O . THR B 1 150 ? -25 12.297 8.406 1 98.31 150 THR B O 1
ATOM 4920 N N . VAL B 1 151 ? -25.438 13.828 9.961 1 98.81 151 VAL B N 1
ATOM 4921 C CA . VAL B 1 151 ? -24.047 13.875 10.438 1 98.81 151 VAL B CA 1
ATOM 4922 C C . VAL B 1 151 ? -23.688 12.547 11.102 1 98.81 151 VAL B C 1
ATOM 4924 O O . VAL B 1 151 ? -22.625 11.984 10.844 1 98.81 151 VAL B O 1
ATOM 4927 N N . GLN B 1 152 ? -24.625 12.047 11.922 1 98.75 152 GLN B N 1
ATOM 4928 C CA . GLN B 1 152 ? -24.375 10.789 12.633 1 98.75 152 GLN B CA 1
ATOM 4929 C C . GLN B 1 152 ? -24.203 9.633 11.648 1 98.75 152 GLN B C 1
ATOM 4931 O O . GLN B 1 152 ? -23.312 8.797 11.812 1 98.75 152 GLN B O 1
ATOM 4936 N N . GLN B 1 153 ? -25.016 9.586 10.641 1 98.44 153 GLN B N 1
ATOM 4937 C CA . GLN B 1 153 ? -24.906 8.539 9.633 1 98.44 153 GLN B CA 1
ATOM 4938 C C . GLN B 1 153 ? -23.594 8.672 8.852 1 98.44 153 GLN B C 1
ATOM 4940 O O . GLN B 1 153 ? -22.953 7.664 8.531 1 98.44 153 GLN B O 1
ATOM 4945 N N . GLY B 1 154 ? -23.219 9.891 8.523 1 98.62 154 GLY B N 1
ATOM 4946 C CA . GLY B 1 154 ? -21.953 10.125 7.844 1 98.62 154 GLY B CA 1
ATOM 4947 C C . GLY B 1 154 ? -20.75 9.664 8.648 1 98.62 154 GLY B C 1
ATOM 4948 O O . GLY B 1 154 ? -19.844 9.047 8.102 1 98.62 154 GLY B O 1
ATOM 4949 N N . LEU B 1 155 ? -20.781 9.953 9.93 1 98.81 155 LEU B N 1
ATOM 4950 C CA . LEU B 1 155 ? -19.703 9.516 10.828 1 98.81 155 LEU B CA 1
ATOM 4951 C C . LEU B 1 155 ? -19.625 7.996 10.891 1 98.81 155 LEU B C 1
ATOM 4953 O O . LEU B 1 155 ? -18.547 7.422 10.891 1 98.81 155 LEU B O 1
ATOM 4957 N N . GLN B 1 156 ? -20.781 7.371 10.969 1 98.5 156 GLN B N 1
ATOM 4958 C CA . GLN B 1 156 ? -20.828 5.914 11.055 1 98.5 156 GLN B CA 1
ATOM 4959 C C . GLN B 1 156 ? -20.281 5.273 9.781 1 98.5 156 GLN B C 1
ATOM 4961 O O . GLN B 1 156 ? -19.562 4.273 9.836 1 98.5 156 GLN B O 1
ATOM 4966 N N . ARG B 1 157 ? -20.641 5.812 8.641 1 98.38 157 ARG B N 1
ATOM 4967 C CA . ARG B 1 157 ? -20.141 5.316 7.371 1 98.38 157 ARG B CA 1
ATOM 4968 C C . ARG B 1 157 ? -18.625 5.449 7.301 1 98.38 157 ARG B C 1
ATOM 4970 O O . ARG B 1 157 ? -17.922 4.52 6.871 1 98.38 157 ARG B O 1
ATOM 4977 N N . LEU B 1 158 ? -18.156 6.562 7.707 1 98.75 158 LEU B N 1
ATOM 4978 C CA . LEU B 1 158 ? -16.719 6.801 7.695 1 98.75 158 LEU B CA 1
ATOM 4979 C C . LEU B 1 158 ? -16 5.84 8.641 1 98.75 158 LEU B C 1
ATOM 4981 O O . LEU B 1 158 ? -14.977 5.262 8.281 1 98.75 158 LEU B O 1
ATOM 4985 N N . LEU B 1 159 ? -16.547 5.723 9.836 1 98.69 159 LEU B N 1
ATOM 4986 C CA . LEU B 1 159 ? -15.922 4.84 10.812 1 98.69 159 LEU B CA 1
ATOM 4987 C C . LEU B 1 159 ? -15.898 3.402 10.312 1 98.69 159 LEU B C 1
ATOM 4989 O O . LEU B 1 159 ? -14.906 2.693 10.492 1 98.69 159 LEU B O 1
ATOM 4993 N N . ALA B 1 160 ? -17 2.979 9.742 1 97.88 160 ALA B N 1
ATOM 4994 C CA . ALA B 1 160 ? -17.062 1.635 9.172 1 97.88 160 ALA B CA 1
ATOM 4995 C C . ALA B 1 160 ? -15.969 1.44 8.109 1 97.88 160 ALA B C 1
ATOM 4997 O O . ALA B 1 160 ? -15.375 0.367 8.023 1 97.88 160 ALA B O 1
ATOM 4998 N N . PHE B 1 161 ? -15.742 2.426 7.293 1 98.25 161 PHE B N 1
ATOM 4999 C CA . PHE B 1 161 ? -14.672 2.381 6.301 1 98.25 161 PHE B CA 1
ATOM 5000 C C . PHE B 1 161 ? -13.312 2.256 6.98 1 98.25 161 PHE B C 1
ATOM 5002 O O . PHE B 1 161 ? -12.477 1.444 6.566 1 98.25 161 PHE B O 1
ATOM 5009 N N . LEU B 1 162 ? -13.086 3.057 8 1 98.31 162 LEU B N 1
ATOM 5010 C CA . LEU B 1 162 ? -11.789 3.131 8.664 1 98.31 162 LEU B CA 1
ATOM 5011 C C . LEU B 1 162 ? -11.492 1.841 9.422 1 98.31 162 LEU B C 1
ATOM 5013 O O . LEU B 1 162 ? -10.32 1.498 9.633 1 98.31 162 LEU B O 1
ATOM 5017 N N . LEU B 1 163 ? -12.492 1.132 9.852 1 97.5 163 LEU B N 1
ATOM 5018 C CA . LEU B 1 163 ? -12.32 -0.068 10.656 1 97.5 163 LEU B CA 1
ATOM 5019 C C . LEU B 1 163 ? -12.508 -1.325 9.82 1 97.5 163 LEU B C 1
ATOM 5021 O O . LEU B 1 163 ? -12.602 -2.43 10.359 1 97.5 163 LEU B O 1
ATOM 5025 N N . ARG B 1 164 ? -12.547 -1.184 8.5 1 97.19 164 ARG B N 1
ATOM 5026 C CA . ARG B 1 164 ? -12.766 -2.332 7.625 1 97.19 164 ARG B CA 1
ATOM 5027 C C . ARG B 1 164 ? -11.625 -3.34 7.758 1 97.19 164 ARG B C 1
ATOM 5029 O O . ARG B 1 164 ? -10.492 -2.969 8.062 1 97.19 164 ARG B O 1
ATOM 5036 N N . PRO B 1 165 ? -11.898 -4.605 7.438 1 96.69 165 PRO B N 1
ATOM 5037 C CA . PRO B 1 165 ? -10.836 -5.613 7.512 1 96.69 165 PRO B CA 1
ATOM 5038 C C . PRO B 1 165 ? -9.75 -5.398 6.465 1 96.69 165 PRO B C 1
ATOM 5040 O O . PRO B 1 165 ? -10.031 -4.941 5.355 1 96.69 165 PRO B O 1
ATOM 5043 N N . VAL B 1 166 ? -8.586 -5.707 6.832 1 96.25 166 VAL B N 1
ATOM 5044 C CA . VAL B 1 166 ? -7.418 -5.637 5.957 1 96.25 166 VAL B CA 1
ATOM 5045 C C . VAL B 1 166 ? -6.57 -6.895 6.125 1 96.25 166 VAL B C 1
ATOM 5047 O O . VAL B 1 166 ? -6.949 -7.816 6.852 1 96.25 166 VAL B O 1
ATOM 5050 N N . PHE B 1 167 ? -5.445 -7.008 5.453 1 95.5 167 PHE B N 1
ATOM 5051 C CA . PHE B 1 167 ? -4.621 -8.211 5.48 1 95.5 167 PHE B CA 1
ATOM 5052 C C . PHE B 1 167 ? -3.725 -8.227 6.711 1 95.5 167 PHE B C 1
ATOM 5054 O O . PHE B 1 167 ? -3.113 -9.25 7.027 1 95.5 167 PHE B O 1
ATOM 5061 N N . ASN B 1 168 ? -3.701 -7.121 7.387 1 90.31 168 ASN B N 1
ATOM 5062 C CA . ASN B 1 168 ? -2.777 -6.949 8.5 1 90.31 168 ASN B CA 1
ATOM 5063 C C . ASN B 1 168 ? -3.521 -6.781 9.828 1 90.31 168 ASN B C 1
ATOM 5065 O O . ASN B 1 168 ? -4.574 -6.137 9.875 1 90.31 168 ASN B O 1
ATOM 5069 N N . GLN B 1 169 ? -2.889 -7.301 10.883 1 90.62 169 GLN B N 1
ATOM 5070 C CA . GLN B 1 169 ? -3.539 -7.203 12.188 1 90.62 169 GLN B CA 1
ATOM 5071 C C . GLN B 1 169 ? -3.162 -5.902 12.891 1 90.62 169 GLN B C 1
ATOM 5073 O O . GLN B 1 169 ? -3.783 -5.527 13.883 1 90.62 169 GLN B O 1
ATOM 5078 N N . ASN B 1 170 ? -2.145 -5.242 12.383 1 92.88 170 ASN B N 1
ATOM 5079 C CA . ASN B 1 170 ? -1.771 -3.992 13.039 1 92.88 170 ASN B CA 1
ATOM 5080 C C . ASN B 1 170 ? -2.854 -2.93 12.883 1 92.88 170 ASN B C 1
ATOM 5082 O O . ASN B 1 170 ? -3.764 -3.084 12.062 1 92.88 170 ASN B O 1
ATOM 5086 N N . PRO B 1 171 ? -2.846 -1.928 13.68 1 96.38 171 PRO B N 1
ATOM 5087 C CA . PRO B 1 171 ? -3.932 -0.944 13.695 1 96.38 171 PRO B CA 1
ATOM 5088 C C . PRO B 1 171 ? -3.73 0.171 12.672 1 96.38 171 PRO B C 1
ATOM 5090 O O . PRO B 1 171 ? -4.406 1.2 12.734 1 96.38 171 PRO B O 1
ATOM 5093 N N . LEU B 1 172 ? -2.83 0.043 11.75 1 97.19 172 LEU B N 1
ATOM 5094 C CA . LEU B 1 172 ? -2.447 1.111 10.836 1 97.19 172 LEU B CA 1
ATOM 5095 C C . LEU B 1 172 ? -3.43 1.21 9.672 1 97.19 172 LEU B C 1
ATOM 5097 O O . LEU B 1 172 ? -4.152 0.253 9.383 1 97.19 172 LEU B O 1
ATOM 5101 N N . LEU B 1 173 ? -3.559 2.354 9.094 1 97.75 173 LEU B N 1
ATOM 5102 C CA . LEU B 1 173 ? -4.293 2.59 7.852 1 97.75 173 LEU B CA 1
ATOM 5103 C C . LEU B 1 173 ? -3.342 2.652 6.66 1 97.75 173 LEU B C 1
ATOM 5105 O O . LEU B 1 173 ? -2.496 3.549 6.582 1 97.75 173 LEU B O 1
ATOM 5109 N N . GLU B 1 174 ? -3.443 1.721 5.777 1 96.62 174 GLU B N 1
ATOM 5110 C CA . GLU B 1 174 ? -2.588 1.687 4.594 1 96.62 174 GLU B CA 1
ATOM 5111 C C . GLU B 1 174 ? -3.195 2.494 3.449 1 96.62 174 GLU B C 1
ATOM 5113 O O . GLU B 1 174 ? -4.41 2.467 3.242 1 96.62 174 GLU B O 1
ATOM 5118 N N . VAL B 1 175 ? -2.312 3.225 2.738 1 97.25 175 VAL B N 1
ATOM 5119 C CA . VAL B 1 175 ? -2.766 4.078 1.646 1 97.25 175 VAL B CA 1
ATOM 5120 C C . VAL B 1 175 ? -1.788 3.988 0.477 1 97.25 175 VAL B C 1
ATOM 5122 O O . VAL B 1 175 ? -0.636 3.584 0.654 1 97.25 175 VAL B O 1
ATOM 5125 N N . PRO B 1 176 ? -2.223 4.332 -0.766 1 95.81 176 PRO B N 1
ATOM 5126 C CA . PRO B 1 176 ? -1.287 4.398 -1.891 1 95.81 176 PRO B CA 1
ATOM 5127 C C . PRO B 1 176 ? -0.322 5.578 -1.784 1 95.81 176 PRO B C 1
ATOM 5129 O O . PRO B 1 176 ? -0.449 6.402 -0.877 1 95.81 176 PRO B O 1
ATOM 5132 N N . ASP B 1 177 ? 0.67 5.582 -2.691 1 96.56 177 ASP B N 1
ATOM 5133 C CA . ASP B 1 177 ? 1.613 6.695 -2.74 1 96.56 177 ASP B CA 1
ATOM 5134 C C . ASP B 1 177 ? 0.916 7.984 -3.162 1 96.56 177 ASP B C 1
ATOM 5136 O O . ASP B 1 177 ? 0.028 7.969 -4.02 1 96.56 177 ASP B O 1
ATOM 5140 N N . GLY B 1 178 ? 1.213 9.07 -2.492 1 96.06 178 GLY B N 1
ATOM 5141 C CA . GLY B 1 178 ? 0.646 10.359 -2.855 1 96.06 178 GLY B CA 1
ATOM 5142 C C . GLY B 1 178 ? -0.753 10.57 -2.311 1 96.06 178 GLY B C 1
ATOM 5143 O O . GLY B 1 178 ? -1.587 11.211 -2.957 1 96.06 178 GLY B O 1
ATOM 5144 N N . ALA B 1 179 ? -1.021 10.117 -1.064 1 97 179 ALA B N 1
ATOM 5145 C CA . ALA B 1 179 ? -2.414 10.031 -0.636 1 97 179 ALA B CA 1
ATOM 5146 C C . ALA B 1 179 ? -2.746 11.117 0.381 1 97 179 ALA B C 1
ATOM 5148 O O . ALA B 1 179 ? -3.787 11.062 1.04 1 97 179 ALA B O 1
ATOM 5149 N N . PHE B 1 180 ? -1.927 12.078 0.647 1 97.44 180 PHE B N 1
ATOM 5150 C CA . PHE B 1 180 ? -2.148 13.133 1.625 1 97.44 180 PHE B CA 1
ATOM 5151 C C . PHE B 1 180 ? -1.419 14.406 1.216 1 97.44 180 PHE B C 1
ATOM 5153 O O . PHE B 1 180 ? -1.336 14.727 0.028 1 97.44 180 PHE B O 1
ATOM 5160 N N . MET B 1 181 ? -0.998 15.258 2.139 1 97 181 MET B N 1
ATOM 5161 C CA . MET B 1 181 ? -0.278 16.484 1.811 1 97 181 MET B CA 1
ATOM 5162 C C . MET B 1 181 ? 0.754 16.234 0.716 1 97 181 MET B C 1
ATOM 5164 O O . MET B 1 181 ? 0.944 17.078 -0.167 1 97 181 MET B O 1
ATOM 5168 N N . VAL B 1 182 ? 1.386 15.117 0.837 1 97.69 182 VAL B N 1
ATOM 5169 C CA . VAL B 1 182 ? 2.252 14.664 -0.246 1 97.69 182 VAL B CA 1
ATOM 5170 C C . VAL B 1 182 ? 1.415 13.969 -1.317 1 97.69 182 VAL B C 1
ATOM 5172 O O . VAL B 1 182 ? 1.121 12.773 -1.208 1 97.69 182 VAL B O 1
ATOM 5175 N N . ASP B 1 183 ? 1.107 14.656 -2.4 1 95.69 183 ASP B N 1
ATOM 5176 C CA . ASP B 1 183 ? 0.149 14.156 -3.379 1 95.69 183 ASP B CA 1
ATOM 5177 C C . ASP B 1 183 ? 0.842 13.797 -4.691 1 95.69 183 ASP B C 1
ATOM 5179 O O . ASP B 1 183 ? 0.264 13.953 -5.77 1 95.69 183 ASP B O 1
ATOM 5183 N N . ARG B 1 184 ? 2.086 13.539 -4.652 1 96.56 184 ARG B N 1
ATOM 5184 C CA . ARG B 1 184 ? 2.908 13.008 -5.734 1 96.56 184 ARG B CA 1
ATOM 5185 C C . ARG B 1 184 ? 3.807 11.883 -5.23 1 96.56 184 ARG B C 1
ATOM 5187 O O . ARG B 1 184 ? 4.051 11.766 -4.031 1 96.56 184 ARG B O 1
ATOM 5194 N N . PRO B 1 185 ? 4.301 11.07 -6.145 1 96.62 185 PRO B N 1
ATOM 5195 C CA . PRO B 1 185 ? 5.168 9.992 -5.68 1 96.62 185 PRO B CA 1
ATOM 5196 C C . PRO B 1 185 ? 6.375 10.5 -4.895 1 96.62 185 PRO B C 1
ATOM 5198 O O . PRO B 1 185 ? 7.109 11.367 -5.375 1 96.62 185 PRO B O 1
ATOM 5201 N N . LEU B 1 186 ? 6.555 9.992 -3.74 1 98.12 186 LEU B N 1
ATOM 5202 C CA . LEU B 1 186 ? 7.672 10.336 -2.871 1 98.12 186 LEU B CA 1
ATOM 5203 C C . LEU B 1 186 ? 7.977 9.203 -1.897 1 98.12 186 LEU B C 1
ATOM 5205 O O . LEU B 1 186 ? 8.445 9.445 -0.782 1 98.12 186 LEU B O 1
ATOM 5209 N N . ASP B 1 187 ? 7.539 7.965 -2.268 1 96.56 187 ASP B N 1
ATOM 5210 C CA . ASP B 1 187 ? 7.73 6.746 -1.483 1 96.56 187 ASP B CA 1
ATOM 5211 C C . ASP B 1 187 ? 7.086 6.875 -0.105 1 96.56 187 ASP B C 1
ATOM 5213 O O . ASP B 1 187 ? 7.707 6.559 0.91 1 96.56 187 ASP B O 1
ATOM 5217 N N . VAL B 1 188 ? 5.883 7.273 -0.091 1 97.25 188 VAL B N 1
ATOM 5218 C CA . VAL B 1 188 ? 5.141 7.43 1.156 1 97.25 188 VAL B CA 1
ATOM 5219 C C . VAL B 1 188 ? 3.939 6.488 1.165 1 97.25 188 VAL B C 1
ATOM 5221 O O . VAL B 1 188 ? 2.961 6.73 1.877 1 97.25 188 VAL B O 1
ATOM 5224 N N . ALA B 1 189 ? 3.924 5.441 0.342 1 96.31 189 ALA B N 1
ATOM 5225 C CA . ALA B 1 189 ? 2.859 4.438 0.347 1 96.31 189 ALA B CA 1
ATOM 5226 C C . ALA B 1 189 ? 2.898 3.604 1.624 1 96.31 189 ALA B C 1
ATOM 5228 O O . ALA B 1 189 ? 3.895 3.615 2.352 1 96.31 189 ALA B O 1
ATOM 5229 N N . GLY B 1 190 ? 1.859 2.859 1.87 1 95.75 190 GLY B N 1
ATOM 5230 C CA . GLY B 1 190 ? 1.761 2.002 3.041 1 95.75 190 GLY B CA 1
ATOM 5231 C C . GLY B 1 190 ? 1.147 2.699 4.242 1 95.75 190 GLY B C 1
ATOM 5232 O O . GLY B 1 190 ? -0.057 2.959 4.266 1 95.75 190 GLY B O 1
ATOM 5233 N N . ALA B 1 191 ? 2.057 3.006 5.199 1 97.19 191 ALA B N 1
ATOM 5234 C CA . ALA B 1 191 ? 1.55 3.572 6.449 1 97.19 191 ALA B CA 1
ATOM 5235 C C . ALA B 1 191 ? 2.33 4.824 6.84 1 97.19 191 ALA B C 1
ATOM 5237 O O . ALA B 1 191 ? 2.932 4.879 7.914 1 97.19 191 ALA B O 1
ATOM 5238 N N . PRO B 1 192 ? 2.23 5.84 6.051 1 98.44 192 PRO B N 1
ATOM 5239 C CA . PRO B 1 192 ? 2.959 7.066 6.391 1 98.44 192 PRO B CA 1
ATOM 5240 C C . PRO B 1 192 ? 2.465 7.707 7.684 1 98.44 192 PRO B C 1
ATOM 5242 O O . PRO B 1 192 ? 1.271 7.648 7.992 1 98.44 192 PRO B O 1
ATOM 5245 N N . LEU B 1 193 ? 3.346 8.359 8.352 1 98.81 193 LEU B N 1
ATOM 5246 C CA . LEU B 1 193 ? 3.082 8.906 9.68 1 98.81 193 LEU B CA 1
ATOM 5247 C C . LEU B 1 193 ? 1.887 9.852 9.648 1 98.81 193 LEU B C 1
ATOM 5249 O O . LEU B 1 193 ? 1.011 9.781 10.516 1 98.81 193 LEU B O 1
ATOM 5253 N N . GLU B 1 194 ? 1.869 10.773 8.695 1 98.75 194 GLU B N 1
ATOM 5254 C CA . GLU B 1 194 ? 0.825 11.789 8.648 1 98.75 194 GLU B CA 1
ATOM 5255 C C . GLU B 1 194 ? -0.564 11.156 8.633 1 98.75 194 GLU B C 1
ATOM 5257 O O . GLU B 1 194 ? -1.471 11.617 9.328 1 98.75 194 GLU B O 1
ATOM 5262 N N . ILE B 1 195 ? -0.68 10.086 7.855 1 98.81 195 ILE B N 1
ATOM 5263 C CA . ILE B 1 195 ? -1.959 9.398 7.758 1 98.81 195 ILE B CA 1
ATOM 5264 C C . ILE B 1 195 ? -2.299 8.75 9.102 1 98.81 195 ILE B C 1
ATOM 5266 O O . ILE B 1 195 ? -3.455 8.766 9.531 1 98.81 195 ILE B O 1
ATOM 5270 N N . GLN B 1 196 ? -1.364 8.195 9.773 1 98.81 196 GLN B N 1
ATOM 5271 C CA . GLN B 1 196 ? -1.636 7.492 11.023 1 98.81 196 GLN B CA 1
ATOM 5272 C C . GLN B 1 196 ? -2.025 8.461 12.125 1 98.81 196 GLN B C 1
ATOM 5274 O O . GLN B 1 196 ? -2.924 8.18 12.922 1 98.81 196 GLN B O 1
ATOM 5279 N N . VAL B 1 197 ? -1.341 9.586 12.188 1 98.81 197 VAL B N 1
ATOM 5280 C CA . VAL B 1 197 ? -1.663 10.555 13.234 1 98.81 197 VAL B CA 1
ATOM 5281 C C . VAL B 1 197 ? -3.018 11.195 12.945 1 98.81 197 VAL B C 1
ATOM 5283 O O . VAL B 1 197 ? -3.787 11.484 13.859 1 98.81 197 VAL B O 1
ATOM 5286 N N . LEU B 1 198 ? -3.266 11.438 11.68 1 98.81 198 LEU B N 1
ATOM 5287 C CA . LEU B 1 198 ? -4.59 11.922 11.312 1 98.81 198 LEU B CA 1
ATOM 5288 C C . LEU B 1 198 ? -5.664 10.898 11.648 1 98.81 198 LEU B C 1
ATOM 5290 O O . LEU B 1 198 ? -6.754 11.25 12.094 1 98.81 198 LEU B O 1
ATOM 5294 N N . LEU B 1 199 ? -5.344 9.656 11.367 1 98.88 199 LEU B N 1
ATOM 5295 C CA . LEU B 1 199 ? -6.27 8.586 11.734 1 98.88 199 LEU B CA 1
ATOM 5296 C C . LEU B 1 199 ? -6.555 8.609 13.234 1 98.88 199 LEU B C 1
ATOM 5298 O O . LEU B 1 199 ? -7.707 8.477 13.656 1 98.88 199 LEU B O 1
ATOM 5302 N N . TYR B 1 200 ? -5.535 8.75 14.031 1 98.75 200 TYR B N 1
ATOM 5303 C CA . TYR B 1 200 ? -5.719 8.836 15.469 1 98.75 200 TYR B CA 1
ATOM 5304 C C . TYR B 1 200 ? -6.668 9.969 15.836 1 98.75 200 TYR B C 1
ATOM 5306 O O . TYR B 1 200 ? -7.609 9.773 16.609 1 98.75 200 TYR B O 1
ATOM 5314 N N . GLY B 1 201 ? -6.379 11.125 15.281 1 98.75 201 GLY B N 1
ATOM 5315 C CA . GLY B 1 201 ? -7.258 12.266 15.516 1 98.75 201 GLY B CA 1
ATOM 5316 C C . GLY B 1 201 ? -8.695 12.008 15.094 1 98.75 201 GLY B C 1
ATOM 5317 O O . GLY B 1 201 ? -9.633 12.328 15.828 1 98.75 201 GLY B O 1
ATOM 5318 N N . ALA B 1 202 ? -8.852 11.438 13.93 1 98.81 202 ALA B N 1
ATOM 5319 C CA . ALA B 1 202 ? -10.18 11.141 13.406 1 98.81 202 ALA B CA 1
ATOM 5320 C C . ALA B 1 202 ? -10.922 10.164 14.312 1 98.81 202 ALA B C 1
ATOM 5322 O O . ALA B 1 202 ? -12.117 10.328 14.562 1 98.81 202 ALA B O 1
ATOM 5323 N N . LEU B 1 203 ? -10.211 9.109 14.727 1 98.75 203 LEU B N 1
ATOM 5324 C CA . LEU B 1 203 ? -10.82 8.117 15.602 1 98.75 203 LEU B CA 1
ATOM 5325 C C . LEU B 1 203 ? -11.227 8.734 16.938 1 98.75 203 LEU B C 1
ATOM 5327 O O . LEU B 1 203 ? -12.312 8.461 17.438 1 98.75 203 LEU B O 1
ATOM 5331 N N . ARG B 1 204 ? -10.367 9.57 17.516 1 98.44 204 ARG B N 1
ATOM 5332 C CA . ARG B 1 204 ? -10.703 10.266 18.75 1 98.44 204 ARG B CA 1
ATOM 5333 C C . ARG B 1 204 ? -11.922 11.156 18.562 1 98.44 204 ARG B C 1
ATOM 5335 O O . ARG B 1 204 ? -12.812 11.188 19.422 1 98.44 204 ARG B O 1
ATOM 5342 N N . ALA B 1 205 ? -11.938 11.891 17.5 1 98.5 205 ALA B N 1
ATOM 5343 C CA . ALA B 1 205 ? -13.078 12.758 17.188 1 98.5 205 ALA B CA 1
ATOM 5344 C C . ALA B 1 205 ? -14.359 11.938 17.047 1 98.5 205 ALA B C 1
ATOM 5346 O O . ALA B 1 205 ? -15.391 12.273 17.625 1 98.5 205 ALA B O 1
ATOM 5347 N N . CYS B 1 206 ? -14.289 10.859 16.266 1 98.31 206 CYS B N 1
ATOM 5348 C CA . CYS B 1 206 ? -15.453 9.992 16.094 1 98.31 206 CYS B CA 1
ATOM 5349 C C . CYS B 1 206 ? -15.945 9.484 17.453 1 98.31 206 CYS B C 1
ATOM 5351 O O . CYS B 1 206 ? -17.156 9.477 17.703 1 98.31 206 CYS B O 1
ATOM 5353 N N . GLY B 1 207 ? -15.016 9.078 18.281 1 97.5 207 GLY B N 1
ATOM 5354 C CA . GLY B 1 207 ? -15.383 8.578 19.594 1 97.5 207 GLY B CA 1
ATOM 5355 C C . GLY B 1 207 ? -16.156 9.578 20.422 1 97.5 207 GLY B C 1
ATOM 5356 O O . GLY B 1 207 ? -17.016 9.203 21.219 1 97.5 207 GLY B O 1
ATOM 5357 N N . GLN B 1 208 ? -15.93 10.82 20.234 1 96.75 208 GLN B N 1
ATOM 5358 C CA . GLN B 1 208 ? -16.578 11.875 21.016 1 96.75 208 GLN B CA 1
ATOM 5359 C C . GLN B 1 208 ? -17.875 12.32 20.344 1 96.75 208 GLN B C 1
ATOM 5361 O O . GLN B 1 208 ? -18.828 12.734 21.031 1 96.75 208 GLN B O 1
ATOM 5366 N N . LEU B 1 209 ? -17.953 12.211 19.031 1 98.06 209 LEU B N 1
ATOM 5367 C CA . LEU B 1 209 ? -19.031 12.828 18.281 1 98.06 209 LEU B CA 1
ATOM 5368 C C . LEU B 1 209 ? -20.172 11.844 18.078 1 98.06 209 LEU B C 1
ATOM 5370 O O . LEU B 1 209 ? -21.328 12.258 17.938 1 98.06 209 LEU B O 1
ATOM 5374 N N . LEU B 1 210 ? -19.844 10.562 18.031 1 98 210 LEU B N 1
ATOM 5375 C CA . LEU B 1 210 ? -20.859 9.547 17.766 1 98 210 LEU B CA 1
ATOM 5376 C C . LEU B 1 210 ? -21.75 9.336 18.969 1 98 210 LEU B C 1
ATOM 5378 O O . LEU B 1 210 ? -21.266 9.266 20.109 1 98 210 LEU B O 1
ATOM 5382 N N . GLN B 1 211 ? -23.016 9.211 18.734 1 96.88 211 GLN B N 1
ATOM 5383 C CA . GLN B 1 211 ? -23.984 8.969 19.797 1 96.88 211 GLN B CA 1
ATOM 5384 C C . GLN B 1 211 ? -24.172 7.477 20.047 1 96.88 211 GLN B C 1
ATOM 5386 O O . GLN B 1 211 ? -24.469 7.062 21.172 1 96.88 211 GLN B O 1
ATOM 5391 N N . TYR B 1 212 ? -24.016 6.711 19 1 94.94 212 TYR B N 1
ATOM 5392 C CA . TYR B 1 212 ? -24.109 5.266 19.156 1 94.94 212 TYR B CA 1
ATOM 5393 C C . TYR B 1 212 ? -22.922 4.73 19.953 1 94.94 212 TYR B C 1
ATOM 5395 O O . TYR B 1 212 ? -21.797 4.711 19.469 1 94.94 212 TYR B O 1
ATOM 5403 N N . THR B 1 213 ? -23.156 4.156 21.016 1 95.06 213 THR B N 1
ATOM 5404 C CA . THR B 1 213 ? -22.141 3.846 22.031 1 95.06 213 THR B CA 1
ATOM 5405 C C . THR B 1 213 ? -21.172 2.791 21.516 1 95.06 213 THR B C 1
ATOM 5407 O O . THR B 1 213 ? -19.953 2.895 21.719 1 95.06 213 THR B O 1
ATOM 5410 N N . GLU B 1 214 ? -21.656 1.824 20.828 1 96.44 214 GLU B N 1
ATOM 5411 C CA . GLU B 1 214 ? -20.781 0.75 20.344 1 96.44 214 GLU B CA 1
ATOM 5412 C C . GLU B 1 214 ? -19.797 1.262 19.312 1 96.44 214 GLU B C 1
ATOM 5414 O O . GLU B 1 214 ? -18.625 0.873 19.312 1 96.44 214 GLU B O 1
ATOM 5419 N N . ALA B 1 215 ? -20.297 2.039 18.484 1 97 215 ALA B N 1
ATOM 5420 C CA . ALA B 1 215 ? -19.438 2.639 17.469 1 97 215 ALA B CA 1
ATOM 5421 C C . ALA B 1 215 ? -18.391 3.553 18.109 1 97 215 ALA B C 1
ATOM 5423 O O . ALA B 1 215 ? -17.219 3.527 17.734 1 97 215 ALA B O 1
ATOM 5424 N N . ALA B 1 216 ? -18.828 4.355 18.984 1 97.5 216 ALA B N 1
ATOM 5425 C CA . ALA B 1 216 ? -17.922 5.25 19.703 1 97.5 216 ALA B CA 1
ATOM 5426 C C . ALA B 1 216 ? -16.844 4.465 20.438 1 97.5 216 ALA B C 1
ATOM 5428 O O . ALA B 1 216 ? -15.664 4.836 20.391 1 97.5 216 ALA B O 1
ATOM 5429 N N . ASN B 1 217 ? -17.25 3.4 21.078 1 97.88 217 ASN B N 1
ATOM 5430 C CA . ASN B 1 217 ? -16.312 2.561 21.797 1 97.88 217 ASN B CA 1
ATOM 5431 C C . ASN B 1 217 ? -15.289 1.918 20.859 1 97.88 217 ASN B C 1
ATOM 5433 O O . ASN B 1 217 ? -14.109 1.816 21.188 1 97.88 217 ASN B O 1
ATOM 5437 N N . ALA B 1 218 ? -15.789 1.471 19.766 1 97.75 218 ALA B N 1
ATOM 5438 C CA . ALA B 1 218 ? -14.891 0.878 18.781 1 97.75 218 ALA B CA 1
ATOM 5439 C C . ALA B 1 218 ? -13.836 1.88 18.328 1 97.75 218 ALA B C 1
ATOM 5441 O O . ALA B 1 218 ? -12.664 1.521 18.141 1 97.75 218 ALA B O 1
ATOM 5442 N N . ALA B 1 219 ? -14.242 3.082 18.109 1 98.25 219 ALA B N 1
ATOM 5443 C CA . ALA B 1 219 ? -13.312 4.141 17.734 1 98.25 219 ALA B CA 1
ATOM 5444 C C . ALA B 1 219 ? -12.258 4.367 18.812 1 98.25 219 ALA B C 1
ATOM 5446 O O . ALA B 1 219 ? -11.062 4.484 18.516 1 98.25 219 ALA B O 1
ATOM 5447 N N . HIS B 1 220 ? -12.68 4.41 20.062 1 97.56 220 HIS B N 1
ATOM 5448 C CA . HIS B 1 220 ? -11.766 4.625 21.172 1 97.56 220 HIS B CA 1
ATOM 5449 C C . HIS B 1 220 ? -10.766 3.482 21.297 1 97.56 220 HIS B C 1
ATOM 5451 O O . HIS B 1 220 ? -9.578 3.713 21.531 1 97.56 220 HIS B O 1
ATOM 5457 N N . VAL B 1 221 ? -11.242 2.305 21.156 1 97.81 221 VAL B N 1
ATOM 5458 C CA . VAL B 1 221 ? -10.383 1.131 21.281 1 97.81 221 VAL B CA 1
ATOM 5459 C C . VAL B 1 221 ? -9.328 1.156 20.172 1 97.81 221 VAL B C 1
ATOM 5461 O O . VAL B 1 221 ? -8.141 0.938 20.438 1 97.81 221 VAL B O 1
ATOM 5464 N N . GLN B 1 222 ? -9.773 1.418 18.969 1 98.06 222 GLN B N 1
ATOM 5465 C CA . GLN B 1 222 ? -8.844 1.467 17.844 1 98.06 222 GLN B CA 1
ATOM 5466 C C . GLN B 1 222 ? -7.828 2.592 18.031 1 98.06 222 GLN B C 1
ATOM 5468 O O . GLN B 1 222 ? -6.652 2.434 17.688 1 98.06 222 GLN B O 1
ATOM 5473 N N . ALA B 1 223 ? -8.258 3.73 18.484 1 98.44 223 ALA B N 1
ATOM 5474 C CA . ALA B 1 223 ? -7.363 4.859 18.719 1 98.44 223 ALA B CA 1
ATOM 5475 C C . ALA B 1 223 ? -6.281 4.496 19.734 1 98.44 223 ALA B C 1
ATOM 5477 O O . ALA B 1 223 ? -5.109 4.832 19.562 1 98.44 223 ALA B O 1
ATOM 5478 N N . ARG B 1 224 ? -6.68 3.824 20.812 1 98 224 ARG B N 1
ATOM 5479 C CA . ARG B 1 224 ? -5.73 3.418 21.844 1 98 224 ARG B CA 1
ATOM 5480 C C . ARG B 1 224 ? -4.691 2.453 21.281 1 98 224 ARG B C 1
ATOM 5482 O O . ARG B 1 224 ? -3.496 2.596 21.547 1 98 224 ARG B O 1
ATOM 5489 N N . ARG B 1 225 ? -5.16 1.535 20.516 1 97.81 225 ARG B N 1
ATOM 5490 C CA . ARG B 1 225 ? -4.262 0.573 19.891 1 97.81 225 ARG B CA 1
ATOM 5491 C C . ARG B 1 225 ? -3.283 1.271 18.938 1 97.81 225 ARG B C 1
ATOM 5493 O O . ARG B 1 225 ? -2.094 0.948 18.922 1 97.81 225 ARG B O 1
ATOM 5500 N N . LEU B 1 226 ? -3.799 2.139 18.172 1 98.56 226 LEU B N 1
ATOM 5501 C CA . LEU B 1 226 ? -2.986 2.879 17.219 1 98.56 226 LEU B CA 1
ATOM 5502 C C . LEU B 1 226 ? -1.915 3.697 17.922 1 98.56 226 LEU B C 1
ATOM 5504 O O . LEU B 1 226 ? -0.75 3.689 17.516 1 98.56 226 LEU B O 1
ATOM 5508 N N . ARG B 1 227 ? -2.309 4.422 18.953 1 98.5 227 ARG B N 1
ATOM 5509 C CA . ARG B 1 227 ? -1.364 5.23 19.703 1 98.5 227 ARG B CA 1
ATOM 5510 C C . ARG B 1 227 ? -0.229 4.375 20.266 1 98.5 227 ARG B C 1
ATOM 5512 O O . ARG B 1 227 ? 0.944 4.73 20.125 1 98.5 227 ARG B O 1
ATOM 5519 N N . GLN B 1 228 ? -0.594 3.285 20.859 1 98.25 228 GLN B N 1
ATOM 5520 C CA . GLN B 1 228 ? 0.409 2.381 21.406 1 98.25 228 GLN B CA 1
ATOM 5521 C C . GLN B 1 228 ? 1.354 1.877 20.328 1 98.25 228 GLN B C 1
ATOM 5523 O O . GLN B 1 228 ? 2.568 1.826 20.516 1 98.25 228 GLN B O 1
ATOM 5528 N N . TYR B 1 229 ? 0.781 1.521 19.25 1 97.38 229 TYR B N 1
ATOM 5529 C CA . TYR B 1 229 ? 1.58 1.019 18.125 1 97.38 229 TYR B CA 1
ATOM 5530 C C . TYR B 1 229 ? 2.564 2.076 17.641 1 97.38 229 TYR B C 1
ATOM 5532 O O . TYR B 1 229 ? 3.742 1.784 17.422 1 97.38 229 TYR B O 1
ATOM 5540 N N . LEU B 1 230 ? 2.119 3.311 17.406 1 98.5 230 LEU B N 1
ATOM 5541 C CA . LEU B 1 230 ? 2.965 4.398 16.938 1 98.5 230 LEU B CA 1
ATOM 5542 C C . LEU B 1 230 ? 4.105 4.668 17.906 1 98.5 230 LEU B C 1
ATOM 5544 O O . LEU B 1 230 ? 5.266 4.773 17.5 1 98.5 230 LEU B O 1
ATOM 5548 N N . CYS B 1 231 ? 3.785 4.723 19.156 1 97.88 231 CYS B N 1
ATOM 5549 C CA . CYS B 1 231 ? 4.781 5.047 20.172 1 97.88 231 CYS B CA 1
ATOM 5550 C C . CYS B 1 231 ? 5.836 3.953 20.266 1 97.88 231 CYS B C 1
ATOM 5552 O O . CYS B 1 231 ? 7 4.23 20.562 1 97.88 231 CYS B O 1
ATOM 5554 N N . TRP B 1 232 ? 5.414 2.777 19.938 1 95.5 232 TRP B N 1
ATOM 5555 C CA . TRP B 1 232 ? 6.344 1.661 20.062 1 95.5 232 TRP B CA 1
ATOM 5556 C C . TRP B 1 232 ? 7.152 1.479 18.781 1 95.5 232 TRP B C 1
ATOM 5558 O O . TRP B 1 232 ? 8.359 1.231 18.828 1 95.5 232 TRP B O 1
ATOM 5568 N N . HIS B 1 233 ? 6.508 1.624 17.672 1 95.88 233 HIS B N 1
ATOM 5569 C CA . HIS B 1 233 ? 7.137 1.163 16.438 1 95.88 233 HIS B CA 1
ATOM 5570 C C . HIS B 1 233 ? 7.695 2.332 15.633 1 95.88 233 HIS B C 1
ATOM 5572 O O . HIS B 1 233 ? 8.625 2.158 14.844 1 95.88 233 HIS B O 1
ATOM 5578 N N . TYR B 1 234 ? 7.203 3.543 15.797 1 98.25 234 TYR B N 1
ATOM 5579 C CA . TYR B 1 234 ? 7.621 4.66 14.953 1 98.25 234 TYR B CA 1
ATOM 5580 C C . TYR B 1 234 ? 8.625 5.543 15.68 1 98.25 234 TYR B C 1
ATOM 5582 O O . TYR B 1 234 ? 9.367 6.305 15.047 1 98.25 234 TYR B O 1
ATOM 5590 N N . TRP B 1 235 ? 8.609 5.531 17.031 1 98.19 235 TRP B N 1
ATOM 5591 C CA . TRP B 1 235 ? 9.422 6.449 17.828 1 98.19 235 TRP B CA 1
ATOM 5592 C C . TRP B 1 235 ? 10.906 6.082 17.734 1 98.19 235 TRP B C 1
ATOM 5594 O O . TRP B 1 235 ? 11.281 4.941 18.016 1 98.19 235 TRP B O 1
ATOM 5604 N N . VAL B 1 236 ? 11.719 7.051 17.375 1 97.31 236 VAL B N 1
ATOM 5605 C CA . VAL B 1 236 ? 13.148 6.785 17.25 1 97.31 236 VAL B CA 1
ATOM 5606 C C . VAL B 1 236 ? 13.938 7.727 18.156 1 97.31 236 VAL B C 1
ATOM 5608 O O . VAL B 1 236 ? 13.633 8.922 18.219 1 97.31 236 VAL B O 1
ATOM 5611 N N . THR B 1 237 ? 14.828 7.25 18.844 1 96.56 237 THR B N 1
ATOM 5612 C CA . THR B 1 237 ? 15.805 7.926 19.688 1 96.56 237 THR B CA 1
ATOM 5613 C C . THR B 1 237 ? 17.219 7.41 19.422 1 96.56 237 THR B C 1
ATOM 5615 O O . THR B 1 237 ? 17.391 6.395 18.734 1 96.56 237 THR B O 1
ATOM 5618 N N . PRO B 1 238 ? 18.234 8.133 19.938 1 95.12 238 PRO B N 1
ATOM 5619 C CA . PRO B 1 238 ? 19.594 7.613 19.781 1 95.12 238 PRO B CA 1
ATOM 5620 C C . PRO B 1 238 ? 19.75 6.203 20.359 1 95.12 238 PRO B C 1
ATOM 5622 O O . PRO B 1 238 ? 20.422 5.363 19.75 1 95.12 238 PRO B O 1
ATOM 5625 N N . ASP B 1 239 ? 19.141 5.945 21.422 1 94.56 239 ASP B N 1
ATOM 5626 C CA . ASP B 1 239 ? 19.234 4.633 22.047 1 94.56 239 ASP B CA 1
ATOM 5627 C C . ASP B 1 239 ? 18.578 3.561 21.172 1 94.56 239 ASP B C 1
ATOM 5629 O O . ASP B 1 239 ? 19.141 2.473 21 1 94.56 239 ASP B O 1
ATOM 5633 N N . ARG B 1 240 ? 17.453 3.863 20.688 1 93.38 240 ARG B N 1
ATOM 5634 C CA . ARG B 1 240 ? 16.75 2.912 19.828 1 93.38 240 ARG B CA 1
ATOM 5635 C C . ARG B 1 240 ? 17.531 2.656 18.547 1 93.38 240 ARG B C 1
ATOM 5637 O O . ARG B 1 240 ? 17.547 1.53 18.047 1 93.38 240 ARG B O 1
ATOM 5644 N N . LEU B 1 241 ? 18.047 3.654 18.016 1 94.75 241 LEU B N 1
ATOM 5645 C CA . LEU B 1 241 ? 18.859 3.533 16.812 1 94.75 241 LEU B CA 1
ATOM 5646 C C . LEU B 1 241 ? 20.031 2.588 17.047 1 94.75 241 LEU B C 1
ATOM 5648 O O . LEU B 1 241 ? 20.328 1.748 16.188 1 94.75 241 LEU B O 1
ATOM 5652 N N . ARG B 1 242 ? 20.688 2.709 18.156 1 93.38 242 ARG B N 1
ATOM 5653 C CA . ARG B 1 242 ? 21.812 1.84 18.5 1 93.38 242 ARG B CA 1
ATOM 5654 C C . ARG B 1 242 ? 21.359 0.389 18.625 1 93.38 242 ARG B C 1
ATOM 5656 O O . ARG B 1 242 ? 22.047 -0.524 18.172 1 93.38 242 ARG B O 1
ATOM 5663 N N . ARG B 1 243 ? 20.234 0.203 19.188 1 92.94 243 ARG B N 1
ATOM 5664 C CA . ARG B 1 243 ? 19.703 -1.145 19.328 1 92.94 243 ARG B CA 1
ATOM 5665 C C . ARG B 1 243 ? 19.406 -1.765 17.969 1 92.94 243 ARG B C 1
ATOM 5667 O O . ARG B 1 243 ? 19.703 -2.939 17.75 1 92.94 243 ARG B O 1
ATOM 5674 N N . TRP B 1 244 ? 18.797 -0.984 17.078 1 92.38 244 TRP B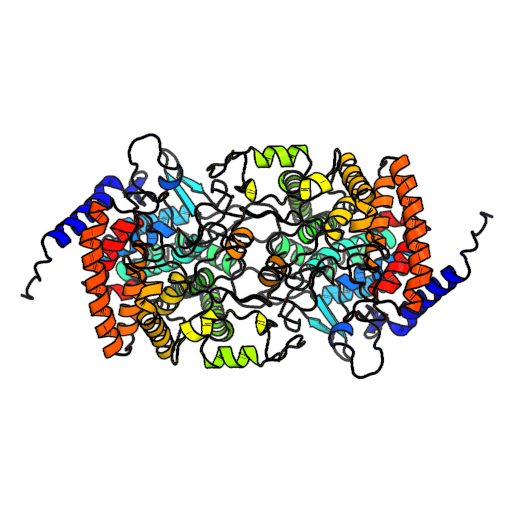 N 1
ATOM 5675 C CA . TRP B 1 244 ? 18.5 -1.475 15.742 1 92.38 244 TRP B CA 1
ATOM 5676 C C . TRP B 1 244 ? 19.766 -1.941 15.031 1 92.38 244 TRP B C 1
ATOM 5678 O O . TRP B 1 244 ? 19.734 -2.893 14.25 1 92.38 244 TRP B O 1
ATOM 5688 N N . GLN B 1 245 ? 20.828 -1.325 15.352 1 93.38 245 GLN B N 1
ATOM 5689 C CA . GLN B 1 245 ? 22.109 -1.653 14.711 1 93.38 245 GLN B CA 1
ATOM 5690 C C . GLN B 1 245 ? 22.656 -2.973 15.242 1 93.38 245 GLN B C 1
ATOM 5692 O O . GLN B 1 245 ? 23.484 -3.613 14.586 1 93.38 245 GLN B O 1
ATOM 5697 N N . GLN B 1 246 ? 22.125 -3.389 16.375 1 94.38 246 GLN B N 1
ATOM 5698 C CA . GLN B 1 246 ? 22.703 -4.551 17.031 1 94.38 246 GLN B CA 1
ATOM 5699 C C . GLN B 1 246 ? 21.781 -5.754 16.969 1 94.38 246 GLN B C 1
ATOM 5701 O O . GLN B 1 246 ? 22.203 -6.891 17.203 1 94.38 246 GLN B O 1
ATOM 5706 N N . TRP B 1 247 ? 20.578 -5.465 16.656 1 93.62 247 TRP B N 1
ATOM 5707 C CA . TRP B 1 247 ? 19.578 -6.539 16.656 1 93.62 247 TRP B CA 1
ATOM 5708 C C . TRP B 1 247 ? 19.859 -7.539 15.547 1 93.62 247 TRP B C 1
ATOM 5710 O O . TRP B 1 247 ? 20.297 -7.156 14.453 1 93.62 247 TRP B O 1
ATOM 5720 N N . PRO B 1 248 ? 19.641 -8.82 15.875 1 94.19 248 PRO B N 1
ATOM 5721 C CA . PRO B 1 248 ? 19.797 -9.82 14.812 1 94.19 248 PRO B CA 1
ATOM 5722 C C . PRO B 1 248 ? 18.734 -9.688 13.719 1 94.19 248 PRO B C 1
ATOM 5724 O O . PRO B 1 248 ? 17.641 -9.172 13.977 1 94.19 248 PRO B O 1
ATOM 5727 N N . THR B 1 249 ? 19.062 -10.164 12.5 1 93.19 249 THR B N 1
ATOM 5728 C CA . THR B 1 249 ? 18.141 -10.195 11.383 1 93.19 249 THR B CA 1
ATOM 5729 C C . THR B 1 249 ? 17.672 -11.617 11.109 1 93.19 249 THR B C 1
ATOM 5731 O O . THR B 1 249 ? 18.188 -12.57 11.695 1 93.19 249 THR B O 1
ATOM 5734 N N . GLU B 1 250 ? 16.609 -11.797 10.305 1 92.19 250 GLU B N 1
ATOM 5735 C CA . GLU B 1 250 ? 16.078 -13.094 9.883 1 92.19 250 GLU B CA 1
ATOM 5736 C C . GLU B 1 250 ? 15.461 -13.844 11.062 1 92.19 250 GLU B C 1
ATOM 5738 O O . GLU B 1 250 ? 15.578 -15.07 11.141 1 92.19 250 GLU B O 1
ATOM 5743 N N . GLU B 1 251 ? 14.906 -13.078 11.969 1 91.5 251 GLU B N 1
ATOM 5744 C CA . GLU B 1 251 ? 14.234 -13.695 13.109 1 91.5 251 GLU B CA 1
ATOM 5745 C C . GLU B 1 251 ? 12.797 -14.055 12.773 1 91.5 251 GLU B C 1
ATOM 5747 O O . GLU B 1 251 ? 12.031 -13.219 12.289 1 91.5 251 GLU B O 1
ATOM 5752 N N . PHE B 1 252 ? 12.5 -15.273 13.023 1 89.44 252 PHE B N 1
ATOM 5753 C CA . PHE B 1 252 ? 11.133 -15.75 12.914 1 89.44 252 PHE B CA 1
ATOM 5754 C C . PHE B 1 252 ? 10.484 -15.867 14.289 1 89.44 252 PHE B C 1
ATOM 5756 O O . PHE B 1 252 ? 11.156 -16.234 15.266 1 89.44 252 PHE B O 1
ATOM 5763 N N . GLY B 1 253 ? 9.141 -15.5 14.391 1 88.19 253 GLY B N 1
ATOM 5764 C CA . GLY B 1 253 ? 8.438 -15.688 15.648 1 88.19 253 GLY B CA 1
ATOM 5765 C C . GLY B 1 253 ? 7.805 -14.414 16.172 1 88.19 253 GLY B C 1
ATOM 5766 O O . GLY B 1 253 ? 8.086 -13.32 15.672 1 88.19 253 GLY B O 1
ATOM 5767 N N . ASP B 1 254 ? 7.008 -14.539 17.203 1 84 254 ASP B N 1
ATOM 5768 C CA . ASP B 1 254 ? 6.227 -13.43 17.734 1 84 254 ASP B CA 1
ATOM 5769 C C . ASP B 1 254 ? 7.078 -12.547 18.656 1 84 254 ASP B C 1
ATOM 5771 O O . ASP B 1 254 ? 6.711 -11.406 18.938 1 84 254 ASP B O 1
ATOM 5775 N N . ARG B 1 255 ? 8.266 -13.055 19.109 1 86.31 255 ARG B N 1
ATOM 5776 C CA . ARG B 1 255 ? 9.086 -12.305 20.047 1 86.31 255 ARG B CA 1
ATOM 5777 C C . ARG B 1 255 ? 10.359 -11.789 19.375 1 86.31 255 ARG B C 1
ATOM 5779 O O . ARG B 1 255 ? 11.367 -11.57 20.047 1 86.31 255 ARG B O 1
ATOM 5786 N N . SER B 1 256 ? 10.219 -11.531 18.172 1 89.88 256 SER B N 1
ATOM 5787 C CA . SER B 1 256 ? 11.383 -11.039 17.438 1 89.88 256 SER B CA 1
ATOM 5788 C C . SER B 1 256 ? 11.836 -9.68 17.969 1 89.88 256 SER B C 1
ATOM 5790 O O . SER B 1 256 ? 11.008 -8.812 18.25 1 89.88 256 SER B O 1
ATOM 5792 N N . HIS B 1 257 ? 13.133 -9.453 18.203 1 90.31 257 HIS B N 1
ATOM 5793 C CA . HIS B 1 257 ? 13.727 -8.18 18.594 1 90.31 257 HIS B CA 1
ATOM 5794 C C . HIS B 1 257 ? 13.68 -7.172 17.453 1 90.31 257 HIS B C 1
ATOM 5796 O O . HIS B 1 257 ? 13.664 -5.961 17.688 1 90.31 257 HIS B O 1
ATOM 5802 N N . ASN B 1 258 ? 13.75 -7.691 16.266 1 93.62 258 ASN B N 1
ATOM 5803 C CA . ASN B 1 258 ? 13.789 -6.918 15.031 1 93.62 258 ASN B CA 1
ATOM 5804 C C . ASN B 1 258 ? 12.594 -7.238 14.133 1 93.62 258 ASN B C 1
ATOM 5806 O O . ASN B 1 258 ? 12.758 -7.805 13.055 1 93.62 258 ASN B O 1
ATOM 5810 N N . PRO B 1 259 ? 11.453 -6.84 14.609 1 92.31 259 PRO B N 1
ATOM 5811 C CA . PRO B 1 259 ? 10.227 -7.289 13.953 1 92.31 259 PRO B CA 1
ATOM 5812 C C . PRO B 1 259 ? 10.156 -6.875 12.484 1 92.31 259 PRO B C 1
ATOM 5814 O O . PRO B 1 259 ? 9.492 -7.539 11.688 1 92.31 259 PRO B O 1
ATOM 5817 N N . TYR B 1 260 ? 10.883 -5.867 12.102 1 94.31 260 TYR B N 1
ATOM 5818 C CA . TYR B 1 260 ? 10.789 -5.414 10.719 1 94.31 260 TYR B CA 1
ATOM 5819 C C . TYR B 1 260 ? 12.023 -5.824 9.93 1 94.31 260 TYR B C 1
ATOM 5821 O O . TYR B 1 260 ? 12.211 -5.402 8.781 1 94.31 260 TYR B O 1
ATOM 5829 N N . ASN B 1 261 ? 12.875 -6.613 10.547 1 96 261 ASN B N 1
ATOM 5830 C CA . ASN B 1 261 ? 14.055 -7.184 9.914 1 96 261 ASN B CA 1
ATOM 5831 C C . ASN B 1 261 ? 14.914 -6.105 9.25 1 96 261 ASN B C 1
ATOM 5833 O O . ASN B 1 261 ? 15.258 -6.219 8.07 1 96 261 ASN B O 1
ATOM 5837 N N . ILE B 1 262 ? 15.211 -5.105 9.992 1 96.12 262 ILE B N 1
ATOM 5838 C CA . ILE B 1 262 ? 16 -3.977 9.516 1 96.12 262 ILE B CA 1
ATOM 5839 C C . ILE B 1 262 ? 17.484 -4.355 9.484 1 96.12 262 ILE B C 1
ATOM 5841 O O . ILE B 1 262 ? 18.047 -4.711 10.523 1 96.12 262 ILE B O 1
ATOM 5845 N N . GLN B 1 263 ? 18.047 -4.289 8.305 1 96.19 263 GLN B N 1
ATOM 5846 C CA . GLN B 1 263 ? 19.5 -4.453 8.195 1 96.19 263 GLN B CA 1
ATOM 5847 C C . GLN B 1 263 ? 20.234 -3.213 8.695 1 96.19 263 GLN B C 1
ATOM 5849 O O . GLN B 1 263 ? 19.859 -2.088 8.367 1 96.19 263 GLN B O 1
ATOM 5854 N N . PRO B 1 264 ? 21.297 -3.428 9.477 1 95 264 PRO B N 1
ATOM 5855 C CA . PRO B 1 264 ? 22.031 -2.256 9.969 1 95 264 PRO B CA 1
ATOM 5856 C C . PRO B 1 264 ? 22.5 -1.335 8.844 1 95 264 PRO B C 1
ATOM 5858 O O . PRO B 1 264 ? 22.438 -0.11 8.984 1 95 264 PRO B O 1
ATOM 5861 N N . ILE B 1 265 ? 22.875 -1.892 7.773 1 94.31 265 ILE B N 1
ATOM 5862 C CA . ILE B 1 265 ? 23.422 -1.134 6.66 1 94.31 265 ILE B CA 1
ATOM 5863 C C . ILE B 1 265 ? 22.328 -0.305 5.996 1 94.31 265 ILE B C 1
ATOM 5865 O O . ILE B 1 265 ? 22.609 0.621 5.234 1 94.31 265 ILE B O 1
ATOM 5869 N N . ALA B 1 266 ? 21.094 -0.635 6.301 1 93.38 266 ALA B N 1
ATOM 5870 C CA . ALA B 1 266 ? 19.953 0.084 5.711 1 93.38 266 ALA B CA 1
ATOM 5871 C C . ALA B 1 266 ? 19.672 1.378 6.469 1 93.38 266 ALA B C 1
ATOM 5873 O O . ALA B 1 266 ? 18.953 2.25 5.98 1 93.38 266 ALA B O 1
ATOM 5874 N N . ILE B 1 267 ? 20.172 1.588 7.633 1 95.62 267 ILE B N 1
ATOM 5875 C CA . ILE B 1 267 ? 20 2.797 8.43 1 95.62 267 ILE B CA 1
ATOM 5876 C C . ILE B 1 267 ? 20.891 3.908 7.883 1 95.62 267 ILE B C 1
ATOM 5878 O O . ILE B 1 267 ? 22.125 3.783 7.883 1 95.62 267 ILE B O 1
ATOM 5882 N N . PRO B 1 268 ? 20.297 4.996 7.43 1 95.88 268 PRO B N 1
ATOM 5883 C CA . PRO B 1 268 ? 21.125 6.047 6.832 1 95.88 268 PRO B CA 1
ATOM 5884 C C . PRO B 1 268 ? 22.062 6.707 7.84 1 95.88 268 PRO B C 1
ATOM 5886 O O . PRO B 1 268 ? 21.688 6.91 9 1 95.88 268 PRO B O 1
ATOM 5889 N N . ASP B 1 269 ? 23.172 7.23 7.379 1 94.88 269 ASP B N 1
ATOM 5890 C CA . ASP B 1 269 ? 24.219 7.789 8.219 1 94.88 269 ASP B CA 1
ATOM 5891 C C . ASP B 1 269 ? 23.781 9.109 8.852 1 94.88 269 ASP B C 1
ATOM 5893 O O . ASP B 1 269 ? 24.234 9.469 9.938 1 94.88 269 ASP B O 1
ATOM 5897 N N . TRP B 1 270 ? 22.891 9.758 8.172 1 96.25 270 TRP B N 1
ATOM 5898 C CA . TRP B 1 270 ? 22.531 11.102 8.609 1 96.25 270 TRP B CA 1
ATOM 5899 C C . TRP B 1 270 ? 21.625 11.055 9.836 1 96.25 270 TRP B C 1
ATOM 5901 O O . TRP B 1 270 ? 21.438 12.07 10.516 1 96.25 270 TRP B O 1
ATOM 5911 N N . VAL B 1 271 ? 21.047 9.969 10.203 1 97 271 VAL B N 1
ATOM 5912 C CA . VAL B 1 271 ? 20.016 9.891 11.234 1 97 271 VAL B CA 1
ATOM 5913 C C . VAL B 1 271 ? 20.641 10.195 12.602 1 97 271 VAL B C 1
ATOM 5915 O O . VAL B 1 271 ? 20.047 10.922 13.406 1 97 271 VAL B O 1
ATOM 5918 N N . GLU B 1 272 ? 21.766 9.609 12.883 1 94.94 272 GLU B N 1
ATOM 5919 C CA . GLU B 1 272 ? 22.375 9.742 14.203 1 94.94 272 GLU B CA 1
ATOM 5920 C C . GLU B 1 272 ? 22.703 11.203 14.508 1 94.94 272 GLU B C 1
ATOM 5922 O O . GLU B 1 272 ? 22.297 11.727 15.547 1 94.94 272 GLU B O 1
ATOM 5927 N N . PRO B 1 273 ? 23.406 11.859 13.609 1 95 273 PRO B N 1
ATOM 5928 C CA . PRO B 1 273 ? 23.672 13.273 13.906 1 95 273 PRO B CA 1
ATOM 5929 C C . PRO B 1 273 ? 22.391 14.117 13.93 1 95 273 PRO B C 1
ATOM 5931 O O . PRO B 1 273 ? 22.312 15.102 14.664 1 95 273 PRO B O 1
ATOM 5934 N N . TRP B 1 274 ? 21.438 13.766 13.18 1 94.88 274 TRP B N 1
ATOM 5935 C CA . TRP B 1 274 ? 20.172 14.477 13.164 1 94.88 274 TRP B CA 1
ATOM 5936 C C . TRP B 1 274 ? 19.469 14.367 14.516 1 94.88 274 TRP B C 1
ATOM 5938 O O . TRP B 1 274 ? 18.891 15.344 15.008 1 94.88 274 TRP B O 1
ATOM 5948 N N . LEU B 1 275 ? 19.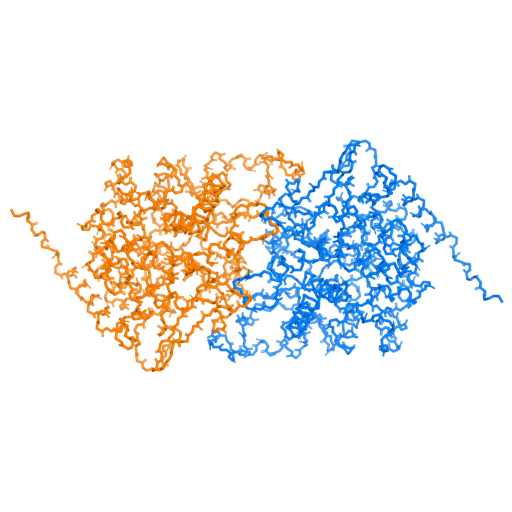516 13.266 15.117 1 96.06 275 LEU B N 1
ATOM 5949 C CA . LEU B 1 275 ? 18.891 13.008 16.406 1 96.06 275 LEU B CA 1
ATOM 5950 C C . LEU B 1 275 ? 19.625 13.758 17.516 1 96.06 275 LEU B C 1
ATOM 5952 O O . LEU B 1 275 ? 18.984 14.25 18.453 1 96.06 275 LEU B O 1
ATOM 5956 N N . GLY B 1 276 ? 20.906 13.852 17.344 1 92 276 GLY B N 1
ATOM 5957 C CA . GLY B 1 276 ? 21.688 14.406 18.438 1 92 276 GLY B CA 1
ATOM 5958 C C . GLY B 1 276 ? 21.609 13.562 19.703 1 92 276 GLY B C 1
ATOM 5959 O O . GLY B 1 276 ? 21.375 12.359 19.641 1 92 276 GLY B O 1
ATOM 5960 N N . GLU B 1 277 ? 21.875 14.219 20.891 1 86.06 277 GLU B N 1
ATOM 5961 C CA . GLU B 1 277 ? 21.984 13.477 22.141 1 86.06 277 GLU B CA 1
ATOM 5962 C C . GLU B 1 277 ? 20.625 13.203 22.75 1 86.06 277 GLU B C 1
ATOM 5964 O O . GLU B 1 277 ? 20.422 12.18 23.391 1 86.06 277 GLU B O 1
ATOM 5969 N N . SER B 1 278 ? 19.734 14.117 22.516 1 84.94 278 SER B N 1
ATOM 5970 C CA . SER B 1 278 ? 18.484 13.992 23.25 1 84.94 278 SER B CA 1
ATOM 5971 C C . SER B 1 278 ? 17.281 14.156 22.312 1 84.94 278 SER B C 1
ATOM 5973 O O . SER B 1 278 ? 16.172 14.445 22.766 1 84.94 278 SER B O 1
ATOM 5975 N N . GLY B 1 279 ? 17.516 13.984 21.109 1 89.12 279 GLY B N 1
ATOM 5976 C CA . GLY B 1 279 ? 16.422 14.141 20.172 1 89.12 279 GLY B CA 1
ATOM 5977 C C . GLY B 1 279 ? 15.555 12.906 20.062 1 89.12 279 GLY B C 1
ATOM 5978 O O . GLY B 1 279 ? 15.852 11.875 20.656 1 89.12 279 GLY B O 1
ATOM 5979 N N . GLY B 1 280 ? 14.461 13.016 19.438 1 97.44 280 GLY B N 1
ATOM 5980 C CA . GLY B 1 280 ? 13.508 11.961 19.125 1 97.44 280 GLY B CA 1
ATOM 5981 C C . GLY B 1 280 ? 12.406 12.43 18.188 1 97.44 280 GLY B C 1
ATOM 5982 O O . GLY B 1 280 ? 12.023 13.602 18.203 1 97.44 280 GLY B O 1
ATOM 5983 N N . TYR B 1 281 ? 12 11.594 17.375 1 98.62 281 TYR B N 1
ATOM 5984 C CA . TYR B 1 281 ? 10.898 11.898 16.469 1 98.62 281 TYR B CA 1
ATOM 5985 C C . TYR B 1 281 ? 10.227 10.625 15.977 1 98.62 281 TYR B C 1
ATOM 5987 O O . TYR B 1 281 ? 10.695 9.516 16.266 1 98.62 281 TYR B O 1
ATOM 5995 N N . PHE B 1 282 ? 9.062 10.703 15.367 1 98.75 282 PHE B N 1
ATOM 5996 C CA . PHE B 1 282 ? 8.406 9.594 14.68 1 98.75 282 PHE B CA 1
ATOM 5997 C C . PHE B 1 282 ? 8.969 9.422 13.273 1 98.75 282 PHE B C 1
ATOM 5999 O O . PHE B 1 282 ? 9.086 10.398 12.523 1 98.75 282 PHE B O 1
ATOM 6006 N N . LEU B 1 283 ? 9.211 8.164 12.906 1 98.44 283 LEU B N 1
ATOM 6007 C CA . LEU B 1 283 ? 9.602 7.801 11.547 1 98.44 283 LEU B CA 1
ATOM 6008 C C . LEU B 1 283 ? 8.508 8.164 10.547 1 98.44 283 LEU B C 1
ATOM 6010 O O . LEU B 1 283 ? 7.328 8.219 10.906 1 98.44 283 LEU B O 1
ATOM 6014 N N . GLY B 1 284 ? 9.016 8.438 9.344 1 98.44 284 GLY B N 1
ATOM 6015 C CA . GLY B 1 284 ? 8.062 8.781 8.297 1 98.44 284 GLY B CA 1
ATOM 6016 C C . GLY B 1 284 ? 7.133 7.633 7.934 1 98.44 284 GLY B C 1
ATOM 6017 O O . GLY B 1 284 ? 6.027 7.855 7.441 1 98.44 284 GLY B O 1
ATOM 6018 N N . ASN B 1 285 ? 7.586 6.418 8.039 1 97.56 285 ASN B N 1
ATOM 6019 C CA . ASN B 1 285 ? 6.887 5.18 7.699 1 97.56 285 ASN B CA 1
ATOM 6020 C C . ASN B 1 285 ? 7.559 3.965 8.336 1 97.56 285 ASN B C 1
ATOM 6022 O O . ASN B 1 285 ? 8.758 3.984 8.602 1 97.56 285 ASN B O 1
ATOM 6026 N N . ILE B 1 286 ? 6.723 2.992 8.633 1 95.62 286 ILE B N 1
ATOM 6027 C CA . ILE B 1 286 ? 7.301 1.726 9.07 1 95.62 286 ILE B CA 1
ATOM 6028 C C . ILE B 1 286 ? 6.992 0.637 8.047 1 95.62 286 ILE B C 1
ATOM 6030 O O . ILE B 1 286 ? 5.855 0.521 7.578 1 95.62 286 ILE B O 1
ATOM 6034 N N . ARG B 1 287 ? 7.961 -0.057 7.586 1 93.75 287 ARG B N 1
ATOM 6035 C CA . ARG B 1 287 ? 7.848 -1.117 6.59 1 93.75 287 ARG B CA 1
ATOM 6036 C C . ARG B 1 287 ? 8.891 -2.209 6.836 1 93.75 287 ARG B C 1
ATOM 6038 O O . ARG B 1 287 ? 9.922 -1.959 7.453 1 93.75 287 ARG B O 1
ATOM 6045 N N . ALA B 1 288 ? 8.656 -3.332 6.289 1 94.94 288 ALA B N 1
ATOM 6046 C CA . ALA B 1 288 ? 9.602 -4.441 6.379 1 94.94 288 ALA B CA 1
ATOM 6047 C C . ALA B 1 288 ? 10.922 -4.086 5.699 1 94.94 288 ALA B C 1
ATOM 6049 O O . ALA B 1 288 ? 10.938 -3.699 4.527 1 94.94 288 ALA B O 1
ATOM 6050 N N . GLY B 1 289 ? 11.953 -4.172 6.473 1 94.94 289 GLY B N 1
ATOM 6051 C CA . GLY B 1 289 ? 13.32 -4.062 5.973 1 94.94 289 GLY B CA 1
ATOM 6052 C C . GLY B 1 289 ? 13.727 -2.637 5.664 1 94.94 289 GLY B C 1
ATOM 6053 O O . GLY B 1 289 ? 14.914 -2.336 5.547 1 94.94 289 GLY B O 1
ATOM 6054 N N . ARG B 1 290 ? 12.789 -1.731 5.527 1 93.44 290 ARG B N 1
ATOM 6055 C CA . ARG B 1 290 ? 13.18 -0.406 5.059 1 93.44 290 ARG B CA 1
ATOM 6056 C C . ARG B 1 290 ? 12.273 0.672 5.648 1 93.44 290 ARG B C 1
ATOM 6058 O O . ARG B 1 290 ? 11.562 1.361 4.914 1 93.44 290 ARG B O 1
ATOM 6065 N N . PRO B 1 291 ? 12.32 0.893 6.965 1 95.81 291 PRO B N 1
ATOM 6066 C CA . PRO B 1 291 ? 11.625 2.053 7.52 1 95.81 291 PRO B CA 1
ATOM 6067 C C . PRO B 1 291 ? 12.023 3.363 6.844 1 95.81 291 PRO B C 1
ATOM 6069 O O . PRO B 1 291 ? 13.133 3.48 6.324 1 95.81 291 PRO B O 1
ATOM 6072 N N . ASP B 1 292 ? 11.141 4.273 6.719 1 97.88 292 ASP B N 1
ATOM 6073 C CA . ASP B 1 292 ? 11.453 5.613 6.227 1 97.88 292 ASP B CA 1
ATOM 6074 C C . ASP B 1 292 ? 11.977 6.5 7.352 1 97.88 292 ASP B C 1
ATOM 6076 O O . ASP B 1 292 ? 11.195 7.035 8.141 1 97.88 292 ASP B O 1
ATOM 6080 N N . PHE B 1 293 ? 13.219 6.746 7.383 1 97.81 293 PHE B N 1
ATOM 6081 C CA . PHE B 1 293 ? 13.867 7.449 8.484 1 97.81 293 PHE B CA 1
ATOM 6082 C C . PHE B 1 293 ? 13.703 8.953 8.336 1 97.81 293 PHE B C 1
ATOM 6084 O O . PHE B 1 293 ? 14.07 9.719 9.227 1 97.81 293 PHE B O 1
ATOM 6091 N N . ARG B 1 294 ? 13.18 9.422 7.297 1 98.25 294 ARG B N 1
ATOM 6092 C CA . ARG B 1 294 ? 13.023 10.859 7.094 1 98.25 294 ARG B CA 1
ATOM 6093 C C . ARG B 1 294 ? 12.102 11.461 8.148 1 98.25 294 ARG B C 1
ATOM 6095 O O . ARG B 1 294 ? 11.156 10.812 8.602 1 98.25 294 ARG B O 1
ATOM 6102 N N . PHE B 1 295 ? 12.352 12.68 8.484 1 98.5 295 PHE B N 1
ATOM 6103 C CA . PHE B 1 295 ? 11.477 13.492 9.328 1 98.5 295 PHE B CA 1
ATOM 6104 C C . PHE B 1 295 ? 10.43 14.211 8.484 1 98.5 295 PHE B C 1
ATOM 6106 O O . PHE B 1 295 ? 10.773 14.953 7.562 1 98.5 295 PHE B O 1
ATOM 6113 N N . PHE B 1 296 ? 9.227 13.977 8.805 1 98.69 296 PHE B N 1
ATOM 6114 C CA . PHE B 1 296 ? 8.141 14.711 8.172 1 98.69 296 PHE B CA 1
ATOM 6115 C C . PHE B 1 296 ? 7.504 15.688 9.148 1 98.69 296 PHE B C 1
ATOM 6117 O O . PHE B 1 296 ? 6.977 15.289 10.188 1 98.69 296 PHE B O 1
ATOM 6124 N N . SER B 1 297 ? 7.48 16.938 8.812 1 98.56 297 SER B N 1
ATOM 6125 C CA . SER B 1 297 ? 7.098 18 9.727 1 98.56 297 SER B CA 1
ATOM 6126 C C . SER B 1 297 ? 5.637 17.875 10.141 1 98.56 297 SER B C 1
ATOM 6128 O O . SER B 1 297 ? 5.312 17.906 11.328 1 98.56 297 SER B O 1
ATOM 6130 N N . LEU B 1 298 ? 4.82 17.719 9.156 1 98.44 298 LEU B N 1
ATOM 6131 C CA . LEU B 1 298 ? 3.389 17.734 9.43 1 98.44 298 LEU B CA 1
ATOM 6132 C C . LEU B 1 298 ? 2.986 16.578 10.328 1 98.44 298 LEU B C 1
ATOM 6134 O O . LEU B 1 298 ? 2.25 16.766 11.305 1 98.44 298 LEU B O 1
ATOM 6138 N N . GLY B 1 299 ? 3.49 15.367 10 1 98.62 299 GLY B N 1
ATOM 6139 C CA . GLY B 1 299 ? 3.174 14.203 10.82 1 98.62 299 GLY B CA 1
ATOM 6140 C C . GLY B 1 299 ? 3.621 14.352 12.258 1 98.62 299 GLY B C 1
ATOM 6141 O O . GLY B 1 299 ? 2.861 14.055 13.188 1 98.62 299 GLY B O 1
ATOM 6142 N N . ASN B 1 300 ? 4.777 14.812 12.492 1 98.88 300 ASN B N 1
ATOM 6143 C CA . ASN B 1 300 ? 5.32 14.953 13.836 1 98.88 300 ASN B CA 1
ATOM 6144 C C . ASN B 1 300 ? 4.613 16.062 14.617 1 98.88 300 ASN B C 1
ATOM 6146 O O . ASN B 1 300 ? 4.34 15.906 15.812 1 98.88 300 ASN B O 1
ATOM 6150 N N . LEU B 1 301 ? 4.328 17.156 13.961 1 98.81 301 LEU B N 1
ATOM 6151 C CA . LEU B 1 301 ? 3.66 18.266 14.633 1 98.81 301 LEU B CA 1
ATOM 6152 C C . LEU B 1 301 ? 2.225 17.891 15 1 98.81 301 LEU B C 1
ATOM 6154 O O . LEU B 1 301 ? 1.755 18.219 16.094 1 98.81 301 LEU B O 1
ATOM 6158 N N . LEU B 1 302 ? 1.561 17.219 14.094 1 98.69 302 LEU B N 1
ATOM 6159 C CA . LEU B 1 302 ? 0.198 16.781 14.383 1 98.69 302 LEU B CA 1
ATOM 6160 C C . LEU B 1 302 ? 0.183 15.75 15.508 1 98.69 302 LEU B C 1
ATOM 6162 O O . LEU B 1 302 ? -0.767 15.688 16.281 1 98.69 302 LEU B O 1
ATOM 6166 N N . ALA B 1 303 ? 1.243 14.953 15.586 1 98.75 303 ALA B N 1
ATOM 6167 C CA . ALA B 1 303 ? 1.348 14 16.688 1 98.75 303 ALA B CA 1
ATOM 6168 C C . ALA B 1 303 ? 1.343 14.711 18.031 1 98.75 303 ALA B C 1
ATOM 6170 O O . ALA B 1 303 ? 0.806 14.195 19.016 1 98.75 303 ALA B O 1
ATOM 6171 N N . ILE B 1 304 ? 1.982 15.852 18.078 1 98.69 304 ILE B N 1
ATOM 6172 C CA . ILE B 1 304 ? 1.978 16.656 19.297 1 98.69 304 ILE B CA 1
ATOM 6173 C C . ILE B 1 304 ? 0.58 17.234 19.531 1 98.69 304 ILE B C 1
ATOM 6175 O O . ILE B 1 304 ? 0.004 17.047 20.594 1 98.69 304 ILE B O 1
ATOM 6179 N N . VAL B 1 305 ? 0.003 17.828 18.5 1 98.44 305 VAL B N 1
ATOM 6180 C CA . VAL B 1 305 ? -1.265 18.547 18.609 1 98.44 305 VAL B CA 1
ATOM 6181 C C . VAL B 1 305 ? -2.365 17.578 19.047 1 98.44 305 VAL B C 1
ATOM 6183 O O . VAL B 1 305 ? -3.238 17.953 19.844 1 98.44 305 VAL B O 1
ATOM 6186 N N . PHE B 1 306 ? -2.305 16.328 18.562 1 98.06 306 PHE B N 1
ATOM 6187 C CA . PHE B 1 306 ? -3.359 15.352 18.844 1 98.06 306 PHE B CA 1
ATOM 6188 C C . PHE B 1 306 ? -3.021 14.531 20.094 1 98.06 306 PHE B C 1
ATOM 6190 O O . PHE B 1 306 ? -3.744 13.594 20.438 1 98.06 306 PHE B O 1
ATOM 6197 N N . ASP B 1 307 ? -1.912 14.82 20.703 1 96.31 307 ASP B N 1
ATOM 6198 C CA . ASP B 1 307 ? -1.509 14.172 21.953 1 96.31 307 ASP B CA 1
ATOM 6199 C C . ASP B 1 307 ? -1.271 12.68 21.734 1 96.31 307 ASP B C 1
ATOM 6201 O O . ASP B 1 307 ? -1.681 11.852 22.547 1 96.31 307 ASP B O 1
ATOM 6205 N N . VAL B 1 308 ? -0.697 12.375 20.672 1 97.81 308 VAL B N 1
ATOM 6206 C CA . VAL B 1 308 ? -0.324 10.992 20.406 1 97.81 308 VAL B CA 1
ATOM 6207 C C . VAL B 1 308 ? 0.827 10.586 21.328 1 97.81 308 VAL B C 1
ATOM 6209 O O . VAL B 1 308 ? 0.901 9.438 21.781 1 97.81 308 VAL B O 1
ATOM 6212 N N . LEU B 1 309 ? 1.653 11.578 21.641 1 96.62 309 LEU B N 1
ATOM 6213 C CA . LEU B 1 309 ? 2.887 11.359 22.391 1 96.62 309 LEU B CA 1
ATOM 6214 C C . LEU B 1 309 ? 2.762 11.891 23.812 1 96.62 309 LEU B C 1
ATOM 6216 O O . LEU B 1 309 ? 2.068 12.875 24.062 1 96.62 309 LEU B O 1
ATOM 6220 N N . PRO B 1 310 ? 3.467 11.211 24.719 1 95.81 310 PRO B N 1
ATOM 6221 C CA . PRO B 1 310 ? 3.58 11.836 26.031 1 95.81 310 PRO B CA 1
ATOM 6222 C C . PRO B 1 310 ? 4.363 13.148 26 1 95.81 310 PRO B C 1
ATOM 6224 O O . PRO B 1 310 ? 5.082 13.422 25.031 1 95.81 310 PRO B O 1
ATOM 6227 N N . LEU B 1 311 ? 4.277 13.906 27.078 1 96.69 311 LEU B N 1
ATOM 6228 C CA . LEU B 1 311 ? 4.781 15.273 27.125 1 96.69 311 LEU B CA 1
ATOM 6229 C C . LEU B 1 311 ? 6.289 15.312 26.891 1 96.69 311 LEU B C 1
ATOM 6231 O O . LEU B 1 311 ? 6.801 16.203 26.219 1 96.69 311 LEU B O 1
ATOM 6235 N N . ASN B 1 312 ? 7.012 14.383 27.516 1 96.69 312 ASN B N 1
ATOM 6236 C CA . ASN B 1 312 ? 8.461 14.359 27.359 1 96.69 312 ASN B CA 1
ATOM 6237 C C . ASN B 1 312 ? 8.875 14.125 25.906 1 96.69 312 ASN B C 1
ATOM 6239 O O . ASN B 1 312 ? 9.836 14.727 25.422 1 96.69 312 ASN B O 1
ATOM 6243 N N . GLN B 1 313 ? 8.172 13.305 25.219 1 97.81 313 GLN B N 1
ATOM 6244 C CA . GLN B 1 313 ? 8.461 13.023 23.828 1 97.81 313 GLN B CA 1
ATOM 6245 C C . GLN B 1 313 ? 8.055 14.195 22.938 1 97.81 313 GLN B C 1
ATOM 6247 O O . GLN B 1 313 ? 8.703 14.469 21.922 1 97.81 313 GLN B O 1
ATOM 6252 N N . GLN B 1 314 ? 6.949 14.875 23.266 1 98.19 314 GLN B N 1
ATOM 6253 C CA . GLN B 1 314 ? 6.586 16.094 22.562 1 98.19 314 GLN B CA 1
ATOM 6254 C C . GLN B 1 314 ? 7.715 17.125 22.625 1 98.19 314 GLN B C 1
ATOM 6256 O O . GLN B 1 314 ? 8.094 17.703 21.594 1 98.19 314 GLN B O 1
ATOM 6261 N N . GLY B 1 315 ? 8.227 17.266 23.828 1 97.81 315 GLY B N 1
ATOM 6262 C CA . GLY B 1 315 ? 9.352 18.172 24.016 1 97.81 315 GLY B CA 1
ATOM 6263 C C . GLY B 1 315 ? 10.57 17.766 23.203 1 97.81 315 GLY B C 1
ATOM 6264 O O . GLY B 1 315 ? 11.297 18.625 22.703 1 97.81 315 GLY B O 1
ATOM 6265 N N . ALA B 1 316 ? 10.789 16.469 23.109 1 98 316 ALA B N 1
ATOM 6266 C CA . ALA B 1 316 ? 11.938 15.961 22.359 1 98 316 ALA B CA 1
ATOM 6267 C C . ALA B 1 316 ? 11.844 16.359 20.891 1 98 316 ALA B C 1
ATOM 6269 O O . ALA B 1 316 ? 12.852 16.703 20.266 1 98 316 ALA B O 1
ATOM 6270 N N . ILE B 1 317 ? 10.68 16.281 20.297 1 98.5 317 ILE B N 1
ATOM 6271 C CA . ILE B 1 317 ? 10.492 16.672 18.906 1 98.5 317 ILE B CA 1
ATOM 6272 C C . ILE B 1 317 ? 10.766 18.156 18.734 1 98.5 317 ILE B C 1
ATOM 6274 O O . ILE B 1 317 ? 11.453 18.562 17.797 1 98.5 317 ILE B O 1
ATOM 6278 N N . LEU B 1 318 ? 10.219 18.969 19.641 1 98.12 318 LEU B N 1
ATOM 6279 C CA . LEU B 1 318 ? 10.398 20.422 19.547 1 98.12 318 LEU B CA 1
ATOM 6280 C C . LEU B 1 318 ? 11.867 20.797 19.719 1 98.12 318 LEU B C 1
ATOM 6282 O O . LEU B 1 318 ? 12.352 21.719 19.062 1 98.12 318 LEU B O 1
ATOM 6286 N N . ARG B 1 319 ? 12.602 20.094 20.594 1 97.62 319 ARG B N 1
ATOM 6287 C CA . ARG B 1 319 ? 14.039 20.312 20.75 1 97.62 319 ARG B CA 1
ATOM 6288 C C . ARG B 1 319 ? 14.797 19.906 19.5 1 97.62 319 ARG B C 1
ATOM 6290 O O . ARG B 1 319 ? 15.742 20.594 19.094 1 97.62 319 ARG B O 1
ATOM 6297 N N . LEU B 1 320 ? 14.375 18.812 18.953 1 97.75 320 LEU B N 1
ATOM 6298 C CA . LEU B 1 320 ? 15.008 18.328 17.734 1 97.75 320 LEU B CA 1
ATOM 6299 C C . LEU B 1 320 ? 14.898 19.359 16.609 1 97.75 320 LEU B C 1
ATOM 6301 O O . LEU B 1 320 ? 15.875 19.609 15.898 1 97.75 320 LEU B O 1
ATOM 6305 N N . ILE B 1 321 ? 13.703 19.906 16.422 1 97.75 321 ILE B N 1
ATOM 6306 C CA . ILE B 1 321 ? 13.492 20.906 15.383 1 97.75 321 ILE B CA 1
ATOM 6307 C C . ILE B 1 321 ? 14.359 22.125 15.672 1 97.75 321 ILE B C 1
ATOM 6309 O O . ILE B 1 321 ? 14.977 22.688 14.758 1 97.75 321 ILE B O 1
ATOM 6313 N N . LEU B 1 322 ? 14.398 22.516 16.906 1 95.69 322 LEU B N 1
ATOM 6314 C CA . LEU B 1 322 ? 15.188 23.672 17.312 1 95.69 322 LEU B CA 1
ATOM 6315 C C . LEU B 1 322 ? 16.672 23.438 17.031 1 95.69 322 LEU B C 1
ATOM 6317 O O . LEU B 1 322 ? 17.359 24.328 16.531 1 95.69 322 LEU B O 1
ATOM 6321 N N . GLN B 1 323 ? 17.109 22.25 17.375 1 94.69 323 GLN B N 1
ATOM 6322 C CA . GLN B 1 323 ? 18.516 21.906 17.188 1 94.69 323 GLN B CA 1
ATOM 6323 C C . GLN B 1 323 ? 18.891 21.875 15.719 1 94.69 323 GLN B C 1
ATOM 6325 O O . GLN B 1 323 ? 20.047 22.141 15.359 1 94.69 323 GLN B O 1
ATOM 6330 N N . ASN B 1 324 ? 17.938 21.547 14.898 1 95.81 324 ASN B N 1
ATOM 6331 C CA . ASN B 1 324 ? 18.172 21.438 13.469 1 95.81 324 ASN B CA 1
ATOM 6332 C C . ASN B 1 324 ? 17.484 22.562 12.703 1 95.81 324 ASN B C 1
ATOM 6334 O O . ASN B 1 324 ? 16.984 22.359 11.594 1 95.81 324 ASN B O 1
ATOM 6338 N N . GLU B 1 325 ? 17.375 23.688 13.258 1 95.12 325 GLU B N 1
ATOM 6339 C CA . GLU B 1 325 ? 16.625 24.844 12.75 1 95.12 325 GLU B CA 1
ATOM 6340 C C . GLU B 1 325 ? 17.047 25.203 11.328 1 95.12 325 GLU B C 1
ATOM 6342 O O . GLU B 1 325 ? 16.219 25.422 10.461 1 95.12 325 GLU B O 1
ATOM 6347 N N . ALA B 1 326 ? 18.328 25.203 11.008 1 92.81 326 ALA B N 1
ATOM 6348 C CA . ALA B 1 326 ? 18.844 25.578 9.695 1 92.81 326 ALA B CA 1
ATOM 6349 C C . ALA B 1 326 ? 18.359 24.625 8.609 1 92.81 326 ALA B C 1
ATOM 6351 O O . ALA B 1 326 ? 18.125 25.031 7.473 1 92.81 326 ALA B O 1
ATOM 6352 N N . GLN B 1 327 ? 18.156 23.391 8.977 1 93.12 327 GLN B N 1
ATOM 6353 C CA . GLN B 1 327 ? 17.797 22.359 8.008 1 93.12 327 GLN B CA 1
ATOM 6354 C C . GLN B 1 327 ? 16.297 22.266 7.844 1 93.12 327 GLN B C 1
ATOM 6356 O O . GLN B 1 327 ? 15.805 21.938 6.762 1 93.12 327 GLN B O 1
ATOM 6361 N N . ILE B 1 328 ? 15.57 22.578 8.922 1 95.62 328 ILE B N 1
ATOM 6362 C CA . ILE B 1 328 ? 14.148 22.25 8.898 1 95.62 328 ILE B CA 1
ATOM 6363 C C . ILE B 1 328 ? 13.336 23.547 8.773 1 95.62 328 ILE B C 1
ATOM 6365 O O . ILE B 1 328 ? 12.297 23.562 8.109 1 95.62 328 ILE B O 1
ATOM 6369 N N . LEU B 1 329 ? 13.656 24.625 9.383 1 94.94 329 LEU B N 1
ATOM 6370 C CA . LEU B 1 329 ? 12.914 25.875 9.297 1 94.94 329 LEU B CA 1
ATOM 6371 C C . LEU B 1 329 ? 13.367 26.703 8.102 1 94.94 329 LEU B C 1
ATOM 6373 O O . LEU B 1 329 ? 12.539 27.234 7.363 1 94.94 329 LEU B O 1
ATOM 6377 N N . GLY B 1 330 ? 14.68 26.672 7.883 1 88.12 330 GLY B N 1
ATOM 6378 C CA . GLY B 1 330 ? 15.211 27.484 6.809 1 88.12 330 GLY B CA 1
ATOM 6379 C C . GLY B 1 330 ? 14.883 28.953 6.961 1 88.12 330 GLY B C 1
ATOM 6380 O O . GLY B 1 330 ? 14.688 29.438 8.078 1 88.12 330 GLY B O 1
ATOM 6381 N N . GLN B 1 331 ? 14.898 29.688 5.777 1 88.56 331 GLN B N 1
ATOM 6382 C CA . GLN B 1 331 ? 14.594 31.109 5.809 1 88.56 331 GLN B CA 1
ATOM 6383 C C . GLN B 1 331 ? 13.086 31.344 5.859 1 88.56 331 GLN B C 1
ATOM 6385 O O . GLN B 1 331 ? 12.625 32.312 6.465 1 88.56 331 GLN B O 1
ATOM 6390 N N . VAL B 1 332 ? 12.445 30.516 5.133 1 91.19 332 VAL B N 1
ATOM 6391 C CA . VAL B 1 332 ? 10.992 30.531 5.172 1 91.19 332 VAL B CA 1
ATOM 6392 C C . VAL B 1 332 ? 10.477 29.203 5.73 1 91.19 332 VAL B C 1
ATOM 6394 O O . VAL B 1 332 ? 10.336 28.234 4.992 1 91.19 332 VAL B O 1
ATOM 6397 N N . PRO B 1 333 ? 10.164 29.266 6.957 1 93.62 333 PRO B N 1
ATOM 6398 C CA . PRO B 1 333 ? 9.688 28 7.508 1 93.62 333 PRO B CA 1
ATOM 6399 C C . PRO B 1 333 ? 8.312 27.609 6.977 1 93.62 333 PRO B C 1
ATOM 6401 O O . PRO B 1 333 ? 7.531 28.484 6.578 1 93.62 333 PRO B O 1
ATOM 6404 N N . LEU B 1 334 ? 8.164 26.281 6.906 1 95.81 334 LEU B N 1
ATOM 6405 C CA . LEU B 1 334 ? 8.805 25.062 7.367 1 95.81 334 LEU B CA 1
ATOM 6406 C C . LEU B 1 334 ? 8.969 24.062 6.215 1 95.81 334 LEU B C 1
ATOM 6408 O O . LEU B 1 334 ? 8.102 23.969 5.344 1 95.81 334 LEU B O 1
ATOM 6412 N N . ARG B 1 335 ? 10.07 23.312 6.211 1 97.12 335 ARG B N 1
ATOM 6413 C CA . ARG B 1 335 ? 10.219 22.25 5.23 1 97.12 335 ARG B CA 1
ATOM 6414 C C . ARG B 1 335 ? 9.25 21.109 5.504 1 97.12 335 ARG B C 1
ATOM 6416 O O . ARG B 1 335 ? 9.008 20.75 6.66 1 97.12 335 ARG B O 1
ATOM 6423 N N . LEU B 1 336 ? 8.812 20.562 4.434 1 97.31 336 LEU B N 1
ATOM 6424 C CA . LEU B 1 336 ? 7.844 19.484 4.57 1 97.31 336 LEU B CA 1
ATOM 6425 C C . LEU B 1 336 ? 8.508 18.219 5.094 1 97.31 336 LEU B C 1
ATOM 6427 O O . LEU B 1 336 ? 7.922 17.484 5.898 1 97.31 336 LEU B O 1
ATOM 6431 N N . CYS B 1 337 ? 9.695 17.922 4.57 1 97.5 337 CYS B N 1
ATOM 6432 C CA . CYS B 1 337 ? 10.406 16.75 5.059 1 97.5 337 CYS B CA 1
ATOM 6433 C C . CYS B 1 337 ? 11.914 16.969 4.988 1 97.5 337 CYS B C 1
ATOM 6435 O O . CYS B 1 337 ? 12.383 17.891 4.332 1 97.5 337 CYS B O 1
ATOM 6437 N N . TYR B 1 338 ? 12.586 16.219 5.68 1 96.88 338 TYR B N 1
ATOM 6438 C CA . TYR B 1 338 ? 14.047 16.234 5.688 1 96.88 338 TYR B CA 1
ATOM 6439 C C . TYR B 1 338 ? 14.594 14.82 5.82 1 96.88 338 TYR B C 1
ATOM 6441 O O . TYR B 1 338 ? 14.094 14.023 6.617 1 96.88 338 TYR B O 1
ATOM 6449 N N . PRO B 1 339 ? 15.727 14.375 5.227 1 97.5 339 PRO B N 1
ATOM 6450 C CA . PRO B 1 339 ? 16.297 15.156 4.129 1 97.5 339 PRO B CA 1
ATOM 6451 C C . PRO B 1 339 ? 15.547 14.984 2.816 1 97.5 339 PRO B C 1
ATOM 6453 O O . PRO B 1 339 ? 14.641 14.148 2.727 1 97.5 339 PRO B O 1
ATOM 6456 N N . ALA B 1 340 ? 15.797 15.82 1.862 1 97.81 340 ALA B N 1
ATOM 6457 C CA . ALA B 1 340 ? 15.297 15.602 0.507 1 97.81 340 ALA B CA 1
ATOM 6458 C C . ALA B 1 340 ? 15.938 14.367 -0.125 1 97.81 340 ALA B C 1
ATOM 6460 O O . ALA B 1 340 ? 17.109 14.078 0.119 1 97.81 340 ALA B O 1
ATOM 6461 N N . LEU B 1 341 ? 15.102 13.617 -0.901 1 97.88 341 LEU B N 1
ATOM 6462 C CA . LEU B 1 341 ? 15.672 12.586 -1.759 1 97.88 341 LEU B CA 1
ATOM 6463 C C . LEU B 1 341 ? 16.562 13.203 -2.83 1 97.88 341 LEU B C 1
ATOM 6465 O O . LEU B 1 341 ? 16.203 14.203 -3.447 1 97.88 341 LEU B O 1
ATOM 6469 N N . THR B 1 342 ? 17.734 12.633 -3.039 1 97.44 342 THR B N 1
ATOM 6470 C CA . THR B 1 342 ? 18.672 13.141 -4.039 1 97.44 342 THR B CA 1
ATOM 6471 C C . THR B 1 342 ? 19.219 12 -4.895 1 97.44 342 THR B C 1
ATOM 6473 O O . THR B 1 342 ? 19 10.828 -4.59 1 97.44 342 THR B O 1
ATOM 6476 N N . GLY B 1 343 ? 19.781 12.32 -6.039 1 96.38 343 GLY B N 1
ATOM 6477 C CA . GLY B 1 343 ? 20.469 11.344 -6.871 1 96.38 343 GLY B CA 1
ATOM 6478 C C . GLY B 1 343 ? 19.578 10.203 -7.305 1 96.38 343 GLY B C 1
ATOM 6479 O O . GLY B 1 343 ? 18.469 10.422 -7.82 1 96.38 343 GLY B O 1
ATOM 6480 N N . SER B 1 344 ? 20.094 8.961 -7.074 1 96.25 344 SER B N 1
ATOM 6481 C CA . SER B 1 344 ? 19.391 7.758 -7.508 1 96.25 344 SER B CA 1
ATOM 6482 C C . SER B 1 344 ? 18.094 7.566 -6.723 1 96.25 344 SER B C 1
ATOM 6484 O O . SER B 1 344 ? 17.094 7.078 -7.262 1 96.25 344 SER B O 1
ATOM 6486 N N . ALA B 1 345 ? 18.188 7.941 -5.48 1 97 345 ALA B N 1
ATOM 6487 C CA . ALA B 1 345 ? 17 7.793 -4.652 1 97 345 ALA B CA 1
ATOM 6488 C C . ALA B 1 345 ? 15.844 8.625 -5.199 1 97 345 ALA B C 1
ATOM 6490 O O . ALA B 1 345 ? 14.703 8.164 -5.25 1 97 345 ALA B O 1
ATOM 6491 N N . TRP B 1 346 ? 16.156 9.883 -5.594 1 97.75 346 TRP B N 1
ATOM 6492 C CA . TRP B 1 346 ? 15.133 10.742 -6.176 1 97.75 346 TRP B CA 1
ATOM 6493 C C . TRP B 1 346 ? 14.578 10.133 -7.457 1 97.75 346 TRP B C 1
ATOM 6495 O O . TRP B 1 346 ? 13.359 10.031 -7.625 1 97.75 346 TRP B O 1
ATOM 6505 N N . LYS B 1 347 ? 15.461 9.703 -8.359 1 96.56 347 LYS B N 1
ATOM 6506 C CA . LYS B 1 347 ? 15.039 9.141 -9.641 1 96.56 347 LYS B CA 1
ATOM 6507 C C . LYS B 1 347 ? 14.164 7.91 -9.438 1 96.56 347 LYS B C 1
ATOM 6509 O O . LYS B 1 347 ? 13.086 7.809 -10.031 1 96.56 347 LYS B O 1
ATOM 6514 N N . ILE B 1 348 ? 14.586 7.043 -8.547 1 96.5 348 ILE B N 1
ATOM 6515 C CA . ILE B 1 348 ? 13.969 5.734 -8.367 1 96.5 348 ILE B CA 1
ATOM 6516 C C . ILE B 1 348 ? 12.641 5.891 -7.617 1 96.5 348 ILE B C 1
ATOM 6518 O O . ILE B 1 348 ? 11.641 5.273 -7.977 1 96.5 348 ILE B O 1
ATOM 6522 N N . LEU B 1 349 ? 12.625 6.746 -6.613 1 97.38 349 LEU B N 1
ATOM 6523 C CA . LEU B 1 349 ? 11.5 6.75 -5.688 1 97.38 349 LEU B CA 1
ATOM 6524 C C . LEU B 1 349 ? 10.422 7.73 -6.145 1 97.38 349 LEU B C 1
ATOM 6526 O O . LEU B 1 349 ? 9.273 7.648 -5.707 1 97.38 349 LEU B O 1
ATOM 6530 N N . THR B 1 350 ? 10.695 8.641 -7.07 1 97.5 350 THR B N 1
ATOM 6531 C CA . THR B 1 350 ? 9.695 9.602 -7.52 1 97.5 350 THR B CA 1
ATOM 6532 C C . THR B 1 350 ? 9.375 9.391 -9 1 97.5 350 THR B C 1
ATOM 6534 O O . THR B 1 350 ? 8.453 10.016 -9.531 1 97.5 350 THR B O 1
ATOM 6537 N N . GLY B 1 351 ? 10.094 8.523 -9.711 1 96.12 351 GLY B N 1
ATOM 6538 C CA . GLY B 1 351 ? 9.977 8.422 -11.156 1 96.12 351 GLY B CA 1
ATOM 6539 C C . GLY B 1 351 ? 10.414 9.688 -11.875 1 96.12 351 GLY B C 1
ATOM 6540 O O . GLY B 1 351 ? 9.781 10.102 -12.852 1 96.12 351 GLY B O 1
ATOM 6541 N N . CYS B 1 352 ? 11.406 10.305 -11.289 1 96.38 352 CYS B N 1
ATOM 6542 C CA . CYS B 1 352 ? 11.977 11.523 -11.859 1 96.38 352 CYS B CA 1
ATOM 6543 C C . CYS B 1 352 ? 10.93 12.625 -11.945 1 96.38 352 CYS B C 1
ATOM 6545 O O . CYS B 1 352 ? 10.867 13.352 -12.945 1 96.38 352 CYS B O 1
ATOM 6547 N N . ASP B 1 353 ? 10.133 12.695 -10.961 1 95.94 353 ASP B N 1
ATOM 6548 C CA . ASP B 1 353 ? 9.125 13.75 -10.93 1 95.94 353 ASP B CA 1
ATOM 6549 C C . ASP B 1 353 ? 9.773 15.133 -10.922 1 95.94 353 ASP B C 1
ATOM 6551 O O . ASP B 1 353 ? 10.5 15.477 -9.984 1 95.94 353 ASP B O 1
ATOM 6555 N N . PRO B 1 354 ? 9.461 15.953 -11.875 1 94.44 354 PRO B N 1
ATOM 6556 C CA . PRO B 1 354 ? 10.156 17.234 -11.969 1 94.44 354 PRO B CA 1
ATOM 6557 C C . PRO B 1 354 ? 9.766 18.203 -10.844 1 94.44 354 PRO B C 1
ATOM 6559 O O . PRO B 1 354 ? 10.547 19.078 -10.492 1 94.44 354 PRO B O 1
ATOM 6562 N N . LYS B 1 355 ? 8.68 18.062 -10.297 1 94.88 355 LYS B N 1
ATOM 6563 C CA . LYS B 1 355 ? 8.258 18.953 -9.211 1 94.88 355 LYS B CA 1
ATOM 6564 C C . LYS B 1 355 ? 8.914 18.547 -7.891 1 94.88 355 LYS B C 1
ATOM 6566 O O . LYS B 1 355 ? 9.094 19.391 -7.008 1 94.88 355 LYS B O 1
ATOM 6571 N N . ASN B 1 356 ? 9.258 17.312 -7.773 1 97.06 356 ASN B N 1
ATOM 6572 C CA . ASN B 1 356 ? 9.875 16.797 -6.555 1 97.06 356 ASN B CA 1
ATOM 6573 C C . ASN B 1 356 ? 11.391 16.656 -6.711 1 97.06 356 ASN B C 1
ATOM 6575 O O . ASN B 1 356 ? 11.984 15.711 -6.188 1 97.06 356 ASN B O 1
ATOM 6579 N N . GLN B 1 357 ? 11.93 17.547 -7.488 1 96.56 357 GLN B N 1
ATOM 6580 C CA . GLN B 1 357 ? 13.391 17.609 -7.453 1 96.56 357 GLN B CA 1
ATOM 6581 C C . GLN B 1 357 ? 13.891 17.906 -6.047 1 96.56 357 GLN B C 1
ATOM 6583 O O . GLN B 1 357 ? 13.133 18.375 -5.191 1 96.56 357 GLN B O 1
ATOM 6588 N N . PRO B 1 358 ? 15.18 17.625 -5.785 1 96.81 358 PRO B N 1
ATOM 6589 C CA . PRO B 1 358 ? 15.68 17.828 -4.422 1 96.81 358 PRO B CA 1
ATOM 6590 C C . PRO B 1 358 ? 15.445 19.25 -3.912 1 96.81 358 PRO B C 1
ATOM 6592 O O . PRO B 1 358 ? 15.812 20.219 -4.582 1 96.81 358 PRO B O 1
ATOM 6595 N N . TRP B 1 359 ? 14.836 19.312 -2.68 1 96.88 359 TRP B N 1
ATOM 6596 C CA . TRP B 1 359 ? 14.594 20.562 -1.956 1 96.88 359 TRP B CA 1
ATOM 6597 C C . TRP B 1 359 ? 13.516 21.391 -2.652 1 96.88 359 TRP B C 1
ATOM 6599 O O . TRP B 1 359 ? 13.578 22.625 -2.641 1 96.88 359 TRP B O 1
ATOM 6609 N N . SER B 1 360 ? 12.648 20.656 -3.26 1 96.81 360 SER B N 1
ATOM 6610 C CA . SER B 1 360 ? 11.547 21.312 -3.945 1 96.81 360 SER B CA 1
ATOM 6611 C C . SER B 1 360 ? 10.219 20.609 -3.658 1 96.81 360 SER B C 1
ATOM 6613 O O . SER B 1 360 ? 10.172 19.391 -3.516 1 96.81 360 SER B O 1
ATOM 6615 N N . TYR B 1 361 ? 9.148 21.422 -3.6 1 97.25 361 TYR B N 1
ATOM 6616 C CA . TYR B 1 361 ? 7.785 20.938 -3.441 1 97.25 361 TYR B CA 1
ATOM 6617 C C . TYR B 1 361 ? 7.668 20 -2.24 1 97.25 361 TYR B C 1
ATOM 6619 O O . TYR B 1 361 ? 7.965 20.406 -1.11 1 97.25 361 TYR B O 1
ATOM 6627 N N . HIS B 1 362 ? 7.285 18.703 -2.48 1 98.06 362 HIS B N 1
ATOM 6628 C CA . HIS B 1 362 ? 7.109 17.812 -1.345 1 98.06 362 HIS B CA 1
ATOM 6629 C C . HIS B 1 362 ? 8.445 17.219 -0.894 1 98.06 362 HIS B C 1
ATOM 6631 O O . HIS B 1 362 ? 8.555 16.703 0.221 1 98.06 362 HIS B O 1
ATOM 6637 N N . ASN B 1 363 ? 9.484 17.266 -1.783 1 98.19 363 ASN B N 1
ATOM 6638 C CA . ASN B 1 363 ? 10.789 16.672 -1.519 1 98.19 363 ASN B CA 1
ATOM 6639 C C . ASN B 1 363 ? 11.734 17.688 -0.854 1 98.19 363 ASN B C 1
ATOM 6641 O O . ASN B 1 363 ? 12.773 18.031 -1.413 1 98.19 363 ASN B O 1
ATOM 6645 N N . GLY B 1 364 ? 11.312 18.109 0.342 1 97.19 364 GLY B N 1
ATOM 6646 C CA . GLY B 1 364 ? 12.164 18.984 1.124 1 97.19 364 GLY B CA 1
ATOM 6647 C C . GLY B 1 364 ? 11.891 20.453 0.869 1 97.19 364 GLY B C 1
ATOM 6648 O O . GLY B 1 364 ? 12.633 21.328 1.342 1 97.19 364 GLY B O 1
ATOM 6649 N N . GLY B 1 365 ? 10.891 20.766 0.134 1 97.19 365 GLY B N 1
ATOM 6650 C CA . GLY B 1 365 ? 10.523 22.172 -0.039 1 97.19 365 GLY B CA 1
ATOM 6651 C C . GLY B 1 365 ? 9.969 22.797 1.226 1 97.19 365 GLY B C 1
ATOM 6652 O O . GLY B 1 365 ? 9.641 22.094 2.182 1 97.19 365 GLY B O 1
ATOM 6653 N N . SER B 1 366 ? 9.945 24.156 1.238 1 97.19 366 SER B N 1
ATOM 6654 C CA . SER B 1 366 ? 9.422 24.922 2.375 1 97.19 366 SER B CA 1
ATOM 6655 C C . SER B 1 366 ? 8.039 25.484 2.074 1 97.19 366 SER B C 1
ATOM 6657 O O . SER B 1 366 ? 7.844 26.156 1.062 1 97.19 366 SER B O 1
ATOM 6659 N N . TRP B 1 367 ? 7.18 25.219 2.875 1 97.25 367 TRP B N 1
ATOM 6660 C CA . TRP B 1 367 ? 5.797 25.641 2.693 1 97.25 367 TRP B CA 1
ATOM 6661 C C . TRP B 1 367 ? 5.379 26.625 3.779 1 97.25 367 TRP B C 1
ATOM 6663 O O . TRP B 1 367 ? 5.176 26.234 4.934 1 97.25 367 TRP B O 1
ATOM 6673 N N . PRO B 1 368 ? 5.133 27.859 3.414 1 96.5 368 PRO B N 1
ATOM 6674 C CA . PRO B 1 368 ? 4.777 28.859 4.422 1 96.5 368 PRO B CA 1
ATOM 6675 C C . PRO B 1 368 ? 3.539 28.469 5.23 1 96.5 368 PRO B C 1
ATOM 6677 O O . PRO B 1 368 ? 3.43 28.812 6.406 1 96.5 368 PRO B O 1
ATOM 6680 N N . SER B 1 369 ? 2.713 27.672 4.645 1 96.81 369 SER B N 1
ATOM 6681 C CA . SER B 1 369 ? 1.457 27.281 5.277 1 96.81 369 SER B CA 1
ATOM 6682 C C . SER B 1 369 ? 1.694 26.328 6.441 1 96.81 369 SER B C 1
ATOM 6684 O O . SER B 1 369 ? 0.782 26.047 7.223 1 96.81 369 SER B O 1
ATOM 6686 N N . LEU B 1 370 ? 2.857 25.844 6.668 1 97.75 370 LEU B N 1
ATOM 6687 C CA . LEU B 1 370 ? 3.123 24.859 7.699 1 97.75 370 LEU B CA 1
ATOM 6688 C C . LEU B 1 370 ? 3.428 25.516 9.031 1 97.75 370 LEU B C 1
ATOM 6690 O O . LEU B 1 370 ? 3.416 24.859 10.078 1 97.75 370 LEU B O 1
ATOM 6694 N N . LEU B 1 371 ? 3.668 26.828 9.023 1 98.25 371 LEU B N 1
ATOM 6695 C CA . LEU B 1 371 ? 4.117 27.5 10.242 1 98.25 371 LEU B CA 1
ATOM 6696 C C . LEU B 1 371 ? 3.057 27.406 11.336 1 98.25 371 LEU B C 1
ATOM 6698 O O . LEU B 1 371 ? 3.385 27.25 12.516 1 98.25 371 LEU B O 1
ATOM 6702 N N . TRP B 1 372 ? 1.802 27.516 10.93 1 98.38 372 TRP B N 1
ATOM 6703 C CA . TRP B 1 372 ? 0.766 27.516 11.953 1 98.38 372 TRP B CA 1
ATOM 6704 C C . TRP B 1 372 ? 0.699 26.156 12.648 1 98.38 372 TRP B C 1
ATOM 6706 O O . TRP B 1 372 ? 0.318 26.078 13.82 1 98.38 372 TRP B O 1
ATOM 6716 N N . TYR B 1 373 ? 1.079 25.031 12 1 98.62 373 TYR B N 1
ATOM 6717 C CA . TYR B 1 373 ? 1.146 23.734 12.664 1 98.62 373 TYR B CA 1
ATOM 6718 C C . TYR B 1 373 ? 2.191 23.75 13.766 1 98.62 373 TYR B C 1
ATOM 6720 O O . TYR B 1 373 ? 1.987 23.141 14.828 1 98.62 373 TYR B O 1
ATOM 6728 N N . LEU B 1 374 ? 3.326 24.344 13.445 1 98.75 374 LEU B N 1
ATOM 6729 C CA . LEU B 1 374 ? 4.375 24.438 14.453 1 98.75 374 LEU B CA 1
ATOM 6730 C C . LEU B 1 374 ? 3.916 25.281 15.641 1 98.75 374 LEU B C 1
ATOM 6732 O O . LEU B 1 374 ? 4.133 24.906 16.797 1 98.75 374 LEU B O 1
ATOM 6736 N N . SER B 1 375 ? 3.297 26.422 15.352 1 98.75 375 SER B N 1
ATOM 6737 C CA . SER B 1 375 ? 2.738 27.234 16.422 1 98.75 375 SER B CA 1
ATOM 6738 C C . SER B 1 375 ? 1.718 26.453 17.25 1 98.75 375 SER B C 1
ATOM 6740 O O . SER B 1 375 ? 1.721 26.531 18.469 1 98.75 375 SER B O 1
ATOM 6742 N N . ALA B 1 376 ? 0.885 25.75 16.516 1 98.75 376 ALA B N 1
ATOM 6743 C CA . ALA B 1 376 ? -0.12 24.938 17.203 1 98.75 376 ALA B CA 1
ATOM 6744 C C . ALA B 1 376 ? 0.534 23.906 18.125 1 98.75 376 ALA B C 1
ATOM 6746 O O . ALA B 1 376 ? 0.087 23.703 19.25 1 98.75 376 ALA B O 1
ATOM 6747 N N . ALA B 1 377 ? 1.547 23.266 17.656 1 98.75 377 ALA B N 1
ATOM 6748 C CA . ALA B 1 377 ? 2.248 22.25 18.453 1 98.75 377 ALA B CA 1
ATOM 6749 C C . ALA B 1 377 ? 2.873 22.875 19.703 1 98.75 377 ALA B C 1
ATOM 6751 O O . ALA B 1 377 ? 2.764 22.312 20.797 1 98.75 377 ALA B O 1
ATOM 6752 N N . VAL B 1 378 ? 3.5 24 19.547 1 98.75 378 VAL B N 1
ATOM 6753 C CA . VAL B 1 378 ? 4.164 24.672 20.656 1 98.75 378 VAL B CA 1
ATOM 6754 C C . VAL B 1 378 ? 3.123 25.125 21.672 1 98.75 378 VAL B C 1
ATOM 6756 O O . VAL B 1 378 ? 3.299 24.938 22.875 1 98.75 378 VAL B O 1
ATOM 6759 N N . LEU B 1 379 ? 2.072 25.75 21.172 1 98.62 379 LEU B N 1
ATOM 6760 C CA . LEU B 1 379 ? 1.024 26.25 22.062 1 98.62 379 LEU B CA 1
ATOM 6761 C C . LEU B 1 379 ? 0.349 25.094 22.797 1 98.62 379 LEU B C 1
ATOM 6763 O O . LEU B 1 379 ? 0.035 25.219 23.984 1 98.62 379 LEU B O 1
ATOM 6767 N N . HIS B 1 380 ? 0.105 24.031 22.078 1 98.12 380 HIS B N 1
ATOM 6768 C CA . HIS B 1 380 ? -0.464 22.859 22.719 1 98.12 380 HIS B CA 1
ATOM 6769 C C . HIS B 1 380 ? 0.455 22.328 23.812 1 98.12 380 HIS B C 1
ATOM 6771 O O . HIS B 1 380 ? 0.002 22.031 24.922 1 98.12 380 HIS B O 1
ATOM 6777 N N . TYR B 1 381 ? 1.695 22.141 23.5 1 98.19 381 TYR B N 1
ATOM 6778 C CA . TYR B 1 381 ? 2.699 21.688 24.438 1 98.19 381 TYR B CA 1
ATOM 6779 C C . TYR B 1 381 ? 2.727 22.562 25.688 1 98.19 381 TYR B C 1
ATOM 6781 O O . TYR B 1 381 ? 2.795 22.062 26.812 1 98.19 381 TYR B O 1
ATOM 6789 N N . GLN B 1 382 ? 2.674 23.828 25.438 1 98 382 GLN B N 1
ATOM 6790 C CA . GLN B 1 382 ? 2.658 24.781 26.547 1 98 382 GLN B CA 1
ATOM 6791 C C . GLN B 1 382 ? 1.417 24.609 27.406 1 98 382 GLN B C 1
ATOM 6793 O O . GLN B 1 382 ? 1.511 24.578 28.641 1 98 382 GLN B O 1
ATOM 6798 N N . GLN B 1 383 ? 0.328 24.516 26.797 1 95.94 383 GLN B N 1
ATOM 6799 C CA . GLN B 1 383 ? -0.937 24.375 27.5 1 95.94 383 GLN B CA 1
ATOM 6800 C C . GLN B 1 383 ? -0.96 23.094 28.344 1 95.94 383 GLN B C 1
ATOM 6802 O O . GLN B 1 383 ? -1.614 23.031 29.375 1 95.94 383 GLN B O 1
ATOM 6807 N N . ARG B 1 384 ? -0.25 22.125 27.906 1 95.75 384 ARG B N 1
ATOM 6808 C CA . ARG B 1 384 ? -0.23 20.828 28.594 1 95.75 384 ARG B CA 1
ATOM 6809 C C . ARG B 1 384 ? 0.81 20.812 29.703 1 95.75 384 ARG B C 1
ATOM 6811 O O . ARG B 1 384 ? 1 19.797 30.375 1 95.75 384 ARG B O 1
ATOM 6818 N N . GLY B 1 385 ? 1.472 21.906 29.922 1 96.94 385 GLY B N 1
ATOM 6819 C CA . GLY B 1 385 ? 2.447 22.016 30.984 1 96.94 385 GLY B CA 1
ATOM 6820 C C . GLY B 1 385 ? 3.852 21.625 30.562 1 96.94 385 GLY B C 1
ATOM 6821 O O . GLY B 1 385 ? 4.641 21.141 31.375 1 96.94 385 GLY B O 1
ATOM 6822 N N . GLY B 1 386 ? 4.16 21.844 29.281 1 97.38 386 GLY B N 1
ATOM 6823 C CA . GLY B 1 386 ? 5.492 21.547 28.781 1 97.38 386 GLY B CA 1
ATOM 6824 C C . GLY B 1 386 ? 6.566 22.438 29.391 1 97.38 386 GLY B C 1
ATOM 6825 O O . GLY B 1 386 ? 6.27 23.312 30.203 1 97.38 386 GLY B O 1
ATOM 6826 N N . ASP B 1 387 ? 7.793 22.156 29.078 1 97.56 387 ASP B N 1
ATOM 6827 C CA . ASP B 1 387 ? 8.945 22.891 29.594 1 97.56 387 ASP B CA 1
ATOM 6828 C C . ASP B 1 387 ? 8.82 24.375 29.312 1 97.56 387 ASP B C 1
ATOM 6830 O O . ASP B 1 387 ? 8.805 24.797 28.156 1 97.56 387 ASP B O 1
ATOM 6834 N N . ARG B 1 388 ? 8.891 25.188 30.281 1 97.75 388 ARG B N 1
ATOM 6835 C CA . ARG B 1 388 ? 8.625 26.609 30.172 1 97.75 388 ARG B CA 1
ATOM 6836 C C . ARG B 1 388 ? 9.703 27.312 29.359 1 97.75 388 ARG B C 1
ATOM 6838 O O . ARG B 1 388 ? 9.414 28.203 28.562 1 97.75 388 ARG B O 1
ATOM 6845 N N . ASN B 1 389 ? 10.891 26.922 29.594 1 98.06 389 ASN B N 1
ATOM 6846 C CA . ASN B 1 389 ? 11.992 27.547 28.875 1 98.06 389 ASN B CA 1
ATOM 6847 C C . ASN B 1 389 ? 11.93 27.234 27.391 1 98.06 389 ASN B C 1
ATOM 6849 O O . ASN B 1 389 ? 12.141 28.125 26.562 1 98.06 389 ASN B O 1
ATOM 6853 N N . LEU B 1 390 ? 11.688 26.031 27.094 1 97.81 390 LEU B N 1
ATOM 6854 C CA . LEU B 1 390 ? 11.562 25.625 25.703 1 97.81 390 LEU B CA 1
ATOM 6855 C C . LEU B 1 390 ? 10.414 26.375 25.031 1 97.81 390 LEU B C 1
ATOM 6857 O O . LEU B 1 390 ? 10.547 26.844 23.891 1 97.81 390 LEU B O 1
ATOM 6861 N N . CYS B 1 391 ? 9.297 26.484 25.703 1 98.38 391 CYS B N 1
ATOM 6862 C CA . CYS B 1 391 ? 8.133 27.203 25.172 1 98.38 391 CYS B CA 1
ATOM 6863 C C . CYS B 1 391 ? 8.469 28.656 24.906 1 98.38 391 CYS B C 1
ATOM 6865 O O . CYS B 1 391 ? 8.086 29.203 23.859 1 98.38 391 CYS B O 1
ATOM 6867 N N . GLN B 1 392 ? 9.18 29.234 25.844 1 98.25 392 GLN B N 1
ATOM 6868 C CA . GLN B 1 392 ? 9.523 30.641 25.688 1 98.25 392 GLN B CA 1
ATOM 6869 C C . GLN B 1 392 ? 10.43 30.859 24.484 1 98.25 392 GLN B C 1
ATOM 6871 O O . GLN B 1 392 ? 10.227 31.812 23.703 1 98.25 392 GLN B O 1
ATOM 6876 N N . VAL B 1 393 ? 11.383 30 24.359 1 98.44 393 VAL B N 1
ATOM 6877 C CA . VAL B 1 393 ? 12.281 30.078 23.219 1 98.44 393 VAL B CA 1
ATOM 6878 C C . VAL B 1 393 ? 11.477 29.969 21.922 1 98.44 393 VAL B C 1
ATOM 6880 O O . VAL B 1 393 ? 11.664 30.75 21 1 98.44 393 VAL B O 1
ATOM 6883 N N . TRP B 1 394 ? 10.602 29.031 21.859 1 98.38 394 TRP B N 1
ATOM 6884 C CA . TRP B 1 394 ? 9.82 28.781 20.656 1 98.38 394 TRP B CA 1
ATOM 6885 C C . TRP B 1 394 ? 8.867 29.938 20.375 1 98.38 394 TRP B C 1
ATOM 6887 O O . TRP B 1 394 ? 8.688 30.344 19.219 1 98.38 394 TRP B O 1
ATOM 6897 N N . LEU B 1 395 ? 8.203 30.438 21.391 1 98.12 395 LEU B N 1
ATOM 6898 C CA . LEU B 1 395 ? 7.27 31.531 21.188 1 98.12 395 LEU B CA 1
ATOM 6899 C C . LEU B 1 395 ? 7.98 32.75 20.609 1 98.12 395 LEU B C 1
ATOM 6901 O O . LEU B 1 395 ? 7.441 33.438 19.734 1 98.12 395 LEU B O 1
ATOM 6905 N N . ASN B 1 396 ? 9.211 33 21.094 1 98.06 396 ASN B N 1
ATOM 6906 C CA . ASN B 1 396 ? 10 34.094 20.547 1 98.06 396 ASN B CA 1
ATOM 6907 C C . ASN B 1 396 ? 10.344 33.844 19.078 1 98.06 396 ASN B C 1
ATOM 6909 O O . ASN B 1 396 ? 10.219 34.75 18.25 1 98.06 396 ASN B O 1
ATOM 6913 N N . LYS B 1 397 ? 10.742 32.688 18.812 1 97.75 397 LYS B N 1
ATOM 6914 C CA . LYS B 1 397 ? 11.109 32.344 17.438 1 97.75 397 LYS B CA 1
ATOM 6915 C C . LYS B 1 397 ? 9.898 32.406 16.516 1 97.75 397 LYS B C 1
ATOM 6917 O O . LYS B 1 397 ? 10.016 32.812 15.359 1 97.75 397 LYS B O 1
ATOM 6922 N N . LEU B 1 398 ? 8.797 31.906 17 1 98.19 398 LEU B N 1
ATOM 6923 C CA . LEU B 1 398 ? 7.582 31.891 16.188 1 98.19 398 LEU B CA 1
ATOM 6924 C C . LEU B 1 398 ? 7.117 33.312 15.875 1 98.19 398 LEU B C 1
ATOM 6926 O O . LEU B 1 398 ? 6.629 33.562 14.781 1 98.19 398 LEU B O 1
ATOM 6930 N N . GLN B 1 399 ? 7.238 34.188 16.859 1 96.94 399 GLN B N 1
ATOM 6931 C CA . GLN B 1 399 ? 6.906 35.594 16.625 1 96.94 399 GLN B CA 1
ATOM 6932 C C . GLN B 1 399 ? 7.812 36.188 15.555 1 96.94 399 GLN B C 1
ATOM 6934 O O . GLN B 1 399 ? 7.348 36.938 14.688 1 96.94 399 GLN B O 1
ATOM 6939 N N . HIS B 1 400 ? 9.031 35.781 15.656 1 96.5 400 HIS B N 1
ATOM 6940 C CA . HIS B 1 400 ? 10 36.281 14.672 1 96.5 400 HIS B CA 1
ATOM 6941 C C . HIS B 1 400 ? 9.648 35.781 13.273 1 96.5 400 HIS B C 1
ATOM 6943 O O . HIS B 1 400 ? 9.586 36.562 12.328 1 96.5 400 HIS B O 1
ATOM 6949 N N . TYR B 1 401 ? 9.438 34.5 13.125 1 96.44 401 TYR B N 1
ATOM 6950 C CA . TYR B 1 401 ? 9.133 33.906 11.828 1 96.44 401 TYR B CA 1
ATOM 6951 C C . TYR B 1 401 ? 7.812 34.438 11.289 1 96.44 401 TYR B C 1
ATOM 6953 O O . TYR B 1 401 ? 7.66 34.625 10.078 1 96.44 401 TYR B O 1
ATOM 6961 N N . HIS B 1 402 ? 6.828 34.625 12.156 1 97.06 402 HIS B N 1
ATOM 6962 C CA . HIS B 1 402 ? 5.551 35.188 11.734 1 97.06 402 HIS B CA 1
ATOM 6963 C C . HIS B 1 402 ? 5.73 36.594 11.164 1 97.06 402 HIS B C 1
ATOM 6965 O O . HIS B 1 402 ? 5.164 36.906 10.117 1 97.06 402 HIS B O 1
ATOM 6971 N N . THR B 1 403 ? 6.492 37.406 11.852 1 96.19 403 THR B N 1
ATOM 6972 C CA . THR B 1 403 ? 6.777 38.75 11.383 1 96.19 403 THR B CA 1
ATOM 6973 C C . THR B 1 403 ? 7.473 38.719 10.031 1 96.19 403 THR B C 1
ATOM 6975 O O . THR B 1 403 ? 7.125 39.5 9.125 1 96.19 403 THR B O 1
ATOM 6978 N N . GLN B 1 404 ? 8.375 37.875 9.938 1 94.75 404 GLN B N 1
ATOM 6979 C CA . GLN B 1 404 ? 9.102 37.719 8.68 1 94.75 404 GLN B CA 1
ATOM 6980 C C . GLN B 1 404 ? 8.148 37.344 7.547 1 94.75 404 GLN B C 1
ATOM 6982 O O . GLN B 1 404 ? 8.258 37.844 6.438 1 94.75 404 GLN B O 1
ATOM 6987 N N . GLN B 1 405 ? 7.266 36.406 7.797 1 95.94 405 GLN B N 1
ATOM 6988 C CA . GLN B 1 405 ? 6.305 36 6.777 1 95.94 405 GLN B CA 1
ATOM 6989 C C . GLN B 1 405 ? 5.379 37.125 6.398 1 95.94 405 GLN B C 1
ATOM 6991 O O . GLN B 1 405 ? 5.027 37.281 5.227 1 95.94 405 GLN B O 1
ATOM 6996 N N . CYS B 1 406 ? 4.98 37.938 7.367 1 96.31 406 CYS B N 1
ATOM 6997 C CA . CYS B 1 406 ? 4.125 39.094 7.098 1 96.31 406 CYS B CA 1
ATOM 6998 C C . CYS B 1 406 ? 4.824 40.062 6.168 1 96.31 406 CYS B C 1
ATOM 7000 O O . CYS B 1 406 ? 4.176 40.688 5.324 1 96.31 406 CYS B O 1
ATOM 7002 N N . GLU B 1 407 ? 6.07 40.156 6.309 1 94.25 407 GLU B N 1
ATOM 7003 C CA . GLU B 1 407 ? 6.855 41.094 5.512 1 94.25 407 GLU B CA 1
ATOM 7004 C C . GLU B 1 407 ? 7.105 40.531 4.109 1 94.25 407 GLU B C 1
ATOM 7006 O O . GLU B 1 407 ? 7.156 41.312 3.141 1 94.25 407 GLU B O 1
ATOM 7011 N N . GLN B 1 408 ? 7.188 39.312 4.027 1 94.38 408 GLN B N 1
ATOM 7012 C CA . GLN B 1 408 ? 7.727 38.719 2.811 1 94.38 408 GLN B CA 1
ATOM 7013 C C . GLN B 1 408 ? 6.609 38.188 1.91 1 94.38 408 GLN B C 1
ATOM 7015 O O . GLN B 1 408 ? 6.656 38.375 0.691 1 94.38 408 GLN B O 1
ATOM 7020 N N . LEU B 1 409 ? 5.598 37.531 2.4 1 96.44 409 LEU B N 1
ATOM 7021 C CA . LEU B 1 409 ? 4.652 36.719 1.632 1 96.44 409 LEU B CA 1
ATOM 7022 C C . LEU B 1 409 ? 3.816 37.594 0.707 1 96.44 409 LEU B C 1
ATOM 7024 O O . LEU B 1 409 ? 3.561 37.25 -0.442 1 96.44 409 LEU B O 1
ATOM 7028 N N . PRO B 1 410 ? 3.365 38.812 1.215 1 96.19 410 PRO B N 1
ATOM 7029 C CA . PRO B 1 410 ? 2.598 39.625 0.287 1 96.19 410 PRO B CA 1
ATOM 7030 C C . PRO B 1 410 ? 3.406 40.062 -0.94 1 96.19 410 PRO B C 1
ATOM 7032 O O . PRO B 1 410 ? 2.904 40 -2.064 1 96.19 410 PRO B O 1
ATOM 7035 N N . GLY B 1 411 ? 4.617 40.406 -0.743 1 94.56 411 GLY B N 1
ATOM 7036 C CA . GLY B 1 411 ? 5.477 40.812 -1.85 1 94.56 411 GLY B CA 1
ATOM 7037 C C . GLY B 1 411 ? 5.785 39.656 -2.793 1 94.56 411 GLY B C 1
ATOM 7038 O O . GLY B 1 411 ? 5.992 39.875 -3.99 1 94.56 411 GLY B O 1
ATOM 7039 N N . ASP B 1 412 ? 5.84 38.469 -2.236 1 95.56 412 ASP B N 1
ATOM 7040 C CA . ASP B 1 412 ? 6.105 37.25 -3.027 1 95.56 412 ASP B CA 1
ATOM 7041 C C . ASP B 1 412 ? 4.824 36.719 -3.67 1 95.56 412 ASP B C 1
ATOM 7043 O O . ASP B 1 412 ? 4.832 35.688 -4.312 1 95.56 412 ASP B O 1
ATOM 7047 N N . GLU B 1 413 ? 3.768 37.375 -3.471 1 95.62 413 GLU B N 1
ATOM 7048 C CA . GLU B 1 413 ? 2.467 37.031 -4.039 1 95.62 413 GLU B CA 1
ATOM 7049 C C . GLU B 1 413 ? 1.958 35.719 -3.484 1 95.62 413 GLU B C 1
ATOM 7051 O O . GLU B 1 413 ? 1.463 34.875 -4.234 1 95.62 413 GLU B O 1
ATOM 7056 N N . TRP B 1 414 ? 2.207 35.438 -2.236 1 96.5 414 TRP B N 1
ATOM 7057 C CA . TRP B 1 414 ? 1.641 34.344 -1.464 1 96.5 414 TRP B CA 1
ATOM 7058 C C . TRP B 1 414 ? 1.894 33 -2.156 1 96.5 414 TRP B C 1
ATOM 7060 O O . TRP B 1 414 ? 0.957 32.25 -2.418 1 96.5 414 TRP B O 1
ATOM 7070 N N . PRO B 1 415 ? 3.143 32.656 -2.344 1 96.06 415 PRO B N 1
ATOM 7071 C CA . PRO B 1 415 ? 3.441 31.438 -3.102 1 96.06 415 PRO B CA 1
ATOM 7072 C C . PRO B 1 415 ? 3.105 30.156 -2.33 1 96.06 415 PRO B C 1
ATOM 7074 O O . PRO B 1 415 ? 3.105 30.156 -1.097 1 96.06 415 PRO B O 1
ATOM 7077 N N . GLU B 1 416 ? 2.955 29.109 -3.045 1 95.62 416 GLU B N 1
ATOM 7078 C CA . GLU B 1 416 ? 2.672 27.781 -2.516 1 95.62 416 GLU B CA 1
ATOM 7079 C C . GLU B 1 416 ? 3.85 27.25 -1.709 1 95.62 416 GLU B C 1
ATOM 7081 O O . GLU B 1 416 ? 3.668 26.719 -0.612 1 95.62 416 GLU B O 1
ATOM 7086 N N . TYR B 1 417 ? 5.012 27.328 -2.262 1 96.56 417 TYR B N 1
ATOM 7087 C CA . TYR B 1 417 ? 6.195 26.812 -1.585 1 96.56 417 TYR B CA 1
ATOM 7088 C C . TYR B 1 417 ? 7.453 27.5 -2.088 1 96.56 417 TYR B C 1
ATOM 7090 O O . TYR B 1 417 ? 7.418 28.219 -3.09 1 96.56 417 TYR B O 1
ATOM 7098 N N . TYR B 1 418 ? 8.453 27.422 -1.32 1 97 418 TYR B N 1
ATOM 7099 C CA . TYR B 1 418 ? 9.805 27.859 -1.656 1 97 418 TYR B CA 1
ATOM 7100 C C . TYR B 1 418 ? 10.727 26.656 -1.855 1 97 418 TYR B C 1
ATOM 7102 O O . TYR B 1 418 ? 10.453 25.562 -1.358 1 97 418 TYR B O 1
ATOM 7110 N N . GLU B 1 419 ? 11.758 26.844 -2.635 1 96.19 419 GLU B N 1
ATOM 7111 C CA . GLU B 1 419 ? 12.641 25.719 -2.939 1 96.19 419 GLU B CA 1
ATOM 7112 C C . GLU B 1 419 ? 14.102 26.078 -2.66 1 96.19 419 GLU B C 1
ATOM 7114 O O . GLU B 1 419 ? 14.406 27.203 -2.264 1 96.19 419 GLU B O 1
ATOM 7119 N N . GLY B 1 420 ? 14.961 25.078 -2.707 1 93.94 420 GLY B N 1
ATOM 7120 C CA . GLY B 1 420 ? 16.375 25.219 -2.422 1 93.94 420 GLY B CA 1
ATOM 7121 C C . GLY B 1 420 ? 16.75 24.844 -1 1 93.94 420 GLY B C 1
ATOM 7122 O O . GLY B 1 420 ? 15.883 24.797 -0.122 1 93.94 420 GLY B O 1
ATOM 7123 N N . GLN B 1 421 ? 17.984 24.703 -0.732 1 90.69 421 GLN B N 1
ATOM 7124 C CA . GLN B 1 421 ? 18.469 24.25 0.57 1 90.69 421 GLN B CA 1
ATOM 7125 C C . GLN B 1 421 ? 18.234 25.312 1.641 1 90.69 421 GLN B C 1
ATOM 7127 O O . GLN B 1 421 ? 17.984 24.984 2.805 1 90.69 421 GLN B O 1
ATOM 7132 N N . ASP B 1 422 ? 18.203 26.531 1.164 1 88.94 422 ASP B N 1
ATOM 7133 C CA . ASP B 1 422 ? 18.031 27.609 2.139 1 88.94 422 ASP B CA 1
ATOM 7134 C C . ASP B 1 422 ? 16.594 28.094 2.191 1 88.94 422 ASP B C 1
ATOM 7136 O O . ASP B 1 422 ? 16.219 28.891 3.061 1 88.94 422 ASP B O 1
ATOM 7140 N N . SER B 1 423 ? 15.781 27.656 1.246 1 87 423 SER B N 1
ATOM 7141 C CA . SER B 1 423 ? 14.344 27.938 1.221 1 87 423 SER B CA 1
ATOM 7142 C C . SER B 1 423 ? 14.078 29.422 0.994 1 87 423 SER B C 1
ATOM 7144 O O . SER B 1 423 ? 13.234 30.016 1.664 1 87 423 SER B O 1
ATOM 7146 N N . VAL B 1 424 ? 14.852 30.031 0.177 1 84.12 424 VAL B N 1
ATOM 7147 C CA . VAL B 1 424 ? 14.68 31.469 -0.001 1 84.12 424 VAL B CA 1
ATOM 7148 C C . VAL B 1 424 ? 14.086 31.75 -1.377 1 84.12 424 VAL B C 1
ATOM 7150 O O . VAL B 1 424 ? 13.438 32.781 -1.581 1 84.12 424 VAL B O 1
ATOM 7153 N N . GLN B 1 425 ? 14.211 30.859 -2.24 1 89.5 425 GLN B N 1
ATOM 7154 C CA . GLN B 1 425 ? 13.797 31.078 -3.619 1 89.5 425 GLN B CA 1
ATOM 7155 C C . GLN B 1 425 ? 12.344 30.656 -3.828 1 89.5 425 GLN B C 1
ATOM 7157 O O . GLN B 1 425 ? 11.977 29.516 -3.529 1 89.5 425 GLN B O 1
ATOM 7162 N N . ILE B 1 426 ? 11.523 31.625 -4.316 1 92.44 426 ILE B N 1
ATOM 7163 C CA . ILE B 1 426 ? 10.195 31.219 -4.758 1 92.44 426 ILE B CA 1
ATOM 7164 C C . ILE B 1 426 ? 10.32 30.109 -5.805 1 92.44 426 ILE B C 1
ATOM 7166 O O . ILE B 1 426 ? 11.07 30.234 -6.77 1 92.44 426 ILE B O 1
ATOM 7170 N N . ALA B 1 427 ? 9.617 29.078 -5.582 1 92.44 427 ALA B N 1
ATOM 7171 C CA . ALA B 1 427 ? 9.773 27.922 -6.461 1 92.44 427 ALA B CA 1
ATOM 7172 C C . ALA B 1 427 ? 9.32 28.25 -7.879 1 92.44 427 ALA B C 1
ATOM 7174 O O . ALA B 1 427 ? 8.328 28.953 -8.078 1 92.44 427 ALA B O 1
ATOM 7175 N N . THR B 1 428 ? 9.984 27.625 -8.875 1 86.75 428 THR B N 1
ATOM 7176 C CA . THR B 1 428 ? 9.734 27.859 -10.297 1 86.75 428 THR B CA 1
ATOM 7177 C C . THR B 1 428 ? 8.32 27.438 -10.67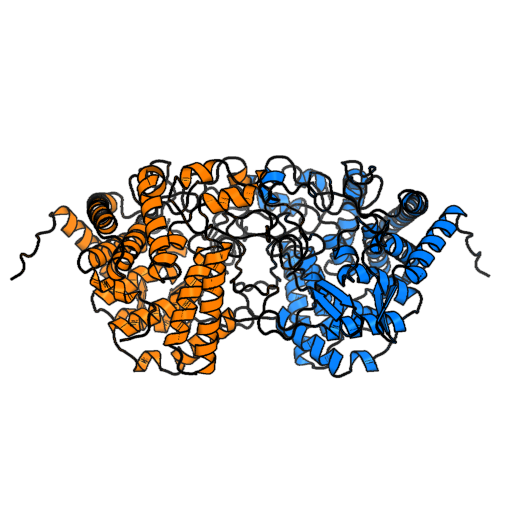2 1 86.75 428 THR B C 1
ATOM 7179 O O . THR B 1 428 ? 7.676 28.078 -11.508 1 86.75 428 THR B O 1
ATOM 7182 N N . ARG B 1 429 ? 7.828 26.422 -9.969 1 88.88 429 ARG B N 1
ATOM 7183 C CA . ARG B 1 429 ? 6.539 25.859 -10.359 1 88.88 429 ARG B CA 1
ATOM 7184 C C . ARG B 1 429 ? 5.488 26.109 -9.281 1 88.88 429 ARG B C 1
ATOM 7186 O O . ARG B 1 429 ? 4.449 25.453 -9.258 1 88.88 429 ARG B O 1
ATOM 7193 N N . ALA B 1 430 ? 5.805 27.047 -8.445 1 91.69 430 ALA B N 1
ATOM 7194 C CA . ALA B 1 430 ? 4.863 27.344 -7.367 1 91.69 430 ALA B CA 1
ATOM 7195 C C . ALA B 1 430 ? 3.66 28.125 -7.891 1 91.69 430 ALA B C 1
ATOM 7197 O O . ALA B 1 430 ? 3.814 29.047 -8.68 1 91.69 430 ALA B O 1
ATOM 7198 N N . CYS B 1 431 ? 2.561 27.641 -7.531 1 91.38 431 CYS B N 1
ATOM 7199 C CA . CYS B 1 431 ? 1.37 28.453 -7.75 1 91.38 431 CYS B CA 1
ATOM 7200 C C . CYS B 1 431 ? 1.352 29.656 -6.812 1 91.38 431 CYS B C 1
ATOM 7202 O O . CYS B 1 431 ? 1.788 29.562 -5.664 1 91.38 431 CYS B O 1
ATOM 7204 N N . ARG B 1 432 ? 0.849 30.781 -7.309 1 93.31 432 ARG B N 1
ATOM 7205 C CA . ARG B 1 432 ? 0.773 32 -6.512 1 93.31 432 ARG B CA 1
ATOM 7206 C C . ARG B 1 432 ? -0.64 32.219 -5.98 1 93.31 432 ARG B C 1
ATOM 7208 O O . ARG B 1 432 ? -1.58 31.547 -6.406 1 93.31 432 ARG B O 1
ATOM 7215 N N . TYR B 1 433 ? -0.679 33.062 -4.953 1 95.12 433 TYR B N 1
ATOM 7216 C CA . TYR B 1 433 ? -1.944 33.438 -4.324 1 95.12 433 TYR B CA 1
ATOM 7217 C C . TYR B 1 433 ? -2.678 32.188 -3.82 1 95.12 433 TYR B C 1
ATOM 7219 O O . TYR B 1 433 ? -3.852 31.984 -4.141 1 95.12 433 TYR B O 1
ATOM 7227 N N . GLN B 1 434 ? -1.901 31.453 -3.143 1 96.06 434 GLN B N 1
ATOM 7228 C CA . GLN B 1 434 ? -2.418 30.234 -2.531 1 96.06 434 GLN B CA 1
ATOM 7229 C C . GLN B 1 434 ? -3.252 30.547 -1.292 1 96.06 434 GLN B C 1
ATOM 7231 O O . GLN B 1 434 ? -2.775 31.203 -0.368 1 96.06 434 GLN B O 1
ATOM 7236 N N . THR B 1 435 ? -4.395 29.953 -1.264 1 97.62 435 THR B N 1
ATOM 7237 C CA . THR B 1 435 ? -5.332 30.219 -0.175 1 97.62 435 THR B CA 1
ATOM 7238 C C . THR B 1 435 ? -4.754 29.75 1.156 1 97.62 435 THR B C 1
ATOM 7240 O O . THR B 1 435 ? -4.805 30.469 2.154 1 97.62 435 THR B O 1
ATOM 7243 N N . TRP B 1 436 ? -4.215 28.562 1.191 1 97.12 436 TRP B N 1
ATOM 7244 C CA . TRP B 1 436 ? -3.721 28.047 2.465 1 97.12 436 TRP B CA 1
ATOM 7245 C C . TRP B 1 436 ? -2.494 28.828 2.926 1 97.12 436 TRP B C 1
ATOM 7247 O O . TRP B 1 436 ? -2.139 28.797 4.105 1 97.12 436 TRP B O 1
ATOM 7257 N N . THR B 1 437 ? -1.827 29.578 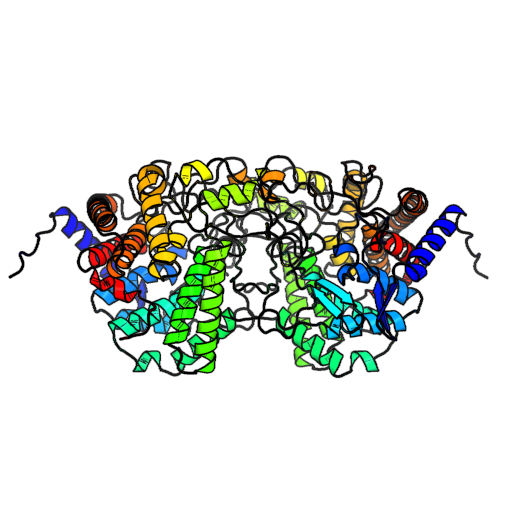2.021 1 97.5 437 THR B N 1
ATOM 7258 C CA . THR B 1 437 ? -0.695 30.406 2.42 1 97.5 437 THR B CA 1
ATOM 7259 C C . THR B 1 437 ? -1.172 31.656 3.164 1 97.5 437 THR B C 1
ATOM 7261 O O . THR B 1 437 ? -0.754 31.906 4.297 1 97.5 437 THR B O 1
ATOM 7264 N N . PHE B 1 438 ? -2.053 32.438 2.531 1 97.75 438 PHE B N 1
ATOM 7265 C CA . PHE B 1 438 ? -2.447 33.656 3.209 1 97.75 438 PHE B CA 1
ATOM 7266 C C . PHE B 1 438 ? -3.393 33.344 4.367 1 97.75 438 PHE B C 1
ATOM 7268 O O . PHE B 1 438 ? -3.387 34.062 5.379 1 97.75 438 PHE B O 1
ATOM 7275 N N . THR B 1 439 ? -4.168 32.281 4.316 1 98.44 439 THR B N 1
ATOM 7276 C CA . THR B 1 439 ? -4.988 31.906 5.465 1 98.44 439 THR B CA 1
ATOM 7277 C C . THR B 1 439 ? -4.133 31.312 6.578 1 98.44 439 THR B C 1
ATOM 7279 O O . THR B 1 439 ? -4.418 31.5 7.762 1 98.44 439 THR B O 1
ATOM 7282 N N . GLY B 1 440 ? -3.102 30.531 6.148 1 98.12 440 GLY B N 1
ATOM 7283 C CA . GLY B 1 440 ? -2.168 30.047 7.148 1 98.12 440 GLY B CA 1
ATOM 7284 C C . GLY B 1 440 ? -1.529 31.156 7.961 1 98.12 440 GLY B C 1
ATOM 7285 O O . GLY B 1 440 ? -1.333 31.016 9.172 1 98.12 440 GLY B O 1
ATOM 7286 N N . LEU B 1 441 ? -1.204 32.219 7.289 1 98.06 441 LEU B N 1
ATOM 7287 C CA . LEU B 1 441 ? -0.664 33.406 7.961 1 98.06 441 LEU B CA 1
ATOM 7288 C C . LEU B 1 441 ? -1.673 33.969 8.953 1 98.06 441 LEU B C 1
ATOM 7290 O O . LEU B 1 441 ? -1.312 34.312 10.078 1 98.06 441 LEU B O 1
ATOM 7294 N N . LEU B 1 442 ? -2.924 34.094 8.531 1 98.56 442 LEU B N 1
ATOM 7295 C CA . LEU B 1 442 ? -3.994 34.594 9.383 1 98.56 442 LEU B CA 1
ATOM 7296 C C . LEU B 1 442 ? -4.184 33.688 10.602 1 98.56 442 LEU B C 1
ATOM 7298 O O . LEU B 1 442 ? -4.301 34.188 11.727 1 98.56 442 LEU B O 1
ATOM 7302 N N . LEU B 1 443 ? -4.23 32.438 10.328 1 98.69 443 LEU B N 1
ATOM 7303 C CA . LEU B 1 443 ? -4.438 31.469 11.406 1 98.69 443 LEU B CA 1
ATOM 7304 C C . LEU B 1 443 ? -3.283 31.5 12.406 1 98.69 443 LEU B C 1
ATOM 7306 O O . LEU B 1 443 ? -3.502 31.438 13.617 1 98.69 443 LEU B O 1
ATOM 7310 N N . ASN B 1 444 ? -2.072 31.547 11.875 1 98.38 444 ASN B N 1
ATOM 7311 C CA . ASN B 1 444 ? -0.906 31.625 12.742 1 98.38 444 ASN B CA 1
ATOM 7312 C C . ASN B 1 444 ? -0.97 32.875 13.641 1 98.38 444 ASN B C 1
ATOM 7314 O O . ASN B 1 444 ? -0.686 32.781 14.836 1 98.38 444 ASN B O 1
ATOM 7318 N N . HIS B 1 445 ? -1.331 33.969 13.062 1 98.19 445 HIS B N 1
ATOM 7319 C CA . HIS B 1 445 ? -1.49 35.219 13.828 1 98.19 445 HIS B CA 1
ATOM 7320 C C . HIS B 1 445 ? -2.541 35.062 14.922 1 98.19 445 HIS B C 1
ATOM 7322 O O . HIS B 1 445 ? -2.32 35.469 16.062 1 98.19 445 HIS B O 1
ATOM 7328 N N . ALA B 1 446 ? -3.641 34.5 14.531 1 98.19 446 ALA B N 1
ATOM 7329 C CA . ALA B 1 446 ? -4.742 34.344 15.469 1 98.19 446 ALA B CA 1
ATOM 7330 C C . ALA B 1 446 ? -4.32 33.438 16.641 1 98.19 446 ALA B C 1
ATOM 7332 O O . ALA B 1 446 ? -4.641 33.75 17.797 1 98.19 446 ALA B O 1
ATOM 7333 N N . LEU B 1 447 ? -3.596 32.375 16.391 1 98.19 447 LEU B N 1
ATOM 7334 C CA . LEU B 1 447 ? -3.162 31.453 17.438 1 98.19 447 LEU B CA 1
ATOM 7335 C C . LEU B 1 447 ? -2.146 32.125 18.359 1 98.19 447 LEU B C 1
ATOM 7337 O O . LEU B 1 447 ? -2.203 31.922 19.578 1 98.19 447 LEU B O 1
ATOM 7341 N N . LEU B 1 448 ? -1.205 32.875 17.766 1 97.69 448 LEU B N 1
ATOM 7342 C CA . LEU B 1 448 ? -0.171 33.5 18.578 1 97.69 448 LEU B CA 1
ATOM 7343 C C . LEU B 1 448 ? -0.756 34.656 19.406 1 97.69 448 LEU B C 1
ATOM 7345 O O . LEU B 1 448 ? -0.29 34.906 20.516 1 97.69 448 LEU B O 1
ATOM 7349 N N . SER B 1 449 ? -1.803 35.25 18.875 1 96.88 449 SER B N 1
ATOM 7350 C CA . SER B 1 449 ? -2.436 36.375 19.562 1 96.88 449 SER B CA 1
ATOM 7351 C C . SER B 1 449 ? -3.4 35.875 20.641 1 96.88 449 SER B C 1
ATOM 7353 O O . SER B 1 449 ? -3.637 36.594 21.625 1 96.88 449 SER B O 1
ATOM 7355 N N . GLN B 1 450 ? -3.973 34.719 20.375 1 96.19 450 GLN B N 1
ATOM 7356 C CA . GLN B 1 450 ? -4.898 34.125 21.328 1 96.19 450 GLN B CA 1
ATOM 7357 C C . GLN B 1 450 ? -4.543 32.656 21.547 1 96.19 450 GLN B C 1
ATOM 7359 O O . GLN B 1 450 ? -5.277 31.75 21.125 1 96.19 450 GLN B O 1
ATOM 7364 N N . PRO B 1 451 ? -3.572 32.469 22.375 1 95.69 451 PRO B N 1
ATOM 7365 C CA . PRO B 1 451 ? -3.029 31.109 22.531 1 95.69 451 PRO B CA 1
ATOM 7366 C C . PRO B 1 451 ? -4.082 30.109 23 1 95.69 451 PRO B C 1
ATOM 7368 O O . PRO B 1 451 ? -3.965 28.922 22.703 1 95.69 451 PRO B O 1
ATOM 7371 N N . GLN B 1 452 ? -5.109 30.531 23.672 1 95.69 452 GLN B N 1
ATOM 7372 C CA . GLN B 1 452 ? -6.16 29.641 24.125 1 95.69 452 GLN B CA 1
ATOM 7373 C C . GLN B 1 452 ? -6.922 29.031 22.953 1 95.69 452 GLN B C 1
ATOM 7375 O O . GLN B 1 452 ? -7.605 28.016 23.094 1 95.69 452 GLN B O 1
ATOM 7380 N N . GLY B 1 453 ? -6.797 29.672 21.766 1 95.94 453 GLY B N 1
ATOM 7381 C CA . GLY B 1 453 ? -7.453 29.172 20.562 1 95.94 453 GLY B CA 1
ATOM 7382 C C . GLY B 1 453 ? -7.023 27.781 20.188 1 95.94 453 GLY B C 1
ATOM 7383 O O . GLY B 1 453 ? -7.746 27.078 19.469 1 95.94 453 GLY B O 1
ATOM 7384 N N . ILE B 1 454 ? -5.855 27.344 20.703 1 96.94 454 ILE B N 1
ATOM 7385 C CA . ILE B 1 454 ? -5.332 26.031 20.359 1 96.94 454 ILE B CA 1
ATOM 7386 C C . ILE B 1 454 ? -6.266 24.953 20.891 1 96.94 454 ILE B C 1
ATOM 7388 O O . ILE B 1 454 ? -6.242 23.812 20.406 1 96.94 454 ILE B O 1
ATOM 7392 N N . GLN B 1 455 ? -7.164 25.266 21.781 1 95.5 455 GLN B N 1
ATOM 7393 C CA . GLN B 1 455 ? -8.109 24.312 22.359 1 95.5 455 GLN B CA 1
ATOM 7394 C C . GLN B 1 455 ? -9.109 23.844 21.312 1 95.5 455 GLN B C 1
ATOM 7396 O O . GLN B 1 455 ? -9.742 22.797 21.484 1 95.5 455 GLN B O 1
ATOM 7401 N N . LEU B 1 456 ? -9.266 24.594 20.281 1 95.5 456 LEU B N 1
ATOM 7402 C CA . LEU B 1 456 ? -10.141 24.203 19.172 1 95.5 456 LEU B CA 1
ATOM 7403 C C . LEU B 1 456 ? -9.727 22.844 18.609 1 95.5 456 LEU B C 1
ATOM 7405 O O . LEU B 1 456 ? -10.57 22.094 18.125 1 95.5 456 LEU B O 1
ATOM 7409 N N . LEU B 1 457 ? -8.406 22.547 18.625 1 95.06 457 LEU B N 1
ATOM 7410 C CA . LEU B 1 457 ? -7.887 21.328 18.031 1 95.06 457 LEU B CA 1
ATOM 7411 C C . LEU B 1 457 ? -7.727 20.219 19.062 1 95.06 457 LEU B C 1
ATOM 7413 O O . LEU B 1 457 ? -7.215 19.141 18.766 1 95.06 457 LEU B O 1
ATOM 7417 N N . SER B 1 458 ? -8.156 20.5 20.297 1 93 458 SER B N 1
ATOM 7418 C CA . SER B 1 458 ? -8.055 19.5 21.359 1 93 458 SER B CA 1
ATOM 7419 C C . SER B 1 458 ? -8.984 18.328 21.094 1 93 458 SER B C 1
ATOM 7421 O O . SER B 1 458 ? -10.141 18.516 20.703 1 93 458 SER B O 1
ATOM 7423 N N . LEU B 1 459 ? -8.492 17.156 21.234 1 92.12 459 LEU B N 1
ATOM 7424 C CA . LEU B 1 459 ? -9.305 15.961 21.062 1 92.12 459 LEU B CA 1
ATOM 7425 C C . LEU B 1 459 ? -9.594 15.305 22.406 1 92.12 459 LEU B C 1
ATOM 7427 O O . LEU B 1 459 ? -9.938 14.117 22.469 1 92.12 459 LEU B O 1
ATOM 7431 N N . ARG B 1 460 ? -9.398 16.047 23.406 1 87.69 460 ARG B N 1
ATOM 7432 C CA . ARG B 1 460 ? -9.797 15.617 24.734 1 87.69 460 ARG B CA 1
ATOM 7433 C C . ARG B 1 460 ? -11.289 15.82 24.953 1 87.69 460 ARG B C 1
ATOM 7435 O O . ARG B 1 460 ? -11.945 16.516 24.188 1 87.69 460 ARG B O 1
ATOM 7442 N N . GLY B 1 461 ? -11.836 14.922 25.828 1 75.12 461 GLY B N 1
ATOM 7443 C CA . GLY B 1 461 ? -13.258 15.055 26.109 1 75.12 461 GLY B CA 1
ATOM 7444 C C . GLY B 1 461 ? -13.688 16.484 26.391 1 75.12 461 GLY B C 1
ATOM 7445 O O . GLY B 1 461 ? -12.859 17.312 26.781 1 75.12 461 GLY B O 1
ATOM 7446 N N . LEU B 1 462 ? -14.898 16.859 25.859 1 60.03 462 LEU B N 1
ATOM 7447 C CA . LEU B 1 462 ? -15.469 18.172 26.109 1 60.03 462 LEU B CA 1
ATOM 7448 C C . LEU B 1 462 ? -15.602 18.438 27.609 1 60.03 462 LEU B C 1
ATOM 7450 O O . LEU B 1 462 ? -15.844 17.516 28.391 1 60.03 462 LEU B O 1
ATOM 7454 N N . PRO B 1 463 ? -15.289 19.797 28.109 1 44.81 463 PRO B N 1
ATOM 7455 C CA . PRO B 1 463 ? -15.5 20.094 29.531 1 44.81 463 PRO B CA 1
ATOM 7456 C C . PRO B 1 463 ? -16.938 19.828 29.984 1 44.81 463 PRO B C 1
ATOM 7458 O O . PRO B 1 463 ? -17.859 19.875 29.156 1 44.81 463 PRO B O 1
#

Nearest PDB structures (foldseek):
  5gop-assembly1_C-2  TM=9.343E-01  e=8.751E-39  Nostoc sp. PCC 7120 = FACHB-418
  6ttj-assembly2_H  TM=9.365E-01  e=1.014E-38  Arabidopsis thaliana
  5goq-assembly1_C-2  TM=9.293E-01  e=1.657E-38  Nostoc sp. PCC 7120 = FACHB-418
  6ttj-assembly2_I  TM=9.362E-01  e=1.234E-38  Arabidopsis thaliana
  6ttj-assembly1_B  TM=9.248E-01  e=1.234E-38  Arabidopsis thaliana

InterPro domains:
  IPR008928 Six-hairpin glycosidase superfamily [SSF48208] (29-449)
  IPR012341 Six-hairpin glycosidase-like superfamily [G3DSA:1.50.10.10] (168-446)
  IPR024746 Glycosyl hydrolase family 100 [PF12899] (22-451)
  IPR024746 Glycosyl hydrolase family 100 [PTHR31916] (15-459)

pLDDT: mean 94.16, std 9.67, range [29.19, 98.88]

Foldseek 3Di:
DPPPPPPDPLLVVLLVVLVCCVVPFFWDDDVPATQAGFFFGDDPPPDPDPRSRWAFLVLRLLVLLLCLLVVVLRNLLRNLVNQLVQQDPDPVRWLATARTWDHDNPGIGGHQQCPDDVSFGARLSLLVSLLSVLLSCQSPVPLVSLVDPSNQVSLLRNLCVQPDDDPDPALADFGAACHHLNNAFDQLGTGFLQRLLSLLSSLLSSLQRHPPNVSSVVSVVSSVRSLVCQCPQFKDALVNLVQQAVADAPDDDDPGPNVLRAHNVLDDPVLNVLQPHQAMFGWRADHRHHTRRKDFLNSGLSCLLAVSDDLSNLLRHLVSCVVVVQQAQFLQDGWGIPDFDADPRCCVRRVPDVQRYGQGDNRGWGFNLCLLSVLLSLLSSVVVPHDPVSSVVVLVVSVVNLVVCSNPCVVVQQWGTAGDRRRPHRDPPTDGRGSSRSSSSSSSVSCSVPVVSSCSSYSDHDD/DPPPPPPPPLLVVLLVVLVCCFVPFFWDDDVPATQAGFFFGDDPPPDDDPRSRWAFLVLRLLVLLLCLLVVNLRNLLRNLVNQLVQQDPDPVRWLATARTWDQDNPGIGGHQQCPDDVSFGARLSLLVSLLSVLLSCQSPVPLVSLVDPSNQVSLLRNLCVQPDDDPDPALADFGAACHHLRNAFDQLGTGFLQRLLSLLSSLLSSLQSHPPNVSSVVSVVSSVRSLVCQCPQFKDALVNLVQQQVADAPDDDDPGPNVLRAHNVLDDPVLNVLQPHQAMFGWRADHRHHTRRKDFLNSGLSCLLAVSDDLSNLLRHLVSCVVVVQQAQFLQDGWGIPDFDADPRCCVRRVPDVQRYGQGDNRGWGFNLCLLSVLLSLLSSVVVPHDPVSSVVVLVVSVVNLVVCSNPCVVVQQWGTAGDRRRPHRDPPTDGRGSSRSSSSSSSVSCSVPVVSSCSSYSDHDD

Sequence (926 aa):
MPDSVVLPATLQTALQTAEQLLWDRALVRYHDQWAGAIAALPEDQELAAANYREIFIRDNVPVMLYLLLQGKTDVVRDFLQLSLSLQSQALQTYGILPTSFVCEETHCVADYGQRAIGRVVSADPSLWWPVLLQAYRRASHDDAFVHSPTVQQGLQRLLAFLLRPVFNQNPLLEVPDGAFMVDRPLDVAGAPLEIQVLLYGALRACGQLLQYTEAANAAHVQARRLRQYLCWHYWVTPDRLRRWQQWPTEEFGDRSHNPYNIQPIAIPDWVEPWLGESGGYFLGNIRAGRPDFRFFSLGNLLAIVFDVLPLNQQGAILRLILQNEAQILGQVPLRLCYPALTGSAWKILTGCDPKNQPWSYHNGGSWPSLLWYLSAAVLHYQQRGGDRNLCQVWLNKLQHYHTQQCEQLPGDEWPEYYEGQDSVQIATRACRYQTWTFTGLLLNHALLSQPQGIQLLSLRGLPMPDSVVLPATLQTALQTAEQLLWDRALVRYHDQWAGAIAALPEDQELAAANYREIFIRDNVPVMLYLLLQGKTDVVRDFLQLSLSLQSQALQTYGILPTSFVCEETHCVADYGQRAIGRVVSADPSLWWPVLLQAYRRASHDDAFVHSPTVQQGLQRLLAFLLRPVFNQNPLLEVPDGAFMVDRPLDVAGAPLEIQVLLYGALRACGQLLQYTEAANAAHVQARRLRQYLCWHYWVTPDRLRRWQQWPTEEFGDRSHNPYNIQPIAIPDWVEPWLGESGGYFLGNIRAGRPDFRFFSLGNLLAIVFDVLPLNQQGAILRLILQNEAQILGQVPLRLCYPALTGSAWKILTGCDPKNQPWSYHNGGSWPSLLWYLSAAVLHYQQRGGDRNLCQVWLNKLQHYHTQQCEQLPGDEWPEYYEGQDSVQIATRACRYQTWTFTGLLLNHALLSQPQGIQLLSLRGLP

Radius of gyration: 29.08 Å; Cα contacts (8 Å, |Δi|>4): 1833; chains: 2; bounding box: 54×100×65 Å

Secondary structure (DSSP, 8-state):
--------HHHHHHHHHHHHHIIIIIEE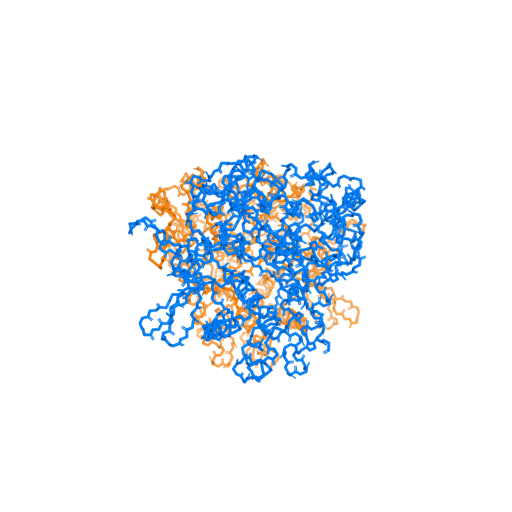EETTEEEEE-SB---STT-S-GGGGSEEHHHHHHHHHHHHHTT-HHHHHHHHHHHHHT---SGGGTTPPPSEEEE-SS-EEEESSTTSGGG----HHHHHHHHHHHHHHHHH--HHHHTSHHHHHHHHHHHHHHT---S--SS---B-TT-SS--S-SS--BS-HHHHHHHHHHHHHHHHH--SHHHHHHHHHHHHHHHHHHHHHTEE-HHHHHHHHHS-SS--STT-SSTT---GGGS-TTHHHHHTTT--EE-SB--SS--B--EEHHHHHHHHHTT-S-HHHHHHHHHHHHHTHHHHT-SSS-BSEESPP-HHHHHHHHTS-GGGSTTBTTBT-B-GGGHHHHHHHHHHHHHTT--HHHHHHHHHHHHHHHHHHHHHTTTTT--S-EETTTT-EEPTTPPSSBHHHHHHHHHHHHHHH-GGGGGGG--SPP-/--------HHHHHHHHHHHHHIIIIIEEEETTEEEEE-SB---STT-S-GGGGSEEHHHHHHHHHHHHHTT-HHHHHHHHHHHHHT---SGGGTTPPPSEEEE-SS-EEEESSTTSGGG----HHHHHHHHHHHHHHHHH--HHHHTSHHHHHHHHHHHHHHT---S--SS---B-TT-SS--S-SS--BS-HHHHHHHHHHHHHHHHH--SHHHHHHHHHHHHHHHHHHHHHTEE-HHHHHHHHHS-SS--STT-SSTT---GGGS-TTHHHHHTTT--EE-SB--SS--B--EEHHHHHHHHHTT-S-HHHHHHHHHHHHHTHHHHT-SSS-BSEESPP-HHHHHHHHTS-GGGSTTBTTBT-B-GGGHHHHHHHHHHHHHTT--HHHHHHHHHHHHHHHHHHHHHTTTTT--S-EETTTT-EEPTTPPSSBHHHHHHHHHHHHHHH-GGGGGGG--SPP-